Protein 2OUI (pdb70)

Structure (mmCIF, N/CA/C/O backbone):
data_2OUI
#
_entry.id   2OUI
#
_cell.length_a   145.921
_cell.length_b   144.104
_cell.length_c   80.073
_cell.angle_alpha   90.00
_cell.angle_beta   121.44
_cell.angle_gamma   90.00
#
_symmetry.space_group_name_H-M   'C 1 2 1'
#
loop_
_entity.id
_entity.type
_entity.pdbx_description
1 polymer 'NADP-dependent alcohol dehydrogenase'
2 non-polymer 'ZINC ION'
3 non-polymer 'NITRATE ION'
4 non-polymer 'CACODYLATE ION'
5 non-polymer 1,2-ETHANEDIOL
6 non-polymer 'TRIETHYLENE GLYCOL'
7 non-polymer 'PENTAETHYLENE GLYCOL'
8 non-polymer 'CHLORIDE ION'
9 non-polymer 'TETRAETHYLENE GLYCOL'
10 water water
#
loop_
_atom_site.group_PDB
_atom_site.id
_atom_site.type_symbol
_atom_site.label_atom_id
_atom_site.label_alt_id
_atom_site.label_comp_id
_atom_site.label_asym_id
_atom_site.label_entity_id
_atom_site.label_seq_id
_atom_site.pdbx_PDB_ins_code
_atom_site.Cartn_x
_atom_site.Cartn_y
_atom_site.Cartn_z
_atom_site.occupancy
_atom_site.B_iso_or_equiv
_atom_site.auth_seq_id
_atom_site.auth_comp_id
_atom_site.auth_asym_id
_atom_site.auth_atom_id
_atom_site.pdbx_PDB_model_num
ATOM 1 N N . MET A 1 1 ? 55.171 -21.514 12.079 1.00 24.75 1 MET A N 1
ATOM 2 C CA . MET A 1 1 ? 54.787 -20.522 13.141 1.00 27.81 1 MET A CA 1
ATOM 3 C C . MET A 1 1 ? 53.308 -20.659 13.470 1.00 25.75 1 MET A C 1
ATOM 4 O O . MET A 1 1 ? 52.524 -21.058 12.620 1.00 28.37 1 MET A O 1
ATOM 9 N N . LYS A 1 2 ? 52.927 -20.305 14.689 1.00 24.56 2 LYS A N 1
ATOM 10 C CA . LYS A 1 2 ? 51.532 -20.435 15.103 1.00 23.77 2 LYS A CA 1
ATOM 11 C C . LYS A 1 2 ? 50.743 -19.174 14.788 1.00 22.59 2 LYS A C 1
ATOM 12 O O . LYS A 1 2 ? 51.238 -18.050 14.965 1.00 21.17 2 LYS A O 1
ATOM 18 N N . GLY A 1 3 ? 49.497 -19.366 14.363 1.00 19.86 3 GLY A N 1
ATOM 19 C CA . GLY A 1 3 ? 48.575 -18.234 14.146 1.00 18.31 3 GLY A CA 1
ATOM 20 C C . GLY A 1 3 ? 47.152 -18.670 14.471 1.00 20.37 3 GLY A C 1
ATOM 21 O O . GLY A 1 3 ? 46.833 -19.869 14.399 1.00 21.31 3 GLY A O 1
ATOM 22 N N . LEU A 1 4 ? 46.300 -17.714 14.834 1.00 21.10 4 LEU A N 1
ATOM 23 C CA . LEU A 1 4 ? 44.898 -18.006 15.130 1.00 21.14 4 LEU A CA 1
ATOM 24 C C . LEU A 1 4 ? 44.111 -17.710 13.864 1.00 21.22 4 LEU A C 1
ATOM 25 O O . LEU A 1 4 ? 44.127 -16.560 13.398 1.00 21.02 4 LEU A O 1
ATOM 30 N N . ALA A 1 5 ? 43.441 -18.734 13.314 1.00 21.50 5 ALA A N 1
ATOM 31 C CA . ALA A 1 5 ? 42.833 -18.655 11.975 1.00 20.28 5 ALA A CA 1
ATOM 32 C C . ALA A 1 5 ? 41.320 -18.881 11.928 1.00 19.97 5 ALA A C 1
ATOM 33 O O . ALA A 1 5 ? 40.761 -19.528 12.816 1.00 20.36 5 ALA A O 1
ATOM 35 N N . MET A 1 6 ? 40.681 -18.344 10.879 1.00 22.32 6 MET A N 1
ATOM 36 C CA . MET A 1 6 ? 39.329 -18.740 10.479 1.00 20.76 6 MET A CA 1
ATOM 37 C C . MET A 1 6 ? 39.491 -20.006 9.665 1.00 23.94 6 MET A C 1
ATOM 38 O O . MET A 1 6 ? 40.073 -19.979 8.573 1.00 25.87 6 MET A O 1
ATOM 43 N N . LEU A 1 7 ? 39.005 -21.117 10.205 1.00 22.48 7 LEU A N 1
ATOM 44 C CA . LEU A 1 7 ? 39.136 -22.401 9.546 1.00 26.65 7 LEU A CA 1
ATOM 45 C C . LEU A 1 7 ? 37.969 -22.637 8.589 1.00 30.70 7 LEU A C 1
ATOM 46 O O . LEU A 1 7 ? 38.067 -23.428 7.650 1.00 35.97 7 LEU A O 1
ATOM 51 N N . GLY A 1 8 ? 36.866 -21.955 8.849 1.00 31.19 8 GLY A N 1
ATOM 52 C CA . GLY A 1 8 ? 35.674 -22.030 8.012 1.00 31.88 8 GLY A CA 1
ATOM 53 C C . GLY A 1 8 ? 34.677 -21.084 8.635 1.00 32.34 8 GLY A C 1
ATOM 54 O O . GLY A 1 8 ? 34.918 -20.585 9.737 1.00 33.03 8 GLY A O 1
ATOM 55 N N . ILE A 1 9 ? 33.573 -20.811 7.946 1.00 31.19 9 ILE A N 1
ATOM 56 C CA . ILE A 1 9 ? 32.504 -20.021 8.553 1.00 32.66 9 ILE A CA 1
ATOM 57 C C . ILE A 1 9 ? 32.126 -20.666 9.886 1.00 30.93 9 ILE A C 1
ATOM 58 O O . ILE A 1 9 ? 31.868 -21.869 9.949 1.00 29.71 9 ILE A O 1
ATOM 63 N N . GLY A 1 10 ? 32.171 -19.864 10.953 1.00 29.73 10 GLY A N 1
ATOM 64 C CA . GLY A 1 10 ? 31.821 -20.329 12.297 1.00 28.14 10 GLY A CA 1
ATOM 65 C C . GLY A 1 10 ? 32.865 -21.118 13.084 1.00 26.84 10 GLY A C 1
ATOM 66 O O . GLY A 1 10 ? 32.539 -21.656 14.142 1.00 27.50 10 GLY A O 1
ATOM 67 N N . ARG A 1 11 ? 34.106 -21.196 12.595 1.00 25.56 11 ARG A N 1
ATOM 68 C CA . ARG A 1 11 ? 35.147 -22.034 13.233 1.00 26.00 11 ARG A CA 1
ATOM 69 C C . ARG A 1 11 ? 36.497 -21.320 13.294 1.00 25.80 11 ARG A C 1
ATOM 70 O O . ARG A 1 11 ? 36.994 -20.831 12.278 1.00 26.59 11 ARG A O 1
ATOM 78 N N . ILE A 1 12 ? 37.096 -21.262 14.481 1.00 24.11 12 ILE A N 1
ATOM 79 C CA . ILE A 1 12 ? 38.440 -20.697 14.621 1.00 21.75 12 ILE A CA 1
ATOM 80 C C . ILE A 1 12 ? 39.319 -21.648 15.399 1.00 21.34 12 ILE A C 1
ATOM 81 O O . ILE A 1 12 ? 38.827 -22.450 16.187 1.00 21.18 12 ILE A O 1
ATOM 86 N N . GLY A 1 13 ? 40.626 -21.566 15.165 1.00 19.79 13 GLY A N 1
ATOM 87 C CA . GLY A 1 13 ? 41.577 -22.376 15.903 1.00 20.46 13 GLY A CA 1
ATOM 88 C C . GLY A 1 13 ? 43.006 -22.051 15.498 1.00 18.96 13 GLY A C 1
ATOM 89 O O . GLY A 1 13 ? 43.248 -21.384 14.492 1.00 19.71 13 GLY A O 1
ATOM 90 N N . TRP A 1 14 ? 43.953 -22.519 16.300 1.00 19.09 14 TRP A N 1
ATOM 91 C CA . TRP A 1 14 ? 45.370 -22.310 16.024 1.00 20.55 14 TRP A CA 1
ATOM 92 C C . TRP A 1 14 ? 45.858 -23.270 14.944 1.00 20.70 14 TRP A C 1
ATOM 93 O O . TRP A 1 14 ? 45.588 -24.470 15.002 1.00 20.49 14 TRP A O 1
ATOM 104 N N . ILE A 1 15 ? 46.587 -22.730 13.976 1.00 20.50 15 ILE A N 1
ATOM 105 C CA . ILE A 1 15 ? 47.203 -23.527 12.911 1.00 23.70 15 ILE A CA 1
ATOM 106 C C . ILE A 1 15 ? 48.682 -23.158 12.746 1.00 24.52 15 ILE A C 1
ATOM 107 O O . ILE A 1 15 ? 49.152 -22.162 13.303 1.00 26.38 15 ILE A O 1
ATOM 112 N N . GLU A 1 16 ? 49.407 -23.956 11.972 1.00 23.56 16 GLU A N 1
ATOM 113 C CA . GLU A 1 16 ? 50.818 -23.676 11.655 1.00 24.03 16 GLU A CA 1
ATOM 114 C C . GLU A 1 16 ? 50.913 -23.266 10.189 1.00 23.52 16 GLU A C 1
ATOM 115 O O . GLU A 1 16 ? 50.299 -23.882 9.310 1.00 23.47 16 GLU A O 1
ATOM 121 N N . LYS A 1 17 ? 51.655 -22.195 9.940 1.00 22.38 17 LYS A N 1
ATOM 122 C CA . LYS A 1 17 ? 51.848 -21.659 8.608 1.00 23.95 17 LYS A CA 1
ATOM 123 C C . LYS A 1 17 ? 53.347 -21.402 8.466 1.00 24.30 17 LYS A C 1
ATOM 124 O O . LYS A 1 17 ? 54.058 -21.224 9.469 1.00 23.55 17 LYS A O 1
ATOM 130 N N . LYS A 1 18 ? 53.843 -21.464 7.235 1.00 24.78 18 LYS A N 1
ATOM 131 C CA . LYS A 1 18 ? 55.241 -21.154 7.002 1.00 27.26 18 LYS A CA 1
ATOM 132 C C . LYS A 1 18 ? 55.456 -19.658 7.251 1.00 28.17 18 LYS A C 1
ATOM 133 O O . LYS A 1 18 ? 54.550 -18.834 7.044 1.00 27.46 18 LYS A O 1
ATOM 139 N N . ILE A 1 19 ? 56.652 -19.320 7.719 1.00 30.53 19 ILE A N 1
ATOM 140 C CA . ILE A 1 19 ? 57.030 -17.916 7.823 1.00 30.43 19 ILE A CA 1
ATOM 141 C C . ILE A 1 19 ? 56.939 -17.313 6.415 1.00 28.74 19 ILE A C 1
ATOM 142 O O . ILE A 1 19 ? 57.453 -17.882 5.458 1.00 28.49 19 ILE A O 1
ATOM 147 N N . PRO A 1 20 ? 56.254 -16.172 6.277 1.00 29.09 20 PRO A N 1
ATOM 148 C CA . PRO A 1 20 ? 56.022 -15.625 4.944 1.00 29.00 20 PRO A CA 1
ATOM 149 C C . PRO A 1 20 ? 57.312 -15.176 4.254 1.00 29.72 20 PRO A C 1
ATOM 150 O O . PRO A 1 20 ? 58.258 -14.762 4.926 1.00 29.48 20 PRO A O 1
ATOM 154 N N . GLU A 1 21 ? 57.336 -15.291 2.929 1.00 31.92 21 GLU A N 1
ATOM 155 C CA . GLU A 1 21 ? 58.464 -14.850 2.113 1.00 33.28 21 GLU A CA 1
ATOM 156 C C . GLU A 1 21 ? 58.526 -13.334 2.174 1.00 30.33 21 GLU A C 1
ATOM 157 O O . GLU A 1 21 ? 57.494 -12.669 2.152 1.00 28.10 21 GLU A O 1
ATOM 163 N N . CYS A 1 22 ? 59.739 -12.805 2.255 1.00 29.15 22 CYS A N 1
ATOM 164 C CA . CYS A 1 22 ? 59.961 -11.381 2.354 1.00 27.30 22 CYS A CA 1
ATOM 165 C C . CYS A 1 22 ? 60.621 -10.903 1.056 1.00 26.67 22 CYS A C 1
ATOM 166 O O . CYS A 1 22 ? 61.784 -11.202 0.780 1.00 28.09 22 CYS A O 1
ATOM 169 N N . GLY A 1 23 ? 59.833 -10.224 0.241 1.00 25.05 23 GLY A N 1
ATOM 170 C CA . GLY A 1 23 ? 60.306 -9.660 -1.022 1.00 26.19 23 GLY A CA 1
ATOM 171 C C . GLY A 1 23 ? 61.009 -8.335 -0.803 1.00 25.22 23 GLY A C 1
ATOM 172 O O . GLY A 1 23 ? 61.044 -7.837 0.302 1.00 25.01 23 GLY A O 1
ATOM 173 N N . PRO A 1 24 ? 61.566 -7.756 -1.872 1.00 26.59 24 PRO A N 1
ATOM 174 C CA . PRO A 1 24 ? 62.431 -6.566 -1.812 1.00 26.11 24 PRO A CA 1
ATOM 175 C C . PRO A 1 24 ? 61.831 -5.371 -1.068 1.00 23.41 24 PRO A C 1
ATOM 176 O O . PRO A 1 24 ? 62.560 -4.628 -0.413 1.00 23.13 24 PRO A O 1
ATOM 180 N N . LEU A 1 25 ? 60.524 -5.163 -1.198 1.00 23.18 25 LEU A N 1
ATOM 181 C CA . LEU A 1 25 ? 59.869 -4.032 -0.561 1.00 22.16 25 LEU A CA 1
ATOM 182 C C . LEU A 1 25 ? 59.196 -4.357 0.769 1.00 22.40 25 LEU A C 1
ATOM 183 O O . LEU A 1 25 ? 58.636 -3.449 1.400 1.00 23.41 25 LEU A O 1
ATOM 188 N N . ASP A 1 26 ? 59.233 -5.630 1.184 1.00 21.22 26 ASP A N 1
ATOM 189 C CA . ASP A 1 26 ? 58.417 -6.087 2.321 1.00 21.63 26 ASP A CA 1
ATOM 190 C C . ASP A 1 26 ? 59.166 -6.042 3.648 1.00 21.50 26 ASP A C 1
ATOM 191 O O . ASP A 1 26 ? 60.375 -5.884 3.678 1.00 21.43 26 ASP A O 1
ATOM 196 N N . ALA A 1 27 ? 58.427 -6.238 4.732 1.00 22.27 27 ALA A N 1
ATOM 197 C CA . ALA A 1 27 ? 59.032 -6.484 6.057 1.00 22.64 27 ALA A CA 1
ATOM 198 C C . ALA A 1 27 ? 58.293 -7.603 6.750 1.00 21.79 27 ALA A C 1
ATOM 199 O O . ALA A 1 27 ? 57.099 -7.796 6.530 1.00 20.62 27 ALA A O 1
ATOM 201 N N . LEU A 1 28 ? 59.006 -8.354 7.577 1.00 18.16 28 LEU A N 1
ATOM 202 C CA . LEU A 1 28 ? 58.379 -9.315 8.453 1.00 20.15 28 LEU A CA 1
ATOM 203 C C . LEU A 1 28 ? 58.374 -8.717 9.850 1.00 21.60 28 LEU A C 1
ATOM 204 O O . LEU A 1 28 ? 59.375 -8.137 10.275 1.00 22.24 28 LEU A O 1
ATOM 209 N N . VAL A 1 29 ? 57.255 -8.880 10.561 1.00 20.64 29 VAL A N 1
ATOM 210 C CA . VAL A 1 29 ? 57.025 -8.185 11.826 1.00 20.82 29 VAL A CA 1
ATOM 211 C C . VAL A 1 29 ? 56.527 -9.179 12.884 1.00 22.35 29 VAL A C 1
ATOM 212 O O . VAL A 1 29 ? 55.693 -10.044 12.582 1.00 21.51 29 VAL A O 1
ATOM 216 N N . ARG A 1 30 ? 57.043 -9.075 14.114 1.00 20.84 30 ARG A N 1
ATOM 217 C CA . ARG A 1 30 ? 56.499 -9.853 15.240 1.00 19.51 30 ARG A CA 1
ATOM 218 C C . ARG A 1 30 ? 55.633 -8.939 16.106 1.00 20.43 30 ARG A C 1
ATOM 219 O O . ARG A 1 30 ? 55.967 -7.755 16.284 1.00 22.59 30 ARG A O 1
ATOM 227 N N . PRO A 1 31 ? 54.474 -9.445 16.602 1.00 22.19 31 PRO A N 1
ATOM 228 C CA . PRO A 1 31 ? 53.585 -8.553 17.377 1.00 20.90 31 PRO A CA 1
ATOM 229 C C . PRO A 1 31 ? 54.068 -8.247 18.794 1.00 21.74 31 PRO A C 1
ATOM 230 O O . PRO A 1 31 ? 54.557 -9.158 19.487 1.00 21.56 31 PRO A O 1
ATOM 234 N N . LEU A 1 32 ? 53.899 -6.987 19.212 1.00 21.03 32 LEU A N 1
ATOM 235 C CA . LEU A 1 32 ? 54.168 -6.523 20.582 1.00 21.87 32 LEU A CA 1
ATOM 236 C C . LEU A 1 32 ? 52.877 -6.182 21.314 1.00 23.23 32 LEU A C 1
ATOM 237 O O . LEU A 1 32 ? 52.802 -6.314 22.511 1.00 22.14 32 LEU A O 1
ATOM 242 N N . ALA A 1 33 ? 51.868 -5.714 20.584 1.00 22.15 33 ALA A N 1
ATOM 243 C CA . ALA A 1 33 ? 50.551 -5.515 21.181 1.00 24.22 33 ALA A CA 1
ATOM 244 C C . ALA A 1 33 ? 49.521 -5.756 20.084 1.00 21.89 33 ALA A C 1
ATOM 245 O O . ALA A 1 33 ? 49.746 -5.395 18.924 1.00 22.46 33 ALA A O 1
ATOM 247 N N . LEU A 1 34 ? 48.431 -6.433 20.446 1.00 22.19 34 LEU A N 1
ATOM 248 C CA . LEU A 1 34 ? 47.404 -6.828 19.471 1.00 22.17 34 LEU A CA 1
ATOM 249 C C . LEU A 1 34 ? 46.038 -6.515 20.025 1.00 19.99 34 LEU A C 1
ATOM 250 O O . LEU A 1 34 ? 45.861 -6.540 21.239 1.00 20.21 34 LEU A O 1
ATOM 255 N N . ALA A 1 35 ? 45.070 -6.263 19.148 1.00 21.30 35 ALA A N 1
ATOM 256 C CA . ALA A 1 35 ? 43.669 -6.115 19.592 1.00 24.09 35 ALA A CA 1
ATOM 257 C C . ALA A 1 35 ? 42.737 -6.827 18.605 1.00 21.92 35 ALA A C 1
ATOM 258 O O . ALA A 1 35 ? 43.035 -6.866 17.410 1.00 25.94 35 ALA A O 1
ATOM 260 N N . PRO A 1 36 ? 41.624 -7.396 19.099 1.00 24.15 36 PRO A N 1
ATOM 261 C CA . PRO A 1 36 ? 40.598 -7.997 18.236 1.00 22.64 36 PRO A CA 1
ATOM 262 C C . PRO A 1 36 ? 39.541 -6.982 17.807 1.00 25.01 36 PRO A C 1
ATOM 263 O O . PRO A 1 36 ? 39.381 -5.933 18.455 1.00 25.89 36 PRO A O 1
ATOM 267 N N . CYS A 1 37 ? 38.831 -7.292 16.721 1.00 24.94 37 CYS A N 1
ATOM 268 C CA . CYS A 1 37 ? 37.876 -6.358 16.125 1.00 23.78 37 CYS A CA 1
ATOM 269 C C . CYS A 1 37 ? 36.564 -7.060 15.891 1.00 23.55 37 CYS A C 1
ATOM 270 O O . CYS A 1 37 ? 36.543 -8.214 15.521 1.00 25.33 37 CYS A O 1
ATOM 273 N N . THR A 1 38 ? 35.470 -6.336 16.101 1.00 26.65 38 THR A N 1
ATOM 274 C CA . THR A 1 38 ? 34.129 -6.780 15.733 1.00 26.85 38 THR A CA 1
ATOM 275 C C . THR A 1 38 ? 34.083 -7.264 14.284 1.00 24.45 38 THR A C 1
ATOM 276 O O . THR A 1 38 ? 33.377 -8.214 13.970 1.00 25.37 38 THR A O 1
ATOM 280 N N . SER A 1 39 ? 34.852 -6.632 13.403 1.00 23.91 39 SER A N 1
ATOM 281 C CA . SER A 1 39 ? 34.830 -7.026 11.987 1.00 25.77 39 SER A CA 1
ATOM 282 C C . SER A 1 39 ? 35.128 -8.503 11.835 1.00 25.89 39 SER A C 1
ATOM 283 O O . SER A 1 39 ? 34.505 -9.198 11.028 1.00 23.82 39 SER A O 1
ATOM 286 N N . ASP A 1 40 ? 36.097 -9.001 12.602 1.00 24.21 40 ASP A N 1
ATOM 287 C CA . ASP A 1 40 ? 36.448 -10.411 12.483 1.00 24.32 40 ASP A CA 1
ATOM 288 C C . ASP A 1 40 ? 35.346 -11.345 12.965 1.00 23.99 40 ASP A C 1
ATOM 289 O O . ASP A 1 40 ? 35.253 -12.488 12.498 1.00 24.08 40 ASP A O 1
ATOM 294 N N . THR A 1 41 ? 34.504 -10.867 13.884 1.00 22.94 41 THR A N 1
ATOM 295 C CA . THR A 1 41 ? 33.322 -11.643 14.261 1.00 24.60 41 THR A CA 1
ATOM 296 C C . THR A 1 41 ? 32.299 -11.718 13.099 1.00 24.63 41 THR A C 1
ATOM 297 O O . THR A 1 41 ? 31.704 -12.779 12.881 1.00 27.73 41 THR A O 1
ATOM 301 N N . HIS A 1 42 ? 32.113 -10.620 12.352 1.00 28.22 42 HIS A N 1
ATOM 302 C CA . HIS A 1 42 ? 31.236 -10.649 11.149 1.00 26.89 42 HIS A CA 1
ATOM 303 C C . HIS A 1 42 ? 31.820 -11.628 10.126 1.00 27.38 42 HIS A C 1
ATOM 304 O O . HIS A 1 42 ? 31.115 -12.474 9.577 1.00 27.07 42 HIS A O 1
ATOM 311 N N . THR A 1 43 ? 33.124 -11.516 9.888 1.00 26.10 43 THR A N 1
ATOM 312 C CA . THR A 1 43 ? 33.796 -12.369 8.903 1.00 26.29 43 THR A CA 1
ATOM 313 C C . THR A 1 43 ? 33.663 -13.849 9.249 1.00 26.10 43 THR A C 1
ATOM 314 O O . THR A 1 43 ? 33.291 -14.658 8.387 1.00 26.38 43 THR A O 1
ATOM 318 N N . VAL A 1 44 ? 33.944 -14.213 10.509 1.00 24.28 44 VAL A N 1
ATOM 319 C CA . VAL A 1 44 ? 33.910 -15.624 10.924 1.00 23.83 44 VAL A CA 1
ATOM 320 C C . VAL A 1 44 ? 32.485 -16.159 11.125 1.00 26.25 44 VAL A C 1
ATOM 321 O O . VAL A 1 44 ? 32.106 -17.178 10.533 1.00 26.45 44 VAL A O 1
ATOM 325 N N . TRP A 1 45 ? 31.686 -15.491 11.957 1.00 26.51 45 TRP A N 1
ATOM 326 C CA . TRP A 1 45 ? 30.423 -16.123 12.353 1.00 28.90 45 TRP A CA 1
ATOM 327 C C . TRP A 1 45 ? 29.235 -15.736 11.451 1.00 28.66 45 TRP A C 1
ATOM 328 O O . TRP A 1 45 ? 28.262 -16.473 11.378 1.00 29.34 45 TRP A O 1
ATOM 339 N N . ALA A 1 46 ? 29.339 -14.604 10.758 1.00 30.02 46 ALA A N 1
ATOM 340 C CA . ALA A 1 46 ? 28.293 -14.165 9.827 1.00 31.50 46 ALA A CA 1
ATOM 341 C C . ALA A 1 46 ? 28.627 -14.507 8.371 1.00 33.63 46 ALA A C 1
ATOM 342 O O . ALA A 1 46 ? 27.741 -14.489 7.513 1.00 34.14 46 ALA A O 1
ATOM 344 N N . GLY A 1 47 ? 29.890 -14.829 8.093 1.00 31.06 47 GLY A N 1
ATOM 345 C CA . GLY A 1 47 ? 30.339 -15.080 6.719 1.00 31.70 47 GLY A CA 1
ATOM 346 C C . GLY A 1 47 ? 30.141 -13.889 5.795 1.00 32.71 47 GLY A C 1
ATOM 347 O O . GLY A 1 47 ? 29.962 -14.057 4.579 1.00 34.48 47 GLY A O 1
ATOM 348 N N . ALA A 1 48 ? 30.220 -12.688 6.381 1.00 31.51 48 ALA A N 1
ATOM 349 C CA . ALA A 1 48 ? 29.852 -11.412 5.745 1.00 32.64 48 ALA A CA 1
ATOM 350 C C . ALA A 1 48 ? 30.650 -11.037 4.499 1.00 34.16 48 ALA A C 1
ATOM 351 O O . ALA A 1 48 ? 30.183 -10.213 3.690 1.00 34.10 48 ALA A O 1
ATOM 353 N N . ILE A 1 49 ? 31.846 -11.611 4.354 1.00 32.80 49 ILE A N 1
ATOM 354 C CA . ILE A 1 49 ? 32.672 -11.383 3.155 1.00 33.11 49 ILE A CA 1
ATOM 355 C C . ILE A 1 49 ? 33.117 -12.680 2.476 1.00 34.28 49 ILE A C 1
ATOM 356 O O . ILE A 1 49 ? 34.156 -12.714 1.806 1.00 35.08 49 ILE A O 1
ATOM 361 N N . GLY A 1 50 ? 32.315 -13.732 2.651 1.00 32.91 50 GLY A N 1
ATOM 362 C CA . GLY A 1 50 ? 32.544 -15.015 2.015 1.00 33.94 50 GLY A CA 1
ATOM 363 C C . GLY A 1 50 ? 33.315 -15.986 2.888 1.00 35.50 50 GLY A C 1
ATOM 364 O O . GLY A 1 50 ? 33.931 -15.582 3.870 1.00 35.71 50 GLY A O 1
ATOM 365 N N . ASP A 1 51 ? 33.292 -17.264 2.515 1.00 33.67 51 ASP A N 1
ATOM 366 C CA . ASP A 1 51 ? 34.002 -18.308 3.248 1.00 36.63 51 ASP A CA 1
ATOM 367 C C . ASP A 1 51 ? 35.512 -18.132 3.084 1.00 38.06 51 ASP A C 1
ATOM 368 O O . ASP A 1 51 ? 35.988 -17.539 2.105 1.00 37.46 51 ASP A O 1
ATOM 373 N N . ARG A 1 52 ? 36.252 -18.619 4.075 1.00 37.96 52 ARG A N 1
ATOM 374 C CA . ARG A 1 52 ? 37.709 -18.658 4.032 1.00 38.49 52 ARG A CA 1
ATOM 375 C C . ARG A 1 52 ? 38.149 -19.960 4.651 1.00 39.98 52 ARG A C 1
ATOM 376 O O . ARG A 1 52 ? 37.422 -20.581 5.430 1.00 39.53 52 ARG A O 1
ATOM 384 N N . HIS A 1 53 ? 39.333 -20.399 4.272 1.00 40.14 53 HIS A N 1
ATOM 385 C CA A HIS A 1 53 ? 39.966 -21.495 4.974 0.50 39.38 53 HIS A CA 1
ATOM 386 C CA B HIS A 1 53 ? 39.964 -21.505 4.964 0.50 37.86 53 HIS A CA 1
ATOM 387 C C . HIS A 1 53 ? 41.408 -21.104 5.258 1.00 37.20 53 HIS A C 1
ATOM 388 O O . HIS A 1 53 ? 42.070 -20.453 4.418 1.00 38.88 53 HIS A O 1
ATOM 401 N N . ASP A 1 54 ? 41.825 -21.424 6.478 1.00 32.14 54 ASP A N 1
ATOM 402 C CA A ASP A 1 54 ? 43.166 -21.204 7.014 0.50 28.92 54 ASP A CA 1
ATOM 403 C CA B ASP A 1 54 ? 43.199 -21.213 6.952 0.50 27.99 54 ASP A CA 1
ATOM 404 C C . ASP A 1 54 ? 43.693 -19.766 6.985 1.00 26.52 54 ASP A C 1
ATOM 405 O O . ASP A 1 54 ? 44.890 -19.539 6.949 1.00 24.72 54 ASP A O 1
ATOM 414 N N . MET A 1 55 ? 42.782 -18.800 7.065 1.00 24.81 55 MET A N 1
ATOM 415 C CA . MET A 1 55 ? 43.178 -17.383 7.101 1.00 23.24 55 MET A CA 1
ATOM 416 C C . MET A 1 55 ? 43.449 -16.906 8.524 1.00 23.72 55 MET A C 1
ATOM 417 O O . MET A 1 55 ? 42.539 -16.868 9.367 1.00 22.57 55 MET A O 1
ATOM 422 N N . ILE A 1 56 ? 44.688 -16.496 8.779 1.00 22.35 56 ILE A N 1
ATOM 423 C CA . ILE A 1 56 ? 45.043 -15.928 10.082 1.00 23.25 56 ILE A CA 1
ATOM 424 C C . ILE A 1 56 ? 44.290 -14.618 10.335 1.00 22.82 56 ILE A C 1
ATOM 425 O O . ILE A 1 56 ? 44.128 -13.813 9.420 1.00 22.95 56 ILE A O 1
ATOM 430 N N . LEU A 1 57 ? 43.799 -14.448 11.569 1.00 20.87 57 LEU A N 1
ATOM 431 C CA . LEU A 1 57 ? 42.887 -13.350 11.881 1.00 19.93 57 LEU A CA 1
ATOM 432 C C . LEU A 1 57 ? 43.634 -12.146 12.428 1.00 21.39 57 LEU A C 1
ATOM 433 O O . LEU A 1 57 ? 44.843 -12.211 12.624 1.00 20.82 57 LEU A O 1
ATOM 438 N N . GLY A 1 58 ? 42.905 -11.053 12.646 1.00 20.47 58 GLY A N 1
ATOM 439 C CA . GLY A 1 58 ? 43.472 -9.843 13.236 1.00 19.74 58 GLY A CA 1
ATOM 440 C C . GLY A 1 58 ? 44.093 -8.839 12.285 1.00 19.86 58 GLY A C 1
ATOM 441 O O . GLY A 1 58 ? 44.752 -9.199 11.292 1.00 21.90 58 GLY A O 1
ATOM 442 N N . HIS A 1 59 ? 43.901 -7.559 12.591 1.00 21.39 59 HIS A N 1
ATOM 443 C CA . HIS A 1 59 ? 44.426 -6.489 11.762 1.00 20.71 59 HIS A CA 1
ATOM 444 C C . HIS A 1 59 ? 44.766 -5.230 12.571 1.00 21.35 59 HIS A C 1
ATOM 445 O O . HIS A 1 59 ? 44.783 -4.116 12.033 1.00 22.59 59 HIS A O 1
ATOM 452 N N . GLU A 1 60 ? 45.065 -5.413 13.858 1.00 22.58 60 GLU A N 1
ATOM 453 C CA . GLU A 1 60 ? 45.431 -4.312 14.726 1.00 20.46 60 GLU A CA 1
ATOM 454 C C . GLU A 1 60 ? 46.663 -4.746 15.518 1.00 20.80 60 GLU A C 1
ATOM 455 O O . GLU A 1 60 ? 46.568 -5.632 16.355 1.00 22.06 60 GLU A O 1
ATOM 461 N N . ALA A 1 61 ? 47.802 -4.118 15.221 1.00 20.16 61 ALA A N 1
ATOM 462 C CA . ALA A 1 61 ? 49.091 -4.508 15.839 1.00 21.81 61 ALA A CA 1
ATOM 463 C C . ALA A 1 61 ? 50.022 -3.321 15.972 1.00 23.11 61 ALA A C 1
ATOM 464 O O . ALA A 1 61 ? 50.042 -2.440 15.117 1.00 22.75 61 ALA A O 1
ATOM 466 N N . VAL A 1 62 ? 50.808 -3.342 17.045 1.00 19.77 62 VAL A N 1
ATOM 467 C CA . VAL A 1 62 ? 52.082 -2.609 17.153 1.00 23.51 62 VAL A CA 1
ATOM 468 C C . VAL A 1 62 ? 53.096 -3.751 17.149 1.00 21.80 62 VAL A C 1
ATOM 469 O O . VAL A 1 62 ? 52.869 -4.775 17.791 1.00 20.81 62 VAL A O 1
ATOM 473 N N . GLY A 1 63 ? 54.167 -3.614 16.381 1.00 21.06 63 GLY A N 1
ATOM 474 C CA . GLY A 1 63 ? 55.048 -4.755 16.206 1.00 22.91 63 GLY A CA 1
ATOM 475 C C . GLY A 1 63 ? 56.492 -4.351 16.120 1.00 24.42 63 GLY A C 1
ATOM 476 O O . GLY A 1 63 ? 56.830 -3.176 16.244 1.00 23.56 63 GLY A O 1
ATOM 477 N N . GLN A 1 64 ? 57.341 -5.349 15.948 1.00 22.82 64 GLN A N 1
ATOM 478 C CA . GLN A 1 64 ? 58.775 -5.126 15.851 1.00 21.13 64 GLN A CA 1
ATOM 479 C C . GLN A 1 64 ? 59.286 -5.792 14.575 1.00 19.92 64 GLN A C 1
ATOM 480 O O . GLN A 1 64 ? 58.985 -6.968 14.307 1.00 19.81 64 GLN A O 1
ATOM 486 N N . ILE A 1 65 ? 60.053 -5.058 13.771 1.00 19.49 65 ILE A N 1
ATOM 487 C CA . ILE A 1 65 ? 60.647 -5.623 12.542 1.00 19.75 65 ILE A CA 1
ATOM 488 C C . ILE A 1 65 ? 61.635 -6.752 12.827 1.00 21.52 65 ILE A C 1
ATOM 489 O O . ILE A 1 65 ? 62.563 -6.564 13.607 1.00 22.72 65 ILE A O 1
ATOM 494 N N . VAL A 1 66 ? 61.430 -7.907 12.180 1.00 20.61 66 VAL A N 1
ATOM 495 C CA . VAL A 1 66 ? 62.361 -9.047 12.298 1.00 21.64 66 VAL A CA 1
ATOM 496 C C . VAL A 1 66 ? 63.119 -9.308 10.995 1.00 22.76 66 VAL A C 1
ATOM 497 O O . VAL A 1 66 ? 64.145 -9.972 11.002 1.00 22.66 66 VAL A O 1
ATOM 501 N N . LYS A 1 67 ? 62.617 -8.780 9.873 1.00 22.34 67 LYS A N 1
ATOM 502 C CA . LYS A 1 67 ? 63.313 -8.927 8.587 1.00 21.17 67 LYS A CA 1
ATOM 503 C C . LYS A 1 67 ? 62.869 -7.842 7.653 1.00 23.18 67 LYS A C 1
ATOM 504 O O . LYS A 1 67 ? 61.697 -7.502 7.647 1.00 22.79 67 LYS A O 1
ATOM 510 N N . VAL A 1 68 ? 63.787 -7.284 6.869 1.00 24.37 68 VAL A N 1
ATOM 511 C CA . VAL A 1 68 ? 63.379 -6.320 5.822 1.00 23.11 68 VAL A CA 1
ATOM 512 C C . VAL A 1 68 ? 63.907 -6.749 4.462 1.00 23.70 68 VAL A C 1
ATOM 513 O O . VAL A 1 68 ? 64.979 -7.345 4.377 1.00 23.83 68 VAL A O 1
ATOM 517 N N . GLY A 1 69 ? 63.172 -6.434 3.398 1.00 22.26 69 GLY A N 1
ATOM 518 C CA . GLY A 1 69 ? 63.636 -6.739 2.048 1.00 21.35 69 GLY A CA 1
ATOM 519 C C . GLY A 1 69 ? 64.799 -5.871 1.605 1.00 23.38 69 GLY A C 1
ATOM 520 O O . GLY A 1 69 ? 65.112 -4.855 2.229 1.00 24.03 69 GLY A O 1
ATOM 521 N N . SER A 1 70 ? 65.434 -6.262 0.508 1.00 24.31 70 SER A N 1
ATOM 522 C CA . SER A 1 70 ? 66.654 -5.604 0.049 1.00 24.40 70 SER A CA 1
ATOM 523 C C . SER A 1 70 ? 66.477 -4.147 -0.382 1.00 24.82 70 SER A C 1
ATOM 524 O O . SER A 1 70 ? 67.464 -3.418 -0.475 1.00 27.51 70 SER A O 1
ATOM 527 N N . LEU A 1 71 ? 65.240 -3.713 -0.628 1.00 22.34 71 LEU A N 1
ATOM 528 C CA . LEU A 1 71 ? 65.021 -2.335 -1.075 1.00 23.06 71 LEU A CA 1
ATOM 529 C C . LEU A 1 71 ? 64.328 -1.464 -0.033 1.00 23.25 71 LEU A C 1
ATOM 530 O O . LEU A 1 71 ? 63.853 -0.359 -0.350 1.00 24.15 71 LEU A O 1
ATOM 535 N N . VAL A 1 72 ? 64.267 -1.962 1.203 1.00 22.92 72 VAL A N 1
ATOM 536 C CA . VAL A 1 72 ? 63.660 -1.226 2.310 1.00 22.07 72 VAL A CA 1
ATOM 537 C C . VAL A 1 72 ? 64.690 -0.214 2.789 1.00 22.85 72 VAL A C 1
ATOM 538 O O . VAL A 1 72 ? 65.818 -0.591 3.092 1.00 23.90 72 VAL A O 1
ATOM 542 N N . LYS A 1 73 ? 64.304 1.063 2.848 1.00 24.92 73 LYS A N 1
ATOM 543 C CA . LYS A 1 73 ? 65.245 2.155 3.148 1.00 28.79 73 LYS A CA 1
ATOM 544 C C . LYS A 1 73 ? 64.995 2.868 4.479 1.00 29.73 73 LYS A C 1
ATOM 545 O O . LYS A 1 73 ? 65.904 3.509 5.001 1.00 30.53 73 LYS A O 1
ATOM 551 N N . ARG A 1 74 ? 63.769 2.776 5.008 1.00 27.29 74 ARG A N 1
ATOM 552 C CA . ARG A 1 74 ? 63.366 3.619 6.128 1.00 26.92 74 ARG A CA 1
ATOM 553 C C . ARG A 1 74 ? 63.338 2.831 7.441 1.00 27.78 74 ARG A C 1
ATOM 554 O O . ARG A 1 74 ? 63.213 3.414 8.536 1.00 29.44 74 ARG A O 1
ATOM 562 N N . LEU A 1 75 ? 63.450 1.514 7.328 1.00 25.04 75 LEU A N 1
ATOM 563 C CA . LEU A 1 75 ? 63.217 0.624 8.464 1.00 26.72 75 LEU A CA 1
ATOM 564 C C . LEU A 1 75 ? 64.363 -0.321 8.639 1.00 25.99 75 LEU A C 1
ATOM 565 O O . LEU A 1 75 ? 65.032 -0.692 7.674 1.00 27.19 75 LEU A O 1
ATOM 570 N N . LYS A 1 76 ? 64.586 -0.737 9.872 1.00 24.16 76 LYS A N 1
ATOM 571 C CA . LYS A 1 76 ? 65.599 -1.745 10.108 1.00 27.77 76 LYS A CA 1
ATOM 572 C C . LYS A 1 76 ? 65.111 -2.796 11.110 1.00 26.31 76 LYS A C 1
ATOM 573 O O . LYS A 1 76 ? 64.198 -2.530 11.908 1.00 24.59 76 LYS A O 1
ATOM 579 N N . VAL A 1 77 ? 65.697 -3.985 11.044 1.00 24.93 77 VAL A N 1
ATOM 580 C CA . VAL A 1 77 ? 65.415 -5.044 12.012 1.00 25.48 77 VAL A CA 1
ATOM 581 C C . VAL A 1 77 ? 65.548 -4.480 13.435 1.00 27.21 77 VAL A C 1
ATOM 582 O O . VAL A 1 77 ? 66.541 -3.803 13.753 1.00 28.98 77 VAL A O 1
ATOM 586 N N . GLY A 1 78 ? 64.563 -4.763 14.292 1.00 26.07 78 GLY A N 1
ATOM 587 C CA . GLY A 1 78 ? 64.552 -4.200 15.645 1.00 25.69 78 GLY A CA 1
ATOM 588 C C . GLY A 1 78 ? 63.629 -2.999 15.848 1.00 26.00 78 GLY A C 1
ATOM 589 O O . GLY A 1 78 ? 63.178 -2.749 16.975 1.00 26.91 78 GLY A O 1
ATOM 590 N N . ASP A 1 79 ? 63.331 -2.260 14.777 1.00 24.77 79 ASP A N 1
ATOM 591 C CA . ASP A 1 79 ? 62.449 -1.092 14.860 1.00 24.23 79 ASP A CA 1
ATOM 592 C C . ASP A 1 79 ? 61.036 -1.451 15.325 1.00 24.86 79 ASP A C 1
ATOM 593 O O . ASP A 1 79 ? 60.488 -2.466 14.916 1.00 26.12 79 ASP A O 1
ATOM 598 N N . LYS A 1 80 ? 60.459 -0.597 16.161 1.00 23.54 80 LYS A N 1
ATOM 599 C CA . LYS A 1 80 ? 59.120 -0.814 16.678 1.00 22.35 80 LYS A CA 1
ATOM 600 C C . LYS A 1 80 ? 58.165 0.065 15.871 1.00 24.57 80 LYS A C 1
ATOM 601 O O . LYS A 1 80 ? 58.443 1.239 15.627 1.00 22.47 80 LYS A O 1
ATOM 607 N N . VAL A 1 81 ? 57.048 -0.517 15.434 1.00 22.41 81 VAL A N 1
ATOM 608 C CA . VAL A 1 81 ? 56.199 0.138 14.432 1.00 20.60 81 VAL A CA 1
ATOM 609 C C . VAL A 1 81 ? 54.725 0.020 14.786 1.00 22.13 81 VAL A C 1
ATOM 610 O O . VAL A 1 81 ? 54.308 -0.940 15.460 1.00 22.41 81 VAL A O 1
ATOM 614 N N . ILE A 1 82 ? 53.961 0.983 14.298 1.00 20.91 82 ILE A N 1
ATOM 615 C CA . ILE A 1 82 ? 52.517 0.961 14.343 1.00 22.43 82 ILE A CA 1
ATOM 616 C C . ILE A 1 82 ? 52.083 0.378 12.994 1.00 22.37 82 ILE A C 1
ATOM 617 O O . ILE A 1 82 ? 52.429 0.907 11.923 1.00 22.00 82 ILE A O 1
ATOM 622 N N . VAL A 1 83 ? 51.327 -0.704 13.039 1.00 22.19 83 VAL A N 1
ATOM 623 C CA . VAL A 1 83 ? 50.889 -1.343 11.805 1.00 20.52 83 VAL A CA 1
ATOM 624 C C . VAL A 1 83 ? 49.445 -0.917 11.492 1.00 21.43 83 VAL A C 1
ATOM 625 O O . VAL A 1 83 ? 48.536 -1.199 12.289 1.00 22.89 83 VAL A O 1
ATOM 629 N N . PRO A 1 84 ? 49.222 -0.241 10.344 1.00 22.64 84 PRO A N 1
ATOM 630 C CA . PRO A 1 84 ? 47.832 0.147 10.031 1.00 21.86 84 PRO A CA 1
ATOM 631 C C . PRO A 1 84 ? 47.041 -1.084 9.585 1.00 25.72 84 PRO A C 1
ATOM 632 O O . PRO A 1 84 ? 47.625 -1.993 9.005 1.00 23.24 84 PRO A O 1
ATOM 636 N N . ALA A 1 85 ? 45.730 -1.138 9.867 1.00 23.72 85 ALA A N 1
ATOM 637 C CA . ALA A 1 85 ? 44.919 -2.275 9.407 1.00 22.65 85 ALA A CA 1
ATOM 638 C C . ALA A 1 85 ? 44.937 -2.339 7.877 1.00 20.93 85 ALA A C 1
ATOM 639 O O . ALA A 1 85 ? 44.866 -3.422 7.296 1.00 22.13 85 ALA A O 1
ATOM 641 N N . ILE A 1 86 ? 45.009 -1.154 7.249 1.00 21.73 86 ILE A N 1
ATOM 642 C CA . ILE A 1 86 ? 44.979 -1.010 5.784 1.00 22.67 86 ILE A CA 1
ATOM 643 C C . ILE A 1 86 ? 46.389 -0.717 5.316 1.00 21.24 86 ILE A C 1
ATOM 644 O O . ILE A 1 86 ? 47.040 0.232 5.789 1.00 21.70 86 ILE A O 1
ATOM 649 N N . THR A 1 87 ? 46.877 -1.582 4.435 1.00 22.46 87 THR A N 1
ATOM 650 C CA . THR A 1 87 ? 48.259 -1.514 3.940 1.00 21.52 87 THR A CA 1
ATOM 651 C C . THR A 1 87 ? 48.177 -1.518 2.404 1.00 22.40 87 THR A C 1
ATOM 652 O O . THR A 1 87 ? 48.309 -2.567 1.761 1.00 22.02 87 THR A O 1
ATOM 656 N N . PRO A 1 88 ? 47.943 -0.344 1.798 1.00 22.18 88 PRO A N 1
ATOM 657 C CA . PRO A 1 88 ? 47.693 -0.283 0.352 1.00 21.57 88 PRO A CA 1
ATOM 658 C C . PRO A 1 88 ? 48.867 -0.697 -0.557 1.00 23.34 88 PRO A C 1
ATOM 659 O O . PRO A 1 88 ? 50.042 -0.725 -0.138 1.00 23.02 88 PRO A O 1
ATOM 663 N N . ASP A 1 89 ? 48.527 -1.024 -1.794 1.00 21.54 89 ASP A N 1
ATOM 664 C CA . ASP A 1 89 ? 49.508 -1.151 -2.882 1.00 20.96 89 ASP A CA 1
ATOM 665 C C . ASP A 1 89 ? 49.475 0.233 -3.518 1.00 24.20 89 ASP A C 1
ATOM 666 O O . ASP A 1 89 ? 48.537 0.561 -4.269 1.00 21.68 89 ASP A O 1
ATOM 671 N N . TRP A 1 90 ? 50.458 1.055 -3.181 1.00 21.39 90 TRP A N 1
ATOM 672 C CA . TRP A 1 90 ? 50.380 2.503 -3.469 1.00 23.36 90 TRP A CA 1
ATOM 673 C C . TRP A 1 90 ? 50.418 2.909 -4.963 1.00 22.51 90 TRP A C 1
ATOM 674 O O . TRP A 1 90 ? 50.063 4.041 -5.307 1.00 23.36 90 TRP A O 1
ATOM 685 N N . GLY A 1 91 ? 50.883 2.024 -5.841 1.00 21.87 91 GLY A N 1
ATOM 686 C CA . GLY A 1 91 ? 50.939 2.318 -7.278 1.00 20.90 91 GLY A CA 1
ATOM 687 C C . GLY A 1 91 ? 49.769 1.769 -8.081 1.00 22.74 91 GLY A C 1
ATOM 688 O O . GLY A 1 91 ? 49.733 1.927 -9.293 1.00 20.73 91 GLY A O 1
ATOM 689 N N . GLU A 1 92 ? 48.837 1.075 -7.429 1.00 20.92 92 GLU A N 1
ATOM 690 C CA . GLU A 1 92 ? 47.677 0.522 -8.163 1.00 22.53 92 GLU A CA 1
ATOM 691 C C . GLU A 1 92 ? 46.735 1.632 -8.613 1.00 21.25 92 GLU A C 1
ATOM 692 O O . GLU A 1 92 ? 46.810 2.756 -8.088 1.00 21.47 92 GLU A O 1
ATOM 698 N N . GLU A 1 93 ? 45.866 1.325 -9.579 1.00 21.67 93 GLU A N 1
ATOM 699 C CA . GLU A 1 93 ? 44.959 2.331 -10.159 1.00 22.22 93 GLU A CA 1
ATOM 700 C C . GLU A 1 93 ? 44.188 3.113 -9.101 1.00 21.95 93 GLU A C 1
ATOM 701 O O . GLU A 1 93 ? 44.119 4.342 -9.141 1.00 22.73 93 GLU A O 1
ATOM 707 N N . GLU A 1 94 ? 43.547 2.401 -8.174 1.00 21.60 94 GLU A N 1
ATOM 708 C CA . GLU A 1 94 ? 42.750 3.070 -7.134 1.00 22.37 94 GLU A CA 1
ATOM 709 C C . GLU A 1 94 ? 43.537 4.067 -6.301 1.00 23.37 94 GLU A C 1
ATOM 710 O O . GLU A 1 94 ? 43.011 5.116 -5.970 1.00 21.92 94 GLU A O 1
ATOM 716 N N . SER A 1 95 ? 44.761 3.702 -5.899 1.00 21.75 95 SER A N 1
ATOM 717 C CA . SER A 1 95 ? 45.646 4.627 -5.188 1.00 23.44 95 SER A CA 1
ATOM 718 C C . SER A 1 95 ? 45.956 5.894 -5.996 1.00 22.46 95 SER A C 1
ATOM 719 O O . SER A 1 95 ? 45.933 6.997 -5.437 1.00 23.26 95 SER A O 1
ATOM 722 N N . GLN A 1 96 ? 46.232 5.739 -7.297 1.00 22.82 96 GLN A N 1
ATOM 723 C CA . GLN A 1 96 ? 46.537 6.863 -8.165 1.00 21.05 96 GLN A CA 1
ATOM 724 C C . GLN A 1 96 ? 45.367 7.816 -8.324 1.00 25.30 96 GLN A C 1
ATOM 725 O O . GLN A 1 96 ? 45.573 8.993 -8.621 1.00 26.15 96 GLN A O 1
ATOM 731 N N . ARG A 1 97 ? 44.149 7.307 -8.156 1.00 24.17 97 ARG A N 1
ATOM 732 C CA . ARG A 1 97 ? 42.956 8.168 -8.242 1.00 25.77 97 ARG A CA 1
ATOM 733 C C . ARG A 1 97 ? 42.321 8.534 -6.885 1.00 25.88 97 ARG A C 1
ATOM 734 O O . ARG A 1 97 ? 41.154 8.969 -6.793 1.00 24.89 97 ARG A O 1
ATOM 742 N N . GLY A 1 98 ? 43.136 8.421 -5.844 1.00 23.54 98 GLY A N 1
ATOM 743 C CA . GLY A 1 98 ? 42.827 8.892 -4.498 1.00 23.94 98 GLY A CA 1
ATOM 744 C C . GLY A 1 98 ? 42.110 7.991 -3.517 1.00 22.83 98 GLY A C 1
ATOM 745 O O . GLY A 1 98 ? 41.635 8.486 -2.481 1.00 25.05 98 GLY A O 1
ATOM 746 N N . TYR A 1 99 ? 42.046 6.689 -3.823 1.00 23.28 99 TYR A N 1
ATOM 747 C CA . TYR A 1 99 ? 41.384 5.680 -2.990 1.00 21.05 99 TYR A CA 1
ATOM 748 C C . TYR A 1 99 ? 42.304 4.470 -2.760 1.00 22.60 99 TYR A C 1
ATOM 749 O O . TYR A 1 99 ? 42.011 3.359 -3.204 1.00 21.99 99 TYR A O 1
ATOM 758 N N . PRO A 1 100 ? 43.431 4.682 -2.070 1.00 23.64 100 PRO A N 1
ATOM 759 C CA . PRO A 1 100 ? 44.387 3.598 -1.913 1.00 22.54 100 PRO A CA 1
ATOM 760 C C . PRO A 1 100 ? 43.866 2.465 -1.048 1.00 24.63 100 PRO A C 1
ATOM 761 O O . PRO A 1 100 ? 44.408 1.360 -1.118 1.00 25.09 100 PRO A O 1
ATOM 765 N N . MET A 1 101 ? 42.822 2.714 -0.245 1.00 23.73 101 MET A N 1
ATOM 766 C CA . MET A 1 101 ? 42.235 1.610 0.544 1.00 22.06 101 MET A CA 1
ATOM 767 C C . MET A 1 101 ? 41.534 0.608 -0.346 1.00 22.02 101 MET A C 1
ATOM 768 O O . MET A 1 101 ? 41.160 -0.477 0.109 1.00 23.08 101 MET A O 1
ATOM 773 N N . HIS A 1 102 ? 41.330 0.980 -1.617 1.00 22.50 102 HIS A N 1
ATOM 774 C CA . HIS A 1 102 ? 40.741 0.063 -2.604 1.00 22.11 102 HIS A CA 1
ATOM 775 C C . HIS A 1 102 ? 41.736 -0.401 -3.653 1.00 22.95 102 HIS A C 1
ATOM 776 O O . HIS A 1 102 ? 41.343 -0.757 -4.772 1.00 22.50 102 HIS A O 1
ATOM 783 N N . SER A 1 103 ? 43.021 -0.434 -3.288 1.00 22.59 103 SER A N 1
ATOM 784 C CA . SER A 1 103 ? 44.057 -0.796 -4.245 1.00 22.71 103 SER A CA 1
ATOM 785 C C . SER A 1 103 ? 43.897 -2.240 -4.698 1.00 23.04 103 SER A C 1
ATOM 786 O O . SER A 1 103 ? 43.864 -3.148 -3.867 1.00 24.46 103 SER A O 1
ATOM 789 N N . GLY A 1 104 ? 43.758 -2.445 -6.009 1.00 22.24 104 GLY A N 1
ATOM 790 C CA . GLY A 1 104 ? 43.564 -3.807 -6.538 1.00 25.59 104 GLY A CA 1
ATOM 791 C C . GLY A 1 104 ? 42.091 -4.204 -6.652 1.00 27.21 104 GLY A C 1
ATOM 792 O O . GLY A 1 104 ? 41.771 -5.245 -7.219 1.00 29.46 104 GLY A O 1
ATOM 793 N N . GLY A 1 105 ? 41.186 -3.358 -6.157 1.00 24.77 105 GLY A N 1
ATOM 794 C CA . GLY A 1 105 ? 39.749 -3.654 -6.208 1.00 27.59 105 GLY A CA 1
ATOM 795 C C . GLY A 1 105 ? 39.095 -3.334 -4.880 1.00 24.42 105 GLY A C 1
ATOM 796 O O . GLY A 1 105 ? 39.773 -3.015 -3.920 1.00 22.51 105 GLY A O 1
ATOM 797 N N . MET A 1 106 ? 37.768 -3.383 -4.825 1.00 25.00 106 MET A N 1
ATOM 798 C CA . MET A 1 106 ? 37.051 -2.917 -3.620 1.00 22.34 106 MET A CA 1
ATOM 799 C C . MET A 1 106 ? 37.534 -3.640 -2.351 1.00 23.70 106 MET A C 1
ATOM 800 O O . MET A 1 106 ? 37.602 -4.890 -2.302 1.00 23.94 106 MET A O 1
ATOM 805 N N . LEU A 1 107 ? 37.889 -2.831 -1.353 1.00 22.11 107 LEU A N 1
ATOM 806 C CA . LEU A 1 107 ? 38.454 -3.251 -0.049 1.00 24.46 107 LEU A CA 1
ATOM 807 C C . LEU A 1 107 ? 39.850 -3.866 -0.144 1.00 23.84 107 LEU A C 1
ATOM 808 O O . LEU A 1 107 ? 40.348 -4.448 0.846 1.00 24.41 107 LEU A O 1
ATOM 813 N N . GLY A 1 108 ? 40.493 -3.675 -1.297 1.00 23.22 108 GLY A N 1
ATOM 814 C CA . GLY A 1 108 ? 41.760 -4.345 -1.622 1.00 21.97 108 GLY A CA 1
ATOM 815 C C . GLY A 1 108 ? 42.912 -3.893 -0.748 1.00 21.96 108 GLY A C 1
ATOM 816 O O . GLY A 1 108 ? 43.892 -4.611 -0.606 1.00 23.44 108 GLY A O 1
ATOM 817 N N . GLY A 1 109 ? 42.827 -2.684 -0.209 1.00 20.98 109 GLY A N 1
ATOM 818 C CA . GLY A 1 109 ? 43.851 -2.187 0.710 1.00 20.89 109 GLY A CA 1
ATOM 819 C C . GLY A 1 109 ? 43.717 -2.767 2.116 1.00 23.54 109 GLY A C 1
ATOM 820 O O . GLY A 1 109 ? 44.655 -2.699 2.919 1.00 25.12 109 GLY A O 1
ATOM 821 N N . TRP A 1 110 ? 42.540 -3.313 2.429 1.00 23.22 110 TRP A N 1
ATOM 822 C CA . TRP A 1 110 ? 42.354 -4.037 3.679 1.00 24.94 110 TRP A CA 1
ATOM 823 C C . TRP A 1 110 ? 42.712 -5.507 3.415 1.00 23.94 110 TRP A C 1
ATOM 824 O O . TRP A 1 110 ? 41.891 -6.291 2.907 1.00 24.53 110 TRP A O 1
ATOM 835 N N . LYS A 1 111 ? 43.955 -5.862 3.739 1.00 23.85 111 LYS A N 1
ATOM 836 C CA . LYS A 1 111 ? 44.467 -7.190 3.415 1.00 23.97 111 LYS A CA 1
ATOM 837 C C . LYS A 1 111 ? 44.339 -8.132 4.613 1.00 22.31 111 LYS A C 1
ATOM 838 O O . LYS A 1 111 ? 43.699 -9.216 4.512 1.00 22.17 111 LYS A O 1
ATOM 844 N N . PHE A 1 112 ? 44.968 -7.728 5.721 1.00 24.02 112 PHE A N 1
ATOM 845 C CA . PHE A 1 112 ? 44.990 -8.503 6.970 1.00 22.22 112 PHE A CA 1
ATOM 846 C C . PHE A 1 112 ? 43.573 -8.923 7.396 1.00 24.23 112 PHE A C 1
ATOM 847 O O . PHE A 1 112 ? 42.740 -8.067 7.670 1.00 22.76 112 PHE A O 1
ATOM 855 N N . SER A 1 113 ? 43.339 -10.231 7.512 1.00 24.21 113 SER A N 1
ATOM 856 C CA . SER A 1 113 ? 42.046 -10.820 7.936 1.00 24.78 113 SER A CA 1
ATOM 857 C C . SER A 1 113 ? 40.878 -10.469 7.014 1.00 26.60 113 SER A C 1
ATOM 858 O O . SER A 1 113 ? 39.726 -10.716 7.360 1.00 27.86 113 SER A O 1
ATOM 861 N N . ASN A 1 114 ? 41.181 -9.900 5.847 1.00 25.66 114 ASN A N 1
ATOM 862 C CA . ASN A 1 114 ? 40.213 -9.863 4.733 1.00 26.00 114 ASN A CA 1
ATOM 863 C C . ASN A 1 114 ? 40.497 -11.025 3.764 1.00 26.74 114 ASN A C 1
ATOM 864 O O . ASN A 1 114 ? 39.716 -11.989 3.689 1.00 28.28 114 ASN A O 1
ATOM 869 N N . PHE A 1 115 ? 41.635 -10.970 3.065 1.00 24.87 115 PHE A N 1
ATOM 870 C CA . PHE A 1 115 ? 42.030 -12.042 2.167 1.00 28.10 115 PHE A CA 1
ATOM 871 C C . PHE A 1 115 ? 43.503 -12.450 2.347 1.00 28.13 115 PHE A C 1
ATOM 872 O O . PHE A 1 115 ? 43.966 -13.370 1.677 1.00 31.14 115 PHE A O 1
ATOM 880 N N . LYS A 1 116 ? 44.213 -11.761 3.249 1.00 25.08 116 LYS A N 1
ATOM 881 C CA . LYS A 1 116 ? 45.628 -12.043 3.566 1.00 23.84 116 LYS A CA 1
ATOM 882 C C . LYS A 1 116 ? 45.708 -12.449 5.032 1.00 22.92 116 LYS A C 1
ATOM 883 O O . LYS A 1 116 ? 44.925 -11.975 5.865 1.00 23.07 116 LYS A O 1
ATOM 889 N N . ASP A 1 117 ? 46.648 -13.331 5.357 1.00 24.21 117 ASP A N 1
ATOM 890 C CA . ASP A 1 117 ? 46.868 -13.690 6.755 1.00 23.92 117 ASP A CA 1
ATOM 891 C C . ASP A 1 117 ? 47.136 -12.417 7.564 1.00 23.15 117 ASP A C 1
ATOM 892 O O . ASP A 1 117 ? 47.950 -11.559 7.171 1.00 26.50 117 ASP A O 1
ATOM 897 N N . GLY A 1 118 ? 46.441 -12.298 8.690 1.00 22.35 118 GLY A N 1
ATOM 898 C CA . GLY A 1 118 ? 46.504 -11.092 9.521 1.00 21.58 118 GLY A CA 1
ATOM 899 C C . GLY A 1 118 ? 47.584 -11.187 10.582 1.00 22.39 118 GLY A C 1
ATOM 900 O O . GLY A 1 118 ? 48.554 -11.914 10.405 1.00 21.80 118 GLY A O 1
ATOM 901 N N . VAL A 1 119 ? 47.393 -10.445 11.662 1.00 21.85 119 VAL A N 1
ATOM 902 C CA . VAL A 1 119 ? 48.447 -10.130 12.614 1.00 22.65 119 VAL A CA 1
ATOM 903 C C . VAL A 1 119 ? 48.482 -11.055 13.829 1.00 21.87 119 VAL A C 1
ATOM 904 O O . VAL A 1 119 ? 49.392 -10.929 14.672 1.00 23.37 119 VAL A O 1
ATOM 908 N N . PHE A 1 120 ? 47.518 -11.978 13.947 1.00 20.17 120 PHE A N 1
ATOM 909 C CA . PHE A 1 120 ? 47.480 -12.889 15.117 1.00 19.97 120 PHE A CA 1
ATOM 910 C C . PHE A 1 120 ? 48.401 -14.093 14.923 1.00 20.58 120 PHE A C 1
ATOM 911 O O . PHE A 1 120 ? 47.969 -15.235 15.003 1.00 21.70 120 PHE A O 1
ATOM 919 N N . SER A 1 121 ? 49.677 -13.833 14.669 1.00 22.69 121 SER A N 1
ATOM 920 C CA . SER A 1 121 ? 50.629 -14.932 14.519 1.00 20.58 121 SER A CA 1
ATOM 921 C C . SER A 1 121 ? 51.989 -14.471 14.994 1.00 22.32 121 SER A C 1
ATOM 922 O O . SER A 1 121 ? 52.211 -13.284 15.256 1.00 20.65 121 SER A O 1
ATOM 925 N N . GLU A 1 122 ? 52.901 -15.419 15.133 1.00 19.98 122 GLU A N 1
ATOM 926 C CA . GLU A 1 122 ? 54.228 -15.108 15.653 1.00 20.67 122 GLU A CA 1
ATOM 927 C C . GLU A 1 122 ? 55.027 -14.136 14.795 1.00 20.26 122 GLU A C 1
ATOM 928 O O . GLU A 1 122 ? 55.880 -13.400 15.320 1.00 21.87 122 GLU A O 1
ATOM 934 N N . VAL A 1 123 ? 54.803 -14.177 13.481 1.00 19.79 123 VAL A N 1
ATOM 935 C CA . VAL A 1 123 ? 55.409 -13.253 12.529 1.00 20.28 123 VAL A CA 1
ATOM 936 C C . VAL A 1 123 ? 54.334 -13.009 11.485 1.00 21.52 123 VAL A C 1
ATOM 937 O O . VAL A 1 123 ? 53.606 -13.930 11.123 1.00 23.27 123 VAL A O 1
ATOM 941 N N . PHE A 1 124 ? 54.221 -11.776 11.013 1.00 19.60 124 PHE A N 1
ATOM 942 C CA . PHE A 1 124 ? 53.345 -11.503 9.876 1.00 20.64 124 PHE A CA 1
ATOM 943 C C . PHE A 1 124 ? 54.042 -10.640 8.830 1.00 22.58 124 PHE A C 1
ATOM 944 O O . PHE A 1 124 ? 55.144 -10.124 9.071 1.00 21.36 124 PHE A O 1
ATOM 952 N N . HIS A 1 125 ? 53.393 -10.496 7.672 1.00 22.24 125 HIS A N 1
ATOM 953 C CA . HIS A 1 125 ? 54.013 -9.928 6.508 1.00 20.56 125 HIS A CA 1
ATOM 954 C C . HIS A 1 125 ? 53.357 -8.581 6.201 1.00 22.28 125 HIS A C 1
ATOM 955 O O . HIS A 1 125 ? 52.118 -8.463 6.183 1.00 23.67 125 HIS A O 1
ATOM 962 N N . VAL A 1 126 ? 54.187 -7.585 5.906 1.00 21.11 126 VAL A N 1
ATOM 963 C CA . VAL A 1 126 ? 53.697 -6.272 5.501 1.00 21.42 126 VAL A CA 1
ATOM 964 C C . VAL A 1 126 ? 54.219 -5.935 4.098 1.00 22.49 126 VAL A C 1
ATOM 965 O O . VAL A 1 126 ? 55.438 -5.901 3.872 1.00 21.11 126 VAL A O 1
ATOM 969 N N . ASN A 1 127 ? 53.309 -5.689 3.149 1.00 22.71 127 ASN A N 1
ATOM 970 C CA . ASN A 1 127 ? 53.715 -5.267 1.789 1.00 23.75 127 ASN A CA 1
ATOM 971 C C . ASN A 1 127 ? 54.103 -3.790 1.771 1.00 23.67 127 ASN A C 1
ATOM 972 O O . ASN A 1 127 ? 53.552 -3.015 2.538 1.00 23.88 127 ASN A O 1
ATOM 977 N N . GLU A 1 128 ? 55.021 -3.399 0.879 1.00 21.67 128 GLU A N 1
ATOM 978 C CA . GLU A 1 128 ? 55.426 -1.980 0.776 1.00 22.60 128 GLU A CA 1
ATOM 979 C C . GLU A 1 128 ? 55.722 -1.357 2.150 1.00 22.63 128 GLU A C 1
ATOM 980 O O . GLU A 1 128 ? 55.140 -0.347 2.548 1.00 21.91 128 GLU A O 1
ATOM 986 N N . ALA A 1 129 ? 56.651 -1.981 2.875 1.00 20.33 129 ALA A N 1
ATOM 987 C CA . ALA A 1 129 ? 56.861 -1.645 4.283 1.00 22.57 129 ALA A CA 1
ATOM 988 C C . ALA A 1 129 ? 57.282 -0.183 4.558 1.00 22.85 129 ALA A C 1
ATOM 989 O O . ALA A 1 129 ? 56.863 0.394 5.561 1.00 23.75 129 ALA A O 1
ATOM 991 N N . ASP A 1 130 ? 58.115 0.406 3.706 1.00 23.52 130 ASP A N 1
ATOM 992 C CA . ASP A 1 130 ? 58.500 1.803 3.900 1.00 23.10 130 ASP A CA 1
ATOM 993 C C . ASP A 1 130 ? 57.279 2.691 3.858 1.00 23.40 130 ASP A C 1
ATOM 994 O O . ASP A 1 130 ? 57.187 3.668 4.594 1.00 25.75 130 ASP A O 1
ATOM 999 N N . ALA A 1 131 ? 56.330 2.352 2.981 1.00 22.28 131 ALA A N 1
ATOM 1000 C CA . ALA A 1 131 ? 55.160 3.189 2.776 1.00 20.26 131 ALA A CA 1
ATOM 1001 C C . ALA A 1 131 ? 54.107 2.899 3.854 1.00 22.10 131 ALA A C 1
ATOM 1002 O O . ALA A 1 131 ? 53.341 3.778 4.225 1.00 23.42 131 ALA A O 1
ATOM 1004 N N . ASN A 1 132 ? 54.079 1.667 4.360 1.00 21.03 132 ASN A N 1
ATOM 1005 C CA . ASN A 1 132 ? 52.992 1.210 5.203 1.00 22.28 132 ASN A CA 1
ATOM 1006 C C . ASN A 1 132 ? 53.243 1.078 6.709 1.00 24.79 132 ASN A C 1
ATOM 1007 O O . ASN A 1 132 ? 52.309 0.791 7.438 1.00 24.72 132 ASN A O 1
ATOM 1012 N N . LEU A 1 133 ? 54.478 1.283 7.173 1.00 21.63 133 LEU A N 1
ATOM 1013 C CA . LEU A 1 133 ? 54.764 1.189 8.615 1.00 21.46 133 LEU A CA 1
ATOM 1014 C C . LEU A 1 133 ? 55.286 2.520 9.197 1.00 22.98 133 LEU A C 1
ATOM 1015 O O . LEU A 1 133 ? 56.219 3.115 8.649 1.00 22.63 133 LEU A O 1
ATOM 1020 N N . ALA A 1 134 ? 54.662 2.973 10.288 1.00 23.31 134 ALA A N 1
ATOM 1021 C CA . ALA A 1 134 ? 55.090 4.187 10.986 1.00 21.58 134 ALA A CA 1
ATOM 1022 C C . ALA A 1 134 ? 55.937 3.745 12.152 1.00 23.32 134 ALA A C 1
ATOM 1023 O O . ALA A 1 134 ? 55.598 2.774 12.832 1.00 23.12 134 ALA A O 1
ATOM 1025 N N . LEU A 1 135 ? 57.032 4.444 12.406 1.00 23.15 135 LEU A N 1
ATOM 1026 C CA . LEU A 1 135 ? 57.769 4.184 13.650 1.00 21.47 135 LEU A CA 1
ATOM 1027 C C . LEU A 1 135 ? 56.930 4.534 14.888 1.00 24.67 135 LEU A C 1
ATOM 1028 O O . LEU A 1 135 ? 56.232 5.545 14.888 1.00 25.48 135 LEU A O 1
ATOM 1033 N N . LEU A 1 136 ? 56.989 3.697 15.933 1.00 24.62 136 LEU A N 1
ATOM 1034 C CA . LEU A 1 136 ? 56.292 3.957 17.197 1.00 24.43 136 LEU A CA 1
ATOM 1035 C C . LEU A 1 136 ? 56.980 5.106 17.946 1.00 24.14 136 LEU A C 1
ATOM 1036 O O . LEU A 1 136 ? 58.137 4.968 18.323 1.00 22.40 136 LEU A O 1
ATOM 1041 N N . PRO A 1 137 ? 56.285 6.239 18.148 1.00 24.81 137 PRO A N 1
ATOM 1042 C CA . PRO A 1 137 ? 56.909 7.331 18.910 1.00 27.16 137 PRO A CA 1
ATOM 1043 C C . PRO A 1 137 ? 57.241 6.894 20.341 1.00 29.17 137 PRO A C 1
ATOM 1044 O O . PRO A 1 137 ? 56.464 6.155 20.958 1.00 30.55 137 PRO A O 1
ATOM 1048 N N . ARG A 1 138 ? 58.378 7.351 20.856 1.00 29.73 138 ARG A N 1
ATOM 1049 C CA . ARG A 1 138 ? 58.848 6.932 22.177 1.00 30.83 138 ARG A CA 1
ATOM 1050 C C . ARG A 1 138 ? 57.873 7.299 23.319 1.00 30.38 138 ARG A C 1
ATOM 1051 O O . ARG A 1 138 ? 57.875 6.646 24.363 1.00 31.59 138 ARG A O 1
ATOM 1059 N N . ASP A 1 139 ? 57.011 8.300 23.100 1.00 27.20 139 ASP A N 1
ATOM 1060 C CA . ASP A 1 139 ? 56.085 8.770 24.137 1.00 27.75 139 ASP A CA 1
ATOM 1061 C C . ASP A 1 139 ? 54.668 8.156 24.034 1.00 29.43 139 ASP A C 1
ATOM 1062 O O . ASP A 1 139 ? 53.714 8.655 24.666 1.00 30.96 139 ASP A O 1
ATOM 1067 N N . ILE A 1 140 ? 54.518 7.087 23.242 1.00 26.02 140 ILE A N 1
ATOM 1068 C CA . ILE A 1 140 ? 53.221 6.403 23.147 1.00 25.71 140 ILE A CA 1
ATOM 1069 C C . ILE A 1 140 ? 53.357 4.943 23.584 1.00 24.85 140 ILE A C 1
ATOM 1070 O O . ILE A 1 140 ? 54.214 4.220 23.079 1.00 25.00 140 ILE A O 1
ATOM 1075 N N . LYS A 1 141 ? 52.505 4.517 24.517 1.00 24.90 141 LYS A N 1
ATOM 1076 C CA . LYS A 1 141 ? 52.527 3.127 24.980 1.00 26.03 141 LYS A CA 1
ATOM 1077 C C . LYS A 1 141 ? 52.039 2.207 23.868 1.00 26.51 141 LYS A C 1
ATOM 1078 O O . LYS A 1 141 ? 51.076 2.540 23.153 1.00 27.41 141 LYS A O 1
ATOM 1084 N N . PRO A 1 142 ? 52.687 1.051 23.703 1.00 25.95 142 PRO A N 1
ATOM 1085 C CA . PRO A 1 142 ? 52.193 0.144 22.658 1.00 25.23 142 PRO A CA 1
ATOM 1086 C C . PRO A 1 142 ? 50.675 -0.076 22.699 1.00 26.90 142 PRO A C 1
ATOM 1087 O O . PRO A 1 142 ? 50.027 -0.091 21.650 1.00 26.52 142 PRO A O 1
ATOM 1091 N N . GLU A 1 143 ? 50.110 -0.224 23.895 1.00 27.15 143 GLU A N 1
ATOM 1092 C CA . GLU A 1 143 ? 48.686 -0.521 24.037 1.00 25.74 143 GLU A CA 1
ATOM 1093 C C . GLU A 1 143 ? 47.832 0.654 23.572 1.00 26.56 143 GLU A C 1
ATOM 1094 O O . GLU A 1 143 ? 46.789 0.463 22.930 1.00 27.84 143 GLU A O 1
ATOM 1100 N N . ASP A 1 144 ? 48.280 1.875 23.849 1.00 24.87 144 ASP A N 1
ATOM 1101 C CA . ASP A 1 144 ? 47.568 3.052 23.327 1.00 25.92 144 ASP A CA 1
ATOM 1102 C C . ASP A 1 144 ? 47.741 3.188 21.815 1.00 26.30 144 ASP A C 1
ATOM 1103 O O . ASP A 1 144 ? 46.819 3.603 21.099 1.00 25.08 144 ASP A O 1
ATOM 1108 N N . ALA A 1 145 ? 48.932 2.850 21.319 1.00 22.73 145 ALA A N 1
ATOM 1109 C CA . ALA A 1 145 ? 49.205 2.987 19.886 1.00 22.61 145 ALA A CA 1
ATOM 1110 C C . ALA A 1 145 ? 48.433 1.985 19.027 1.00 23.50 145 ALA A C 1
ATOM 1111 O O . ALA A 1 145 ? 48.141 2.279 17.860 1.00 23.74 145 ALA A O 1
ATOM 1113 N N . VAL A 1 146 ? 48.125 0.801 19.574 1.00 23.18 146 VAL A N 1
ATOM 1114 C CA . VAL A 1 146 ? 47.420 -0.222 18.780 1.00 25.49 146 VAL A CA 1
ATOM 1115 C C . VAL A 1 146 ? 45.990 0.220 18.423 1.00 25.08 146 VAL A C 1
ATOM 1116 O O . VAL A 1 146 ? 45.375 -0.288 17.460 1.00 24.09 146 VAL A O 1
ATOM 1120 N N . MET A 1 147 ? 45.475 1.187 19.185 1.00 23.96 147 MET A N 1
ATOM 1121 C CA . MET A 1 147 ? 44.164 1.784 18.871 1.00 23.58 147 MET A CA 1
ATOM 1122 C C . MET A 1 147 ? 44.197 2.641 17.618 1.00 22.24 147 MET A C 1
ATOM 1123 O O . MET A 1 147 ? 43.148 2.899 17.022 1.00 24.67 147 MET A O 1
ATOM 1128 N N . LEU A 1 148 ? 45.386 3.095 17.227 1.00 25.01 148 LEU A N 1
ATOM 1129 C CA . LEU A 1 148 ? 45.572 3.844 15.962 1.00 24.84 148 LEU A CA 1
ATOM 1130 C C . LEU A 1 148 ? 45.315 3.022 14.690 1.00 25.57 148 LEU A C 1
ATOM 1131 O O . LEU A 1 148 ? 44.869 3.558 13.697 1.00 25.66 148 LEU A O 1
ATOM 1136 N N . SER A 1 149 ? 45.586 1.716 14.731 1.00 23.96 149 SER A N 1
ATOM 1137 C CA . SER A 1 149 ? 45.632 0.860 13.544 1.00 23.28 149 SER A CA 1
ATOM 1138 C C . SER A 1 149 ? 44.305 0.827 12.806 1.00 22.43 149 SER A C 1
ATOM 1139 O O . SER A 1 149 ? 44.284 0.790 11.580 1.00 21.93 149 SER A O 1
ATOM 1142 N N . ASP A 1 150 ? 43.226 0.861 13.586 1.00 21.32 150 ASP A N 1
ATOM 1143 C CA . ASP A 1 150 ? 41.871 0.634 13.090 1.00 23.27 150 ASP A CA 1
ATOM 1144 C C . ASP A 1 150 ? 40.897 1.542 13.845 1.00 26.40 150 ASP A C 1
ATOM 1145 O O . ASP A 1 150 ? 40.136 2.259 13.206 1.00 24.08 150 ASP A O 1
ATOM 1150 N N . MET A 1 151 ? 40.929 1.567 15.179 1.00 24.24 151 MET A N 1
ATOM 1151 C CA . MET A 1 151 ? 39.846 2.278 15.901 1.00 23.02 151 MET A CA 1
ATOM 1152 C C . MET A 1 151 ? 39.865 3.788 15.683 1.00 23.81 151 MET A C 1
ATOM 1153 O O . MET A 1 151 ? 38.862 4.372 15.276 1.00 23.87 151 MET A O 1
ATOM 1158 N N . VAL A 1 152 ? 41.008 4.412 15.927 1.00 22.73 152 VAL A N 1
ATOM 1159 C CA . VAL A 1 152 ? 41.107 5.867 15.730 1.00 23.13 152 VAL A CA 1
ATOM 1160 C C . VAL A 1 152 ? 40.918 6.231 14.257 1.00 24.24 152 VAL A C 1
ATOM 1161 O O . VAL A 1 152 ? 40.130 7.132 13.941 1.00 24.02 152 VAL A O 1
ATOM 1165 N N . THR A 1 153 ? 41.632 5.540 13.363 1.00 24.78 153 THR A N 1
ATOM 1166 C CA . THR A 1 153 ? 41.566 5.867 11.942 1.00 24.09 153 THR A CA 1
ATOM 1167 C C . THR A 1 153 ? 40.182 5.661 11.326 1.00 24.16 153 THR A C 1
ATOM 1168 O O . THR A 1 153 ? 39.705 6.516 10.584 1.00 22.69 153 THR A O 1
ATOM 1172 N N . THR A 1 154 ? 39.509 4.571 11.682 1.00 22.68 154 THR A N 1
ATOM 1173 C CA . THR A 1 154 ? 38.163 4.319 11.151 1.00 22.91 154 THR A CA 1
ATOM 1174 C C . THR A 1 154 ? 37.153 5.287 11.763 1.00 24.49 154 THR A C 1
ATOM 1175 O O . THR A 1 154 ? 36.330 5.855 11.043 1.00 23.40 154 THR A O 1
ATOM 1179 N N . GLY A 1 155 ? 37.216 5.474 13.075 1.00 23.89 155 GLY A N 1
ATOM 1180 C CA . GLY A 1 155 ? 36.339 6.417 13.761 1.00 23.77 155 GLY A CA 1
ATOM 1181 C C . GLY A 1 155 ? 36.480 7.828 13.201 1.00 24.34 155 GLY A C 1
ATOM 1182 O O . GLY A 1 155 ? 35.471 8.460 12.840 1.00 22.80 155 GLY A O 1
ATOM 1183 N N . PHE A 1 156 ? 37.719 8.310 13.093 1.00 23.43 156 PHE A N 1
ATOM 1184 C CA . PHE A 1 156 ? 37.972 9.615 12.476 1.00 24.08 156 PHE A CA 1
ATOM 1185 C C . PHE A 1 156 ? 37.499 9.646 11.038 1.00 24.27 156 PHE A C 1
ATOM 1186 O O . PHE A 1 156 ? 36.990 10.682 10.596 1.00 25.11 156 PHE A O 1
ATOM 1194 N N . HIS A 1 157 ? 37.680 8.554 10.291 1.00 23.74 157 HIS A N 1
ATOM 1195 C CA . HIS A 1 157 ? 37.196 8.531 8.896 1.00 23.06 157 HIS A CA 1
ATOM 1196 C C . HIS A 1 157 ? 35.670 8.678 8.790 1.00 25.12 157 HIS A C 1
ATOM 1197 O O . HIS A 1 157 ? 35.187 9.295 7.867 1.00 25.58 157 HIS A O 1
ATOM 1204 N N . GLY A 1 158 ? 34.927 8.132 9.750 1.00 24.71 158 GLY A N 1
ATOM 1205 C CA . GLY A 1 158 ? 33.455 8.351 9.822 1.00 22.93 158 GLY A CA 1
ATOM 1206 C C . GLY A 1 158 ? 33.172 9.847 9.928 1.00 25.89 158 GLY A C 1
ATOM 1207 O O . GLY A 1 158 ? 32.326 10.384 9.207 1.00 24.02 158 GLY A O 1
ATOM 1208 N N . ALA A 1 159 ? 33.934 10.524 10.773 1.00 23.21 159 ALA A N 1
ATOM 1209 C CA . ALA A 1 159 ? 33.798 11.967 10.925 1.00 24.15 159 ALA A CA 1
ATOM 1210 C C . ALA A 1 159 ? 34.204 12.734 9.667 1.00 24.91 159 ALA A C 1
ATOM 1211 O O . ALA A 1 159 ? 33.558 13.723 9.293 1.00 23.55 159 ALA A O 1
ATOM 1213 N N . GLU A 1 160 ? 35.258 12.274 8.993 1.00 23.96 160 GLU A N 1
ATOM 1214 C CA . GLU A 1 160 ? 35.686 12.878 7.734 1.00 23.57 160 GLU A CA 1
ATOM 1215 C C . GLU A 1 160 ? 34.627 12.713 6.643 1.00 22.88 160 GLU A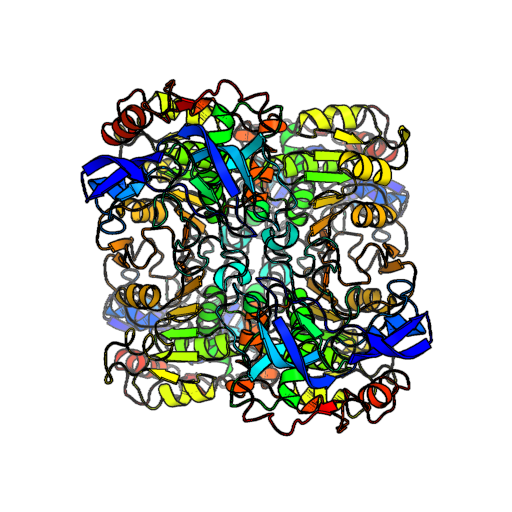 C 1
ATOM 1216 O O . GLU A 1 160 ? 34.345 13.672 5.899 1.00 22.89 160 GLU A O 1
ATOM 1222 N N . LEU A 1 161 ? 34.084 11.504 6.514 1.00 22.74 161 LEU A N 1
ATOM 1223 C CA . LEU A 1 161 ? 33.072 11.242 5.479 1.00 22.76 161 LEU A CA 1
ATOM 1224 C C . LEU A 1 161 ? 31.802 12.046 5.750 1.00 25.74 161 LEU A C 1
ATOM 1225 O O . LEU A 1 161 ? 31.089 12.417 4.810 1.00 26.02 161 LEU A O 1
ATOM 1230 N N . ALA A 1 162 ? 31.520 12.310 7.032 1.00 23.27 162 ALA A N 1
ATOM 1231 C CA . ALA A 1 162 ? 30.354 13.097 7.424 1.00 23.96 162 ALA A CA 1
ATOM 1232 C C . ALA A 1 162 ? 30.546 14.598 7.160 1.00 24.61 162 ALA A C 1
ATOM 1233 O O . ALA A 1 162 ? 29.642 15.379 7.429 1.00 23.63 162 ALA A O 1
ATOM 1235 N N . ASN A 1 163 ? 31.736 14.996 6.679 1.00 23.57 163 ASN A N 1
ATOM 1236 C CA . ASN A 1 163 ? 31.974 16.360 6.194 1.00 23.19 163 ASN A CA 1
ATOM 1237 C C . ASN A 1 163 ? 31.665 17.386 7.284 1.00 24.24 163 ASN A C 1
ATOM 1238 O O . ASN A 1 163 ? 31.023 18.420 7.059 1.00 25.08 163 ASN A O 1
ATOM 1243 N N . ILE A 1 164 ? 32.125 17.068 8.484 1.00 24.93 164 ILE A N 1
ATOM 1244 C CA . ILE A 1 164 ? 31.767 17.847 9.662 1.00 25.80 164 ILE A CA 1
ATOM 1245 C C . ILE A 1 164 ? 32.459 19.208 9.572 1.00 26.08 164 ILE A C 1
ATOM 1246 O O . ILE A 1 164 ? 33.660 19.271 9.265 1.00 28.93 164 ILE A O 1
ATOM 1251 N N . LYS A 1 165 ? 31.692 20.273 9.817 1.00 25.95 165 LYS A N 1
ATOM 1252 C CA . LYS A 1 165 ? 32.193 21.672 9.795 1.00 25.46 165 LYS A CA 1
ATOM 1253 C C . LYS A 1 165 ? 32.150 22.304 11.174 1.00 26.65 165 LYS A C 1
ATOM 1254 O O . LYS A 1 165 ? 31.444 21.825 12.069 1.00 23.33 165 LYS A O 1
ATOM 1260 N N . LEU A 1 166 ? 32.871 23.418 11.331 1.00 24.49 166 LEU A N 1
ATOM 1261 C CA . LEU A 1 166 ? 32.947 24.124 12.607 1.00 24.01 166 LEU A CA 1
ATOM 1262 C C . LEU A 1 166 ? 31.577 24.530 13.097 1.00 25.62 166 LEU A C 1
ATOM 1263 O O . LEU A 1 166 ? 30.814 25.188 12.371 1.00 24.26 166 LEU A O 1
ATOM 1268 N N . GLY A 1 167 ? 31.278 24.129 14.337 1.00 23.04 167 GLY A N 1
ATOM 1269 C CA . GLY A 1 167 ? 29.994 24.403 14.983 1.00 23.59 167 GLY A CA 1
ATOM 1270 C C . GLY A 1 167 ? 28.825 23.512 14.585 1.00 21.32 167 GLY A C 1
ATOM 1271 O O . GLY A 1 167 ? 27.724 23.700 15.096 1.00 25.25 167 GLY A O 1
ATOM 1272 N N . ASP A 1 168 ? 29.058 22.518 13.723 1.00 21.44 168 ASP A N 1
ATOM 1273 C CA . ASP A 1 168 ? 27.985 21.612 13.271 1.00 23.46 168 ASP A CA 1
ATOM 1274 C C . ASP A 1 168 ? 27.400 20.830 14.447 1.00 24.03 168 ASP A C 1
ATOM 1275 O O . ASP A 1 168 ? 28.126 20.469 15.380 1.00 23.71 168 ASP A O 1
ATOM 1280 N N . THR A 1 169 ? 26.090 20.580 14.394 1.00 22.04 169 THR A N 1
ATOM 1281 C CA . THR A 1 169 ? 25.458 19.679 15.340 1.00 21.20 169 THR A CA 1
ATOM 1282 C C . THR A 1 169 ? 25.499 18.297 14.662 1.00 21.62 169 THR A C 1
ATOM 1283 O O . THR A 1 169 ? 25.046 18.138 13.525 1.00 24.70 169 THR A O 1
ATOM 1287 N N . VAL A 1 170 ? 26.025 17.305 15.363 1.00 20.53 170 VAL A N 1
ATOM 1288 C CA . VAL A 1 170 ? 26.353 16.038 14.737 1.00 22.87 170 VAL A CA 1
ATOM 1289 C C . VAL A 1 170 ? 25.685 14.936 15.550 1.00 19.95 170 VAL A C 1
ATOM 1290 O O . VAL A 1 170 ? 25.555 15.067 16.783 1.00 21.50 170 VAL A O 1
ATOM 1294 N N . CYS A 1 171 ? 25.268 13.869 14.874 1.00 22.89 171 CYS A N 1
ATOM 1295 C CA . CYS A 1 171 ? 24.861 12.648 15.588 1.00 22.79 171 CYS A CA 1
ATOM 1296 C C . CYS A 1 171 ? 25.791 11.507 15.187 1.00 21.92 171 CYS A C 1
ATOM 1297 O O . CYS A 1 171 ? 26.016 11.293 14.004 1.00 22.67 171 CYS A O 1
ATOM 1300 N N . VAL A 1 172 ? 26.339 10.804 16.175 1.00 22.75 172 VAL A N 1
ATOM 1301 C CA . VAL A 1 172 ? 27.070 9.552 15.927 1.00 21.34 172 VAL A CA 1
ATOM 1302 C C . VAL A 1 172 ? 26.175 8.395 16.358 1.00 22.72 172 VAL A C 1
ATOM 1303 O O . VAL A 1 172 ? 25.763 8.332 17.526 1.00 22.35 172 VAL A O 1
ATOM 1307 N N . ILE A 1 173 ? 25.834 7.512 15.418 1.00 21.77 173 ILE A N 1
ATOM 1308 C CA . ILE A 1 173 ? 24.979 6.360 15.747 1.00 21.67 173 ILE A CA 1
ATOM 1309 C C . ILE A 1 173 ? 25.865 5.128 15.886 1.00 23.15 173 ILE A C 1
ATOM 1310 O O . ILE A 1 173 ? 26.459 4.666 14.908 1.00 23.04 173 ILE A O 1
ATOM 1315 N N . GLY A 1 174 ? 25.974 4.637 17.117 1.00 24.18 174 GLY A N 1
ATOM 1316 C CA . GLY A 1 174 ? 26.733 3.442 17.414 1.00 25.84 174 GLY A CA 1
ATOM 1317 C C . GLY A 1 174 ? 27.983 3.892 18.108 1.00 25.28 174 GLY A C 1
ATOM 1318 O O . GLY A 1 174 ? 28.800 4.605 17.528 1.00 27.92 174 GLY A O 1
ATOM 1319 N N . ILE A 1 175 ? 28.124 3.503 19.367 1.00 25.82 175 ILE A N 1
ATOM 1320 C CA A ILE A 1 175 ? 29.202 3.969 20.227 0.50 26.15 175 ILE A CA 1
ATOM 1321 C CA B ILE A 1 175 ? 29.287 3.958 20.134 0.50 24.11 175 ILE A CA 1
ATOM 1322 C C . ILE A 1 175 ? 30.082 2.821 20.764 1.00 27.33 175 ILE A C 1
ATOM 1323 O O . ILE A 1 175 ? 30.408 2.815 21.933 1.00 27.42 175 ILE A O 1
ATOM 1332 N N . GLY A 1 176 ? 30.429 1.852 19.922 1.00 25.71 176 GLY A N 1
ATOM 1333 C CA . GLY A 1 176 ? 31.490 0.926 20.290 1.00 25.22 176 GLY A CA 1
ATOM 1334 C C . GLY A 1 176 ? 32.795 1.708 20.195 1.00 24.70 176 GLY A C 1
ATOM 1335 O O . GLY A 1 176 ? 32.791 2.927 20.057 1.00 24.13 176 GLY A O 1
ATOM 1336 N N . PRO A 1 177 ? 33.934 1.017 20.242 1.00 24.27 177 PRO A N 1
ATOM 1337 C CA . PRO A 1 177 ? 35.212 1.733 20.143 1.00 24.46 177 PRO A CA 1
ATOM 1338 C C . PRO A 1 177 ? 35.345 2.592 18.880 1.00 24.42 177 PRO A C 1
ATOM 1339 O O . PRO A 1 177 ? 35.939 3.667 18.948 1.00 25.56 177 PRO A O 1
ATOM 1343 N N . VAL A 1 178 ? 34.825 2.141 17.741 1.00 23.01 178 VAL A N 1
ATOM 1344 C CA . VAL A 1 178 ? 34.887 2.958 16.516 1.00 23.92 178 VAL A CA 1
ATOM 1345 C C . VAL A 1 178 ? 34.038 4.203 16.671 1.00 25.43 178 VAL A C 1
ATOM 1346 O O . VAL A 1 178 ? 34.506 5.300 16.373 1.00 26.36 178 VAL A O 1
ATOM 1350 N N . GLY A 1 179 ? 32.800 4.036 17.132 1.00 24.14 179 GLY A N 1
ATOM 1351 C CA . GLY A 1 179 ? 31.908 5.195 17.344 1.00 24.16 179 GLY A CA 1
ATOM 1352 C C . GLY A 1 179 ? 32.449 6.217 18.331 1.00 23.89 179 GLY A C 1
ATOM 1353 O O . GLY A 1 179 ? 32.240 7.431 18.180 1.00 22.72 179 GLY A O 1
ATOM 1354 N N . LEU A 1 180 ? 33.079 5.732 19.395 1.00 23.41 180 LEU A N 1
ATOM 1355 C CA . LEU A 1 180 ? 33.700 6.628 20.376 1.00 21.97 180 LEU A CA 1
ATOM 1356 C C . LEU A 1 180 ? 34.765 7.466 19.689 1.00 22.71 180 LEU A C 1
ATOM 1357 O O . LEU A 1 180 ? 34.934 8.657 19.998 1.00 22.41 180 LEU A O 1
ATOM 1362 N N . MET A 1 181 ? 35.490 6.842 18.759 1.00 24.29 181 MET A N 1
ATOM 1363 C CA . MET A 1 181 ? 36.513 7.560 18.013 1.00 22.81 181 MET A CA 1
ATOM 1364 C C . MET A 1 181 ? 35.883 8.488 16.982 1.00 22.60 181 MET A C 1
ATOM 1365 O O . MET A 1 181 ? 36.472 9.502 16.647 1.00 21.77 181 MET A O 1
ATOM 1370 N N . SER A 1 182 ? 34.662 8.161 16.529 1.00 21.82 182 SER A N 1
ATOM 1371 C CA . SER A 1 182 ? 33.902 9.090 15.656 1.00 23.82 182 SER A CA 1
ATOM 1372 C C . SER A 1 182 ? 33.409 10.320 16.432 1.00 22.50 182 SER A C 1
ATOM 1373 O O . SER A 1 182 ? 33.344 11.422 15.873 1.00 22.55 182 SER A O 1
ATOM 1376 N N . VAL A 1 183 ? 33.023 10.121 17.696 1.00 22.41 183 VAL A N 1
ATOM 1377 C CA . VAL A 1 183 ? 32.774 11.223 18.596 1.00 23.14 183 VAL A CA 1
ATOM 1378 C C . VAL A 1 183 ? 34.025 12.064 18.764 1.00 22.69 183 VAL A C 1
ATOM 1379 O O . VAL A 1 183 ? 33.970 13.295 18.661 1.00 20.58 183 VAL A O 1
ATOM 1383 N N . ALA A 1 184 ? 35.146 11.417 19.069 1.00 22.06 184 ALA A N 1
ATOM 1384 C CA . ALA A 1 184 ? 36.397 12.167 19.237 1.00 22.90 184 ALA A CA 1
ATOM 1385 C C . ALA A 1 184 ? 36.794 12.880 17.919 1.00 22.87 184 ALA A C 1
ATOM 1386 O O . ALA A 1 184 ? 37.186 14.049 17.945 1.00 22.88 184 ALA A O 1
ATOM 1388 N N . GLY A 1 185 ? 36.635 12.196 16.788 1.00 22.65 185 GLY A N 1
ATOM 1389 C CA . GLY A 1 185 ? 36.911 12.761 15.464 1.00 24.12 185 GLY A CA 1
ATOM 1390 C C . GLY A 1 185 ? 36.036 13.981 15.174 1.00 23.41 185 GLY A C 1
ATOM 1391 O O . GLY A 1 185 ? 36.547 15.026 14.759 1.00 23.02 185 GLY A O 1
ATOM 1392 N N . ALA A 1 186 ? 34.721 13.853 15.391 1.00 24.10 186 ALA A N 1
ATOM 1393 C CA . ALA A 1 186 ? 33.797 14.975 15.211 1.00 24.09 186 ALA A CA 1
ATOM 1394 C C . ALA A 1 186 ? 34.188 16.172 16.077 1.00 22.61 186 ALA A C 1
ATOM 1395 O O . ALA A 1 186 ? 34.147 17.306 15.619 1.00 21.16 186 ALA A O 1
ATOM 1397 N N . ASN A 1 187 ? 34.581 15.927 17.325 1.00 21.19 187 ASN A N 1
ATOM 1398 C CA . ASN A 1 187 ? 35.061 16.986 18.205 1.00 21.28 187 ASN A CA 1
ATOM 1399 C C . ASN A 1 187 ? 36.338 17.678 17.699 1.00 23.76 187 ASN A C 1
ATOM 1400 O O . ASN A 1 187 ? 36.502 18.902 17.846 1.00 22.70 187 ASN A O 1
ATOM 1405 N N . HIS A 1 188 ? 37.238 16.884 17.119 1.00 22.91 188 HIS A N 1
ATOM 1406 C CA . HIS A 1 188 ? 38.476 17.382 16.504 1.00 25.39 188 HIS A CA 1
ATOM 1407 C C . HIS A 1 188 ? 38.257 17.988 15.108 1.00 25.83 188 HIS A C 1
ATOM 1408 O O . HIS A 1 188 ? 39.189 18.536 14.549 1.00 29.58 188 HIS A O 1
ATOM 1415 N N . LEU A 1 189 ? 37.048 17.886 14.556 1.00 23.86 189 LEU A N 1
ATOM 1416 C CA . LEU A 1 189 ? 36.716 18.581 13.312 1.00 23.15 189 LEU A CA 1
ATOM 1417 C C . LEU A 1 189 ? 35.847 19.821 13.578 1.00 24.33 189 LEU A C 1
ATOM 1418 O O . LEU A 1 189 ? 35.471 20.535 12.654 1.00 27.08 189 LEU A O 1
ATOM 1423 N N . GLY A 1 190 ? 35.545 20.078 14.845 1.00 22.95 190 GLY A N 1
ATOM 1424 C CA . GLY A 1 190 ? 34.961 21.371 15.232 1.00 22.83 190 GLY A CA 1
ATOM 1425 C C . GLY A 1 190 ? 33.476 21.292 15.554 1.00 20.56 190 GLY A C 1
ATOM 1426 O O . GLY A 1 190 ? 32.802 22.324 15.671 1.00 21.97 190 GLY A O 1
ATOM 1427 N N . ALA A 1 191 ? 32.946 20.080 15.701 1.00 22.28 191 ALA A N 1
ATOM 1428 C CA . ALA A 1 191 ? 31.517 19.954 16.050 1.00 22.24 191 ALA A CA 1
ATOM 1429 C C . ALA A 1 191 ? 31.214 20.541 17.416 1.00 23.98 191 ALA A C 1
ATOM 1430 O O . ALA A 1 191 ? 32.048 20.496 18.346 1.00 22.88 191 ALA A O 1
ATOM 1432 N N . GLY A 1 192 ? 30.009 21.100 17.541 1.00 21.87 192 GLY A N 1
ATOM 1433 C CA . GLY A 1 192 ? 29.540 21.716 18.766 1.00 23.16 192 GLY A CA 1
ATOM 1434 C C . GLY A 1 192 ? 28.704 20.692 19.512 1.00 23.60 192 GLY A C 1
ATOM 1435 O O . GLY A 1 192 ? 29.227 19.871 20.270 1.00 23.58 192 GLY A O 1
ATOM 1436 N N . ARG A 1 193 ? 27.397 20.712 19.285 1.00 19.76 193 ARG A N 1
ATOM 1437 C CA . ARG A 1 193 ? 26.560 19.726 19.947 1.00 20.14 193 ARG A CA 1
ATOM 1438 C C . ARG A 1 193 ? 26.776 18.377 19.261 1.00 20.01 193 ARG A C 1
ATOM 1439 O O . ARG A 1 193 ? 26.736 18.280 18.022 1.00 22.53 193 ARG A O 1
ATOM 1447 N N . ILE A 1 194 ? 27.053 17.333 20.058 1.00 22.60 194 ILE A N 1
ATOM 1448 C CA . ILE A 1 194 ? 27.225 15.989 19.502 1.00 21.31 194 ILE A CA 1
ATOM 1449 C C . ILE A 1 194 ? 26.303 15.005 20.227 1.00 23.65 194 ILE A C 1
ATOM 1450 O O . ILE A 1 194 ? 26.453 14.795 21.437 1.00 22.32 194 ILE A O 1
ATOM 1455 N N . PHE A 1 195 ? 25.325 14.448 19.499 1.00 21.60 195 PHE A N 1
ATOM 1456 C CA . PHE A 1 195 ? 24.465 13.383 20.032 1.00 21.35 195 PHE A CA 1
ATOM 1457 C C . PHE A 1 195 ? 25.168 12.059 19.789 1.00 22.84 195 PHE A C 1
ATOM 1458 O O . PHE A 1 195 ? 25.682 11.835 18.701 1.00 23.82 195 PHE A O 1
ATOM 1466 N N . ALA A 1 196 ? 25.165 11.193 20.790 1.00 22.50 196 ALA A N 1
ATOM 1467 C CA . ALA A 1 196 ? 25.804 9.868 20.687 1.00 22.62 196 ALA A CA 1
ATOM 1468 C C . ALA A 1 196 ? 24.719 8.836 20.992 1.00 22.62 196 ALA A C 1
ATOM 1469 O O . ALA A 1 196 ? 24.212 8.764 22.111 1.00 21.47 196 ALA A O 1
ATOM 1471 N N . VAL A 1 197 ? 24.353 8.055 19.982 1.00 21.56 197 VAL A N 1
ATOM 1472 C CA . VAL A 1 197 ? 23.301 7.071 20.121 1.00 23.29 197 VAL A CA 1
ATOM 1473 C C . VAL A 1 197 ? 23.944 5.743 20.517 1.00 24.49 197 VAL A C 1
ATOM 1474 O O . VAL A 1 197 ? 24.678 5.125 19.735 1.00 25.07 197 VAL A O 1
ATOM 1478 N N . GLY A 1 198 ? 23.688 5.327 21.747 1.00 23.44 198 GLY A N 1
ATOM 1479 C CA . GLY A 1 198 ? 24.182 4.036 22.229 1.00 27.53 198 GLY A CA 1
ATOM 1480 C C . GLY A 1 198 ? 23.380 3.639 23.450 1.00 28.85 198 GLY A C 1
ATOM 1481 O O . GLY A 1 198 ? 22.602 4.438 23.996 1.00 31.11 198 GLY A O 1
ATOM 1482 N N . SER A 1 199 ? 23.564 2.404 23.890 1.00 29.81 199 SER A N 1
ATOM 1483 C CA . SER A 1 199 ? 22.826 1.931 25.053 1.00 32.21 199 SER A CA 1
ATOM 1484 C C . SER A 1 199 ? 23.664 1.133 26.057 1.00 32.75 199 SER A C 1
ATOM 1485 O O . SER A 1 199 ? 23.246 0.986 27.215 1.00 34.32 199 SER A O 1
ATOM 1488 N N . ARG A 1 200 ? 24.835 0.639 25.647 1.00 32.78 200 ARG A N 1
ATOM 1489 C CA . ARG A 1 200 ? 25.742 -0.012 26.615 1.00 32.69 200 ARG A CA 1
ATOM 1490 C C . ARG A 1 200 ? 26.252 1.114 27.525 1.00 30.90 200 ARG A C 1
ATOM 1491 O O . ARG A 1 200 ? 26.830 2.107 27.039 1.00 32.57 200 ARG A O 1
ATOM 1499 N N . LYS A 1 201 ? 25.982 0.991 28.827 1.00 29.21 201 LYS A N 1
ATOM 1500 C CA . LYS A 1 201 ? 26.218 2.090 29.765 1.00 26.09 201 LYS A CA 1
ATOM 1501 C C . LYS A 1 201 ? 27.633 2.643 29.708 1.00 25.06 201 LYS A C 1
ATOM 1502 O O . LYS A 1 201 ? 27.822 3.851 29.605 1.00 23.16 201 LYS A O 1
ATOM 1508 N N . HIS A 1 202 ? 28.629 1.764 29.796 1.00 24.16 202 HIS A N 1
ATOM 1509 C CA . HIS A 1 202 ? 30.002 2.251 29.890 1.00 26.04 202 HIS A CA 1
ATOM 1510 C C . HIS A 1 202 ? 30.405 3.022 28.630 1.00 26.56 202 HIS A C 1
ATOM 1511 O O . HIS A 1 202 ? 31.092 4.056 28.709 1.00 24.39 202 HIS A O 1
ATOM 1518 N N . CYS A 1 203 ? 29.937 2.547 27.478 1.00 28.36 203 CYS A N 1
ATOM 1519 C CA . CYS A 1 203 ? 30.173 3.252 26.208 1.00 28.94 203 CYS A CA 1
ATOM 1520 C C . CYS A 1 203 ? 29.608 4.663 26.215 1.00 27.97 203 CYS A C 1
ATOM 1521 O O . CYS A 1 203 ? 30.277 5.599 25.762 1.00 27.70 203 CYS A O 1
ATOM 1524 N N . CYS A 1 204 ? 28.379 4.799 26.709 1.00 27.93 204 CYS A N 1
ATOM 1525 C CA . CYS A 1 204 ? 27.734 6.105 26.870 1.00 26.91 204 CYS A CA 1
ATOM 1526 C C . CYS A 1 204 ? 28.529 7.047 27.769 1.00 26.69 204 CYS A C 1
ATOM 1527 O O . CYS A 1 204 ? 28.746 8.210 27.432 1.00 25.12 204 CYS A O 1
ATOM 1530 N N . ASP A 1 205 ? 28.969 6.546 28.918 1.00 25.21 205 ASP A N 1
ATOM 1531 C CA . ASP A 1 205 ? 29.702 7.375 29.855 1.00 25.09 205 ASP A CA 1
ATOM 1532 C C . ASP A 1 205 ? 30.994 7.870 29.183 1.00 23.99 205 ASP A C 1
ATOM 1533 O O . ASP A 1 205 ? 31.329 9.050 29.261 1.00 25.29 205 ASP A O 1
ATOM 1538 N N . ILE A 1 206 ? 31.690 6.962 28.506 1.00 24.18 206 ILE A N 1
ATOM 1539 C CA . ILE A 1 206 ? 32.953 7.309 27.819 1.00 23.15 206 ILE A CA 1
ATOM 1540 C C . ILE A 1 206 ? 32.746 8.296 26.660 1.00 23.13 206 ILE A C 1
ATOM 1541 O O . ILE A 1 206 ? 33.614 9.154 26.404 1.00 24.64 206 ILE A O 1
ATOM 1546 N N . ALA A 1 207 ? 31.612 8.196 25.965 1.00 23.81 207 ALA A N 1
ATOM 1547 C CA . ALA A 1 207 ? 31.341 9.149 24.883 1.00 23.38 207 ALA A CA 1
ATOM 1548 C C . ALA A 1 207 ? 31.349 10.608 25.377 1.00 24.03 207 ALA A C 1
ATOM 1549 O O . ALA A 1 207 ? 31.892 11.491 24.698 1.00 23.79 207 ALA A O 1
ATOM 1551 N N . LEU A 1 208 ? 30.764 10.851 26.551 1.00 22.62 208 LEU A N 1
ATOM 1552 C CA . LEU A 1 208 ? 30.786 12.173 27.179 1.00 24.86 208 LEU A CA 1
ATOM 1553 C C . LEU A 1 208 ? 32.221 12.640 27.456 1.00 28.17 208 LEU A C 1
ATOM 1554 O O . LEU A 1 208 ? 32.504 13.836 27.443 1.00 30.94 208 LEU A O 1
ATOM 1559 N N . GLU A 1 209 ? 33.140 11.710 27.684 1.00 28.50 209 GLU A N 1
ATOM 1560 C CA . GLU A 1 209 ? 34.534 12.118 27.904 1.00 28.28 209 GLU A CA 1
ATOM 1561 C C . GLU A 1 209 ? 35.273 12.504 26.623 1.00 29.19 209 GLU A C 1
ATOM 1562 O O . GLU A 1 209 ? 36.316 13.144 26.681 1.00 29.41 209 GLU A O 1
ATOM 1568 N N . TYR A 1 210 ? 34.730 12.132 25.465 1.00 25.78 210 TYR A N 1
ATOM 1569 C CA . TYR A 1 210 ? 35.412 12.385 24.194 1.00 25.00 210 TYR A CA 1
ATOM 1570 C C . TYR A 1 210 ? 34.804 13.548 23.411 1.00 27.28 210 TYR A C 1
ATOM 1571 O O . TYR A 1 210 ? 35.167 13.787 22.246 1.00 27.51 210 TYR A O 1
ATOM 1580 N N . GLY A 1 211 ? 33.838 14.217 24.033 1.00 25.69 211 GLY A N 1
ATOM 1581 C CA . GLY A 1 211 ? 33.225 15.390 23.435 1.00 25.33 211 GLY A CA 1
ATOM 1582 C C . GLY A 1 211 ? 31.756 15.266 23.084 1.00 24.33 211 GLY A C 1
ATOM 1583 O O . GLY A 1 211 ? 31.176 16.241 22.601 1.00 21.31 211 GLY A O 1
ATOM 1584 N N . ALA A 1 212 ? 31.137 14.104 23.313 1.00 21.00 212 ALA A N 1
ATOM 1585 C CA . ALA A 1 212 ? 29.648 14.041 23.204 1.00 22.65 212 ALA A CA 1
ATOM 1586 C C . ALA A 1 212 ? 29.007 15.022 24.173 1.00 20.63 212 ALA A C 1
ATOM 1587 O O . ALA A 1 212 ? 29.494 15.221 25.285 1.00 20.54 212 ALA A O 1
ATOM 1589 N N . THR A 1 213 ? 27.860 15.588 23.785 1.00 19.77 213 THR A N 1
ATOM 1590 C CA . THR A 1 213 ? 27.124 16.463 24.689 1.00 19.44 213 THR A CA 1
ATOM 1591 C C . THR A 1 213 ? 25.789 15.871 25.115 1.00 19.98 213 THR A C 1
ATOM 1592 O O . THR A 1 213 ? 25.235 16.272 26.148 1.00 22.13 213 THR A O 1
ATOM 1596 N N . ASP A 1 214 ? 25.261 14.936 24.313 1.00 20.98 214 ASP A N 1
ATOM 1597 C CA . ASP A 1 214 ? 23.900 14.414 24.502 1.00 22.24 214 ASP A CA 1
ATOM 1598 C C . ASP A 1 214 ? 23.877 12.916 24.202 1.00 22.78 214 ASP A C 1
ATOM 1599 O O . ASP A 1 214 ? 23.936 12.529 23.042 1.00 23.97 214 ASP A O 1
ATOM 1604 N N . ILE A 1 215 ? 23.766 12.089 25.240 1.00 23.20 215 ILE A N 1
ATOM 1605 C CA . ILE A 1 215 ? 23.586 10.648 25.036 1.00 22.08 215 ILE A CA 1
ATOM 1606 C C . ILE A 1 215 ? 22.136 10.359 24.677 1.00 20.40 215 ILE A C 1
ATOM 1607 O O . ILE A 1 215 ? 21.228 10.770 25.382 1.00 21.59 215 ILE A O 1
ATOM 1612 N N . ILE A 1 216 ? 21.934 9.644 23.580 1.00 20.58 216 ILE A N 1
ATOM 1613 C CA . ILE A 1 216 ? 20.593 9.233 23.172 1.00 22.37 216 ILE A CA 1
ATOM 1614 C C . ILE A 1 216 ? 20.472 7.712 23.330 1.00 23.32 216 ILE A C 1
ATOM 1615 O O . ILE A 1 216 ? 21.092 6.942 22.594 1.00 24.02 216 ILE A O 1
ATOM 1620 N N . ASN A 1 217 ? 19.703 7.314 24.336 1.00 23.65 217 ASN A N 1
ATOM 1621 C CA . ASN A 1 217 ? 19.504 5.920 24.672 1.00 22.37 217 ASN A CA 1
ATOM 1622 C C . ASN A 1 217 ? 18.110 5.504 24.213 1.00 21.75 217 ASN A C 1
ATOM 1623 O O . ASN A 1 217 ? 17.132 6.082 24.643 1.00 22.32 217 ASN A O 1
ATOM 1628 N N . TYR A 1 218 ? 18.027 4.480 23.359 1.00 26.95 218 TYR A N 1
ATOM 1629 C CA . TYR A 1 218 ? 16.722 4.004 22.843 1.00 26.96 218 TYR A CA 1
ATOM 1630 C C . TYR A 1 218 ? 15.693 3.618 23.904 1.00 27.64 218 TYR A C 1
ATOM 1631 O O . TYR A 1 218 ? 14.485 3.619 23.629 1.00 27.57 218 TYR A O 1
ATOM 1640 N N . LYS A 1 219 ? 16.147 3.282 25.115 1.00 28.50 219 LYS A N 1
ATOM 1641 C CA . LYS A 1 219 ? 15.211 2.917 26.184 1.00 28.27 219 LYS A CA 1
ATOM 1642 C C . LYS A 1 219 ? 14.361 4.112 26.590 1.00 28.24 219 LYS A C 1
ATOM 1643 O O . LYS A 1 219 ? 13.326 3.968 27.226 1.00 29.60 219 LYS A O 1
ATOM 1649 N N . ASN A 1 220 ? 14.784 5.308 26.192 1.00 26.35 220 ASN A N 1
ATOM 1650 C CA . ASN A 1 220 ? 13.948 6.492 26.380 1.00 27.33 220 ASN A CA 1
ATOM 1651 C C . ASN A 1 220 ? 12.957 6.764 25.243 1.00 27.55 220 ASN A C 1
ATOM 1652 O O . ASN A 1 220 ? 12.297 7.789 25.255 1.00 31.42 220 ASN A O 1
ATOM 1657 N N . GLY A 1 221 ? 12.888 5.874 24.252 1.00 27.79 221 GLY A N 1
ATOM 1658 C CA . GLY A 1 221 ? 11.964 6.046 23.124 1.00 26.52 221 GLY A CA 1
ATOM 1659 C C . GLY A 1 221 ? 12.683 6.069 21.792 1.00 25.19 221 GLY A C 1
ATOM 1660 O O . GLY A 1 221 ? 13.919 6.089 21.737 1.00 25.35 221 GLY A O 1
ATOM 1661 N N . ASP A 1 222 ? 11.912 6.097 20.706 1.00 23.49 222 ASP A N 1
ATOM 1662 C CA . ASP A 1 222 ? 12.498 6.083 19.366 1.00 23.85 222 ASP A CA 1
ATOM 1663 C C . ASP A 1 222 ? 13.615 7.121 19.256 1.00 23.90 222 ASP A C 1
ATOM 1664 O O . ASP A 1 222 ? 13.382 8.308 19.549 1.00 23.43 222 ASP A O 1
ATOM 1669 N N . ILE A 1 223 ? 14.807 6.697 18.831 1.00 24.03 223 ILE A N 1
ATOM 1670 C CA . ILE A 1 223 ? 15.971 7.597 18.807 1.00 23.45 223 ILE A CA 1
ATOM 1671 C C . ILE A 1 223 ? 15.840 8.749 17.799 1.00 23.65 223 ILE A C 1
ATOM 1672 O O . ILE A 1 223 ? 16.348 9.849 18.045 1.00 21.98 223 ILE A O 1
ATOM 1677 N N . VAL A 1 224 ? 15.163 8.503 16.678 1.00 22.73 224 VAL A N 1
ATOM 1678 C CA . VAL A 1 224 ? 14.873 9.587 15.717 1.00 23.09 224 VAL A CA 1
ATOM 1679 C C . VAL A 1 224 ? 13.958 10.655 16.344 1.00 24.74 224 VAL A C 1
ATOM 1680 O O . VAL A 1 224 ? 14.240 11.871 16.257 1.00 25.50 224 VAL A O 1
ATOM 1684 N N . GLU A 1 225 ? 12.867 10.212 16.963 1.00 23.21 225 GLU A N 1
ATOM 1685 C CA . GLU A 1 225 ? 11.960 11.121 17.651 1.00 24.94 225 GLU A CA 1
ATOM 1686 C C . GLU A 1 225 ? 12.696 11.919 18.738 1.00 24.02 225 GLU A C 1
ATOM 1687 O O . GLU A 1 225 ? 12.494 13.126 18.886 1.00 22.15 225 GLU A O 1
ATOM 1693 N N . GLN A 1 226 ? 13.580 11.255 19.479 1.00 21.91 226 GLN A N 1
ATOM 1694 C CA . GLN A 1 226 ? 14.337 11.931 20.529 1.00 22.90 226 GLN A CA 1
ATOM 1695 C C . GLN A 1 226 ? 15.211 13.069 19.987 1.00 23.67 226 GLN A C 1
ATOM 1696 O O . GLN A 1 226 ? 15.295 14.149 20.589 1.00 25.30 226 GLN A O 1
ATOM 1702 N N . ILE A 1 227 ? 15.883 12.807 18.873 1.00 23.55 227 ILE A N 1
ATOM 1703 C CA . ILE A 1 227 ? 16.789 13.787 18.265 1.00 24.04 227 ILE A CA 1
ATOM 1704 C C . ILE A 1 227 ? 15.998 14.914 17.596 1.00 26.86 227 ILE A C 1
ATOM 1705 O O . ILE A 1 227 ? 16.399 16.083 17.668 1.00 26.34 227 ILE A O 1
ATOM 1710 N N . LEU A 1 228 ? 14.876 14.571 16.968 1.00 26.97 228 LEU A N 1
ATOM 1711 C CA . LEU A 1 228 ? 14.003 15.609 16.404 1.00 27.31 228 LEU A CA 1
ATOM 1712 C C . LEU A 1 228 ? 13.398 16.495 17.480 1.00 28.48 228 LEU A C 1
ATOM 1713 O O . LEU A 1 228 ? 13.309 17.712 17.309 1.00 32.80 228 LEU A O 1
ATOM 1718 N N . LYS A 1 229 ? 12.981 15.906 18.592 1.00 29.14 229 LYS A N 1
ATOM 1719 C CA . LYS A 1 229 ? 12.533 16.694 19.729 1.00 30.75 229 LYS A CA 1
ATOM 1720 C C . LYS A 1 229 ? 13.644 17.591 20.261 1.00 31.20 229 LYS A C 1
ATOM 1721 O O . LYS A 1 229 ? 13.394 18.758 20.575 1.00 30.72 229 LYS A O 1
ATOM 1727 N N . ALA A 1 230 ? 14.857 17.052 20.371 1.00 28.78 230 ALA A N 1
ATOM 1728 C CA . ALA A 1 230 ? 15.976 17.804 20.936 1.00 30.66 230 ALA A CA 1
ATOM 1729 C C . ALA A 1 230 ? 16.405 18.965 20.040 1.00 30.86 230 ALA A C 1
ATOM 1730 O O . ALA A 1 230 ? 17.052 19.900 20.513 1.00 35.41 230 ALA A O 1
ATOM 1732 N N . THR A 1 231 ? 16.058 18.897 18.759 1.00 31.56 231 THR A N 1
ATOM 1733 C CA . THR A 1 231 ? 16.449 19.907 17.794 1.00 32.61 231 THR A CA 1
ATOM 1734 C C . THR A 1 231 ? 15.198 20.672 17.287 1.00 34.04 231 THR A C 1
ATOM 1735 O O . THR A 1 231 ? 15.197 21.213 16.184 1.00 36.00 231 THR A O 1
ATOM 1739 N N . ASP A 1 232 ? 14.152 20.705 18.107 1.00 34.96 232 ASP A N 1
ATOM 1740 C CA . ASP A 1 232 ? 12.838 21.291 17.737 1.00 35.90 232 ASP A CA 1
ATOM 1741 C C . ASP A 1 232 ? 12.462 21.047 16.274 1.00 34.11 232 ASP A C 1
ATOM 1742 O O . ASP A 1 232 ? 12.131 21.981 15.538 1.00 34.27 232 ASP A O 1
ATOM 1747 N N . GLY A 1 233 ? 12.539 19.782 15.869 1.00 29.62 233 GLY A N 1
ATOM 1748 C CA . GLY A 1 233 ? 12.072 19.321 14.576 1.00 28.25 233 GLY A CA 1
ATOM 1749 C C . GLY A 1 233 ? 13.004 19.578 13.417 1.00 30.95 233 GLY A C 1
ATOM 1750 O O . GLY A 1 233 ? 12.719 19.137 12.307 1.00 32.42 233 GLY A O 1
ATOM 1751 N N . LYS A 1 234 ? 14.118 20.271 13.646 1.00 29.10 234 LYS A N 1
ATOM 1752 C CA . LYS A 1 234 ? 14.964 20.669 12.496 1.00 33.42 234 LYS A CA 1
ATOM 1753 C C . LYS A 1 234 ? 16.027 19.648 12.063 1.00 34.10 234 LYS A C 1
ATOM 1754 O O . LYS A 1 234 ? 16.547 19.734 10.959 1.00 36.76 234 LYS A O 1
ATOM 1760 N N . GLY A 1 235 ? 16.297 18.670 12.916 1.00 31.23 235 GLY A N 1
ATOM 1761 C CA . GLY A 1 235 ? 17.264 17.620 12.608 1.00 29.22 235 GLY A CA 1
ATOM 1762 C C . GLY A 1 235 ? 18.674 18.086 12.905 1.00 28.31 235 GLY A C 1
ATOM 1763 O O . GLY A 1 235 ? 18.889 19.215 13.355 1.00 29.47 235 GLY A O 1
ATOM 1764 N N . VAL A 1 236 ? 19.646 17.213 12.655 1.00 26.32 236 VAL A N 1
ATOM 1765 C CA . VAL A 1 236 ? 21.053 17.526 12.893 1.00 23.19 236 VAL A CA 1
ATOM 1766 C C . VAL A 1 236 ? 21.732 17.870 11.577 1.00 23.19 236 VAL A C 1
ATOM 1767 O O . VAL A 1 236 ? 21.183 17.590 10.507 1.00 23.53 236 VAL A O 1
ATOM 1771 N N . ASP A 1 237 ? 22.928 18.468 11.641 1.00 22.97 237 ASP A N 1
ATOM 1772 C CA . ASP A 1 237 ? 23.647 18.892 10.428 1.00 22.47 237 ASP A CA 1
ATOM 1773 C C . ASP A 1 237 ? 24.293 17.734 9.687 1.00 23.63 237 ASP A C 1
ATOM 1774 O O . ASP A 1 237 ? 24.231 17.683 8.452 1.00 22.18 237 ASP A O 1
ATOM 1779 N N . LYS A 1 238 ? 24.958 16.846 10.437 1.00 21.19 238 LYS A N 1
ATOM 1780 C CA . LYS A 1 238 ? 25.743 15.738 9.866 1.00 21.31 238 LYS A CA 1
ATOM 1781 C C . LYS A 1 238 ? 25.545 14.495 10.752 1.00 22.29 238 LYS A C 1
ATOM 1782 O O . LYS A 1 238 ? 25.274 14.614 11.948 1.00 23.36 238 LYS A O 1
ATOM 1788 N N . VAL A 1 239 ? 25.705 13.316 10.162 1.00 23.04 239 VAL A N 1
ATOM 1789 C CA . VAL A 1 239 ? 25.515 12.054 10.885 1.00 21.45 239 VAL A CA 1
ATOM 1790 C C . VAL A 1 239 ? 26.671 11.095 10.550 1.00 22.58 239 VAL A C 1
ATOM 1791 O O . VAL A 1 239 ? 27.043 10.946 9.379 1.00 22.94 239 VAL A O 1
ATOM 1795 N N . VAL A 1 240 ? 27.242 10.467 11.588 1.00 22.57 240 VAL A N 1
ATOM 1796 C CA . VAL A 1 240 ? 28.219 9.379 11.411 1.00 21.51 240 VAL A CA 1
ATOM 1797 C C . VAL A 1 240 ? 27.534 8.089 11.851 1.00 21.12 240 VAL A C 1
ATOM 1798 O O . VAL A 1 240 ? 26.852 8.048 12.883 1.00 25.38 240 VAL A O 1
ATOM 1802 N N . ILE A 1 241 ? 27.664 7.043 11.037 1.00 21.44 241 ILE A N 1
ATOM 1803 C CA . ILE A 1 241 ? 27.130 5.739 11.397 1.00 21.80 241 ILE A CA 1
ATOM 1804 C C . ILE A 1 241 ? 28.330 4.856 11.682 1.00 23.53 241 ILE A C 1
ATOM 1805 O O . ILE A 1 241 ? 29.189 4.656 10.816 1.00 24.38 241 ILE A O 1
ATOM 1810 N N . ALA A 1 242 ? 28.416 4.386 12.923 1.00 22.32 242 ALA A N 1
ATOM 1811 C CA . ALA A 1 242 ? 29.554 3.597 13.371 1.00 24.09 242 ALA A CA 1
ATOM 1812 C C . ALA A 1 242 ? 29.126 2.303 14.047 1.00 27.67 242 ALA A C 1
ATOM 1813 O O . ALA A 1 242 ? 29.919 1.648 14.728 1.00 28.17 242 ALA A O 1
ATOM 1815 N N . GLY A 1 243 ? 27.885 1.908 13.815 1.00 25.61 243 GLY A N 1
ATOM 1816 C CA . GLY A 1 243 ? 27.371 0.668 14.383 1.00 27.38 243 GLY A CA 1
ATOM 1817 C C . GLY A 1 243 ? 25.955 0.482 13.909 1.00 28.95 243 GLY A C 1
ATOM 1818 O O . GLY A 1 243 ? 25.485 1.230 13.052 1.00 30.58 243 GLY A O 1
ATOM 1819 N N . GLY A 1 244 ? 25.273 -0.522 14.446 1.00 28.58 244 GLY A N 1
ATOM 1820 C CA . GLY A 1 244 ? 23.895 -0.798 14.063 1.00 31.10 244 GLY A CA 1
ATOM 1821 C C . GLY A 1 244 ? 23.837 -1.798 12.926 1.00 32.65 244 GLY A C 1
ATOM 1822 O O . GLY A 1 244 ? 24.719 -2.641 12.781 1.00 32.25 244 GLY A O 1
ATOM 1823 N N . ASP A 1 245 ? 22.793 -1.702 12.116 1.00 31.79 245 ASP A N 1
ATOM 1824 C CA . ASP A 1 245 ? 22.592 -2.649 11.026 1.00 31.68 245 ASP A CA 1
ATOM 1825 C C . ASP A 1 245 ? 22.162 -1.913 9.765 1.00 30.70 245 ASP A C 1
ATOM 1826 O O . ASP A 1 245 ? 22.290 -0.697 9.710 1.00 28.36 245 ASP A O 1
ATOM 1831 N N . VAL A 1 246 ? 21.697 -2.619 8.743 1.00 26.86 246 VAL A N 1
ATOM 1832 C CA . VAL A 1 246 ? 21.251 -1.929 7.512 1.00 28.51 246 VAL A CA 1
ATOM 1833 C C . VAL A 1 246 ? 20.118 -0.920 7.754 1.00 26.40 246 VAL A C 1
ATOM 1834 O O . VAL A 1 246 ? 19.946 0.007 6.968 1.00 29.93 246 VAL A O 1
ATOM 1838 N N . HIS A 1 247 ? 19.341 -1.087 8.833 1.00 24.95 247 HIS A N 1
ATOM 1839 C CA . HIS A 1 247 ? 18.195 -0.198 9.063 1.00 26.05 247 HIS A CA 1
ATOM 1840 C C . HIS A 1 247 ? 18.584 1.115 9.729 1.00 25.77 247 HIS A C 1
ATOM 1841 O O . HIS A 1 247 ? 17.760 2.026 9.871 1.00 26.79 247 HIS A O 1
ATOM 1848 N N . THR A 1 248 ? 19.848 1.221 10.125 1.00 25.99 248 THR A N 1
ATOM 1849 C CA . THR A 1 248 ? 20.350 2.443 10.730 1.00 25.05 248 THR A CA 1
ATOM 1850 C C . THR A 1 248 ? 20.411 3.591 9.736 1.00 25.29 248 THR A C 1
ATOM 1851 O O . THR A 1 248 ? 20.353 4.780 10.123 1.00 28.01 248 THR A O 1
ATOM 1855 N N . PHE A 1 249 ? 20.546 3.265 8.451 1.00 22.04 249 PHE A N 1
ATOM 1856 C CA . PHE A 1 249 ? 20.615 4.312 7.439 1.00 23.14 249 PHE A CA 1
ATOM 1857 C C . PHE A 1 249 ? 19.330 5.105 7.352 1.00 22.78 249 PHE A C 1
ATOM 1858 O O . PHE A 1 249 ? 19.394 6.326 7.155 1.00 22.38 249 PHE A O 1
ATOM 1866 N N . ALA A 1 250 ? 18.187 4.425 7.467 1.00 22.65 250 ALA A N 1
ATOM 1867 C CA . ALA A 1 250 ? 16.892 5.112 7.473 1.00 23.00 250 ALA A CA 1
ATOM 1868 C C . ALA A 1 250 ? 16.784 6.073 8.651 1.00 24.04 250 ALA A C 1
ATOM 1869 O O . ALA A 1 250 ? 16.219 7.153 8.506 1.00 23.49 250 ALA A O 1
ATOM 1871 N N . GLN A 1 251 ? 17.322 5.683 9.808 1.00 21.87 251 GLN A N 1
ATOM 1872 C CA . GLN A 1 251 ? 17.318 6.578 10.975 1.00 24.16 251 GLN A CA 1
ATOM 1873 C C . GLN A 1 251 ? 18.150 7.826 10.706 1.00 23.28 251 GLN A C 1
ATOM 1874 O O . GLN A 1 251 ? 17.729 8.934 11.039 1.00 24.47 251 GLN A O 1
ATOM 1880 N N . ALA A 1 252 ? 19.328 7.644 10.116 1.00 24.22 252 ALA A N 1
ATOM 1881 C CA . ALA A 1 252 ? 20.214 8.772 9.752 1.00 21.92 252 ALA A CA 1
ATOM 1882 C C . ALA A 1 252 ? 19.505 9.745 8.809 1.00 24.93 252 ALA A C 1
ATOM 1883 O O . ALA A 1 252 ? 19.514 10.956 9.031 1.00 22.93 252 ALA A O 1
ATOM 1885 N N . VAL A 1 253 ? 18.844 9.213 7.777 1.00 22.81 253 VAL A N 1
ATOM 1886 C CA . VAL A 1 253 ? 18.196 10.061 6.788 1.00 22.14 253 VAL A CA 1
ATOM 1887 C C . VAL A 1 253 ? 17.035 10.813 7.444 1.00 24.00 253 VAL A C 1
ATOM 1888 O O . VAL A 1 253 ? 16.771 11.963 7.095 1.00 23.76 253 VAL A O 1
ATOM 1892 N N . LYS A 1 254 ? 16.342 10.171 8.390 1.00 22.98 254 LYS A N 1
ATOM 1893 C CA . LYS A 1 254 ? 15.166 10.814 9.004 1.00 24.07 254 LYS A CA 1
ATOM 1894 C C . LYS A 1 254 ? 15.546 11.907 10.013 1.00 23.70 254 LYS A C 1
ATOM 1895 O O . LYS A 1 254 ? 14.754 12.818 10.274 1.00 26.19 254 LYS A O 1
ATOM 1901 N N . MET A 1 255 ? 16.747 11.825 10.580 1.00 21.59 255 MET A N 1
ATOM 1902 C CA . MET A 1 255 ? 17.143 12.814 11.592 1.00 21.95 255 MET A CA 1
ATOM 1903 C C . MET A 1 255 ? 17.989 13.961 11.042 1.00 22.47 255 MET A C 1
ATOM 1904 O O . MET A 1 255 ? 18.246 14.928 11.776 1.00 24.67 255 MET A O 1
ATOM 1909 N N . ILE A 1 256 ? 18.396 13.866 9.773 1.00 20.47 256 ILE A N 1
ATOM 1910 C CA . ILE A 1 256 ? 19.354 14.804 9.191 1.00 19.59 256 ILE A CA 1
ATOM 1911 C C . ILE A 1 256 ? 18.676 15.875 8.339 1.00 19.77 256 ILE A C 1
ATOM 1912 O O . ILE A 1 256 ? 17.655 15.614 7.676 1.00 21.21 256 ILE A O 1
ATOM 1917 N N . LYS A 1 257 ? 19.219 17.089 8.376 1.00 19.35 257 LYS A N 1
ATOM 1918 C CA . LYS A 1 257 ? 18.695 18.181 7.535 1.00 21.43 257 LYS A CA 1
ATOM 1919 C C . LYS A 1 257 ? 18.956 17.880 6.056 1.00 21.65 257 LYS A C 1
ATOM 1920 O O . LYS A 1 257 ? 19.893 17.126 5.744 1.00 21.83 257 LYS A O 1
ATOM 1926 N N . PRO A 1 258 ? 18.222 18.545 5.134 1.00 21.99 258 PRO A N 1
ATOM 1927 C CA . PRO A 1 258 ? 18.609 18.463 3.727 1.00 22.64 258 PRO A CA 1
ATOM 1928 C C . PRO A 1 258 ? 19.907 19.228 3.499 1.00 22.31 258 PRO A C 1
ATOM 1929 O O . PRO A 1 258 ? 20.218 20.151 4.264 1.00 23.30 258 PRO A O 1
ATOM 1933 N N . GLY A 1 259 ? 20.679 18.832 2.495 1.00 22.59 259 GLY A N 1
ATOM 1934 C CA . GLY A 1 259 ? 21.998 19.440 2.287 1.00 22.10 259 GLY A CA 1
ATOM 1935 C C . GLY A 1 259 ? 22.974 19.069 3.387 1.00 25.35 259 GLY A C 1
ATOM 1936 O O . GLY A 1 259 ? 23.351 19.894 4.266 1.00 25.43 259 GLY A O 1
ATOM 1937 N N . SER A 1 260 ? 23.369 17.811 3.369 1.00 22.57 260 SER A N 1
ATOM 1938 C CA . SER A 1 260 ? 24.071 17.271 4.534 1.00 22.59 260 SER A CA 1
ATOM 1939 C C . SER A 1 260 ? 24.781 16.019 4.118 1.00 22.74 260 SER A C 1
ATOM 1940 O O . SER A 1 260 ? 24.699 15.605 2.945 1.00 22.71 260 SER A O 1
ATOM 1943 N N . ASP A 1 261 ? 25.478 15.401 5.083 1.00 21.78 261 ASP A N 1
ATOM 1944 C CA . ASP A 1 261 ? 26.307 14.228 4.784 1.00 21.89 261 ASP A CA 1
ATOM 1945 C C . ASP A 1 261 ? 26.133 13.173 5.865 1.00 21.49 261 ASP A C 1
ATOM 1946 O O . ASP A 1 261 ? 26.112 13.497 7.046 1.00 21.55 261 ASP A O 1
ATOM 1951 N N . ILE A 1 262 ? 25.966 11.930 5.424 1.00 20.58 262 ILE A N 1
ATOM 1952 C CA . ILE A 1 262 ? 25.953 10.748 6.308 1.00 22.31 262 ILE A CA 1
ATOM 1953 C C . ILE A 1 262 ? 27.222 9.977 6.024 1.00 22.13 262 ILE A C 1
ATOM 1954 O O . ILE A 1 262 ? 27.448 9.532 4.898 1.00 22.84 262 ILE A O 1
ATOM 1959 N N . GLY A 1 263 ? 28.085 9.845 7.032 1.00 23.17 263 GLY A N 1
ATOM 1960 C CA . GLY A 1 263 ? 29.332 9.114 6.854 1.00 22.53 263 GLY A CA 1
ATOM 1961 C C . GLY A 1 263 ? 29.303 7.762 7.562 1.00 22.36 263 GLY A C 1
ATOM 1962 O O . GLY A 1 263 ? 29.354 7.692 8.784 1.00 24.63 263 GLY A O 1
ATOM 1963 N N . ASN A 1 264 ? 29.190 6.676 6.798 1.00 20.18 264 ASN A N 1
ATOM 1964 C CA . ASN A 1 264 ? 29.152 5.363 7.407 1.00 22.03 264 ASN A CA 1
ATOM 1965 C C . ASN A 1 264 ? 30.521 4.686 7.381 1.00 21.69 264 ASN A C 1
ATOM 1966 O O . ASN A 1 264 ? 31.210 4.707 6.344 1.00 21.92 264 ASN A O 1
ATOM 1971 N N . VAL A 1 265 ? 30.911 4.098 8.516 1.00 22.46 265 VAL A N 1
ATOM 1972 C CA . VAL A 1 265 ? 32.138 3.289 8.575 1.00 24.21 265 VAL A CA 1
ATOM 1973 C C . VAL A 1 265 ? 31.821 1.910 9.143 1.00 24.35 265 VAL A C 1
ATOM 1974 O O . VAL A 1 265 ? 32.721 1.094 9.291 1.00 28.30 265 VAL A O 1
ATOM 1978 N N . ASN A 1 266 ? 30.553 1.659 9.482 1.00 23.44 266 ASN A N 1
ATOM 1979 C CA . ASN A 1 266 ? 30.155 0.328 9.937 1.00 21.81 266 ASN A CA 1
ATOM 1980 C C . ASN A 1 266 ? 30.229 -0.718 8.836 1.00 23.45 266 ASN A C 1
ATOM 1981 O O . ASN A 1 266 ? 29.720 -0.523 7.719 1.00 23.54 266 ASN A O 1
ATOM 1986 N N . TYR A 1 267 ? 30.897 -1.819 9.152 1.00 23.81 267 TYR A N 1
ATOM 1987 C CA . TYR A 1 267 ? 30.937 -3.002 8.300 1.00 24.55 267 TYR A CA 1
ATOM 1988 C C . TYR A 1 267 ? 29.624 -3.764 8.509 1.00 25.84 267 TYR A C 1
ATOM 1989 O O . TYR A 1 267 ? 29.349 -4.276 9.613 1.00 27.11 267 TYR A O 1
ATOM 1998 N N . LEU A 1 268 ? 28.781 -3.773 7.474 1.00 24.57 268 LEU A N 1
ATOM 1999 C CA . LEU A 1 268 ? 27.449 -4.371 7.539 1.00 26.02 268 LEU A CA 1
ATOM 2000 C C . LEU A 1 268 ? 27.473 -5.867 7.244 1.00 27.83 268 LEU A C 1
ATOM 2001 O O . LEU A 1 268 ? 27.821 -6.289 6.136 1.00 28.53 268 LEU A O 1
ATOM 2006 N N . GLY A 1 269 ? 27.086 -6.652 8.242 1.00 27.80 269 GLY A N 1
ATOM 2007 C CA . GLY A 1 269 ? 27.261 -8.108 8.219 1.00 29.16 269 GLY A CA 1
ATOM 2008 C C . GLY A 1 269 ? 26.148 -8.951 7.640 1.00 31.26 269 GLY A C 1
ATOM 2009 O O . GLY A 1 269 ? 26.345 -10.142 7.410 1.00 31.89 269 GLY A O 1
ATOM 2010 N N . GLU A 1 270 ? 24.973 -8.365 7.423 1.00 29.23 270 GLU A N 1
ATOM 2011 C CA . GLU A 1 270 ? 23.860 -9.130 6.869 1.00 30.01 270 GLU A CA 1
ATOM 2012 C C . GLU A 1 270 ? 22.784 -8.222 6.315 1.00 29.69 270 GLU A C 1
ATOM 2013 O O . GLU A 1 270 ? 22.787 -7.032 6.606 1.00 27.70 270 GLU A O 1
ATOM 2019 N N . GLY A 1 271 ? 21.870 -8.804 5.542 1.00 28.35 271 GLY A N 1
ATOM 2020 C CA . GLY A 1 271 ? 20.799 -8.062 4.884 1.00 30.79 271 GLY A CA 1
ATOM 2021 C C . GLY A 1 271 ? 21.166 -7.898 3.421 1.00 30.78 271 GLY A C 1
ATOM 2022 O O . GLY A 1 271 ? 22.305 -7.551 3.106 1.00 31.30 271 GLY A O 1
ATOM 2023 N N . ASP A 1 272 ? 20.220 -8.167 2.528 1.00 28.15 272 ASP A N 1
ATOM 2024 C CA . ASP A 1 272 ? 20.476 -8.036 1.098 1.00 28.58 272 ASP A CA 1
ATOM 2025 C C . ASP A 1 272 ? 20.666 -6.572 0.709 1.00 27.85 272 ASP A C 1
ATOM 2026 O O . ASP A 1 272 ? 21.546 -6.252 -0.091 1.00 28.56 272 ASP A O 1
ATOM 2031 N N . ASN A 1 273 ? 19.835 -5.702 1.294 1.00 25.37 273 ASN A N 1
ATOM 2032 C CA . ASN A 1 273 ? 19.714 -4.304 0.899 1.00 25.65 273 ASN A CA 1
ATOM 2033 C C . ASN A 1 273 ? 19.694 -3.364 2.085 1.00 27.58 273 ASN A C 1
ATOM 2034 O O . ASN A 1 273 ? 19.150 -3.691 3.132 1.00 25.06 273 ASN A O 1
ATOM 2039 N N . ILE A 1 274 ? 20.263 -2.176 1.887 1.00 25.86 274 ILE A N 1
ATOM 2040 C CA . ILE A 1 274 ? 20.112 -1.059 2.814 1.00 26.33 274 ILE A CA 1
ATOM 2041 C C . ILE A 1 274 ? 18.956 -0.195 2.310 1.00 26.12 274 ILE A C 1
ATOM 2042 O O . ILE A 1 274 ? 19.084 0.424 1.252 1.00 25.34 274 ILE A O 1
ATOM 2047 N N . PRO A 1 275 ? 17.813 -0.165 3.033 1.00 27.86 275 PRO A N 1
ATOM 2048 C CA . PRO A 1 275 ? 16.677 0.634 2.555 1.00 28.04 275 PRO A CA 1
ATOM 2049 C C . PRO A 1 275 ? 16.844 2.114 2.903 1.00 28.20 275 PRO A C 1
ATOM 2050 O O . PRO A 1 275 ? 17.095 2.461 4.054 1.00 31.38 275 PRO A O 1
ATOM 2054 N N . ILE A 1 276 ? 16.745 2.969 1.894 1.00 26.72 276 ILE A N 1
ATOM 2055 C CA . ILE A 1 276 ? 16.824 4.419 2.084 1.00 23.74 276 ILE A CA 1
ATOM 2056 C C . ILE A 1 276 ? 15.409 4.930 1.863 1.00 24.66 276 ILE A C 1
ATOM 2057 O O . ILE A 1 276 ? 14.841 4.714 0.795 1.00 24.33 276 ILE A O 1
ATOM 2062 N N . PRO A 1 277 ? 14.809 5.575 2.876 1.00 24.19 277 PRO A N 1
ATOM 2063 C CA . PRO A 1 277 ? 13.388 5.971 2.746 1.00 25.53 277 PRO A CA 1
ATOM 2064 C C . PRO A 1 277 ? 13.178 7.050 1.684 1.00 25.66 277 PRO A C 1
ATOM 2065 O O . PRO A 1 277 ? 13.754 8.155 1.770 1.00 26.97 277 PRO A O 1
ATOM 2069 N N . ARG A 1 278 ? 12.367 6.731 0.686 1.00 24.04 278 ARG A N 1
ATOM 2070 C CA . ARG A 1 278 ? 12.164 7.637 -0.435 1.00 24.27 278 ARG A CA 1
ATOM 2071 C C . ARG A 1 278 ? 11.710 9.039 -0.018 1.00 23.90 278 ARG A C 1
ATOM 2072 O O . ARG A 1 278 ? 12.331 10.015 -0.410 1.00 24.36 278 ARG A O 1
ATOM 2080 N N . SER A 1 279 ? 10.630 9.152 0.764 1.00 23.74 279 SER A N 1
ATOM 2081 C CA . SER A 1 279 ? 10.101 10.478 1.122 1.00 25.09 279 SER A CA 1
ATOM 2082 C C . SER A 1 279 ? 11.085 11.343 1.888 1.00 24.65 279 SER A C 1
ATOM 2083 O O . SER A 1 279 ? 11.294 12.512 1.523 1.00 24.23 279 SER A O 1
ATOM 2086 N N . GLU A 1 280 ? 11.695 10.772 2.933 1.00 23.27 280 GLU A N 1
ATOM 2087 C CA . GLU A 1 280 ? 12.659 11.513 3.784 1.00 23.97 280 GLU A CA 1
ATOM 2088 C C . GLU A 1 280 ? 13.976 11.807 3.102 1.00 23.23 280 GLU A C 1
ATOM 2089 O O . GLU A 1 280 ? 14.739 12.656 3.555 1.00 22.05 280 GLU A O 1
ATOM 2095 N N . TRP A 1 281 ? 14.253 11.096 2.016 1.00 23.47 281 TRP A N 1
ATOM 2096 C CA . TRP A 1 281 ? 15.415 11.416 1.201 1.00 22.86 281 TRP A CA 1
ATOM 2097 C C . TRP A 1 281 ? 15.083 12.481 0.155 1.00 23.23 281 TRP A C 1
ATOM 2098 O O . TRP A 1 281 ? 15.826 12.634 -0.807 1.00 24.37 281 TRP A O 1
ATOM 2109 N N . GLY A 1 282 ? 13.977 13.216 0.332 1.00 22.43 282 GLY A N 1
ATOM 2110 C CA . GLY A 1 282 ? 13.649 14.304 -0.588 1.00 21.08 282 GLY A CA 1
ATOM 2111 C C . GLY A 1 282 ? 13.196 13.786 -1.926 1.00 22.65 282 GLY A C 1
ATOM 2112 O O . GLY A 1 282 ? 13.396 14.431 -2.957 1.00 21.93 282 GLY A O 1
ATOM 2113 N N . VAL A 1 283 ? 12.535 12.629 -1.906 1.00 22.44 283 VAL A N 1
ATOM 2114 C CA . VAL A 1 283 ? 12.115 11.918 -3.123 1.00 20.42 283 VAL A CA 1
ATOM 2115 C C . VAL A 1 283 ? 13.247 11.888 -4.189 1.00 21.53 283 VAL A C 1
ATOM 2116 O O . VAL A 1 283 ? 13.006 12.042 -5.386 1.00 23.24 283 VAL A O 1
ATOM 2120 N N . GLY A 1 284 ? 14.476 11.683 -3.721 1.00 18.81 284 GLY A N 1
ATOM 2121 C CA . GLY A 1 284 ? 15.637 11.541 -4.613 1.00 18.21 284 GLY A CA 1
ATOM 2122 C C . GLY A 1 284 ? 16.470 12.824 -4.722 1.00 19.38 284 GLY A C 1
ATOM 2123 O O . GLY A 1 284 ? 17.517 12.831 -5.395 1.00 18.91 284 GLY A O 1
ATOM 2124 N N . MET A 1 285 ? 16.001 13.888 -4.070 1.00 17.28 285 MET A N 1
ATOM 2125 C CA . MET A 1 285 ? 16.496 15.244 -4.336 1.00 19.28 285 MET A CA 1
ATOM 2126 C C . MET A 1 285 ? 16.883 16.099 -3.111 1.00 19.17 285 MET A C 1
ATOM 2127 O O . MET A 1 285 ? 17.093 17.307 -3.246 1.00 20.28 285 MET A O 1
ATOM 2132 N N . GLY A 1 286 ? 16.998 15.501 -1.928 1.00 18.11 286 GLY A N 1
ATOM 2133 C CA . GLY A 1 286 ? 17.202 16.281 -0.684 1.00 18.83 286 GLY A CA 1
ATOM 2134 C C . GLY A 1 286 ? 18.653 16.645 -0.385 1.00 19.25 286 GLY A C 1
ATOM 2135 O O . GLY A 1 286 ? 18.929 17.223 0.664 1.00 20.43 286 GLY A O 1
ATOM 2136 N N . HIS A 1 287 ? 19.572 16.314 -1.293 1.00 20.17 287 HIS A N 1
ATOM 2137 C CA . HIS A 1 287 ? 21.032 16.461 -1.054 1.00 20.61 287 HIS A CA 1
ATOM 2138 C C . HIS A 1 287 ? 21.487 15.894 0.297 1.00 20.56 287 HIS A C 1
ATOM 2139 O 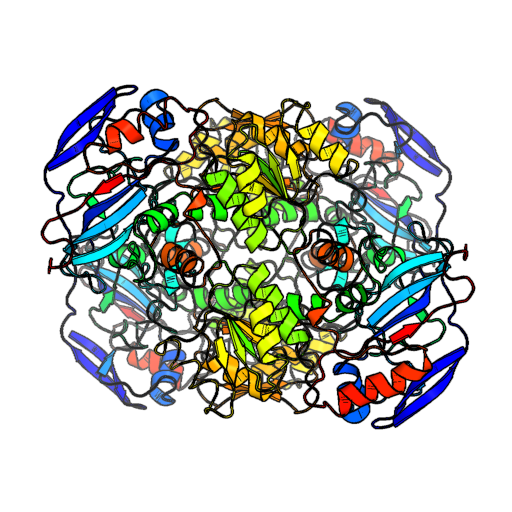O . HIS A 1 287 ? 22.275 16.516 1.022 1.00 22.31 287 HIS A O 1
ATOM 2146 N N . LYS A 1 288 ? 20.946 14.736 0.668 1.00 19.71 288 LYS A N 1
ATOM 2147 C CA . LYS A 1 288 ? 21.409 14.048 1.871 1.00 20.79 288 LYS A CA 1
ATOM 2148 C C . LYS A 1 288 ? 22.416 13.032 1.351 1.00 21.44 288 LYS A C 1
ATOM 2149 O O . LYS A 1 288 ? 22.057 11.934 0.950 1.00 21.92 288 LYS A O 1
ATOM 2155 N N . HIS A 1 289 ? 23.676 13.447 1.287 1.00 22.08 289 HIS A N 1
ATOM 2156 C CA . HIS A 1 289 ? 24.708 12.645 0.653 1.00 22.97 289 HIS A CA 1
ATOM 2157 C C . HIS A 1 289 ? 25.027 11.442 1.522 1.00 22.33 289 HIS A C 1
ATOM 2158 O O . HIS A 1 289 ? 25.164 11.582 2.740 1.00 23.52 289 HIS A O 1
ATOM 2165 N N . ILE A 1 290 ? 25.185 10.279 0.897 1.00 21.97 290 ILE A N 1
ATOM 2166 C CA . ILE A 1 290 ? 25.390 9.055 1.669 1.00 21.39 290 ILE A CA 1
ATOM 2167 C C . ILE A 1 290 ? 26.760 8.494 1.317 1.00 23.85 290 ILE A C 1
ATOM 2168 O O . ILE A 1 290 ? 27.036 8.178 0.167 1.00 21.65 290 ILE A O 1
ATOM 2173 N N . HIS A 1 291 ? 27.606 8.378 2.340 1.00 22.60 291 HIS A N 1
ATOM 2174 C CA . HIS A 1 291 ? 28.950 7.917 2.153 1.00 24.87 291 HIS A CA 1
ATOM 2175 C C . HIS A 1 291 ? 29.160 6.645 2.998 1.00 25.46 291 HIS A C 1
ATOM 2176 O O . HIS A 1 291 ? 28.540 6.450 4.082 1.00 25.68 291 HIS A O 1
ATOM 2183 N N . GLY A 1 292 ? 29.980 5.748 2.489 1.00 24.03 292 GLY A N 1
ATOM 2184 C CA . GLY A 1 292 ? 30.240 4.507 3.218 1.00 22.47 292 GLY A CA 1
ATOM 2185 C C . GLY A 1 292 ? 31.625 4.087 2.819 1.00 23.70 292 GLY A C 1
ATOM 2186 O O . GLY A 1 292 ? 31.827 3.647 1.694 1.00 23.61 292 GLY A O 1
ATOM 2187 N N . GLY A 1 293 ? 32.570 4.180 3.747 1.00 21.91 293 GLY A N 1
ATOM 2188 C CA . GLY A 1 293 ? 33.961 3.970 3.341 1.00 22.73 293 GLY A CA 1
ATOM 2189 C C . GLY A 1 293 ? 34.836 3.216 4.326 1.00 24.85 293 GLY A C 1
ATOM 2190 O O . GLY A 1 293 ? 34.745 3.391 5.521 1.00 24.14 293 GLY A O 1
ATOM 2191 N N . LEU A 1 294 ? 35.706 2.399 3.762 1.00 23.81 294 LEU A N 1
ATOM 2192 C CA . LEU A 1 294 ? 36.853 1.768 4.441 1.00 24.26 294 LEU A CA 1
ATOM 2193 C C . LEU A 1 294 ? 37.943 2.764 4.875 1.00 24.22 294 LEU A C 1
ATOM 2194 O O . LEU A 1 294 ? 38.283 3.688 4.149 1.00 26.39 294 LEU A O 1
ATOM 2199 N N . THR A 1 295 ? 38.522 2.577 6.071 1.00 23.88 295 THR A N 1
ATOM 2200 C CA . THR A 1 295 ? 39.527 3.530 6.559 1.00 24.42 295 THR A CA 1
ATOM 2201 C C . THR A 1 295 ? 40.736 3.678 5.629 1.00 25.01 295 THR A C 1
ATOM 2202 O O . THR A 1 295 ? 41.170 2.696 5.005 1.00 25.80 295 THR A O 1
ATOM 2206 N N . PRO A 1 296 ? 41.304 4.892 5.552 1.00 26.24 296 PRO A N 1
ATOM 2207 C CA . PRO A 1 296 ? 42.665 5.062 5.074 1.00 26.16 296 PRO A CA 1
ATOM 2208 C C . PRO A 1 296 ? 43.647 4.214 5.895 1.00 23.71 296 PRO A C 1
ATOM 2209 O O . PRO A 1 296 ? 43.349 3.800 7.025 1.00 23.89 296 PRO A O 1
ATOM 2213 N N . GLY A 1 297 ? 44.818 3.983 5.327 1.00 24.87 297 GLY A N 1
ATOM 2214 C CA . GLY A 1 297 ? 45.904 3.322 6.045 1.00 23.42 297 GLY A CA 1
ATOM 2215 C C . GLY A 1 297 ? 47.236 3.824 5.514 1.00 26.72 297 GLY A C 1
ATOM 2216 O O . GLY A 1 297 ? 47.329 4.934 4.964 1.00 26.41 297 GLY A O 1
ATOM 2217 N N . GLY A 1 298 ? 48.283 3.028 5.713 1.00 25.98 298 GLY A N 1
ATOM 2218 C CA . GLY A 1 298 ? 49.634 3.480 5.406 1.00 24.51 298 GLY A CA 1
ATOM 2219 C C . GLY A 1 298 ? 50.275 4.282 6.526 1.00 23.70 298 GLY A C 1
ATOM 2220 O O . GLY A 1 298 ? 49.649 4.591 7.544 1.00 24.98 298 GLY A O 1
ATOM 2221 N N . ARG A 1 299 ? 51.522 4.686 6.320 1.00 21.10 299 ARG A N 1
ATOM 2222 C CA . ARG A 1 299 ? 52.269 5.210 7.438 1.00 22.29 299 ARG A CA 1
ATOM 2223 C C . ARG A 1 299 ? 51.903 6.655 7.681 1.00 22.97 299 ARG A C 1
ATOM 2224 O O . ARG A 1 299 ? 51.905 7.104 8.816 1.00 23.10 299 ARG A O 1
ATOM 2232 N N . VAL A 1 300 ? 51.562 7.390 6.631 1.00 20.62 300 VAL A N 1
ATOM 2233 C CA . VAL A 1 300 ? 51.276 8.810 6.847 1.00 22.53 300 VAL A CA 1
ATOM 2234 C C . VAL A 1 300 ? 50.056 8.967 7.767 1.00 22.21 300 VAL A C 1
ATOM 2235 O O . VAL A 1 300 ? 50.089 9.751 8.718 1.00 23.08 300 VAL A O 1
ATOM 2239 N N . ARG A 1 301 ? 48.983 8.229 7.476 1.00 22.42 301 ARG A N 1
ATOM 2240 C CA . ARG A 1 301 ? 47.779 8.223 8.293 1.00 22.72 301 ARG A CA 1
ATOM 2241 C C . ARG A 1 301 ? 48.112 7.925 9.762 1.00 25.87 301 ARG A C 1
ATOM 2242 O O . ARG A 1 301 ? 47.648 8.605 10.673 1.00 26.09 301 ARG A O 1
ATOM 2250 N N . MET A 1 302 ? 48.945 6.908 9.987 1.00 23.53 302 MET A N 1
ATOM 2251 C CA . MET A 1 302 ? 49.364 6.566 11.357 1.00 23.78 302 MET A CA 1
ATOM 2252 C C . MET A 1 302 ? 50.157 7.675 12.007 1.00 22.32 302 MET A C 1
ATOM 2253 O O . MET A 1 302 ? 49.953 7.964 13.188 1.00 23.99 302 MET A O 1
ATOM 2258 N N . GLU A 1 303 ? 51.083 8.282 11.266 1.00 22.67 303 GLU A N 1
ATOM 2259 C CA . GLU A 1 303 ? 51.946 9.332 11.839 1.00 24.43 303 GLU A CA 1
ATOM 2260 C C . GLU A 1 303 ? 51.138 10.567 12.245 1.00 25.44 303 GLU A C 1
ATOM 2261 O O . GLU A 1 303 ? 51.403 11.144 13.305 1.00 25.34 303 GLU A O 1
ATOM 2267 N N . LYS A 1 304 ? 50.176 10.959 11.393 1.00 24.82 304 LYS A N 1
ATOM 2268 C CA . LYS A 1 304 ? 49.273 12.105 11.645 1.00 26.63 304 LYS A CA 1
ATOM 2269 C C . LYS A 1 304 ? 48.469 11.877 12.907 1.00 25.86 304 LYS A C 1
ATOM 2270 O O . LYS A 1 304 ? 48.439 12.738 13.795 1.00 24.92 304 LYS A O 1
ATOM 2276 N N . LEU A 1 305 ? 47.811 10.716 12.976 1.00 22.63 305 LEU A N 1
ATOM 2277 C CA . LEU A 1 305 ? 46.947 10.390 14.124 1.00 23.41 305 LEU A CA 1
ATOM 2278 C C . LEU A 1 305 ? 47.790 10.242 15.399 1.00 23.40 305 LEU A C 1
ATOM 2279 O O . LEU A 1 305 ? 47.427 10.756 16.467 1.00 24.47 305 LEU A O 1
ATOM 2284 N N . ALA A 1 306 ? 48.940 9.596 15.274 1.00 24.24 306 ALA A N 1
ATOM 2285 C CA . ALA A 1 306 ? 49.837 9.434 16.418 1.00 24.52 306 ALA A CA 1
ATOM 2286 C C . ALA A 1 306 ? 50.264 10.782 16.992 1.00 25.12 306 ALA A C 1
ATOM 2287 O O . ALA A 1 306 ? 50.533 10.903 18.208 1.00 23.72 306 ALA A O 1
ATOM 2289 N N . SER A 1 307 ? 50.374 11.800 16.139 1.00 24.23 307 SER A N 1
ATOM 2290 C CA A SER A 1 307 ? 50.800 13.110 16.636 0.50 22.29 307 SER A CA 1
ATOM 2291 C CA B SER A 1 307 ? 50.789 13.122 16.612 0.50 23.53 307 SER A CA 1
ATOM 2292 C C . SER A 1 307 ? 49.743 13.698 17.573 1.00 22.49 307 SER A C 1
ATOM 2293 O O . SER A 1 307 ? 50.069 14.484 18.447 1.00 23.57 307 SER A O 1
ATOM 2298 N N . LEU A 1 308 ? 48.470 13.305 17.405 1.00 23.22 308 LEU A N 1
ATOM 2299 C CA . LEU A 1 308 ? 47.428 13.764 18.342 1.00 21.95 308 LEU A CA 1
ATOM 2300 C C . LEU A 1 308 ? 47.630 13.173 19.728 1.00 23.15 308 LEU A C 1
ATOM 2301 O O . LEU A 1 308 ? 47.307 13.816 20.726 1.00 21.66 308 LEU A O 1
ATOM 2306 N N . ILE A 1 309 ? 48.135 11.938 19.785 1.00 23.00 309 ILE A N 1
ATOM 2307 C CA . ILE A 1 309 ? 48.432 11.308 21.069 1.00 22.57 309 ILE A CA 1
ATOM 2308 C C . ILE A 1 309 ? 49.664 11.966 21.697 1.00 22.86 309 ILE A C 1
ATOM 2309 O O . ILE A 1 309 ? 49.636 12.364 22.860 1.00 25.54 309 ILE A O 1
ATOM 2314 N N . SER A 1 310 ? 50.714 12.141 20.903 1.00 20.60 310 SER A N 1
ATOM 2315 C CA . SER A 1 310 ? 51.991 12.692 21.388 1.00 23.09 310 SER A CA 1
ATOM 2316 C C . SER A 1 310 ? 51.888 14.110 21.892 1.00 23.86 310 SER A C 1
ATOM 2317 O O . SER A 1 310 ? 52.616 14.491 22.801 1.00 19.30 310 SER A O 1
ATOM 2320 N N . THR A 1 311 ? 50.983 14.895 21.305 1.00 22.55 311 THR A N 1
ATOM 2321 C CA . THR A 1 311 ? 50.780 16.278 21.728 1.00 24.34 311 THR A CA 1
ATOM 2322 C C . THR A 1 311 ? 49.756 16.415 22.865 1.00 24.04 311 THR A C 1
ATOM 2323 O O . THR A 1 311 ? 49.483 17.530 23.308 1.00 24.44 311 THR A O 1
ATOM 2327 N N . GLY A 1 312 ? 49.182 15.301 23.325 1.00 23.04 312 GLY A N 1
ATOM 2328 C CA . GLY A 1 312 ? 48.271 15.317 24.486 1.00 22.16 312 GLY A CA 1
ATOM 2329 C C . GLY A 1 312 ? 46.846 15.696 24.128 1.00 23.79 312 GLY A C 1
ATOM 2330 O O . GLY A 1 312 ? 46.049 16.068 24.996 1.00 25.49 312 GLY A O 1
ATOM 2331 N N . LYS A 1 313 ? 46.537 15.601 22.840 1.00 19.81 313 LYS A N 1
ATOM 2332 C CA . LYS A 1 313 ? 45.233 15.998 22.287 1.00 22.21 313 LYS A CA 1
ATOM 2333 C C . LYS A 1 313 ? 44.287 14.834 21.993 1.00 23.94 313 LYS A C 1
ATOM 2334 O O . LYS A 1 313 ? 43.149 15.040 21.546 1.00 25.87 313 LYS A O 1
ATOM 2340 N N . LEU A 1 314 ? 44.745 13.616 22.223 1.00 23.75 314 LEU A N 1
ATOM 2341 C CA . LEU A 1 314 ? 43.898 12.429 22.072 1.00 24.08 314 LEU A CA 1
ATOM 2342 C C . LEU A 1 314 ? 44.359 11.356 23.047 1.00 26.43 314 LEU A C 1
ATOM 2343 O O . LEU A 1 314 ? 45.533 11.015 23.059 1.00 26.83 314 LEU A O 1
ATOM 2348 N N . ASP A 1 315 ? 43.431 10.834 23.851 1.00 25.28 315 ASP A N 1
ATOM 2349 C CA . ASP A 1 315 ? 43.735 9.800 24.831 1.00 27.14 315 ASP A CA 1
ATOM 2350 C C . ASP A 1 315 ? 42.977 8.541 24.445 1.00 28.26 315 ASP A C 1
ATOM 2351 O O . ASP A 1 315 ? 41.751 8.475 24.592 1.00 30.97 315 ASP A O 1
ATOM 2356 N N . THR A 1 316 ? 43.702 7.561 23.914 1.00 24.93 316 THR A N 1
ATOM 2357 C CA . THR A 1 316 ? 43.078 6.321 23.447 1.00 25.17 316 THR A CA 1
ATOM 2358 C C . THR A 1 316 ? 43.009 5.265 24.555 1.00 25.08 316 THR A C 1
ATOM 2359 O O . THR A 1 316 ? 42.435 4.194 24.353 1.00 23.76 316 THR A O 1
ATOM 2363 N N . SER A 1 317 ? 43.618 5.552 25.706 1.00 25.25 317 SER A N 1
ATOM 2364 C CA . SER A 1 317 ? 43.619 4.581 26.804 1.00 27.17 317 SER A CA 1
ATOM 2365 C C . SER A 1 317 ? 42.216 4.296 27.337 1.00 25.65 317 SER A C 1
ATOM 2366 O O . SER A 1 317 ? 41.965 3.198 27.834 1.00 25.74 317 SER A O 1
ATOM 2369 N N . LYS A 1 318 ? 41.305 5.272 27.232 1.00 25.10 318 LYS A N 1
ATOM 2370 C CA . LYS A 1 318 ? 39.915 5.105 27.700 1.00 25.46 318 LYS A CA 1
ATOM 2371 C C . LYS A 1 318 ? 39.178 3.988 26.962 1.00 25.16 318 LYS A C 1
ATOM 2372 O O . LYS A 1 318 ? 38.130 3.546 27.413 1.00 27.09 318 LYS A O 1
ATOM 2378 N N . LEU A 1 319 ? 39.698 3.576 25.804 1.00 23.05 319 LEU A N 1
ATOM 2379 C CA . LEU A 1 319 ? 39.093 2.505 25.018 1.00 22.85 319 LEU A CA 1
ATOM 2380 C C . LEU A 1 319 ? 39.412 1.128 25.574 1.00 23.77 319 LEU A C 1
ATOM 2381 O O . LEU A 1 319 ? 38.730 0.164 25.264 1.00 26.99 319 LEU A O 1
ATOM 2386 N N . ILE A 1 320 ? 40.476 1.035 26.358 1.00 22.25 320 ILE A N 1
ATOM 2387 C CA . ILE A 1 320 ? 41.002 -0.272 26.777 1.00 23.29 320 ILE A CA 1
ATOM 2388 C C . ILE A 1 320 ? 40.323 -0.728 28.063 1.00 24.09 320 ILE A C 1
ATOM 2389 O O . ILE A 1 320 ? 40.520 -0.141 29.144 1.00 24.72 320 ILE A O 1
ATOM 2394 N N . THR A 1 321 ? 39.555 -1.803 27.967 1.00 23.10 321 THR A N 1
ATOM 2395 C CA . THR A 1 321 ? 38.826 -2.304 29.137 1.00 22.67 321 THR A CA 1
ATOM 2396 C C . THR A 1 321 ? 39.370 -3.621 29.687 1.00 25.15 321 THR A C 1
ATOM 2397 O O . THR A 1 321 ? 39.112 -3.965 30.828 1.00 24.53 321 THR A O 1
ATOM 2401 N N . HIS A 1 322 ? 40.088 -4.361 28.855 1.00 23.80 322 HIS A N 1
ATOM 2402 C CA . HIS A 1 322 ? 40.559 -5.700 29.201 1.00 23.80 322 HIS A CA 1
ATOM 2403 C C . HIS A 1 322 ? 41.991 -5.817 28.713 1.00 23.97 322 HIS A C 1
ATOM 2404 O O . HIS A 1 322 ? 42.282 -5.478 27.565 1.00 24.51 322 HIS A O 1
ATOM 2411 N N . ARG A 1 323 ? 42.876 -6.312 29.574 1.00 23.43 323 ARG A N 1
ATOM 2412 C CA . ARG A 1 323 ? 44.288 -6.456 29.242 1.00 25.20 323 ARG A CA 1
ATOM 2413 C C . ARG A 1 323 ? 44.753 -7.895 29.469 1.00 24.15 323 ARG A C 1
ATOM 2414 O O . ARG A 1 323 ? 44.510 -8.459 30.546 1.00 23.72 323 ARG A O 1
ATOM 2422 N N . PHE A 1 324 ? 45.418 -8.480 28.468 1.00 20.80 324 PHE A N 1
ATOM 2423 C CA . PHE A 1 324 ? 45.916 -9.871 28.519 1.00 21.80 324 PHE A CA 1
ATOM 2424 C C . PHE A 1 324 ? 47.429 -9.873 28.258 1.00 20.86 324 PHE A C 1
ATOM 2425 O O . PHE A 1 324 ? 47.970 -8.929 27.683 1.00 18.90 324 PHE A O 1
ATOM 2433 N N . GLU A 1 325 ? 48.105 -10.947 28.642 1.00 23.49 325 GLU A N 1
ATOM 2434 C CA . GLU A 1 325 ? 49.504 -11.110 28.284 1.00 25.09 325 GLU A CA 1
ATOM 2435 C C . GLU A 1 325 ? 49.654 -12.437 27.573 1.00 22.63 325 GLU A C 1
ATOM 2436 O O . GLU A 1 325 ? 49.143 -13.453 28.050 1.00 23.18 325 GLU A O 1
ATOM 2442 N N . GLY A 1 326 ? 50.380 -12.429 26.460 1.00 20.96 326 GLY A N 1
ATOM 2443 C CA . GLY A 1 326 ? 50.729 -13.672 25.776 1.00 23.10 326 GLY A CA 1
ATOM 2444 C C . GLY A 1 326 ? 49.933 -13.861 24.510 1.00 23.86 326 GLY A C 1
ATOM 2445 O O . GLY A 1 326 ? 48.713 -13.607 24.479 1.00 21.18 326 GLY A O 1
ATOM 2446 N N . LEU A 1 327 ? 50.620 -14.322 23.466 1.00 23.49 327 LEU A N 1
ATOM 2447 C CA . LEU A 1 327 ? 50.003 -14.494 22.157 1.00 22.60 327 LEU A CA 1
ATOM 2448 C C . LEU A 1 327 ? 48.742 -15.369 22.194 1.00 23.45 327 LEU A C 1
ATOM 2449 O O . LEU A 1 327 ? 47.774 -15.075 21.501 1.00 24.86 327 LEU A O 1
ATOM 2454 N N . GLU A 1 328 ? 48.747 -16.415 23.020 1.00 23.99 328 GLU A N 1
ATOM 2455 C CA . GLU A 1 328 ? 47.616 -17.334 23.109 1.00 27.25 328 GLU A CA 1
ATOM 2456 C C . GLU A 1 328 ? 46.351 -16.589 23.506 1.00 27.45 328 GLU A C 1
ATOM 2457 O O . GLU A 1 328 ? 45.250 -16.982 23.109 1.00 25.85 328 GLU A O 1
ATOM 2463 N N . LYS A 1 329 ? 46.497 -15.496 24.257 1.00 26.01 329 LYS A N 1
ATOM 2464 C CA . LYS A 1 329 ? 45.308 -14.774 24.741 1.00 23.58 329 LYS A CA 1
ATOM 2465 C C . LYS A 1 329 ? 44.521 -14.005 23.681 1.00 24.06 329 LYS A C 1
ATOM 2466 O O . LYS A 1 329 ? 43.429 -13.527 23.988 1.00 24.23 329 LYS A O 1
ATOM 2472 N N . VAL A 1 330 ? 45.027 -13.901 22.447 1.00 22.80 330 VAL A N 1
ATOM 2473 C CA . VAL A 1 330 ? 44.230 -13.276 21.370 1.00 22.88 330 VAL A CA 1
ATOM 2474 C C . VAL A 1 330 ? 42.943 -14.055 21.130 1.00 23.60 330 VAL A C 1
ATOM 2475 O O . VAL A 1 330 ? 41.928 -13.470 20.734 1.00 22.50 330 VAL A O 1
ATOM 2479 N N . GLU A 1 331 ? 42.974 -15.365 21.378 1.00 23.66 331 GLU A N 1
ATOM 2480 C CA . GLU A 1 331 ? 41.751 -16.145 21.230 1.00 23.82 331 GLU A CA 1
ATOM 2481 C C . GLU A 1 331 ? 40.697 -15.718 22.249 1.00 25.05 331 GLU A C 1
ATOM 2482 O O . GLU A 1 331 ? 39.536 -15.446 21.883 1.00 24.75 331 GLU A O 1
ATOM 2488 N N . ASP A 1 332 ? 41.107 -15.619 23.510 1.00 21.58 332 ASP A N 1
ATOM 2489 C CA . ASP A 1 332 ? 40.241 -15.093 24.576 1.00 24.70 332 ASP A CA 1
ATOM 2490 C C . ASP A 1 332 ? 39.720 -13.705 24.233 1.00 25.12 332 ASP A C 1
ATOM 2491 O O . ASP A 1 332 ? 38.515 -13.434 24.374 1.00 24.43 332 ASP A O 1
ATOM 2496 N N . ALA A 1 333 ? 40.618 -12.835 23.763 1.00 22.94 333 ALA A N 1
ATOM 2497 C CA . ALA A 1 333 ? 40.259 -11.473 23.433 1.00 23.22 333 ALA A CA 1
ATOM 2498 C C . ALA A 1 333 ? 39.247 -11.440 22.288 1.00 25.32 333 ALA A C 1
ATOM 2499 O O . ALA A 1 333 ? 38.285 -10.665 22.326 1.00 25.39 333 ALA A O 1
ATOM 2501 N N . LEU A 1 334 ? 39.439 -12.277 21.273 1.00 25.82 334 LEU A N 1
ATOM 2502 C CA . LEU A 1 334 ? 38.498 -12.255 20.141 1.00 27.53 334 LEU A CA 1
ATOM 2503 C C . LEU A 1 334 ? 37.115 -12.738 20.582 1.00 26.45 334 LEU A C 1
ATOM 2504 O O . LEU A 1 334 ? 36.100 -12.193 20.153 1.00 27.69 334 LEU A O 1
ATOM 2509 N N . MET A 1 335 ? 37.086 -13.737 21.452 1.00 27.98 335 MET A N 1
ATOM 2510 C CA . MET A 1 335 ? 35.815 -14.265 21.994 1.00 29.52 335 MET A CA 1
ATOM 2511 C C . MET A 1 335 ? 34.987 -13.235 22.767 1.00 32.18 335 MET A C 1
ATOM 2512 O O . MET A 1 335 ? 33.749 -13.290 22.749 1.00 34.49 335 MET A O 1
ATOM 2517 N N . LEU A 1 336 ? 35.666 -12.287 23.416 1.00 31.81 336 LEU A N 1
ATOM 2518 C CA . LEU A 1 336 ? 35.009 -11.136 24.049 1.00 29.62 336 LEU A CA 1
ATOM 2519 C C . LEU A 1 336 ? 34.267 -10.276 23.046 1.00 29.48 336 LEU A C 1
ATOM 2520 O O . LEU A 1 336 ? 33.189 -9.777 23.352 1.00 30.02 336 LEU A O 1
ATOM 2525 N N . MET A 1 337 ? 34.842 -10.090 21.862 1.00 27.18 337 MET A N 1
ATOM 2526 C CA . MET A 1 337 ? 34.229 -9.241 20.840 1.00 31.48 337 MET A CA 1
ATOM 2527 C C . MET A 1 337 ? 32.957 -9.871 20.298 1.00 32.20 337 MET A C 1
ATOM 2528 O O . MET A 1 337 ? 32.045 -9.159 19.823 1.00 33.30 337 MET A O 1
ATOM 2533 N N . LYS A 1 338 ? 32.925 -11.202 20.355 1.00 31.18 338 LYS A N 1
ATOM 2534 C CA . LYS A 1 338 ? 31.784 -11.987 19.920 1.00 32.91 338 LYS A CA 1
ATOM 2535 C C . LYS A 1 338 ? 30.699 -11.949 20.999 1.00 35.42 338 LYS A C 1
ATOM 2536 O O . LYS A 1 338 ? 29.539 -11.668 20.705 1.00 35.68 338 LYS A O 1
ATOM 2542 N N . ASN A 1 339 ? 31.091 -12.202 22.243 1.00 35.77 339 ASN A N 1
ATOM 2543 C CA . ASN A 1 339 ? 30.132 -12.250 23.372 1.00 37.36 339 ASN A CA 1
ATOM 2544 C C . ASN A 1 339 ? 29.633 -10.898 23.930 1.00 38.38 339 ASN A C 1
ATOM 2545 O O . ASN A 1 339 ? 28.494 -10.803 24.409 1.00 39.03 339 ASN A O 1
ATOM 2550 N N . LYS A 1 340 ? 30.483 -9.871 23.860 1.00 37.20 340 LYS A N 1
ATOM 2551 C CA . LYS A 1 340 ? 30.154 -8.483 24.266 1.00 38.49 340 LYS A CA 1
ATOM 2552 C C . LYS A 1 340 ? 29.582 -8.327 25.686 1.00 38.32 340 LYS A C 1
ATOM 2553 O O . LYS A 1 340 ? 28.427 -7.887 25.833 1.00 40.80 340 LYS A O 1
ATOM 2559 N N . PRO A 1 341 ? 30.367 -8.653 26.736 1.00 36.90 341 PRO A N 1
ATOM 2560 C CA . PRO A 1 341 ? 29.922 -8.302 28.098 1.00 36.58 341 PRO A CA 1
ATOM 2561 C C . PRO A 1 341 ? 29.777 -6.784 28.281 1.00 36.89 341 PRO A C 1
ATOM 2562 O O . PRO A 1 341 ? 30.356 -6.004 27.502 1.00 36.12 341 PRO A O 1
ATOM 2566 N N . ALA A 1 342 ? 29.014 -6.376 29.297 1.00 35.62 342 ALA A N 1
ATOM 2567 C CA . ALA A 1 342 ? 28.708 -4.953 29.552 1.00 35.47 342 ALA A CA 1
ATOM 2568 C C . ALA A 1 342 ? 29.971 -4.098 29.758 1.00 34.19 342 ALA A C 1
ATOM 2569 O O . ALA A 1 342 ? 30.009 -2.911 29.426 1.00 34.84 342 ALA A O 1
ATOM 2571 N N . ASP A 1 343 ? 30.968 -4.759 30.327 1.00 32.88 343 ASP A N 1
ATOM 2572 C CA . ASP A 1 343 ? 32.298 -4.300 30.676 1.00 35.80 343 ASP A CA 1
ATOM 2573 C C . ASP A 1 343 ? 33.163 -3.844 29.481 1.00 34.78 343 ASP A C 1
ATOM 2574 O O . ASP A 1 343 ? 34.154 -3.132 29.664 1.00 33.23 343 ASP A O 1
ATOM 2579 N N . LEU A 1 344 ? 32.779 -4.253 28.271 1.00 31.65 344 LEU A N 1
ATOM 2580 C CA . LEU A 1 344 ? 33.684 -4.247 27.123 1.00 30.01 344 LEU A CA 1
ATOM 2581 C C . LEU A 1 344 ? 33.632 -2.977 26.287 1.00 29.95 344 LEU A C 1
ATOM 2582 O O . LEU A 1 344 ? 32.557 -2.476 25.970 1.00 28.15 344 LEU A O 1
ATOM 2587 N N . ILE A 1 345 ? 34.820 -2.471 25.949 1.00 27.59 345 ILE A N 1
ATOM 2588 C CA . ILE A 1 345 ? 35.003 -1.587 24.796 1.00 26.59 345 ILE A CA 1
ATOM 2589 C C . ILE A 1 345 ? 36.047 -2.283 23.905 1.00 27.45 345 ILE A C 1
ATOM 2590 O O . ILE A 1 345 ? 35.704 -2.854 22.879 1.00 26.31 345 ILE A O 1
ATOM 2595 N N . LYS A 1 346 ? 37.307 -2.320 24.340 1.00 25.58 346 LYS A N 1
ATOM 2596 C CA . LYS A 1 346 ? 38.349 -2.915 23.503 1.00 25.28 346 LYS A CA 1
ATOM 2597 C C . LYS A 1 346 ? 39.374 -3.660 24.373 1.00 25.25 346 LYS A C 1
ATOM 2598 O O . LYS A 1 346 ? 39.878 -3.097 25.331 1.00 25.91 346 LYS A O 1
ATOM 2604 N N . PRO A 1 347 ? 39.632 -4.949 24.082 1.00 25.51 347 PRO A N 1
ATOM 2605 C CA . PRO A 1 347 ? 40.729 -5.651 24.744 1.00 24.37 347 PRO A CA 1
ATOM 2606 C C . PRO A 1 347 ? 42.050 -5.435 24.013 1.00 24.11 347 PRO A C 1
ATOM 2607 O O . PRO A 1 347 ? 42.077 -5.139 22.807 1.00 23.67 347 PRO A O 1
ATOM 2611 N N . VAL A 1 348 ? 43.140 -5.549 24.754 1.00 22.34 348 VAL A N 1
ATOM 2612 C CA A VAL A 1 348 ? 44.469 -5.537 24.158 0.50 21.11 348 VAL A CA 1
ATOM 2613 C CA B VAL A 1 348 ? 44.485 -5.487 24.188 0.50 21.25 348 VAL A CA 1
ATOM 2614 C C . VAL A 1 348 ? 45.296 -6.664 24.739 1.00 21.56 348 VAL A C 1
ATOM 2615 O O . VAL A 1 348 ? 45.141 -7.043 25.901 1.00 22.48 348 VAL A O 1
ATOM 2622 N N . VAL A 1 349 ? 46.161 -7.219 23.904 1.00 20.95 349 VAL A N 1
ATOM 2623 C CA . VAL A 1 349 ? 47.036 -8.293 24.319 1.00 21.51 349 VAL A CA 1
ATOM 2624 C C . VAL A 1 349 ? 48.464 -7.802 24.144 1.00 22.20 349 VAL A C 1
ATOM 2625 O O . VAL A 1 349 ? 48.815 -7.327 23.087 1.00 22.40 349 VAL A O 1
ATOM 2629 N N . ARG A 1 350 ? 49.282 -7.953 25.181 1.00 23.89 350 ARG A N 1
ATOM 2630 C CA . ARG A 1 350 ? 50.683 -7.573 25.127 1.00 24.53 350 ARG A CA 1
ATOM 2631 C C . ARG A 1 350 ? 51.521 -8.844 25.004 1.00 24.66 350 ARG A C 1
ATOM 2632 O O . ARG A 1 350 ? 51.254 -9.841 25.681 1.00 24.89 350 ARG A O 1
ATOM 2640 N N . ILE A 1 351 ? 52.509 -8.811 24.109 1.00 24.06 351 ILE A N 1
ATOM 2641 C CA . ILE A 1 351 ? 53.410 -9.941 23.880 1.00 24.97 351 ILE A CA 1
ATOM 2642 C C . ILE A 1 351 ? 54.853 -9.471 24.096 1.00 25.52 351 ILE A C 1
ATOM 2643 O O . ILE A 1 351 ? 55.262 -8.439 23.568 1.00 23.76 351 ILE A O 1
ATOM 2648 N N . HIS A 1 352 ? 55.604 -10.233 24.875 1.00 26.29 352 HIS A N 1
ATOM 2649 C CA . HIS A 1 352 ? 56.999 -9.906 25.197 1.00 28.34 352 HIS A CA 1
ATOM 2650 C C . HIS A 1 352 ? 58.006 -10.902 24.626 1.00 26.59 352 HIS A C 1
ATOM 2651 O O . HIS A 1 352 ? 57.683 -12.077 24.397 1.00 26.99 352 HIS A O 1
ATOM 2658 N N . TYR A 1 353 ? 59.230 -10.419 24.405 1.00 24.14 353 TYR A N 1
ATOM 2659 C CA . TYR A 1 353 ? 60.318 -11.244 23.910 1.00 24.97 353 TYR A CA 1
ATOM 2660 C C . TYR A 1 353 ? 61.579 -10.936 24.722 1.00 26.93 353 TYR A C 1
ATOM 2661 O O . TYR A 1 353 ? 61.751 -9.803 25.170 1.00 26.40 353 TYR A O 1
ATOM 2670 N N . ASP A 1 354 ? 62.440 -11.936 24.911 1.00 30.15 354 ASP A N 1
ATOM 2671 C CA . ASP A 1 354 ? 63.735 -11.756 25.609 1.00 34.14 354 ASP A CA 1
ATOM 2672 C C . ASP A 1 354 ? 64.633 -10.668 25.022 1.00 34.71 354 ASP A C 1
ATOM 2673 O O . ASP A 1 354 ? 65.372 -10.004 25.753 1.00 34.70 354 ASP A O 1
ATOM 2678 N N . ASP A 1 355 ? 64.572 -10.507 23.699 1.00 33.07 355 ASP A N 1
ATOM 2679 C CA . ASP A 1 355 ? 65.393 -9.533 22.994 1.00 31.12 355 ASP A CA 1
ATOM 2680 C C . ASP A 1 355 ? 64.562 -8.359 22.470 1.00 31.20 355 ASP A C 1
ATOM 2681 O O . ASP A 1 355 ? 64.951 -7.705 21.500 1.00 28.48 355 ASP A O 1
ATOM 2686 N N . GLU A 1 356 ? 63.431 -8.090 23.126 1.00 29.23 356 GLU A N 1
ATOM 2687 C CA . GLU A 1 356 ? 62.526 -7.008 22.730 1.00 31.92 356 GLU A CA 1
ATOM 2688 C C . GLU A 1 356 ? 63.257 -5.665 22.669 1.00 33.09 356 GLU A C 1
ATOM 2689 O O . GLU A 1 356 ? 62.967 -4.826 21.809 1.00 31.70 356 GLU A O 1
ATOM 2695 N N . ASP A 1 357 ? 64.209 -5.471 23.585 1.00 32.43 357 ASP A N 1
ATOM 2696 C CA . ASP A 1 357 ? 64.928 -4.197 23.661 1.00 33.62 357 ASP A CA 1
ATOM 2697 C C . ASP A 1 357 ? 66.329 -4.264 23.033 1.00 33.81 357 ASP A C 1
ATOM 2698 O O . ASP A 1 357 ? 67.007 -3.244 22.921 1.00 35.03 357 ASP A O 1
ATOM 2703 N N . THR A 1 358 ? 66.748 -5.458 22.604 1.00 34.07 358 THR A N 1
ATOM 2704 C CA . THR A 1 358 ? 68.080 -5.638 22.009 1.00 32.69 358 THR A CA 1
ATOM 2705 C C . THR A 1 358 ? 68.104 -6.039 20.512 1.00 32.93 358 THR A C 1
ATOM 2706 O O . THR A 1 358 ? 69.128 -5.872 19.841 1.00 32.71 358 THR A O 1
ATOM 2710 N N . LEU A 1 359 ? 66.988 -6.543 19.978 1.00 28.24 359 LEU A N 1
ATOM 2711 C CA . LEU A 1 359 ? 66.985 -7.053 18.602 1.00 26.67 359 LEU A CA 1
ATOM 2712 C C . LEU A 1 359 ? 67.546 -6.022 17.633 1.00 23.95 359 LEU A C 1
ATOM 2713 O O . LEU A 1 359 ? 67.203 -4.841 17.701 1.00 26.86 359 LEU A O 1
ATOM 2718 N N . HIS A 1 360 ? 68.423 -6.483 16.753 1.00 23.65 360 HIS A N 1
ATOM 2719 C CA . HIS A 1 360 ? 69.018 -5.642 15.713 1.00 27.09 360 HIS A CA 1
ATOM 2720 C C . HIS A 1 360 ? 69.544 -6.545 14.593 1.00 28.08 360 HIS A C 1
ATOM 2721 O O . HIS A 1 360 ? 69.798 -6.094 13.467 1.00 29.89 360 HIS A O 1
ATOM 2729 N N . MET B 1 1 ? -7.245 36.214 -13.272 1.00 28.03 1 MET B N 1
ATOM 2730 C CA . MET B 1 1 ? -6.414 35.709 -14.404 1.00 28.10 1 MET B CA 1
ATOM 2731 C C . MET B 1 1 ? -6.511 34.186 -14.471 1.00 26.07 1 MET B C 1
ATOM 2732 O O . MET B 1 1 ? -6.704 33.544 -13.430 1.00 30.00 1 MET B O 1
ATOM 2737 N N . LYS B 1 2 ? -6.362 33.611 -15.668 1.00 21.94 2 LYS B N 1
ATOM 2738 C CA . LYS B 1 2 ? -6.526 32.158 -15.872 1.00 21.98 2 LYS B CA 1
ATOM 2739 C C . LYS B 1 2 ? -5.215 31.424 -15.666 1.00 21.57 2 LYS B C 1
ATOM 2740 O O . LYS B 1 2 ? -4.182 31.915 -16.102 1.00 18.32 2 LYS B O 1
ATOM 2746 N N . GLY B 1 3 ? -5.278 30.239 -15.049 1.00 19.98 3 GLY B N 1
ATOM 2747 C CA . GLY B 1 3 ? -4.097 29.376 -14.861 1.00 18.72 3 GLY B CA 1
ATOM 2748 C C . GLY B 1 3 ? -4.555 27.924 -14.958 1.00 20.22 3 GLY B C 1
ATOM 2749 O O . GLY B 1 3 ? -5.699 27.621 -14.673 1.00 20.43 3 GLY B O 1
ATOM 2750 N N . LEU B 1 4 ? -3.672 27.029 -15.370 1.00 19.38 4 LEU B N 1
ATOM 2751 C CA . LEU B 1 4 ? -4.019 25.608 -15.451 1.00 16.48 4 LEU B CA 1
ATOM 2752 C C . LEU B 1 4 ? -3.547 24.999 -14.147 1.00 18.30 4 LEU B C 1
ATOM 2753 O O . LEU B 1 4 ? -2.351 25.047 -13.854 1.00 18.44 4 LEU B O 1
ATOM 2758 N N . ALA B 1 5 ? -4.485 24.447 -13.376 1.00 18.82 5 ALA B N 1
ATOM 2759 C CA . ALA B 1 5 ? -4.212 24.039 -11.999 1.00 18.94 5 ALA B CA 1
ATOM 2760 C C . ALA B 1 5 ? -4.379 22.539 -11.792 1.00 20.90 5 ALA B C 1
ATOM 2761 O O . ALA B 1 5 ? -5.134 21.909 -12.501 1.00 19.19 5 ALA B O 1
ATOM 2763 N N . MET B 1 6 ? -3.671 21.996 -10.807 1.00 22.04 6 MET B N 1
ATOM 2764 C CA . MET B 1 6 ? -4.035 20.703 -10.216 1.00 22.17 6 MET B CA 1
ATOM 2765 C C . MET B 1 6 ? -5.180 20.957 -9.276 1.00 23.71 6 MET B C 1
ATOM 2766 O O . MET B 1 6 ? -5.021 21.700 -8.298 1.00 24.33 6 MET B O 1
ATOM 2771 N N . LEU B 1 7 ? -6.326 20.355 -9.571 1.00 22.76 7 LEU B N 1
ATOM 2772 C CA . LEU B 1 7 ? -7.523 20.481 -8.749 1.00 27.50 7 LEU B CA 1
ATOM 2773 C C . LEU B 1 7 ? -7.662 19.375 -7.698 1.00 30.87 7 LEU B C 1
ATOM 2774 O O . LEU B 1 7 ? -8.652 19.319 -6.996 1.00 35.21 7 LEU B O 1
ATOM 2779 N N . GLY B 1 8 ? -6.660 18.514 -7.598 1.00 33.97 8 GLY B N 1
ATOM 2780 C CA . GLY B 1 8 ? -6.684 17.346 -6.712 1.00 37.32 8 GLY B CA 1
ATOM 2781 C C . GLY B 1 8 ? -5.977 16.240 -7.451 1.00 39.18 8 GLY B C 1
ATOM 2782 O O . GLY B 1 8 ? -5.660 16.412 -8.631 1.00 38.56 8 GLY B O 1
ATOM 2783 N N . ILE B 1 9 ? -5.730 15.109 -6.781 1.00 40.08 9 ILE B N 1
ATOM 2784 C CA . ILE B 1 9 ? -4.982 14.001 -7.397 1.00 38.40 9 ILE B CA 1
ATOM 2785 C C . ILE B 1 9 ? -5.755 13.547 -8.633 1.00 36.52 9 ILE B C 1
ATOM 2786 O O . ILE B 1 9 ? -6.966 13.371 -8.569 1.00 34.94 9 ILE B O 1
ATOM 2791 N N . GLY B 1 10 ? -5.051 13.431 -9.760 1.00 33.87 10 GLY B N 1
ATOM 2792 C CA . GLY B 1 10 ? -5.639 12.961 -11.015 1.00 29.75 10 GLY B CA 1
ATOM 2793 C C . GLY B 1 10 ? -6.576 13.902 -11.744 1.00 28.45 10 GLY B C 1
ATOM 2794 O O . GLY B 1 10 ? -7.264 13.475 -12.659 1.00 28.55 10 GLY B O 1
ATOM 2795 N N . ARG B 1 11 ? -6.599 15.187 -11.377 1.00 25.81 11 ARG B N 1
ATOM 2796 C CA . ARG B 1 11 ? -7.587 16.120 -11.945 1.00 25.25 11 ARG B CA 1
ATOM 2797 C C . ARG B 1 11 ? -6.949 17.485 -12.195 1.00 26.31 11 ARG B C 1
ATOM 2798 O O . ARG B 1 11 ? -6.349 18.058 -11.290 1.00 24.69 11 ARG B O 1
ATOM 2806 N N . ILE B 1 12 ? -7.051 17.982 -13.433 1.00 26.09 12 ILE B N 1
ATOM 2807 C CA . ILE B 1 12 ? -6.543 19.327 -13.802 1.00 22.87 12 ILE B CA 1
ATOM 2808 C C . ILE B 1 12 ? -7.624 20.139 -14.495 1.00 21.72 12 ILE B C 1
ATOM 2809 O O . ILE B 1 12 ? -8.570 19.580 -15.044 1.00 19.78 12 ILE B O 1
ATOM 2814 N N . GLY B 1 13 ? -7.474 21.462 -14.497 1.00 19.67 13 GLY B N 1
ATOM 2815 C CA . GLY B 1 13 ? -8.477 22.310 -15.114 1.00 15.80 13 GLY B CA 1
ATOM 2816 C C . GLY B 1 13 ? -8.090 23.771 -14.999 1.00 17.28 13 GLY B C 1
ATOM 2817 O O . GLY B 1 13 ? -7.239 24.114 -14.199 1.00 17.20 13 GLY B O 1
ATOM 2818 N N . TRP B 1 14 ? -8.710 24.612 -15.814 1.00 18.59 14 TRP B N 1
ATOM 2819 C CA . TRP B 1 14 ? -8.410 26.045 -15.804 1.00 18.61 14 TRP B CA 1
ATOM 2820 C C . TRP B 1 14 ? -9.218 26.704 -14.710 1.00 19.84 14 TRP B C 1
ATOM 2821 O O . TRP B 1 14 ? -10.395 26.392 -14.523 1.00 17.75 14 TRP B O 1
ATOM 2832 N N . ILE B 1 15 ? -8.563 27.575 -13.957 1.00 17.53 15 ILE B N 1
ATOM 2833 C CA . ILE B 1 15 ? -9.232 28.284 -12.874 1.00 20.24 15 ILE B CA 1
ATOM 2834 C C . ILE B 1 15 ? -8.859 29.756 -12.973 1.00 21.25 15 ILE B C 1
ATOM 2835 O O . ILE B 1 15 ? -7.902 30.123 -13.680 1.00 21.84 15 ILE B O 1
ATOM 2840 N N . GLU B 1 16 ? -9.617 30.591 -12.275 1.00 20.81 16 GLU B N 1
ATOM 2841 C CA . GLU B 1 16 ? -9.317 32.014 -12.163 1.00 21.14 16 GLU B CA 1
ATOM 2842 C C . GLU B 1 16 ? -8.724 32.291 -10.783 1.00 21.83 16 GLU B C 1
ATOM 2843 O O . GLU B 1 16 ? -9.273 31.844 -9.758 1.00 23.18 16 GLU B O 1
ATOM 2849 N N . LYS B 1 17 ? -7.594 32.996 -10.764 1.00 23.17 17 LYS B N 1
ATOM 2850 C CA . LYS B 1 17 ? -6.965 33.452 -9.526 1.00 24.45 17 LYS B CA 1
ATOM 2851 C C . LYS B 1 17 ? -6.706 34.956 -9.573 1.00 25.32 17 LYS B C 1
ATOM 2852 O O . LYS B 1 17 ? -6.609 35.533 -10.652 1.00 23.36 17 LYS B O 1
ATOM 2858 N N . LYS B 1 18 ? -6.598 35.595 -8.411 1.00 27.14 18 LYS B N 1
ATOM 2859 C CA . LYS B 1 18 ? -6.280 37.027 -8.413 1.00 31.44 18 LYS B CA 1
ATOM 2860 C C . LYS B 1 18 ? -4.852 37.206 -8.946 1.00 30.88 18 LYS B C 1
ATOM 2861 O O . LYS B 1 18 ? -4.007 36.313 -8.788 1.00 29.51 18 LYS B O 1
ATOM 2867 N N . ILE B 1 19 ? -4.589 38.332 -9.597 1.00 30.01 19 ILE B N 1
ATOM 2868 C CA . ILE B 1 19 ? -3.199 38.676 -9.929 1.00 31.01 19 ILE B CA 1
ATOM 2869 C C . ILE B 1 19 ? -2.402 38.730 -8.601 1.00 31.14 19 ILE B C 1
ATOM 2870 O O . ILE B 1 19 ? -2.797 39.412 -7.658 1.00 30.54 19 ILE B O 1
ATOM 2875 N N . PRO B 1 20 ? -1.278 38.006 -8.510 1.00 30.57 20 PRO B N 1
ATOM 2876 C CA . PRO B 1 20 ? -0.631 37.974 -7.201 1.00 29.66 20 PRO B CA 1
ATOM 2877 C C . PRO B 1 20 ? -0.134 39.351 -6.746 1.00 30.73 20 PRO B C 1
ATOM 2878 O O . PRO B 1 20 ? 0.159 40.222 -7.582 1.00 28.27 20 PRO B O 1
ATOM 2882 N N . GLU B 1 21 ? -0.054 39.529 -5.430 1.00 32.68 21 GLU B N 1
ATOM 2883 C CA . GLU B 1 21 ? 0.459 40.763 -4.841 1.00 32.74 21 GLU B CA 1
ATOM 2884 C C . GLU B 1 21 ? 1.954 40.855 -5.087 1.00 31.40 21 GLU B C 1
ATOM 2885 O O . GLU B 1 21 ? 2.686 39.886 -4.878 1.00 29.68 21 GLU B O 1
ATOM 2891 N N . CYS B 1 22 ? 2.406 42.021 -5.533 1.00 29.26 22 CYS B N 1
ATOM 2892 C CA . CYS B 1 22 ? 3.820 42.207 -5.822 1.00 28.45 22 CYS B CA 1
ATOM 2893 C C . CYS B 1 22 ? 4.442 43.042 -4.687 1.00 28.68 22 CYS B C 1
ATOM 2894 O O . CYS B 1 22 ? 4.144 44.221 -4.562 1.00 27.91 22 CYS B O 1
ATOM 2897 N N . GLY B 1 23 ? 5.247 42.390 -3.843 1.00 25.09 23 GLY B N 1
ATOM 2898 C CA . GLY B 1 23 ? 5.932 43.042 -2.711 1.00 26.97 23 GLY B CA 1
ATOM 2899 C C . GLY B 1 23 ? 7.247 43.668 -3.169 1.00 25.59 23 GLY B C 1
ATOM 2900 O O . GLY B 1 23 ? 7.603 43.560 -4.348 1.00 23.59 23 GLY B O 1
ATOM 2901 N N . PRO B 1 24 ? 7.979 44.320 -2.239 1.00 24.81 24 PRO B N 1
ATOM 2902 C CA . PRO B 1 24 ? 9.128 45.181 -2.602 1.00 25.47 24 PRO B CA 1
ATOM 2903 C C . PRO B 1 24 ? 10.194 44.525 -3.470 1.00 23.78 24 PRO B C 1
ATOM 2904 O O . PRO B 1 24 ? 10.800 45.200 -4.324 1.00 23.83 24 PRO B O 1
ATOM 2908 N N . LEU B 1 25 ? 10.451 43.243 -3.229 1.00 22.40 25 LEU B N 1
ATOM 2909 C CA . LEU B 1 25 ? 11.519 42.530 -3.920 1.00 23.57 25 LEU B CA 1
ATOM 2910 C C . LEU B 1 25 ? 11.035 41.622 -5.038 1.00 23.59 25 LEU B C 1
ATOM 2911 O O . LEU B 1 25 ? 11.844 40.935 -5.673 1.00 23.36 25 LEU B O 1
ATOM 2916 N N . ASP B 1 26 ? 9.723 41.627 -5.297 1.00 22.94 26 ASP B N 1
ATOM 2917 C CA . ASP B 1 26 ? 9.099 40.651 -6.204 1.00 21.96 26 ASP B CA 1
ATOM 2918 C C . ASP B 1 26 ? 8.941 41.204 -7.624 1.00 21.39 26 ASP B C 1
ATOM 2919 O O . ASP B 1 26 ? 9.066 42.414 -7.852 1.00 20.35 26 ASP B O 1
ATOM 2924 N N . ALA B 1 27 ? 8.623 40.327 -8.574 1.00 20.44 27 ALA B N 1
ATOM 2925 C CA . ALA B 1 27 ? 8.167 40.802 -9.882 1.00 21.13 27 ALA B CA 1
ATOM 2926 C C . ALA B 1 27 ? 7.032 39.921 -10.325 1.00 22.93 27 ALA B C 1
ATOM 2927 O O . ALA B 1 27 ? 6.956 38.777 -9.914 1.00 22.38 27 ALA B O 1
ATOM 2929 N N . LEU B 1 28 ? 6.166 40.482 -11.164 1.00 23.55 28 LEU B N 1
ATOM 2930 C CA . LEU B 1 28 ? 5.137 39.728 -11.852 1.00 24.27 28 LEU B CA 1
ATOM 2931 C C . LEU B 1 28 ? 5.548 39.582 -13.319 1.00 22.02 28 LEU B C 1
ATOM 2932 O O . LEU B 1 28 ? 6.068 40.514 -13.937 1.00 23.37 28 LEU B O 1
ATOM 2937 N N . VAL B 1 29 ? 5.284 38.415 -13.881 1.00 20.96 29 VAL B N 1
ATOM 2938 C CA . VAL B 1 29 ? 5.847 38.035 -15.154 1.00 19.76 29 VAL B CA 1
ATOM 2939 C C . VAL B 1 29 ? 4.722 37.410 -15.999 1.00 19.95 29 VAL B C 1
ATOM 2940 O O . VAL B 1 29 ? 3.905 36.634 -15.476 1.00 20.76 29 VAL B O 1
ATOM 2944 N N . ARG B 1 30 ? 4.669 37.758 -17.280 1.00 18.04 30 ARG B N 1
ATOM 2945 C CA . ARG B 1 30 ? 3.763 37.035 -18.210 1.00 18.55 30 ARG B CA 1
ATOM 2946 C C . ARG B 1 30 ? 4.565 36.044 -19.071 1.00 18.67 30 ARG B C 1
ATOM 2947 O O . ARG B 1 30 ? 5.661 36.371 -19.524 1.00 19.91 30 ARG B O 1
ATOM 2955 N N . PRO B 1 31 ? 4.000 34.846 -19.361 1.00 19.86 31 PRO B N 1
ATOM 2956 C CA . PRO B 1 31 ? 4.804 33.876 -20.101 1.00 19.16 31 PRO B CA 1
ATOM 2957 C C . PRO B 1 31 ? 4.952 34.192 -21.591 1.00 20.10 31 PRO B C 1
ATOM 2958 O O . PRO B 1 31 ? 3.973 34.588 -22.234 1.00 20.83 31 PRO B O 1
ATOM 2962 N N . LEU B 1 32 ? 6.155 33.967 -22.125 1.00 20.48 32 LEU B N 1
ATOM 2963 C CA . LEU B 1 32 ? 6.444 34.015 -23.568 1.00 18.22 32 LEU B CA 1
ATOM 2964 C C . LEU B 1 32 ? 6.664 32.629 -24.145 1.00 18.54 32 LEU B C 1
ATOM 2965 O O . LEU B 1 32 ? 6.315 32.376 -25.289 1.00 20.76 32 LEU B O 1
ATOM 2970 N N . ALA B 1 33 ? 7.282 31.750 -23.360 1.00 19.78 33 ALA B N 1
ATOM 2971 C CA . ALA B 1 33 ? 7.432 30.345 -23.742 1.00 20.03 33 ALA B CA 1
ATOM 2972 C C . ALA B 1 33 ? 7.369 29.501 -22.485 1.00 18.03 33 ALA B C 1
ATOM 2973 O O . ALA B 1 33 ? 7.876 29.899 -21.420 1.00 22.44 33 ALA B O 1
ATOM 2975 N N . LEU B 1 34 ? 6.747 28.324 -22.619 1.00 18.07 34 LEU B N 1
ATOM 2976 C CA . LEU B 1 34 ? 6.491 27.450 -21.492 1.00 18.88 34 LEU B CA 1
ATOM 2977 C C . LEU B 1 34 ? 6.725 26.006 -21.920 1.00 20.02 34 LEU B C 1
ATOM 2978 O O . LEU B 1 34 ? 6.515 25.649 -23.087 1.00 18.80 34 LEU B O 1
ATOM 2983 N N . ALA B 1 35 ? 7.081 25.155 -20.967 1.00 18.19 35 ALA B N 1
ATOM 2984 C CA . ALA B 1 35 ? 7.190 23.734 -21.256 1.00 19.56 35 ALA B CA 1
ATOM 2985 C C . ALA B 1 35 ? 6.624 22.939 -20.091 1.00 20.00 35 ALA B C 1
ATOM 2986 O O . ALA B 1 35 ? 6.717 23.397 -18.949 1.00 23.53 35 ALA B O 1
ATOM 2988 N N . PRO B 1 36 ? 6.015 21.769 -20.375 1.00 19.43 36 PRO B N 1
ATOM 2989 C CA . PRO B 1 36 ? 5.550 20.890 -19.310 1.00 19.28 36 PRO B CA 1
ATOM 2990 C C . PRO B 1 36 ? 6.645 19.922 -18.868 1.00 22.85 36 PRO B C 1
ATOM 2991 O O . PRO B 1 36 ? 7.616 19.704 -19.615 1.00 23.51 36 PRO B O 1
ATOM 2995 N N . CYS B 1 37 ? 6.471 19.329 -17.687 1.00 23.79 37 CYS B N 1
ATOM 2996 C CA . CYS B 1 37 ? 7.509 18.458 -17.078 1.00 24.14 37 CYS B CA 1
ATOM 2997 C C . CYS B 1 37 ? 6.902 17.161 -16.569 1.00 24.09 37 CYS B C 1
ATOM 2998 O O . CYS B 1 37 ? 5.810 17.140 -15.990 1.00 24.31 37 CYS B O 1
ATOM 3001 N N . THR B 1 38 ? 7.634 16.066 -16.760 1.00 24.88 38 THR B N 1
ATOM 3002 C CA . THR B 1 38 ? 7.233 14.794 -16.207 1.00 26.44 38 THR B CA 1
ATOM 3003 C C . THR B 1 38 ? 6.991 14.895 -14.696 1.00 24.82 38 THR B C 1
ATOM 3004 O O . THR B 1 38 ? 6.104 14.254 -14.187 1.00 25.63 38 THR B O 1
ATOM 3008 N N . SER B 1 39 ? 7.748 15.745 -13.992 1.00 23.53 39 SER B N 1
ATOM 3009 C CA . SER B 1 39 ? 7.490 15.938 -12.551 1.00 24.44 39 SER B CA 1
ATOM 3010 C C . SER B 1 39 ? 6.062 16.326 -12.242 1.00 22.79 39 SER B C 1
ATOM 3011 O O . SER B 1 39 ? 5.507 15.878 -11.249 1.00 25.89 39 SER B O 1
ATOM 3014 N N . ASP B 1 40 ? 5.458 17.179 -13.067 1.00 22.70 40 ASP B N 1
ATOM 3015 C CA . ASP B 1 40 ? 4.066 17.557 -12.807 1.00 21.13 40 ASP B CA 1
ATOM 3016 C C . ASP B 1 40 ? 3.116 16.408 -13.065 1.00 23.62 40 ASP B C 1
ATOM 3017 O O . ASP B 1 40 ? 2.055 16.329 -12.434 1.00 21.43 40 ASP B O 1
ATOM 3022 N N . THR B 1 41 ? 3.493 15.491 -13.958 1.00 25.71 41 THR B N 1
ATOM 3023 C CA . THR B 1 41 ? 2.696 14.260 -14.108 1.00 27.05 41 THR B CA 1
ATOM 3024 C C . THR B 1 41 ? 2.790 13.371 -12.840 1.00 24.45 41 THR B C 1
ATOM 3025 O O . THR B 1 41 ? 1.781 12.802 -12.444 1.00 28.98 41 THR B O 1
ATOM 3029 N N . HIS B 1 42 ? 3.965 13.294 -12.201 1.00 28.69 42 HIS B N 1
ATOM 3030 C CA . HIS B 1 42 ? 4.117 12.539 -10.939 1.00 30.31 42 HIS B CA 1
ATOM 3031 C C . HIS B 1 42 ? 3.213 13.222 -9.892 1.00 31.07 42 HIS B C 1
ATOM 3032 O O . HIS B 1 42 ? 2.376 12.592 -9.261 1.00 31.62 42 HIS B O 1
ATOM 3039 N N . THR B 1 43 ? 3.390 14.529 -9.736 1.00 30.67 43 THR B N 1
ATOM 3040 C CA . THR B 1 43 ? 2.624 15.305 -8.764 1.00 30.20 43 THR B CA 1
ATOM 3041 C C . THR B 1 43 ? 1.108 15.127 -8.901 1.00 29.30 43 THR B C 1
ATOM 3042 O O . THR B 1 43 ? 0.425 14.837 -7.909 1.00 31.23 43 THR B O 1
ATOM 3046 N N . VAL B 1 44 ? 0.579 15.252 -10.120 1.00 28.96 44 VAL B N 1
ATOM 3047 C CA . VAL B 1 44 ? -0.863 15.223 -10.338 1.00 25.84 44 VAL B CA 1
ATOM 3048 C C . VAL B 1 44 ? -1.474 13.824 -10.254 1.00 29.25 44 VAL B C 1
ATOM 3049 O O . VAL B 1 44 ? -2.430 13.614 -9.519 1.00 28.52 44 VAL B O 1
ATOM 3053 N N . TRP B 1 45 ? -0.934 12.892 -11.035 1.00 29.45 45 TRP B N 1
ATOM 3054 C CA . TRP B 1 45 ? -1.550 11.567 -11.192 1.00 29.97 45 TRP B CA 1
ATOM 3055 C C . TRP B 1 45 ? -1.012 10.519 -10.212 1.00 31.34 45 TRP B C 1
ATOM 3056 O O . TRP B 1 45 ? -1.697 9.553 -9.922 1.00 33.20 45 TRP B O 1
ATOM 3067 N N . ALA B 1 46 ? 0.188 10.716 -9.680 1.00 33.69 46 ALA B N 1
ATOM 3068 C CA . ALA B 1 46 ? 0.709 9.760 -8.703 1.00 36.63 46 ALA B CA 1
ATOM 3069 C C . ALA B 1 46 ? 0.678 10.279 -7.263 1.00 38.95 46 ALA B C 1
ATOM 3070 O O . ALA B 1 46 ? 0.884 9.506 -6.321 1.00 40.22 46 ALA B O 1
ATOM 3072 N N . GLY B 1 47 ? 0.433 11.579 -7.104 1.00 38.09 47 GLY B N 1
ATOM 3073 C CA . GLY B 1 47 ? 0.390 12.229 -5.795 1.00 38.15 47 GLY B CA 1
ATOM 3074 C C . GLY B 1 47 ? 1.718 12.190 -5.057 1.00 39.69 47 GLY B C 1
ATOM 3075 O O . GLY B 1 47 ? 1.740 12.151 -3.823 1.00 39.60 47 GLY B O 1
ATOM 3076 N N . ALA B 1 48 ? 2.821 12.244 -5.811 1.00 40.04 48 ALA B N 1
ATOM 3077 C CA . ALA B 1 48 ? 4.168 11.925 -5.293 1.00 40.51 48 ALA B CA 1
ATOM 3078 C C . ALA B 1 48 ? 4.700 12.871 -4.226 1.00 41.30 48 ALA B C 1
ATOM 3079 O O . ALA B 1 48 ? 5.637 12.510 -3.501 1.00 41.10 48 ALA B O 1
ATOM 3081 N N . ILE B 1 49 ? 4.143 14.083 -4.166 1.00 39.42 49 ILE B N 1
ATOM 3082 C CA . ILE B 1 49 ? 4.518 15.049 -3.125 1.00 40.89 49 ILE B CA 1
ATOM 3083 C C . ILE B 1 49 ? 3.284 15.543 -2.359 1.00 42.12 49 ILE B C 1
ATOM 3084 O O . ILE B 1 49 ? 3.272 16.669 -1.849 1.00 42.90 49 ILE B O 1
ATOM 3089 N N . GLY B 1 50 ? 2.254 14.693 -2.301 1.00 41.39 50 GLY B N 1
ATOM 3090 C CA . GLY B 1 50 ? 1.020 14.972 -1.555 1.00 39.66 50 GLY B CA 1
ATOM 3091 C C . GLY B 1 50 ? -0.072 15.658 -2.358 1.00 40.79 50 GLY B C 1
ATOM 3092 O O . GLY B 1 50 ? 0.146 16.091 -3.488 1.00 42.92 50 GLY B O 1
ATOM 3093 N N . ASP B 1 51 ? -1.256 15.761 -1.769 1.00 39.55 51 ASP B N 1
ATOM 3094 C CA . ASP B 1 51 ? -2.398 16.394 -2.424 1.00 40.08 51 ASP B CA 1
ATOM 3095 C C . ASP B 1 51 ? -2.235 17.912 -2.487 1.00 40.82 51 ASP B C 1
ATOM 3096 O O . ASP B 1 51 ? -1.487 18.495 -1.689 1.00 40.84 51 ASP B O 1
ATOM 3101 N N . ARG B 1 52 ? -2.910 18.519 -3.469 1.00 39.66 52 ARG B N 1
ATOM 3102 C CA . ARG B 1 52 ? -2.966 19.978 -3.690 1.00 40.20 52 ARG B CA 1
ATOM 3103 C C . ARG B 1 52 ? -4.395 20.366 -4.063 1.00 39.76 52 ARG B C 1
ATOM 3104 O O . ARG B 1 52 ? -5.165 19.541 -4.565 1.00 40.38 52 ARG B O 1
ATOM 3112 N N . HIS B 1 53 ? -4.726 21.637 -3.876 1.00 39.18 53 HIS B N 1
ATOM 3113 C CA A HIS B 1 53 ? -6.125 22.088 -3.824 0.50 37.60 53 HIS B CA 1
ATOM 3114 C CA B HIS B 1 53 ? -6.127 22.053 -3.842 0.50 39.22 53 HIS B CA 1
ATOM 3115 C C . HIS B 1 53 ? -6.596 22.835 -5.093 1.00 38.42 53 HIS B C 1
ATOM 3116 O O . HIS B 1 53 ? -7.669 22.522 -5.667 1.00 40.23 53 HIS B O 1
ATOM 3129 N N . ASP B 1 54 ? -5.800 23.823 -5.504 1.00 30.19 54 ASP B N 1
ATOM 3130 C CA . ASP B 1 54 ? -5.988 24.704 -6.665 1.00 26.56 54 ASP B CA 1
ATOM 3131 C C . ASP B 1 54 ? -4.621 25.307 -7.059 1.00 24.89 54 ASP B C 1
ATOM 3132 O O . ASP B 1 54 ? -4.469 26.524 -7.209 1.00 23.11 54 ASP B O 1
ATOM 3137 N N . MET B 1 55 ? -3.616 24.448 -7.209 1.00 20.22 55 MET B N 1
ATOM 3138 C CA . MET B 1 55 ? -2.270 24.924 -7.465 1.00 19.43 55 MET B CA 1
ATOM 3139 C C . MET B 1 55 ? -1.978 24.997 -8.953 1.00 20.14 55 MET B C 1
ATOM 3140 O O . MET B 1 55 ? -1.999 23.971 -9.655 1.00 19.53 55 MET B O 1
ATOM 3145 N N . ILE B 1 56 ? -1.674 26.198 -9.431 1.00 17.92 56 ILE B N 1
ATOM 3146 C CA A ILE B 1 56 ? -1.286 26.359 -10.832 0.50 17.65 56 ILE B CA 1
ATOM 3147 C CA B ILE B 1 56 ? -1.261 26.388 -10.829 0.50 17.33 56 ILE B CA 1
ATOM 3148 C C . ILE B 1 56 ? -0.030 25.540 -11.136 1.00 18.97 56 ILE B C 1
ATOM 3149 O O . ILE B 1 56 ? 0.931 25.519 -10.366 1.00 19.69 56 ILE B O 1
ATOM 3158 N N . LEU B 1 57 ? -0.046 24.843 -12.263 1.00 18.63 57 LEU B N 1
ATOM 3159 C CA . LEU B 1 57 ? 1.084 23.967 -12.628 1.00 18.44 57 LEU B CA 1
ATOM 3160 C C . LEU B 1 57 ? 2.212 24.662 -13.413 1.00 18.09 57 LEU B C 1
ATOM 3161 O O . LEU B 1 57 ? 2.139 25.855 -13.735 1.00 20.22 57 LEU B O 1
ATOM 3166 N N . GLY B 1 58 ? 3.282 23.923 -13.678 1.00 16.95 58 GLY B N 1
ATOM 3167 C CA . GLY B 1 58 ? 4.323 24.400 -14.576 1.00 18.68 58 GLY B CA 1
ATOM 3168 C C . GLY B 1 58 ? 5.449 25.104 -13.830 1.00 19.94 58 GLY B C 1
ATOM 3169 O O . GLY B 1 58 ? 5.205 25.888 -12.909 1.00 20.60 58 GLY B O 1
ATOM 3170 N N . HIS B 1 59 ? 6.684 24.868 -14.265 1.00 20.42 59 HIS B N 1
ATOM 3171 C CA . HIS B 1 59 ? 7.855 25.539 -13.665 1.00 20.89 59 HIS B CA 1
ATOM 3172 C C . HIS B 1 59 ? 8.973 25.792 -14.675 1.00 22.56 59 HIS B C 1
ATOM 3173 O O . HIS B 1 59 ? 10.140 25.899 -14.296 1.00 22.26 59 HIS B O 1
ATOM 3180 N N . GLU B 1 60 ? 8.636 25.884 -15.961 1.00 21.23 60 GLU B N 1
ATOM 3181 C CA . GLU B 1 60 ? 9.655 26.114 -16.998 1.00 23.00 60 GLU B CA 1
ATOM 3182 C C . GLU B 1 60 ? 9.146 27.235 -17.879 1.00 22.77 60 GLU B C 1
ATOM 3183 O O . GLU B 1 60 ? 8.170 27.056 -18.615 1.00 21.35 60 GLU B O 1
ATOM 3189 N N . ALA B 1 61 ? 9.764 28.409 -17.777 1.00 20.36 61 ALA B N 1
ATOM 3190 C CA . ALA B 1 61 ? 9.231 29.566 -18.509 1.00 21.80 61 ALA B CA 1
ATOM 3191 C C . ALA B 1 61 ? 10.314 30.527 -18.967 1.00 23.38 61 ALA B C 1
ATOM 3192 O O . ALA B 1 61 ? 11.321 30.733 -18.277 1.00 24.02 61 ALA B O 1
ATOM 3194 N N . VAL B 1 62 ? 10.070 31.138 -20.113 1.00 21.31 62 VAL B N 1
ATOM 3195 C CA . VAL B 1 62 ? 10.680 32.422 -20.462 1.00 19.17 62 VAL B CA 1
ATOM 3196 C C . VAL B 1 62 ? 9.549 33.420 -20.408 1.00 23.91 62 VAL B C 1
ATOM 3197 O O . VAL B 1 62 ? 8.462 33.122 -20.874 1.00 20.09 62 VAL B O 1
ATOM 3201 N N . GLY B 1 63 ? 9.784 34.591 -19.834 1.00 21.09 63 GLY B N 1
ATOM 3202 C CA . GLY B 1 63 ? 8.689 35.512 -19.589 1.00 21.34 63 GLY B CA 1
ATOM 3203 C C . GLY B 1 63 ? 9.062 36.961 -19.822 1.00 19.49 63 GLY B C 1
ATOM 3204 O O . GLY B 1 63 ? 10.181 37.266 -20.268 1.00 21.76 63 GLY B O 1
ATOM 3205 N N . GLN B 1 64 ? 8.122 37.844 -19.534 1.00 19.93 64 GLN B N 1
ATOM 3206 C CA . GLN B 1 64 ? 8.307 39.285 -19.748 1.00 21.38 64 GLN B CA 1
ATOM 3207 C C . GLN B 1 64 ? 7.754 39.994 -18.526 1.00 22.27 64 GLN B C 1
ATOM 3208 O O . GLN B 1 64 ? 6.636 39.702 -18.061 1.00 20.70 64 GLN B O 1
ATOM 3214 N N . ILE B 1 65 ? 8.558 40.884 -17.960 1.00 19.80 65 ILE B N 1
ATOM 3215 C CA . ILE B 1 65 ? 8.179 41.547 -16.722 1.00 20.35 65 ILE B CA 1
ATOM 3216 C C . ILE B 1 65 ? 6.976 42.432 -16.970 1.00 18.18 65 ILE B C 1
ATOM 3217 O O . ILE B 1 65 ? 7.015 43.288 -17.852 1.00 21.72 65 ILE B O 1
ATOM 3222 N N . VAL B 1 66 ? 5.938 42.261 -16.157 1.00 19.43 66 VAL B N 1
ATOM 3223 C CA . VAL B 1 66 ? 4.770 43.200 -16.207 1.00 19.23 66 VAL B CA 1
ATOM 3224 C C . VAL B 1 66 ? 4.658 44.150 -14.996 1.00 21.66 66 VAL B C 1
ATOM 3225 O O . VAL B 1 66 ? 3.943 45.178 -15.064 1.00 21.31 66 VAL B O 1
ATOM 3229 N N . LYS B 1 67 ? 5.381 43.847 -13.916 1.00 21.18 67 LYS B N 1
ATOM 3230 C CA . LYS B 1 67 ? 5.362 44.700 -12.706 1.00 23.41 67 LYS B CA 1
ATOM 3231 C C . LYS B 1 67 ? 6.569 44.386 -11.860 1.00 22.85 67 LYS B C 1
ATOM 3232 O O . LYS B 1 67 ? 6.970 43.226 -11.774 1.00 22.40 67 LYS B O 1
ATOM 3238 N N . VAL B 1 68 ? 7.167 45.400 -11.241 1.00 21.91 68 VAL B N 1
ATOM 3239 C CA . VAL B 1 68 ? 8.239 45.155 -10.277 1.00 21.59 68 VAL B CA 1
ATOM 3240 C C . VAL B 1 68 ? 7.946 45.878 -8.967 1.00 24.33 68 VAL B C 1
ATOM 3241 O O . VAL B 1 68 ? 7.313 46.941 -8.953 1.00 24.36 68 VAL B O 1
ATOM 3245 N N . GLY B 1 69 ? 8.417 45.309 -7.870 1.00 25.54 69 GLY B N 1
ATOM 3246 C CA . GLY B 1 69 ? 8.294 45.967 -6.573 1.00 26.00 69 GLY B CA 1
ATOM 3247 C C . GLY B 1 69 ? 9.261 47.139 -6.437 1.00 27.18 69 GLY B C 1
ATOM 3248 O O . GLY B 1 69 ? 10.212 47.271 -7.215 1.00 24.59 69 GLY B O 1
ATOM 3249 N N . SER B 1 70 ? 9.066 47.945 -5.398 1.00 24.65 70 SER B N 1
ATOM 3250 C CA . SER B 1 70 ? 9.772 49.209 -5.237 1.00 25.05 70 SER B CA 1
ATOM 3251 C C . SER B 1 70 ? 11.273 49.071 -5.002 1.00 25.31 70 SER B C 1
ATOM 3252 O O . SER B 1 70 ? 12.032 50.028 -5.191 1.00 28.04 70 SER B O 1
ATOM 3255 N N . LEU B 1 71 ? 11.725 47.883 -4.618 1.00 23.07 71 LEU B N 1
ATOM 3256 C CA . LEU B 1 71 ? 13.162 47.711 -4.321 1.00 23.31 71 LEU B CA 1
ATOM 3257 C C . LEU B 1 71 ? 13.917 46.904 -5.387 1.00 22.97 71 LEU B C 1
ATOM 3258 O O . LEU B 1 71 ? 15.110 46.559 -5.230 1.00 23.47 71 LEU B O 1
ATOM 3263 N N . VAL B 1 72 ? 13.205 46.584 -6.457 1.00 24.12 72 VAL B N 1
ATOM 3264 C CA . VAL B 1 72 ? 13.790 45.877 -7.576 1.00 24.62 72 VAL B CA 1
ATOM 3265 C C . VAL B 1 72 ? 14.643 46.894 -8.331 1.00 24.33 72 VAL B C 1
ATOM 3266 O O . VAL B 1 72 ? 14.211 48.035 -8.580 1.00 23.20 72 VAL B O 1
ATOM 3270 N N . LYS B 1 73 ? 15.849 46.474 -8.679 1.00 25.70 73 LYS B N 1
ATOM 3271 C CA . LYS B 1 73 ? 16.819 47.365 -9.297 1.00 26.33 73 LYS B CA 1
ATOM 3272 C C . LYS B 1 73 ? 17.373 46.880 -10.648 1.00 27.25 73 LYS B C 1
ATOM 3273 O O . LYS B 1 73 ? 17.914 47.701 -11.397 1.00 27.05 73 LYS B O 1
ATOM 3279 N N . ARG B 1 74 ? 17.202 45.583 -10.966 1.00 24.45 74 ARG B N 1
ATOM 3280 C CA A ARG B 1 74 ? 17.818 44.992 -12.162 0.50 25.15 74 ARG B CA 1
ATOM 3281 C CA B ARG B 1 74 ? 17.817 44.999 -12.166 0.50 25.39 74 ARG B CA 1
ATOM 3282 C C . ARG B 1 74 ? 16.848 44.808 -13.319 1.00 25.71 74 ARG B C 1
ATOM 3283 O O . ARG B 1 74 ? 17.272 44.501 -14.442 1.00 26.65 74 ARG B O 1
ATOM 3298 N N . LEU B 1 75 ? 15.561 44.986 -13.043 1.00 23.92 75 LEU B N 1
ATOM 3299 C CA . LEU B 1 75 ? 14.513 44.623 -14.003 1.00 23.08 75 LEU B CA 1
ATOM 3300 C C . LEU B 1 75 ? 13.556 45.741 -14.127 1.00 22.86 75 LEU B C 1
ATOM 3301 O O . LEU B 1 75 ? 13.380 46.489 -13.186 1.00 23.43 75 LEU B O 1
ATOM 3306 N N . LYS B 1 76 ? 12.882 45.831 -15.269 1.00 22.05 76 LYS B N 1
ATOM 3307 C CA . LYS B 1 76 ? 11.876 46.863 -15.455 1.00 24.10 76 LYS B CA 1
ATOM 3308 C C . LYS B 1 76 ? 10.779 46.271 -16.295 1.00 22.29 76 LYS B C 1
ATOM 3309 O O . LYS B 1 76 ? 10.976 45.236 -16.928 1.00 24.64 76 LYS B O 1
ATOM 3315 N N . VAL B 1 77 ? 9.626 46.919 -16.311 1.00 24.48 77 VAL B N 1
ATOM 3316 C CA . VAL B 1 77 ? 8.521 46.426 -17.103 1.00 23.82 77 VAL B CA 1
ATOM 3317 C C . VAL B 1 77 ? 8.963 46.324 -18.558 1.00 25.00 77 VAL B C 1
ATOM 3318 O O . VAL B 1 77 ? 9.554 47.255 -19.109 1.00 22.93 77 VAL B O 1
ATOM 3322 N N . GLY B 1 78 ? 8.688 45.171 -19.169 1.00 24.47 78 GLY B N 1
ATOM 3323 C CA . GLY B 1 78 ? 9.003 44.953 -20.572 1.00 23.90 78 GLY B CA 1
ATOM 3324 C C . GLY B 1 78 ? 10.191 44.031 -20.777 1.00 23.83 78 GLY B C 1
ATOM 3325 O O . GLY B 1 78 ? 10.336 43.434 -21.831 1.00 23.54 78 GLY B O 1
ATOM 3326 N N . ASP B 1 79 ? 11.059 43.924 -19.776 1.00 21.01 79 ASP B N 1
ATOM 3327 C CA . ASP B 1 79 ? 12.230 43.076 -19.898 1.00 21.32 79 ASP B CA 1
ATOM 3328 C C . ASP B 1 79 ? 11.821 41.615 -20.109 1.00 23.51 79 ASP B C 1
ATOM 3329 O O . ASP B 1 79 ? 10.882 41.141 -19.479 1.00 24.68 79 ASP B O 1
ATOM 3334 N N . LYS B 1 80 ? 12.558 40.915 -20.965 1.00 23.07 80 LYS B N 1
ATOM 3335 C CA . LYS B 1 80 ? 12.378 39.472 -21.201 1.00 23.67 80 LYS B CA 1
ATOM 3336 C C . LYS B 1 80 ? 13.371 38.666 -20.392 1.00 24.48 80 LYS B C 1
ATOM 3337 O O . LYS B 1 80 ? 14.562 39.015 -20.332 1.00 23.32 80 LYS B O 1
ATOM 3343 N N . VAL B 1 81 ? 12.885 37.617 -19.735 1.00 21.20 81 VAL B N 1
ATOM 3344 C CA . VAL B 1 81 ? 13.665 36.934 -18.706 1.00 21.47 81 VAL B CA 1
ATOM 3345 C C . VAL B 1 81 ? 13.588 35.421 -18.810 1.00 23.43 81 VAL B C 1
ATOM 3346 O O . VAL B 1 81 ? 12.577 34.858 -19.257 1.00 23.65 81 VAL B O 1
ATOM 3350 N N . ILE B 1 82 ? 14.664 34.782 -18.365 1.00 22.98 82 ILE B N 1
ATOM 3351 C CA . ILE B 1 82 ? 14.692 33.334 -18.221 1.00 23.05 82 ILE B CA 1
ATOM 3352 C C . ILE B 1 82 ? 14.320 33.056 -16.778 1.00 23.28 82 ILE B C 1
ATOM 3353 O O . ILE B 1 82 ? 14.994 33.519 -15.834 1.00 22.22 82 ILE B O 1
ATOM 3358 N N . VAL B 1 83 ? 13.237 32.317 -16.593 1.00 22.98 83 VAL B N 1
ATOM 3359 C CA . VAL B 1 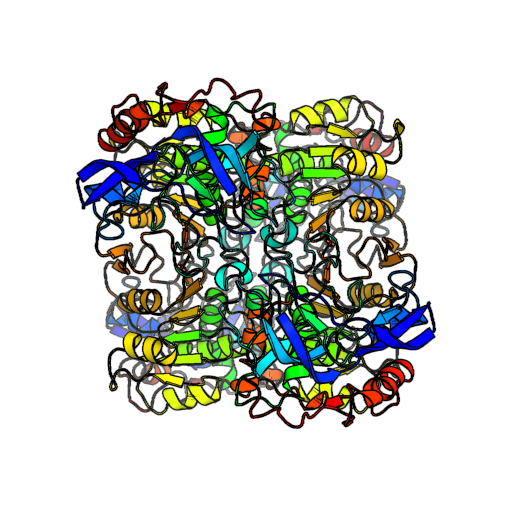83 ? 12.748 32.012 -15.253 1.00 23.05 83 VAL B CA 1
ATOM 3360 C C . VAL B 1 83 ? 13.249 30.630 -14.831 1.00 22.14 83 VAL B C 1
ATOM 3361 O O . VAL B 1 83 ? 12.916 29.610 -15.443 1.00 24.52 83 VAL B O 1
ATOM 3365 N N . PRO B 1 84 ? 14.068 30.569 -13.780 1.00 21.96 84 PRO B N 1
ATOM 3366 C CA . PRO B 1 84 ? 14.495 29.228 -13.373 1.00 23.17 84 PRO B CA 1
ATOM 3367 C C . PRO B 1 84 ? 13.393 28.493 -12.632 1.00 21.07 84 PRO B C 1
ATOM 3368 O O . PRO B 1 84 ? 12.571 29.116 -11.958 1.00 21.17 84 PRO B O 1
ATOM 3372 N N . ALA B 1 85 ? 13.382 27.165 -12.691 1.00 21.70 85 ALA B N 1
ATOM 3373 C CA . ALA B 1 85 ? 12.389 26.401 -11.941 1.00 19.79 85 ALA B CA 1
ATOM 3374 C C . ALA B 1 85 ? 12.509 26.611 -10.435 1.00 21.61 85 ALA B C 1
ATOM 3375 O O . ALA B 1 85 ? 11.524 26.550 -9.691 1.00 22.26 85 ALA B O 1
ATOM 3377 N N . ILE B 1 86 ? 13.764 26.727 -9.986 1.00 23.61 86 ILE B N 1
ATOM 3378 C CA . ILE B 1 86 ? 14.093 26.883 -8.563 1.00 21.62 86 ILE B CA 1
ATOM 3379 C C . ILE B 1 86 ? 14.387 28.381 -8.328 1.00 21.22 86 ILE B C 1
ATOM 3380 O O . ILE B 1 86 ? 15.219 28.971 -9.025 1.00 22.45 86 ILE B O 1
ATOM 3385 N N . THR B 1 87 ? 13.665 28.983 -7.388 1.00 21.47 87 THR B N 1
ATOM 3386 C CA . THR B 1 87 ? 13.754 30.434 -7.103 1.00 20.30 87 THR B CA 1
ATOM 3387 C C . THR B 1 87 ? 13.952 30.604 -5.591 1.00 22.74 87 THR B C 1
ATOM 3388 O O . THR B 1 87 ? 13.000 30.813 -4.836 1.00 22.27 87 THR B O 1
ATOM 3392 N N . PRO B 1 88 ? 15.206 30.426 -5.116 1.00 20.68 88 PRO B N 1
ATOM 3393 C CA . PRO B 1 88 ? 15.456 30.375 -3.688 1.00 21.87 88 PRO B CA 1
ATOM 3394 C C . PRO B 1 88 ? 15.129 31.649 -2.919 1.00 22.40 88 PRO B C 1
ATOM 3395 O O . PRO B 1 88 ? 15.005 32.737 -3.513 1.00 24.14 88 PRO B O 1
ATOM 3399 N N . ASP B 1 89 ? 15.043 31.485 -1.599 1.00 23.26 89 ASP B N 1
ATOM 3400 C CA . ASP B 1 89 ? 15.037 32.608 -0.656 1.00 20.06 89 ASP B CA 1
ATOM 3401 C C . ASP B 1 89 ? 16.490 32.697 -0.198 1.00 22.77 89 ASP B C 1
ATOM 3402 O O . ASP B 1 89 ? 16.957 31.890 0.625 1.00 22.31 89 ASP B O 1
ATOM 3407 N N . TRP B 1 90 ? 17.224 33.641 -0.770 1.00 22.15 90 TRP B N 1
ATOM 3408 C CA . TRP B 1 90 ? 18.712 33.576 -0.690 1.00 21.70 90 TRP B CA 1
ATOM 3409 C C . TRP B 1 90 ? 19.315 33.788 0.699 1.00 23.43 90 TRP B C 1
ATOM 3410 O O . TRP B 1 90 ? 20.472 33.434 0.929 1.00 22.85 90 TRP B O 1
ATOM 3421 N N . GLY B 1 91 ? 18.525 34.295 1.635 1.00 22.44 91 GLY B N 1
ATOM 3422 C CA . GLY B 1 91 ? 19.063 34.585 2.976 1.00 22.41 91 GLY B CA 1
ATOM 3423 C C . GLY B 1 91 ? 18.670 33.556 4.024 1.00 23.64 91 GLY B C 1
ATOM 3424 O O . GLY B 1 91 ? 19.059 33.676 5.187 1.00 22.75 91 GLY B O 1
ATOM 3425 N N . GLU B 1 92 ? 17.884 32.551 3.625 1.00 24.37 92 GLU B N 1
ATOM 3426 C CA . GLU B 1 92 ? 17.476 31.491 4.559 1.00 24.13 92 GLU B CA 1
ATOM 3427 C C . GLU B 1 92 ? 18.659 30.623 4.976 1.00 23.83 92 GLU B C 1
ATOM 3428 O O . GLU B 1 92 ? 19.690 30.574 4.300 1.00 21.97 92 GLU B O 1
ATOM 3434 N N . GLU B 1 93 ? 18.498 29.893 6.068 1.00 23.25 93 GLU B N 1
ATOM 3435 C CA . GLU B 1 93 ? 19.620 29.135 6.597 1.00 23.06 93 GLU B CA 1
ATOM 3436 C C . GLU B 1 93 ? 20.281 28.223 5.557 1.00 24.52 93 GLU B C 1
ATOM 3437 O O . GLU B 1 93 ? 21.523 28.151 5.454 1.00 24.70 93 GLU B O 1
ATOM 3443 N N . GLU B 1 94 ? 19.466 27.491 4.795 1.00 21.81 94 GLU B N 1
ATOM 3444 C CA . GLU B 1 94 ? 20.009 26.503 3.853 1.00 21.43 94 GLU B CA 1
ATOM 3445 C C . GLU B 1 94 ? 20.816 27.183 2.769 1.00 21.84 94 GLU B C 1
ATOM 3446 O O . GLU B 1 94 ? 21.809 26.648 2.331 1.00 24.46 94 GLU B O 1
ATOM 3452 N N . SER B 1 95 ? 20.369 28.368 2.348 1.00 23.58 95 SER B N 1
ATOM 3453 C CA . SER B 1 95 ? 21.100 29.171 1.370 1.00 21.94 95 SER B CA 1
ATOM 3454 C C . SER B 1 95 ? 22.470 29.589 1.933 1.00 23.10 95 SER B C 1
ATOM 3455 O O . SER B 1 95 ? 23.471 29.527 1.224 1.00 24.05 95 SER B O 1
ATOM 3458 N N . GLN B 1 96 ? 22.490 30.020 3.192 1.00 22.42 96 GLN B N 1
ATOM 3459 C CA . GLN B 1 96 ? 23.751 30.424 3.867 1.00 21.61 96 GLN B CA 1
ATOM 3460 C C . GLN B 1 96 ? 24.734 29.294 4.014 1.00 25.06 96 GLN B C 1
ATOM 3461 O O . GLN B 1 96 ? 25.942 29.529 4.123 1.00 27.45 96 GLN B O 1
ATOM 3467 N N . ARG B 1 97 ? 24.253 28.056 4.027 1.00 26.94 97 ARG B N 1
ATOM 3468 C CA . ARG B 1 97 ? 25.189 26.943 4.100 1.00 27.67 97 ARG B CA 1
ATOM 3469 C C . ARG B 1 97 ? 25.444 26.224 2.770 1.00 26.92 97 ARG B C 1
ATOM 3470 O O . ARG B 1 97 ? 26.013 25.134 2.758 1.00 29.71 97 ARG B O 1
ATOM 3478 N N . GLY B 1 98 ? 25.035 26.845 1.654 1.00 25.38 98 GLY B N 1
ATOM 3479 C CA . GLY B 1 98 ? 25.408 26.410 0.323 1.00 25.75 98 GLY B CA 1
ATOM 3480 C C . GLY B 1 98 ? 24.363 25.578 -0.397 1.00 25.75 98 GLY B C 1
ATOM 3481 O O . GLY B 1 98 ? 24.663 24.992 -1.458 1.00 25.32 98 GLY B O 1
ATOM 3482 N N . TYR B 1 99 ? 23.157 25.507 0.168 1.00 24.16 99 TYR B N 1
ATOM 3483 C CA . TYR B 1 99 ? 22.082 24.714 -0.446 1.00 23.58 99 TYR B CA 1
ATOM 3484 C C . TYR B 1 99 ? 20.813 25.536 -0.653 1.00 23.30 99 TYR B C 1
ATOM 3485 O O . TYR B 1 99 ? 19.780 25.266 -0.008 1.00 24.24 99 TYR B O 1
ATOM 3494 N N . PRO B 1 100 ? 20.894 26.574 -1.509 1.00 26.08 100 PRO B N 1
ATOM 3495 C CA . PRO B 1 100 ? 19.752 27.480 -1.668 1.00 23.89 100 PRO B CA 1
ATOM 3496 C C . PRO B 1 100 ? 18.511 26.832 -2.275 1.00 25.40 100 PRO B C 1
ATOM 3497 O O . PRO B 1 100 ? 17.425 27.348 -2.062 1.00 22.12 100 PRO B O 1
ATOM 3501 N N . MET B 1 101 ? 18.659 25.697 -2.970 1.00 24.42 101 MET B N 1
ATOM 3502 C CA . MET B 1 101 ? 17.484 24.978 -3.525 1.00 24.96 101 MET B CA 1
ATOM 3503 C C . MET B 1 101 ? 16.629 24.400 -2.385 1.00 24.03 101 MET B C 1
ATOM 3504 O O . MET B 1 101 ? 15.493 23.994 -2.591 1.00 23.31 101 MET B O 1
ATOM 3509 N N . HIS B 1 102 ? 17.183 24.339 -1.163 1.00 20.52 102 HIS B N 1
ATOM 3510 C CA . HIS B 1 102 ? 16.407 23.898 0.017 1.00 19.20 102 HIS B CA 1
ATOM 3511 C C . HIS B 1 102 ? 16.088 25.025 0.984 1.00 19.84 102 HIS B C 1
ATOM 3512 O O . HIS B 1 102 ? 15.949 24.807 2.187 1.00 21.76 102 HIS B O 1
ATOM 3519 N N . SER B 1 103 ? 15.959 26.238 0.440 1.00 21.76 103 SER B N 1
ATOM 3520 C CA . SER B 1 103 ? 15.724 27.395 1.278 1.00 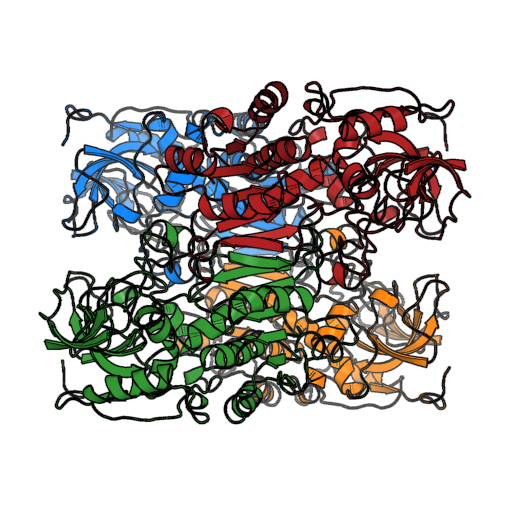22.57 103 SER B CA 1
ATOM 3521 C C . SER B 1 103 ? 14.359 27.270 1.969 1.00 22.94 103 SER B C 1
ATOM 3522 O O . SER B 1 103 ? 13.315 27.148 1.305 1.00 21.56 103 SER B O 1
ATOM 3525 N N . GLY B 1 104 ? 14.372 27.312 3.301 1.00 21.60 104 GLY B N 1
ATOM 3526 C CA . GLY B 1 104 ? 13.145 27.202 4.096 1.00 25.93 104 GLY B CA 1
ATOM 3527 C C . GLY B 1 104 ? 12.744 25.767 4.425 1.00 26.22 104 GLY B C 1
ATOM 3528 O O . GLY B 1 104 ? 11.769 25.547 5.132 1.00 29.85 104 GLY B O 1
ATOM 3529 N N . GLY B 1 105 ? 13.507 24.801 3.941 1.00 25.04 105 GLY B N 1
ATOM 3530 C CA . GLY B 1 105 ? 13.227 23.384 4.182 1.00 23.74 105 GLY B CA 1
ATOM 3531 C C . GLY B 1 105 ? 13.460 22.544 2.941 1.00 23.17 105 GLY B C 1
ATOM 3532 O O . GLY B 1 105 ? 13.642 23.082 1.847 1.00 25.51 105 GLY B O 1
ATOM 3533 N N . MET B 1 106 ? 13.480 21.221 3.108 1.00 22.08 106 MET B N 1
ATOM 3534 C CA . MET B 1 106 ? 13.781 20.339 1.984 1.00 23.43 106 MET B CA 1
ATOM 3535 C C . MET B 1 106 ? 12.886 20.625 0.760 1.00 22.08 106 MET B C 1
ATOM 3536 O O . MET B 1 106 ? 11.652 20.676 0.876 1.00 24.59 106 MET B O 1
ATOM 3541 N N . LEU B 1 107 ? 13.545 20.818 -0.378 1.00 21.90 107 LEU B N 1
ATOM 3542 C CA . LEU B 1 107 ? 12.965 21.219 -1.671 1.00 22.32 107 LEU B CA 1
ATOM 3543 C C . LEU B 1 107 ? 12.338 22.617 -1.665 1.00 23.29 107 LEU B C 1
ATOM 3544 O O . LEU B 1 107 ? 11.634 22.982 -2.605 1.00 24.62 107 LEU B O 1
ATOM 3549 N N . GLY B 1 108 ? 12.616 23.409 -0.636 1.00 20.72 108 GLY B N 1
ATOM 3550 C CA . GLY B 1 108 ? 11.951 24.720 -0.471 1.00 21.03 108 GLY B CA 1
ATOM 3551 C C . GLY B 1 108 ? 12.216 25.746 -1.564 1.00 21.96 108 GLY B C 1
ATOM 3552 O O . GLY B 1 108 ? 11.453 26.711 -1.707 1.00 23.84 108 GLY B O 1
ATOM 3553 N N . GLY B 1 109 ? 13.300 25.567 -2.314 1.00 22.07 109 GLY B N 1
ATOM 3554 C CA . GLY B 1 109 ? 13.662 26.500 -3.367 1.00 21.85 109 GLY B CA 1
ATOM 3555 C C . GLY B 1 109 ? 12.873 26.186 -4.630 1.00 23.16 109 GLY B C 1
ATOM 3556 O O . GLY B 1 109 ? 12.817 27.006 -5.528 1.00 23.57 109 GLY B O 1
ATOM 3557 N N . TRP B 1 110 ? 12.341 24.964 -4.707 1.00 21.42 110 TRP B N 1
ATOM 3558 C CA . TRP B 1 110 ? 11.475 24.587 -5.821 1.00 23.30 110 TRP B CA 1
ATOM 3559 C C . TRP B 1 110 ? 10.048 24.947 -5.390 1.00 21.42 110 TRP B C 1
ATOM 3560 O O . TRP B 1 110 ? 9.348 24.193 -4.670 1.00 24.21 110 TRP B O 1
ATOM 3571 N N . LYS B 1 111 ? 9.628 26.156 -5.787 1.00 23.99 111 LYS B N 1
ATOM 3572 C CA . LYS B 1 111 ? 8.327 26.672 -5.372 1.00 20.30 111 LYS B CA 1
ATOM 3573 C C . LYS B 1 111 ? 7.260 26.389 -6.417 1.00 20.78 111 LYS B C 1
ATOM 3574 O O . LYS B 1 111 ? 6.253 25.748 -6.106 1.00 23.10 111 LYS B O 1
ATOM 3580 N N . PHE B 1 112 ? 7.481 26.850 -7.645 1.00 19.01 112 PHE B N 1
ATOM 3581 C CA . PHE B 1 112 ? 6.511 26.728 -8.753 1.00 19.08 112 PHE B CA 1
ATOM 3582 C C . PHE B 1 112 ? 6.057 25.278 -8.939 1.00 21.69 112 PHE B C 1
ATOM 3583 O O . PHE B 1 112 ? 6.884 24.415 -9.271 1.00 23.11 112 PHE B O 1
ATOM 3591 N N . SER B 1 113 ? 4.758 25.030 -8.789 1.00 22.47 113 SER B N 1
ATOM 3592 C CA . SER B 1 113 ? 4.139 23.693 -8.990 1.00 24.04 113 SER B CA 1
ATOM 3593 C C . SER B 1 113 ? 4.624 22.665 -7.979 1.00 25.54 113 SER B C 1
ATOM 3594 O O . SER B 1 113 ? 4.330 21.494 -8.124 1.00 25.65 113 SER B O 1
ATOM 3597 N N . ASN B 1 114 ? 5.382 23.094 -6.960 1.00 24.33 114 ASN B N 1
ATOM 3598 C CA . ASN B 1 114 ? 5.601 22.258 -5.776 1.00 23.67 114 ASN B CA 1
ATOM 3599 C C . ASN B 1 114 ? 4.589 22.679 -4.699 1.00 25.61 114 ASN B C 1
ATOM 3600 O O . ASN B 1 114 ? 3.603 21.967 -4.418 1.00 26.54 114 ASN B O 1
ATOM 3605 N N . PHE B 1 115 ? 4.750 23.886 -4.162 1.00 23.71 115 PHE B N 1
ATOM 3606 C CA . PHE B 1 115 ? 3.758 24.408 -3.227 1.00 24.33 115 PHE B CA 1
ATOM 3607 C C . PHE B 1 115 ? 3.289 25.834 -3.554 1.00 24.35 115 PHE B C 1
ATOM 3608 O O . PHE B 1 115 ? 2.445 26.378 -2.830 1.00 29.24 115 PHE B O 1
ATOM 3616 N N . LYS B 1 116 ? 3.842 26.433 -4.606 1.00 21.38 116 LYS B N 1
ATOM 3617 C CA . LYS B 1 116 ? 3.484 27.796 -5.014 1.00 22.67 116 LYS B CA 1
ATOM 3618 C C . LYS B 1 116 ? 2.838 27.702 -6.388 1.00 22.21 116 LYS B C 1
ATOM 3619 O O . LYS B 1 116 ? 3.197 26.820 -7.162 1.00 23.04 116 LYS B O 1
ATOM 3625 N N . ASP B 1 117 ? 1.879 28.572 -6.700 1.00 22.90 117 ASP B N 1
ATOM 3626 C CA . ASP B 1 117 ? 1.358 28.622 -8.063 1.00 19.76 117 ASP B CA 1
ATOM 3627 C C . ASP B 1 117 ? 2.490 28.774 -9.086 1.00 19.29 117 ASP B C 1
ATOM 3628 O O . ASP B 1 117 ? 3.375 29.636 -8.964 1.00 22.80 117 ASP B O 1
ATOM 3633 N N . GLY B 1 118 ? 2.444 27.933 -10.110 1.00 17.59 118 GLY B N 1
ATOM 3634 C CA . GLY B 1 118 ? 3.489 27.827 -11.126 1.00 18.61 118 GLY B CA 1
ATOM 3635 C C . GLY B 1 118 ? 3.340 28.822 -12.272 1.00 20.83 118 GLY B C 1
ATOM 3636 O O . GLY B 1 118 ? 2.666 29.866 -12.143 1.00 22.82 118 GLY B O 1
ATOM 3637 N N . VAL B 1 119 ? 3.944 28.480 -13.405 1.00 19.73 119 VAL B N 1
ATOM 3638 C CA . VAL B 1 119 ? 4.081 29.431 -14.524 1.00 19.61 119 VAL B CA 1
ATOM 3639 C C . VAL B 1 119 ? 2.997 29.293 -15.592 1.00 19.11 119 VAL B C 1
ATOM 3640 O O . VAL B 1 119 ? 2.961 30.077 -16.536 1.00 22.27 119 VAL B O 1
ATOM 3644 N N . PHE B 1 120 ? 2.107 28.310 -15.443 1.00 18.91 120 PHE B N 1
ATOM 3645 C CA . PHE B 1 120 ? 1.063 28.098 -16.467 1.00 17.36 120 PHE B CA 1
ATOM 3646 C C . PHE B 1 120 ? -0.105 29.053 -16.216 1.00 20.58 120 PHE B C 1
ATOM 3647 O O . PHE B 1 120 ? -1.220 28.615 -15.994 1.00 18.48 120 PHE B O 1
ATOM 3655 N N . SER B 1 121 ? 0.145 30.361 -16.199 1.00 19.16 121 SER B N 1
ATOM 3656 C CA . SER B 1 121 ? -0.963 31.299 -16.015 1.00 20.18 121 SER B CA 1
ATOM 3657 C C . SER B 1 121 ? -0.656 32.571 -16.752 1.00 19.36 121 SER B C 1
ATOM 3658 O O . SER B 1 121 ? 0.463 32.764 -17.206 1.00 20.06 121 SER B O 1
ATOM 3661 N N . GLU B 1 122 ? -1.652 33.435 -16.886 1.00 20.79 122 GLU B N 1
ATOM 3662 C CA . GLU B 1 122 ? -1.460 34.674 -17.616 1.00 20.54 122 GLU B CA 1
ATOM 3663 C C . GLU B 1 122 ? -0.396 35.575 -16.999 1.00 19.33 122 GLU B C 1
ATOM 3664 O O . GLU B 1 122 ? 0.255 36.326 -17.741 1.00 19.01 122 GLU B O 1
ATOM 3670 N N . VAL B 1 123 ? -0.318 35.567 -15.668 1.00 19.53 123 VAL B N 1
ATOM 3671 C CA . VAL B 1 123 ? 0.718 36.272 -14.895 1.00 20.19 123 VAL B CA 1
ATOM 3672 C C . VAL B 1 123 ? 1.146 35.357 -13.753 1.00 21.14 123 VAL B C 1
ATOM 3673 O O . VAL B 1 123 ? 0.321 34.681 -13.137 1.00 24.70 123 VAL B O 1
ATOM 3677 N N . PHE B 1 124 ? 2.427 35.348 -13.431 1.00 19.63 124 PHE B N 1
ATOM 3678 C CA . PHE B 1 124 ? 2.862 34.599 -12.256 1.00 20.50 124 PHE B CA 1
ATOM 3679 C C . PHE B 1 124 ? 3.854 35.438 -11.458 1.00 21.73 124 PHE B C 1
ATOM 3680 O O . PHE B 1 124 ? 4.300 36.485 -11.934 1.00 20.39 124 PHE B O 1
ATOM 3688 N N . HIS B 1 125 ? 4.142 34.997 -10.235 1.00 21.90 125 HIS B N 1
ATOM 3689 C CA . HIS B 1 125 ? 4.861 35.796 -9.250 1.00 21.94 125 HIS B CA 1
ATOM 3690 C C . HIS B 1 125 ? 6.256 35.173 -9.033 1.00 21.74 125 HIS B C 1
ATOM 3691 O O . HIS B 1 125 ? 6.383 33.943 -8.934 1.00 21.97 125 HIS B O 1
ATOM 3698 N N . VAL B 1 126 ? 7.294 36.018 -8.967 1.00 20.71 126 VAL B N 1
ATOM 3699 C CA . VAL B 1 126 ? 8.661 35.558 -8.703 1.00 21.18 126 VAL B CA 1
ATOM 3700 C C . VAL B 1 126 ? 9.154 36.290 -7.461 1.00 24.30 126 VAL B C 1
ATOM 3701 O O . VAL B 1 126 ? 9.130 37.536 -7.421 1.00 21.42 126 VAL B O 1
ATOM 3705 N N . ASN B 1 127 ? 9.565 35.528 -6.439 1.00 21.81 127 ASN B N 1
ATOM 3706 C CA . ASN B 1 127 ? 10.125 36.119 -5.230 1.00 22.57 127 ASN B CA 1
ATOM 3707 C C . ASN B 1 127 ? 11.566 36.508 -5.509 1.00 22.97 127 ASN B C 1
ATOM 3708 O O . ASN B 1 127 ? 12.216 35.874 -6.333 1.00 22.86 127 ASN B O 1
ATOM 3713 N N . GLU B 1 128 ? 12.052 37.540 -4.820 1.00 20.15 128 GLU B N 1
ATOM 3714 C CA . GLU B 1 128 ? 13.458 37.957 -4.921 1.00 22.55 128 GLU B CA 1
ATOM 3715 C C . GLU B 1 128 ? 13.871 38.016 -6.386 1.00 21.21 128 GLU B C 1
ATOM 3716 O O . GLU B 1 128 ? 14.824 37.354 -6.802 1.00 21.24 128 GLU B O 1
ATOM 3722 N N . ALA B 1 129 ? 13.122 38.807 -7.170 1.00 22.29 129 ALA B N 1
ATOM 3723 C CA . ALA B 1 129 ? 13.251 38.801 -8.619 1.00 21.93 129 ALA B CA 1
ATOM 3724 C C . ALA B 1 129 ? 14.639 39.194 -9.135 1.00 23.40 129 ALA B C 1
ATOM 3725 O O . ALA B 1 129 ? 15.106 38.598 -10.089 1.00 24.13 129 ALA B O 1
ATOM 3727 N N . ASP B 1 130 ? 15.286 40.186 -8.518 1.00 21.36 130 ASP B N 1
ATOM 3728 C CA . ASP B 1 130 ? 16.621 40.607 -8.969 1.00 23.23 130 ASP B CA 1
ATOM 3729 C C . ASP B 1 130 ? 17.573 39.416 -8.891 1.00 21.75 130 ASP B C 1
ATOM 3730 O O . ASP B 1 130 ? 18.416 39.208 -9.779 1.00 23.55 130 ASP B O 1
ATOM 3735 N N . ALA B 1 131 ? 17.433 38.629 -7.828 1.00 21.82 131 ALA B N 1
ATOM 3736 C CA . ALA B 1 131 ? 18.271 37.457 -7.580 1.00 20.17 131 ALA B CA 1
ATOM 3737 C C . ALA B 1 131 ? 17.896 36.256 -8.427 1.00 23.22 131 ALA B C 1
ATOM 3738 O O . ALA B 1 131 ? 18.726 35.416 -8.706 1.00 24.56 131 ALA B O 1
ATOM 3740 N N . ASN B 1 132 ? 16.625 36.172 -8.817 1.00 21.15 132 ASN B N 1
ATOM 3741 C CA . ASN B 1 132 ? 16.108 34.932 -9.353 1.00 21.82 132 ASN B CA 1
ATOM 3742 C C . ASN B 1 132 ? 15.783 34.953 -10.829 1.00 23.57 132 ASN B C 1
ATOM 3743 O O . ASN B 1 132 ? 15.459 33.913 -11.370 1.00 26.31 132 ASN B O 1
ATOM 3748 N N . LEU B 1 133 ? 15.873 36.115 -11.465 1.00 22.59 133 LEU B N 1
ATOM 3749 C CA . LEU B 1 133 ? 15.605 36.213 -12.907 1.00 21.57 133 LEU B CA 1
ATOM 3750 C C . LEU B 1 133 ? 16.795 36.666 -13.725 1.00 25.65 133 LEU B C 1
ATOM 3751 O O . LEU B 1 133 ? 17.398 37.695 -13.420 1.00 25.76 133 LEU B O 1
ATOM 3756 N N . ALA B 1 134 ? 17.125 35.902 -14.771 1.00 24.54 134 ALA B N 1
ATOM 3757 C CA . ALA B 1 134 ? 18.187 36.293 -15.686 1.00 26.13 134 ALA B CA 1
ATOM 3758 C C . ALA B 1 134 ? 17.589 36.951 -16.922 1.00 25.30 134 ALA B C 1
ATOM 3759 O O . ALA B 1 134 ? 16.565 36.516 -17.429 1.00 25.11 134 ALA B O 1
ATOM 3761 N N . LEU B 1 135 ? 18.224 37.998 -17.437 1.00 23.81 135 LEU B N 1
ATOM 3762 C CA . LEU B 1 135 ? 17.727 38.587 -18.695 1.00 24.85 135 LEU B CA 1
ATOM 3763 C C . LEU B 1 135 ? 17.942 37.587 -19.835 1.00 26.21 135 LEU B C 1
ATOM 3764 O O . LEU B 1 135 ? 18.952 36.886 -19.864 1.00 24.76 135 LEU B O 1
ATOM 3769 N N . LEU B 1 136 ? 16.985 37.514 -20.753 1.00 22.65 136 LEU B N 1
ATOM 3770 C CA . LEU B 1 136 ? 17.143 36.687 -21.937 1.00 23.97 136 LEU B CA 1
ATOM 3771 C C . LEU B 1 136 ? 18.124 37.356 -22.891 1.00 22.68 136 LEU B C 1
ATOM 3772 O O . LEU B 1 136 ? 17.833 38.443 -23.392 1.00 22.65 136 LEU B O 1
ATOM 3777 N N . PRO B 1 137 ? 19.277 36.701 -23.163 1.00 24.09 137 PRO B N 1
ATOM 3778 C CA . PRO B 1 137 ? 20.259 37.246 -24.106 1.00 23.19 137 PRO B CA 1
ATOM 3779 C C . PRO B 1 137 ? 19.626 37.365 -25.487 1.00 25.81 137 PRO B C 1
ATOM 3780 O O . PRO B 1 137 ? 18.795 36.534 -25.843 1.00 23.83 137 PRO B O 1
ATOM 3784 N N . ARG B 1 138 ? 19.996 38.401 -26.234 1.00 25.97 138 ARG B N 1
ATOM 3785 C CA . ARG B 1 138 ? 19.369 38.695 -27.520 1.00 29.89 138 ARG B CA 1
ATOM 3786 C C . ARG B 1 138 ? 19.619 37.609 -28.564 1.00 28.95 138 ARG B C 1
ATOM 3787 O O . ARG B 1 138 ? 18.845 37.485 -29.512 1.00 31.29 138 ARG B O 1
ATOM 3795 N N . ASP B 1 139 ? 20.670 36.807 -28.371 1.00 28.88 139 ASP B N 1
ATOM 3796 C CA . ASP B 1 139 ? 21.000 35.724 -29.310 1.00 29.86 139 ASP B CA 1
ATOM 3797 C C . ASP B 1 139 ? 20.442 34.333 -28.969 1.00 29.89 139 ASP B C 1
ATOM 3798 O O . ASP B 1 139 ? 20.895 33.335 -29.545 1.00 30.44 139 ASP B O 1
ATOM 3803 N N . ILE B 1 140 ? 19.491 34.252 -28.033 1.00 28.04 140 ILE B N 1
ATOM 3804 C CA . ILE B 1 140 ? 18.849 32.965 -27.707 1.00 27.94 140 ILE B CA 1
ATOM 3805 C C . ILE B 1 140 ? 17.335 33.061 -27.944 1.00 28.17 140 ILE B C 1
ATOM 3806 O O . ILE B 1 140 ? 16.683 33.969 -27.419 1.00 30.51 140 ILE B O 1
ATOM 3811 N N . LYS B 1 141 ? 16.785 32.137 -28.739 1.00 28.25 141 LYS B N 1
ATOM 3812 C CA . LYS B 1 141 ? 15.338 32.050 -28.941 1.00 27.00 141 LYS B CA 1
ATOM 3813 C C . LYS B 1 141 ? 14.620 31.682 -27.643 1.00 27.48 141 LYS B C 1
ATOM 3814 O O . LYS B 1 141 ? 15.132 30.870 -26.847 1.00 25.09 141 LYS B O 1
ATOM 3820 N N . PRO B 1 142 ? 13.422 32.254 -27.416 1.00 27.30 142 PRO B N 1
ATOM 3821 C CA . PRO B 1 142 ? 12.730 31.924 -26.175 1.00 26.09 142 PRO B CA 1
ATOM 3822 C C . PRO B 1 142 ? 12.518 30.421 -26.008 1.00 25.85 142 PRO B C 1
ATOM 3823 O O . PRO B 1 142 ? 12.635 29.918 -24.901 1.00 24.43 142 PRO B O 1
ATOM 3827 N N . GLU B 1 143 ? 12.194 29.710 -27.088 1.00 25.44 143 GLU B N 1
ATOM 3828 C CA . GLU B 1 143 ? 11.973 28.262 -26.973 1.00 26.43 143 GLU B CA 1
ATOM 3829 C C . GLU B 1 143 ? 13.234 27.497 -26.567 1.00 28.36 143 GLU B C 1
ATOM 3830 O O . GLU B 1 143 ? 13.159 26.508 -25.838 1.00 29.86 143 GLU B O 1
ATOM 3836 N N . ASP B 1 144 ? 14.395 27.937 -27.047 1.00 25.49 144 ASP B N 1
ATOM 3837 C CA . ASP B 1 144 ? 15.643 27.313 -26.627 1.00 24.91 144 ASP B CA 1
ATOM 3838 C C . ASP B 1 144 ? 15.996 27.642 -25.179 1.00 24.81 144 ASP B C 1
ATOM 3839 O O . ASP B 1 144 ? 16.490 26.789 -24.448 1.00 23.81 144 ASP B O 1
ATOM 3844 N N . ALA B 1 145 ? 15.737 28.882 -24.761 1.00 24.20 145 ALA B N 1
ATOM 3845 C CA . ALA B 1 145 ? 16.038 29.299 -23.397 1.00 23.92 145 ALA B CA 1
ATOM 3846 C C . ALA B 1 145 ? 15.154 28.625 -22.356 1.00 23.94 145 ALA B C 1
ATOM 3847 O O . ALA B 1 145 ? 15.570 28.442 -21.218 1.00 24.87 145 ALA B O 1
ATOM 3849 N N . VAL B 1 146 ? 13.917 28.277 -22.719 1.00 22.68 146 VAL B N 1
ATOM 3850 C CA . VAL B 1 146 ? 13.038 27.640 -21.735 1.00 23.25 146 VAL B CA 1
ATOM 3851 C C . VAL B 1 146 ? 13.596 26.269 -21.275 1.00 21.84 146 VAL B C 1
ATOM 3852 O O . VAL B 1 146 ? 13.231 25.768 -20.221 1.00 20.38 146 VAL B O 1
ATOM 3856 N N . MET B 1 147 ? 14.507 25.696 -22.067 1.00 21.93 147 MET B N 1
ATOM 3857 C CA . MET B 1 147 ? 15.120 24.425 -21.704 1.00 19.72 147 MET B CA 1
ATOM 3858 C C . MET B 1 147 ? 16.129 24.640 -20.596 1.00 21.93 147 MET B C 1
ATOM 3859 O O . MET B 1 147 ? 16.526 23.700 -19.895 1.00 22.13 147 MET B O 1
ATOM 3864 N N . LEU B 1 148 ? 16.545 25.887 -20.420 1.00 20.61 148 LEU B N 1
ATOM 3865 C CA . LEU B 1 148 ? 17.514 26.195 -19.348 1.00 21.60 148 LEU B CA 1
ATOM 3866 C C . LEU B 1 148 ? 16.924 26.097 -17.957 1.00 25.65 148 LEU B C 1
ATOM 3867 O O . LEU B 1 148 ? 17.642 25.783 -16.976 1.00 23.48 148 LEU B O 1
ATOM 3872 N N . SER B 1 149 ? 15.628 26.413 -17.855 1.00 23.61 149 SER B N 1
ATOM 3873 C CA . SER B 1 149 ? 14.908 26.574 -16.568 1.00 23.29 149 SER B CA 1
ATOM 3874 C C . SER B 1 149 ? 15.007 25.329 -15.715 1.00 24.26 149 SER B C 1
ATOM 3875 O O . SER B 1 149 ? 15.097 25.423 -14.494 1.00 24.34 149 SER B O 1
ATOM 3878 N N . ASP B 1 150 ? 14.966 24.160 -16.360 1.00 22.79 150 ASP B N 1
ATOM 3879 C CA . ASP B 1 150 ? 14.834 22.905 -15.650 1.00 22.43 150 ASP B CA 1
ATOM 3880 C C . ASP B 1 150 ? 15.656 21.821 -16.375 1.00 24.35 150 ASP B C 1
ATOM 3881 O O . ASP B 1 150 ? 16.483 21.169 -15.741 1.00 25.52 150 ASP B O 1
ATOM 3886 N N . MET B 1 151 ? 15.480 21.645 -17.688 1.00 22.07 151 MET B N 1
ATOM 3887 C CA . MET B 1 151 ? 16.139 20.494 -18.340 1.00 22.93 151 MET B CA 1
ATOM 3888 C C . MET B 1 151 ? 17.677 20.595 -18.288 1.00 24.34 151 MET B C 1
ATOM 3889 O O . MET B 1 151 ? 18.352 19.650 -17.875 1.00 23.80 151 MET B O 1
ATOM 3894 N N . VAL B 1 152 ? 18.224 21.724 -18.726 1.00 24.99 152 VAL B N 1
ATOM 3895 C CA . VAL B 1 152 ? 19.679 21.869 -18.829 1.00 24.21 152 VAL B CA 1
ATOM 3896 C C . VAL B 1 152 ? 20.247 21.888 -17.412 1.00 24.68 152 VAL B C 1
ATOM 3897 O O . VAL B 1 152 ? 21.164 21.147 -17.115 1.00 22.92 152 VAL B O 1
ATOM 3901 N N . THR B 1 153 ? 19.671 22.693 -16.528 1.00 22.42 153 THR B N 1
ATOM 3902 C CA . THR B 1 153 ? 20.274 22.840 -15.175 1.00 23.27 153 THR B CA 1
ATOM 3903 C C . THR B 1 153 ? 20.221 21.539 -14.354 1.00 23.84 153 THR B C 1
ATOM 3904 O O . THR B 1 153 ? 21.173 21.214 -13.615 1.00 24.11 153 THR B O 1
ATOM 3908 N N . THR B 1 154 ? 19.108 20.819 -14.473 1.00 23.52 154 THR B N 1
ATOM 3909 C CA . THR B 1 154 ? 18.929 19.547 -13.776 1.00 22.81 154 THR B CA 1
ATOM 3910 C C . THR B 1 154 ? 19.833 18.469 -14.363 1.00 23.31 154 THR B C 1
ATOM 3911 O O . THR B 1 154 ? 20.486 17.757 -13.615 1.00 26.11 154 THR B O 1
ATOM 3915 N N . GLY B 1 155 ? 19.836 18.328 -15.685 1.00 22.12 155 GLY B N 1
ATOM 3916 C CA . GLY B 1 155 ? 20.706 17.360 -16.347 1.00 22.83 155 GLY B CA 1
ATOM 3917 C C . GLY B 1 155 ? 22.165 17.638 -15.999 1.00 25.04 155 GLY B C 1
ATOM 3918 O O . GLY B 1 155 ? 22.921 16.721 -15.616 1.00 24.26 155 GLY B O 1
ATOM 3919 N N . PHE B 1 156 ? 22.560 18.910 -16.077 1.00 22.56 156 PHE B N 1
ATOM 3920 C CA . PHE B 1 156 ? 23.943 19.258 -15.700 1.00 21.97 156 PHE B CA 1
ATOM 3921 C C . PHE B 1 156 ? 24.204 18.993 -14.241 1.00 24.10 156 PHE B C 1
ATOM 3922 O O . PHE B 1 156 ? 25.301 18.549 -13.902 1.00 23.32 156 PHE B O 1
ATOM 3930 N N . HIS B 1 157 ? 23.216 19.227 -13.370 1.00 23.34 157 HIS B N 1
ATOM 3931 C CA . HIS B 1 157 ? 23.399 18.937 -11.952 1.00 23.15 157 HIS B CA 1
ATOM 3932 C C . HIS B 1 157 ? 23.648 17.445 -11.666 1.00 22.83 157 HIS B C 1
ATOM 3933 O O . HIS B 1 157 ? 24.397 17.098 -10.745 1.00 24.24 157 HIS B O 1
ATOM 3940 N N . GLY B 1 158 ? 23.018 16.569 -12.441 1.00 21.45 158 GLY B N 1
ATOM 3941 C CA . GLY B 1 158 ? 23.270 15.119 -12.325 1.00 22.35 158 GLY B CA 1
ATOM 3942 C C . GLY B 1 158 ? 24.757 14.845 -12.571 1.00 24.31 158 GLY B C 1
ATOM 3943 O O . GLY B 1 158 ? 25.388 14.077 -11.831 1.00 24.50 158 GLY B O 1
ATOM 3944 N N . ALA B 1 159 ? 25.305 15.497 -13.581 1.00 24.42 159 ALA B N 1
ATOM 3945 C CA . ALA B 1 159 ? 26.731 15.351 -13.935 1.00 23.68 159 ALA B CA 1
ATOM 3946 C C . ALA B 1 159 ? 27.626 15.964 -12.868 1.00 24.52 159 ALA B C 1
ATOM 3947 O O . ALA B 1 159 ? 28.651 15.395 -12.508 1.00 23.49 159 ALA B O 1
ATOM 3949 N N . GLU B 1 160 ? 27.256 17.142 -12.366 1.00 24.84 160 GLU B N 1
ATOM 3950 C CA . GLU B 1 160 ? 28.005 17.737 -11.230 1.00 24.10 160 GLU B CA 1
ATOM 3951 C C . GLU B 1 160 ? 27.985 16.845 -9.992 1.00 25.29 160 GLU B C 1
ATOM 3952 O O . GLU B 1 160 ? 29.012 16.676 -9.314 1.00 21.79 160 GLU B O 1
ATOM 3958 N N . LEU B 1 161 ? 26.804 16.337 -9.636 1.00 21.09 161 LEU B N 1
ATOM 3959 C CA . LEU B 1 161 ? 26.683 15.455 -8.465 1.00 23.84 161 LEU B CA 1
ATOM 3960 C C . LEU B 1 161 ? 27.477 14.143 -8.623 1.00 23.01 161 LEU B C 1
ATOM 3961 O O . LEU B 1 161 ? 27.939 13.582 -7.621 1.00 23.71 161 LEU B O 1
ATOM 3966 N N . ALA B 1 162 ? 27.608 13.672 -9.861 1.00 23.68 162 ALA B N 1
ATOM 3967 C CA . ALA B 1 162 ? 28.383 12.446 -10.159 1.00 22.61 162 ALA B CA 1
ATOM 3968 C C . ALA B 1 162 ? 29.872 12.753 -10.137 1.00 23.42 162 ALA B C 1
ATOM 3969 O O . ALA B 1 162 ? 30.663 11.887 -10.448 1.00 25.57 162 ALA B O 1
ATOM 3971 N N . ASN B 1 163 ? 30.250 14.006 -9.865 1.00 23.39 163 ASN B N 1
ATOM 3972 C CA . ASN B 1 163 ? 31.644 14.345 -9.633 1.00 23.37 163 ASN B CA 1
ATOM 3973 C C . ASN B 1 163 ? 32.546 13.937 -10.813 1.00 23.14 163 ASN B C 1
ATOM 3974 O O . ASN B 1 163 ? 33.634 13.378 -10.661 1.00 23.73 163 ASN B O 1
ATOM 3979 N N . ILE B 1 164 ? 32.067 14.179 -12.021 1.00 20.62 164 ILE B N 1
ATOM 3980 C CA . ILE B 1 164 ? 32.769 13.738 -13.207 1.00 22.36 164 ILE B CA 1
ATOM 3981 C C . ILE B 1 164 ? 34.101 14.472 -13.371 1.00 26.00 164 ILE B C 1
ATOM 3982 O O . ILE B 1 164 ? 34.163 15.699 -13.205 1.00 24.93 164 ILE B O 1
ATOM 3987 N N . LYS B 1 165 ? 35.153 13.705 -13.665 1.00 26.33 165 LYS B N 1
ATOM 3988 C CA . LYS B 1 165 ? 36.499 14.219 -13.893 1.00 25.88 165 LYS B CA 1
ATOM 3989 C C . LYS B 1 165 ? 36.976 13.965 -15.322 1.00 27.09 165 LYS B C 1
ATOM 3990 O O . LYS B 1 165 ? 36.424 13.133 -16.066 1.00 24.88 165 LYS B O 1
ATOM 3996 N N . LEU B 1 166 ? 38.030 14.680 -15.697 1.00 25.09 166 LEU B N 1
ATOM 3997 C CA . LEU B 1 166 ? 38.612 14.573 -17.021 1.00 23.94 166 LEU B CA 1
ATOM 3998 C C . LEU B 1 166 ? 38.954 13.137 -17.356 1.00 25.62 166 LEU B C 1
ATOM 3999 O O . LEU B 1 166 ? 39.685 12.471 -16.625 1.00 24.13 166 LEU B O 1
ATOM 4004 N N . GLY B 1 167 ? 38.404 12.665 -18.473 1.00 23.05 167 GLY B N 1
ATOM 4005 C CA . GLY B 1 167 ? 38.676 11.303 -18.952 1.00 22.37 167 GLY B CA 1
ATOM 4006 C C . GLY B 1 167 ? 37.844 10.191 -18.319 1.00 22.74 167 GLY B C 1
ATOM 4007 O O . GLY B 1 167 ? 38.001 9.036 -18.706 1.00 25.72 167 GLY B O 1
ATOM 4008 N N . ASP B 1 168 ? 36.981 10.503 -17.355 1.00 21.35 168 ASP B N 1
ATOM 4009 C CA . ASP B 1 168 ? 36.132 9.489 -16.729 1.00 21.51 168 ASP B CA 1
ATOM 4010 C C . ASP B 1 168 ? 35.241 8.780 -17.739 1.00 23.58 168 ASP B C 1
ATOM 4011 O O . ASP B 1 168 ? 34.730 9.390 -18.682 1.00 22.03 168 ASP B O 1
ATOM 4016 N N . THR B 1 169 ? 35.064 7.483 -17.509 1.00 22.04 169 THR B N 1
ATOM 4017 C CA . THR B 1 169 ? 34.030 6.722 -18.180 1.00 20.27 169 THR B CA 1
ATOM 4018 C C . THR B 1 169 ? 32.729 6.861 -17.358 1.00 20.41 169 THR B C 1
ATOM 4019 O O . THR B 1 169 ? 32.728 6.624 -16.163 1.00 21.43 169 THR B O 1
ATOM 4023 N N . VAL B 1 170 ? 31.626 7.222 -18.012 1.00 19.31 170 VAL B N 1
ATOM 4024 C CA . VAL B 1 170 ? 30.391 7.567 -17.304 1.00 20.56 170 VAL B CA 1
ATOM 4025 C C . VAL B 1 170 ? 29.226 6.755 -17.886 1.00 20.72 170 VAL B C 1
ATOM 4026 O O . VAL B 1 170 ? 29.203 6.512 -19.097 1.00 21.29 170 VAL B O 1
ATOM 4030 N N . CYS B 1 171 ? 28.297 6.329 -17.035 1.00 20.41 171 CYS B N 1
ATOM 4031 C CA . CYS B 1 171 ? 26.996 5.835 -17.513 1.00 20.35 171 CYS B CA 1
ATOM 4032 C C . CYS B 1 171 ? 25.892 6.817 -17.093 1.00 21.42 171 CYS B C 1
ATOM 4033 O O . CYS B 1 171 ? 25.824 7.207 -15.929 1.00 22.32 171 CYS B O 1
ATOM 4036 N N . VAL B 1 172 ? 25.021 7.180 -18.033 1.00 19.46 172 VAL B N 1
ATOM 4037 C CA . VAL B 1 172 ? 23.837 7.996 -17.724 1.00 18.93 172 VAL B CA 1
ATOM 4038 C C . VAL B 1 172 ? 22.639 7.078 -17.920 1.00 20.80 172 VAL B C 1
ATOM 4039 O O . VAL B 1 172 ? 22.461 6.541 -19.022 1.00 20.60 172 VAL B O 1
ATOM 4043 N N . ILE B 1 173 ? 21.888 6.821 -16.846 1.00 20.65 173 ILE B N 1
ATOM 4044 C CA . ILE B 1 173 ? 20.729 5.935 -16.913 1.00 21.55 173 ILE B CA 1
ATOM 4045 C C . ILE B 1 173 ? 19.463 6.781 -16.995 1.00 24.31 173 ILE B C 1
ATOM 4046 O O . ILE B 1 173 ? 19.175 7.559 -16.072 1.00 24.58 173 ILE B O 1
ATOM 4051 N N . GLY B 1 174 ? 18.727 6.627 -18.095 1.00 25.02 174 GLY B N 1
ATOM 4052 C CA . GLY B 1 174 ? 17.524 7.417 -18.375 1.00 28.35 174 GLY B CA 1
ATOM 4053 C C . GLY B 1 174 ? 17.889 8.502 -19.360 1.00 32.07 174 GLY B C 1
ATOM 4054 O O . GLY B 1 174 ? 18.707 9.355 -19.050 1.00 35.84 174 GLY B O 1
ATOM 4055 N N . ILE B 1 175 ? 17.298 8.464 -20.550 1.00 30.53 175 ILE B N 1
ATOM 4056 C CA A ILE B 1 175 ? 17.617 9.372 -21.631 0.50 31.13 175 ILE B CA 1
ATOM 4057 C CA B ILE B 1 175 ? 17.613 9.491 -21.556 0.50 29.94 175 ILE B CA 1
ATOM 4058 C C . ILE B 1 175 ? 16.386 10.178 -22.146 1.00 31.04 175 ILE B C 1
ATOM 4059 O O . ILE B 1 175 ? 16.231 10.344 -23.363 1.00 33.12 175 ILE B O 1
ATOM 4068 N N . GLY B 1 176 ? 15.521 10.625 -21.244 1.00 28.83 176 GLY B N 1
ATOM 4069 C CA . GLY B 1 176 ? 14.546 11.662 -21.584 1.00 25.40 176 GLY B CA 1
ATOM 4070 C C . GLY B 1 176 ? 15.318 12.980 -21.673 1.00 25.08 176 GLY B C 1
ATOM 4071 O O . GLY B 1 176 ? 16.562 12.992 -21.677 1.00 24.98 176 GLY B O 1
ATOM 4072 N N . PRO B 1 177 ? 14.610 14.122 -21.737 1.00 24.93 177 PRO B N 1
ATOM 4073 C CA . PRO B 1 177 ? 15.368 15.377 -21.871 1.00 23.13 177 PRO B CA 1
ATOM 4074 C C . PRO B 1 177 ? 16.375 15.649 -20.769 1.00 24.66 177 PRO B C 1
ATOM 4075 O O . PRO B 1 177 ? 17.443 16.212 -21.051 1.00 25.90 177 PRO B O 1
ATOM 4079 N N . VAL B 1 178 ? 16.061 15.289 -19.527 1.00 23.03 178 VAL B N 1
ATOM 4080 C CA . VAL B 1 178 ? 17.025 15.529 -18.435 1.00 22.21 178 VAL B CA 1
ATOM 4081 C C . VAL B 1 178 ? 18.265 14.665 -18.685 1.00 24.06 178 VAL B C 1
ATOM 4082 O O . VAL B 1 178 ? 19.389 15.145 -18.574 1.00 25.15 178 VAL B O 1
ATOM 4086 N N . GLY B 1 179 ? 18.035 13.408 -19.046 1.00 22.43 179 GLY B N 1
ATOM 4087 C CA . GLY B 1 179 ? 19.129 12.438 -19.289 1.00 24.30 179 GLY B CA 1
ATOM 4088 C C . GLY B 1 179 ? 20.026 12.888 -20.427 1.00 23.99 179 GLY B C 1
ATOM 4089 O O . GLY B 1 179 ? 21.263 12.831 -20.336 1.00 21.56 179 GLY B O 1
ATOM 4090 N N . LEU B 1 180 ? 19.409 13.386 -21.493 1.00 21.68 180 LEU B N 1
ATOM 4091 C CA . LEU B 1 180 ? 20.175 13.930 -22.601 1.00 21.52 180 LEU B CA 1
ATOM 4092 C C . LEU B 1 180 ? 21.058 15.085 -22.101 1.00 20.49 180 LEU B C 1
ATOM 4093 O O . LEU B 1 180 ? 22.223 15.206 -22.515 1.00 21.36 180 LEU B O 1
ATOM 4098 N N . MET B 1 181 ? 20.510 15.936 -21.231 1.00 20.21 181 MET B N 1
ATOM 4099 C CA . MET B 1 181 ? 21.318 17.039 -20.693 1.00 18.10 181 MET B CA 1
ATOM 4100 C C . MET B 1 181 ? 22.381 16.560 -19.689 1.00 22.02 181 MET B C 1
ATOM 4101 O O . MET B 1 181 ? 23.408 17.231 -19.505 1.00 22.13 181 MET B O 1
ATOM 4106 N N . SER B 1 182 ? 22.151 15.395 -19.089 1.00 21.83 182 SER B N 1
ATOM 4107 C CA . SER B 1 182 ? 23.200 14.754 -18.244 1.00 22.22 182 SER B CA 1
ATOM 4108 C C . SER B 1 182 ? 24.365 14.209 -19.071 1.00 23.41 182 SER B C 1
ATOM 4109 O O . SER B 1 182 ? 25.536 14.268 -18.655 1.00 22.69 182 SER B O 1
ATOM 4112 N N . VAL B 1 183 ? 24.038 13.650 -20.229 1.00 21.24 183 VAL B N 1
ATOM 4113 C CA . VAL B 1 183 ? 25.060 13.278 -21.204 1.00 20.70 183 VAL B CA 1
ATOM 4114 C C . VAL B 1 183 ? 25.849 14.534 -21.639 1.00 22.77 183 VAL B C 1
ATOM 4115 O O . VAL B 1 183 ? 27.094 14.544 -21.623 1.00 22.00 183 VAL B O 1
ATOM 4119 N N . ALA B 1 184 ? 25.125 15.599 -21.990 1.00 21.22 184 ALA B N 1
ATOM 4120 C CA . ALA B 1 184 ? 25.775 16.854 -22.381 1.00 21.55 184 ALA B CA 1
ATOM 4121 C C . ALA B 1 184 ? 26.630 17.403 -21.239 1.00 22.04 184 ALA B C 1
ATOM 4122 O O . ALA B 1 184 ? 27.737 17.866 -21.487 1.00 21.75 184 ALA B O 1
ATOM 4124 N N . GLY B 1 185 ? 26.093 17.382 -20.019 1.00 21.44 185 GLY B N 1
ATOM 4125 C CA . GLY B 1 185 ? 26.800 17.866 -18.832 1.00 22.53 185 GLY B CA 1
ATOM 4126 C C . GLY B 1 185 ? 28.059 17.058 -18.564 1.00 23.02 185 GLY B C 1
ATOM 4127 O O . GLY B 1 185 ? 29.119 17.643 -18.386 1.00 22.22 185 GLY B O 1
ATOM 4128 N N . ALA B 1 186 ? 27.951 15.725 -18.594 1.00 22.13 186 ALA B N 1
ATOM 4129 C CA . ALA B 1 186 ? 29.120 14.833 -18.460 1.00 22.28 186 ALA B CA 1
ATOM 4130 C C . ALA B 1 186 ? 30.183 15.156 -19.513 1.00 20.18 186 ALA B C 1
ATOM 4131 O O . ALA B 1 186 ? 31.370 15.205 -19.202 1.00 21.77 186 ALA B O 1
ATOM 4133 N N . ASN B 1 187 ? 29.773 15.383 -20.765 1.00 18.81 187 ASN B N 1
ATOM 4134 C CA . ASN B 1 187 ? 30.713 15.700 -21.817 1.00 20.03 187 ASN B CA 1
ATOM 4135 C C . ASN B 1 187 ? 31.391 17.056 -21.573 1.00 21.15 187 ASN B C 1
ATOM 4136 O O . ASN B 1 187 ? 32.561 17.243 -21.919 1.00 23.84 187 ASN B O 1
ATOM 4141 N N . HIS B 1 188 ? 30.632 18.009 -21.019 1.00 22.08 188 HIS B N 1
ATOM 4142 C CA . HIS B 1 188 ? 31.183 19.330 -20.682 1.00 22.76 188 HIS B CA 1
ATOM 4143 C C . HIS B 1 188 ? 31.950 19.359 -19.363 1.00 25.27 188 HIS B C 1
ATOM 4144 O O . HIS B 1 188 ? 32.452 20.419 -18.976 1.00 29.62 188 HIS B O 1
ATOM 4151 N N . LEU B 1 189 ? 32.009 18.241 -18.652 1.00 23.33 189 LEU B N 1
ATOM 4152 C CA . LEU B 1 189 ? 32.856 18.130 -17.448 1.00 21.82 189 LEU B CA 1
ATOM 4153 C C . LEU B 1 189 ? 34.085 17.260 -17.721 1.00 22.95 189 LEU B C 1
ATOM 4154 O O . LEU B 1 189 ? 34.898 17.012 -16.828 1.00 25.15 189 LEU B O 1
ATOM 4159 N N . GLY B 1 190 ? 34.191 16.795 -18.958 1.00 21.57 190 GLY B N 1
ATOM 4160 C CA . GLY B 1 190 ? 35.391 16.125 -19.462 1.00 21.30 190 GLY B CA 1
ATOM 4161 C C . GLY B 1 190 ? 35.336 14.617 -19.600 1.00 21.54 190 GLY B C 1
ATOM 4162 O O . GLY B 1 190 ? 36.373 13.975 -19.790 1.00 22.15 190 GLY B O 1
ATOM 4163 N N . ALA B 1 191 ? 34.137 14.045 -19.519 1.00 21.26 191 ALA B N 1
ATOM 4164 C CA . ALA B 1 191 ? 33.999 12.603 -19.692 1.00 22.95 191 ALA B CA 1
ATOM 4165 C C . ALA B 1 191 ? 34.474 12.161 -21.066 1.00 22.52 191 ALA B C 1
ATOM 4166 O O . ALA B 1 191 ? 34.254 12.859 -22.073 1.00 20.54 191 ALA B O 1
ATOM 4168 N N . GLY B 1 192 ? 35.081 10.979 -21.099 1.00 20.09 192 GLY B N 1
ATOM 4169 C CA . GLY B 1 192 ? 35.487 10.320 -22.322 1.00 20.58 192 GLY B CA 1
ATOM 4170 C C . GLY B 1 192 ? 34.396 9.401 -22.819 1.00 23.01 192 GLY B C 1
ATOM 4171 O O . GLY B 1 192 ? 33.480 9.838 -23.506 1.00 20.67 192 GLY B O 1
ATOM 4172 N N . ARG B 1 193 ? 34.491 8.123 -22.478 1.00 18.67 193 ARG B N 1
ATOM 4173 C CA . ARG B 1 193 ? 33.445 7.162 -22.840 1.00 17.51 193 ARG B CA 1
ATOM 4174 C C . ARG B 1 193 ? 32.179 7.482 -22.029 1.00 17.55 193 ARG B C 1
ATOM 4175 O O . ARG B 1 193 ? 32.234 7.662 -20.824 1.00 20.52 193 ARG B O 1
ATOM 4183 N N . ILE B 1 194 ? 31.029 7.584 -22.703 1.00 18.27 194 ILE B N 1
ATOM 4184 C CA . ILE B 1 194 ? 29.752 7.820 -22.000 1.00 17.41 194 ILE B CA 1
ATOM 4185 C C . ILE B 1 194 ? 28.734 6.809 -22.546 1.00 20.75 194 ILE B C 1
ATOM 4186 O O . ILE B 1 194 ? 28.429 6.808 -23.739 1.00 21.99 194 ILE B O 1
ATOM 4191 N N . PHE B 1 195 ? 28.240 5.949 -21.657 1.00 19.90 195 PHE B N 1
ATOM 4192 C CA . PHE B 1 195 ? 27.190 4.979 -21.981 1.00 20.15 195 PHE B CA 1
ATOM 4193 C C . PHE B 1 195 ? 25.855 5.666 -21.679 1.00 20.45 195 PHE B C 1
ATOM 4194 O O . PHE B 1 195 ? 25.704 6.245 -20.614 1.00 24.50 195 PHE B O 1
ATOM 4202 N N . ALA B 1 196 ? 24.908 5.624 -22.613 1.00 20.23 196 ALA B N 1
ATOM 4203 C CA . ALA B 1 196 ? 23.585 6.192 -22.384 1.00 22.01 196 ALA B CA 1
ATOM 4204 C C . ALA B 1 196 ? 22.575 5.047 -22.397 1.00 23.19 196 ALA B C 1
ATOM 4205 O O . ALA B 1 196 ? 22.497 4.318 -23.374 1.00 21.01 196 ALA B O 1
ATOM 4207 N N . VAL B 1 197 ? 21.808 4.901 -21.315 1.00 23.80 197 VAL B N 1
ATOM 4208 C CA . VAL B 1 197 ? 20.901 3.756 -21.191 1.00 25.46 197 VAL B CA 1
ATOM 4209 C C . VAL B 1 197 ? 19.479 4.220 -21.444 1.00 27.92 197 VAL B C 1
ATOM 4210 O O . VAL B 1 197 ? 18.920 4.941 -20.634 1.00 26.35 197 VAL B O 1
ATOM 4214 N N . GLY B 1 198 ? 18.931 3.807 -22.585 1.00 32.47 198 GLY B N 1
ATOM 4215 C CA . GLY B 1 198 ? 17.557 4.082 -22.991 1.00 40.63 198 GLY B CA 1
ATOM 4216 C C . GLY B 1 198 ? 17.210 3.206 -24.194 1.00 46.41 198 GLY B C 1
ATOM 4217 O O . GLY B 1 198 ? 18.074 2.484 -24.708 1.00 46.58 198 GLY B O 1
ATOM 4218 N N . SER B 1 199 ? 15.959 3.269 -24.655 1.00 50.87 199 SER B N 1
ATOM 4219 C CA . SER B 1 199 ? 15.480 2.350 -25.706 1.00 57.19 199 SER B CA 1
ATOM 4220 C C . SER B 1 199 ? 14.859 3.004 -26.946 1.00 60.15 199 SER B C 1
ATOM 4221 O O . SER B 1 199 ? 14.969 2.463 -28.049 1.00 61.20 199 SER B O 1
ATOM 4224 N N . ARG B 1 200 ? 14.202 4.149 -26.762 1.00 64.25 200 ARG B N 1
ATOM 4225 C CA . ARG B 1 200 ? 13.542 4.853 -27.869 1.00 67.47 200 ARG B CA 1
ATOM 4226 C C . ARG B 1 200 ? 14.578 5.517 -28.787 1.00 68.08 200 ARG B C 1
ATOM 4227 O O . ARG B 1 200 ? 15.452 6.260 -28.318 1.00 67.33 200 ARG B O 1
ATOM 4235 N N . LYS B 1 201 ? 14.464 5.235 -30.088 1.00 69.33 201 LYS B N 1
ATOM 4236 C CA . LYS B 1 201 ? 15.506 5.562 -31.083 1.00 70.57 201 LYS B CA 1
ATOM 4237 C C . LYS B 1 201 ? 15.890 7.043 -31.239 1.00 70.13 201 LYS B C 1
ATOM 4238 O O . LYS B 1 201 ? 17.079 7.355 -31.357 1.00 70.62 201 LYS B O 1
ATOM 4244 N N A HIS B 1 202 ? 14.896 7.931 -31.227 0.50 70.11 202 HIS B N 1
ATOM 4245 N N B HIS B 1 202 ? 14.906 7.942 -31.245 0.50 68.98 202 HIS B N 1
ATOM 4246 C CA A HIS B 1 202 ? 15.141 9.374 -31.340 0.50 69.92 202 HIS B CA 1
ATOM 4247 C CA B HIS B 1 202 ? 15.209 9.374 -31.339 0.50 67.73 202 HIS B CA 1
ATOM 4248 C C A HIS B 1 202 ? 15.783 9.987 -30.081 0.50 69.06 202 HIS B C 1
ATOM 4249 C C B HIS B 1 202 ? 15.984 9.860 -30.116 0.50 67.75 202 HIS B C 1
ATOM 4250 O O A HIS B 1 202 ? 16.355 11.077 -30.142 0.50 69.20 202 HIS B O 1
ATOM 4251 O O B HIS B 1 202 ? 16.845 10.733 -30.234 0.50 67.70 202 HIS B O 1
ATOM 4264 N N . CYS B 1 203 ? 15.687 9.283 -28.953 1.00 67.89 203 CYS B N 1
ATOM 4265 C CA . CYS B 1 203 ? 16.378 9.664 -27.707 1.00 66.92 203 CYS B CA 1
ATOM 4266 C C . CYS B 1 203 ? 17.816 9.138 -27.689 1.00 64.13 203 CYS B C 1
ATOM 4267 O O . CYS B 1 203 ? 18.759 9.886 -27.424 1.00 62.17 203 CYS B O 1
ATOM 4270 N N . CYS B 1 204 ? 17.961 7.852 -27.997 1.00 62.45 204 CYS B N 1
ATOM 4271 C CA . CYS B 1 204 ? 19.258 7.192 -28.115 1.00 61.20 204 CYS B CA 1
ATOM 4272 C C . CYS B 1 204 ? 20.200 7.901 -29.089 1.00 58.20 204 CYS B C 1
ATOM 4273 O O . CYS B 1 204 ? 21.374 8.103 -28.794 1.00 59.25 204 CYS B O 1
ATOM 4276 N N . ASP B 1 205 ? 19.682 8.289 -30.245 1.00 54.14 205 ASP B N 1
ATOM 4277 C CA . ASP B 1 205 ? 20.518 8.892 -31.266 1.00 51.21 205 ASP B CA 1
ATOM 4278 C C . ASP B 1 205 ? 20.897 10.321 -30.922 1.00 46.61 205 ASP B C 1
ATOM 4279 O O . ASP B 1 205 ? 22.009 10.764 -31.218 1.00 47.78 205 ASP B O 1
ATOM 4284 N N . ILE B 1 206 ? 19.978 11.047 -30.300 1.00 39.42 206 ILE B N 1
ATOM 4285 C CA . ILE B 1 206 ? 20.274 12.401 -29.883 1.00 36.83 206 ILE B CA 1
ATOM 4286 C C . ILE B 1 206 ? 21.356 12.366 -28.794 1.00 33.76 206 ILE B C 1
ATOM 4287 O O . ILE B 1 206 ? 22.156 13.295 -28.695 1.00 33.25 206 ILE B O 1
ATOM 4292 N N . ALA B 1 207 ? 21.387 11.296 -27.996 1.00 30.60 207 ALA B N 1
ATOM 4293 C CA . ALA B 1 207 ? 22.433 11.161 -26.953 1.00 26.54 207 ALA B CA 1
ATOM 4294 C C . ALA B 1 207 ? 23.831 11.149 -27.579 1.00 25.60 207 ALA B C 1
ATOM 4295 O O . ALA B 1 207 ? 24.768 11.718 -27.013 1.00 24.89 207 ALA B O 1
ATOM 4297 N N . LEU B 1 208 ? 23.979 10.461 -28.712 1.00 24.69 208 LEU B N 1
ATOM 4298 C CA . LEU B 1 208 ? 25.263 10.428 -29.420 1.00 26.07 208 LEU B CA 1
ATOM 4299 C C . LEU B 1 208 ? 25.656 11.847 -29.837 1.00 26.98 208 LEU B C 1
ATOM 4300 O O . LEU B 1 208 ? 26.812 12.246 -29.699 1.00 26.00 208 LEU B O 1
ATOM 4305 N N . GLU B 1 209 ? 24.677 12.621 -30.297 1.00 26.90 209 GLU B N 1
ATOM 4306 C CA . GLU B 1 209 ? 24.922 14.012 -30.665 1.00 28.76 209 GLU B CA 1
ATOM 4307 C C . GLU B 1 209 ? 25.369 14.886 -29.501 1.00 28.50 209 GLU B C 1
ATOM 4308 O O . GLU B 1 209 ? 26.050 15.877 -29.709 1.00 30.46 209 GLU B O 1
ATOM 4314 N N . TYR B 1 210 ? 25.036 14.492 -28.275 1.00 24.88 210 TYR B N 1
ATOM 4315 C CA . TYR B 1 210 ? 25.431 15.271 -27.107 1.00 23.77 210 TYR B CA 1
ATOM 4316 C C . TYR B 1 210 ? 26.710 14.751 -26.440 1.00 24.75 210 TYR B C 1
ATOM 4317 O O . TYR B 1 210 ? 27.079 15.232 -25.355 1.00 24.28 210 TYR B O 1
ATOM 4326 N N . GLY B 1 211 ? 27.349 13.756 -27.058 1.00 24.74 211 GLY B N 1
ATOM 4327 C CA . GLY B 1 211 ? 28.603 13.225 -26.527 1.00 25.64 211 GLY B CA 1
ATOM 4328 C C . GLY B 1 211 ? 28.601 11.784 -26.030 1.00 24.30 211 GLY B C 1
ATOM 4329 O O . GLY B 1 211 ? 29.651 11.285 -25.593 1.00 22.91 211 GLY B O 1
ATOM 4330 N N . ALA B 1 212 ? 27.452 11.098 -26.084 1.00 21.68 212 ALA B N 1
ATOM 4331 C CA . ALA B 1 212 ? 27.472 9.667 -25.749 1.00 21.27 212 ALA B CA 1
ATOM 4332 C C . ALA B 1 212 ? 28.321 8.926 -26.760 1.00 20.66 212 ALA B C 1
ATOM 4333 O O . ALA B 1 212 ? 28.370 9.298 -27.952 1.00 21.69 212 ALA B O 1
ATOM 4335 N N . THR B 1 213 ? 28.990 7.864 -26.308 1.00 19.06 213 THR B N 1
ATOM 4336 C CA . THR B 1 213 ? 29.781 7.047 -27.215 1.00 19.89 213 THR B CA 1
ATOM 4337 C C . THR B 1 213 ? 29.190 5.633 -27.399 1.00 19.91 213 THR B C 1
ATOM 4338 O O . THR B 1 213 ? 29.486 4.947 -28.389 1.00 20.86 213 THR B O 1
ATOM 4342 N N . ASP B 1 214 ? 28.360 5.209 -26.444 1.00 19.01 214 ASP B N 1
ATOM 4343 C CA . ASP B 1 214 ? 27.767 3.862 -26.451 1.00 22.24 214 ASP B CA 1
ATOM 4344 C C . ASP B 1 214 ? 26.311 3.955 -26.027 1.00 21.77 214 ASP B C 1
ATOM 4345 O O . ASP B 1 214 ? 25.997 4.597 -25.046 1.00 23.49 214 ASP B O 1
ATOM 4350 N N . ILE B 1 215 ? 25.430 3.306 -26.775 1.00 22.35 215 ILE B N 1
ATOM 4351 C CA . ILE B 1 215 ? 24.023 3.238 -26.406 1.00 23.33 215 ILE B CA 1
ATOM 4352 C C . ILE B 1 215 ? 23.729 1.836 -25.870 1.00 22.91 215 ILE B C 1
ATOM 4353 O O . ILE B 1 215 ? 24.069 0.835 -26.512 1.00 25.81 215 ILE B O 1
ATOM 4358 N N . ILE B 1 216 ? 23.082 1.763 -24.713 1.00 22.54 216 ILE B N 1
ATOM 4359 C CA . ILE B 1 216 ? 22.737 0.481 -24.081 1.00 23.89 216 ILE B CA 1
ATOM 4360 C C . ILE B 1 216 ? 21.215 0.362 -24.038 1.00 25.02 216 ILE B C 1
ATOM 4361 O O . ILE B 1 216 ? 20.533 1.159 -23.363 1.00 25.75 216 ILE B O 1
ATOM 4366 N N . ASN B 1 217 ? 20.700 -0.606 -24.786 1.00 27.35 217 ASN B N 1
ATOM 4367 C CA . ASN B 1 217 ? 19.263 -0.837 -24.882 1.00 30.44 217 ASN B CA 1
ATOM 4368 C C . ASN B 1 217 ? 18.908 -2.115 -24.130 1.00 29.44 217 ASN B C 1
ATOM 4369 O O . ASN B 1 217 ? 19.425 -3.176 -24.452 1.00 28.46 217 ASN B O 1
ATOM 4374 N N . TYR B 1 218 ? 18.028 -2.000 -23.141 1.00 33.90 218 TYR B N 1
ATOM 4375 C CA . TYR B 1 218 ? 17.659 -3.137 -22.287 1.00 39.03 218 TYR B CA 1
ATOM 4376 C C . TYR B 1 218 ? 17.110 -4.333 -23.073 1.00 39.29 218 TYR B C 1
ATOM 4377 O O . TYR B 1 218 ? 17.119 -5.466 -22.586 1.00 37.96 218 TYR B O 1
ATOM 4386 N N . LYS B 1 219 ? 16.632 -4.076 -24.288 1.00 39.64 219 LYS B N 1
ATOM 4387 C CA . LYS B 1 219 ? 16.123 -5.143 -25.152 1.00 39.60 219 LYS B CA 1
ATOM 4388 C C . LYS B 1 219 ? 17.219 -6.121 -25.576 1.00 38.14 219 LYS B C 1
ATOM 4389 O O . LYS B 1 219 ? 16.921 -7.220 -26.020 1.00 38.71 219 LYS B O 1
ATOM 4395 N N . ASN B 1 220 ? 18.480 -5.718 -25.440 1.00 36.81 220 ASN B N 1
ATOM 4396 C CA . ASN B 1 220 ? 19.599 -6.611 -25.722 1.00 37.08 220 ASN B CA 1
ATOM 4397 C C . ASN B 1 220 ? 20.100 -7.315 -24.448 1.00 36.20 220 ASN B C 1
ATOM 4398 O O . ASN B 1 220 ? 21.146 -7.970 -24.453 1.00 37.69 220 ASN B O 1
ATOM 4403 N N . GLY B 1 221 ? 19.349 -7.170 -23.359 1.00 33.06 221 GLY B N 1
ATOM 4404 C CA . GLY B 1 221 ? 19.686 -7.849 -22.109 1.00 32.59 221 GLY B CA 1
ATOM 4405 C C . GLY B 1 221 ? 19.888 -6.899 -20.938 1.00 30.52 221 GLY B C 1
ATOM 4406 O O . GLY B 1 221 ? 19.857 -5.678 -21.094 1.00 28.90 221 GLY B O 1
ATOM 4407 N N . ASP B 1 222 ? 20.104 -7.477 -19.763 1.00 28.47 222 ASP B N 1
ATOM 4408 C CA . ASP B 1 222 ? 20.274 -6.729 -18.535 1.00 28.62 222 ASP B CA 1
ATOM 4409 C C . ASP B 1 222 ? 21.327 -5.638 -18.729 1.00 25.14 222 ASP B C 1
ATOM 4410 O O . ASP B 1 222 ? 22.442 -5.938 -19.158 1.00 24.57 222 ASP B O 1
ATOM 4415 N N . ILE B 1 223 ? 20.989 -4.392 -18.409 1.00 24.40 223 ILE B N 1
ATOM 4416 C CA . ILE B 1 223 ? 21.883 -3.269 -18.721 1.00 23.58 223 ILE B CA 1
ATOM 4417 C C . ILE B 1 223 ? 23.162 -3.286 -17.887 1.00 23.74 223 ILE B C 1
ATOM 4418 O O . ILE B 1 223 ? 24.196 -2.862 -18.363 1.00 23.91 223 ILE B O 1
ATOM 4423 N N . VAL B 1 224 ? 23.092 -3.820 -16.670 1.00 22.09 224 VAL B N 1
ATOM 4424 C CA . VAL B 1 224 ? 24.285 -3.981 -15.848 1.00 23.71 224 VAL B CA 1
ATOM 4425 C C . VAL B 1 224 ? 25.234 -4.990 -16.498 1.00 22.97 224 VAL B C 1
ATOM 4426 O O . VAL B 1 224 ? 26.433 -4.714 -16.625 1.00 25.11 224 VAL B O 1
ATOM 4430 N N . GLU B 1 225 ? 24.712 -6.141 -16.908 1.00 21.44 225 GLU B N 1
ATOM 4431 C CA . GLU B 1 225 ? 25.504 -7.094 -17.670 1.00 22.16 225 GLU B CA 1
ATOM 4432 C C . GLU B 1 225 ? 26.133 -6.469 -18.918 1.00 21.84 225 GLU B C 1
ATOM 4433 O O . GLU B 1 225 ? 27.301 -6.711 -19.211 1.00 19.73 225 GLU B O 1
ATOM 4439 N N . GLN B 1 226 ? 25.361 -5.677 -19.657 1.00 20.95 226 GLN B N 1
ATOM 4440 C CA . GLN B 1 226 ? 25.883 -5.049 -20.881 1.00 20.30 226 GLN B CA 1
ATOM 4441 C C . GLN B 1 226 ? 27.063 -4.118 -20.612 1.00 20.64 226 GLN B C 1
ATOM 4442 O O . GLN B 1 226 ? 28.061 -4.161 -21.341 1.00 22.62 226 GLN B O 1
ATOM 4448 N N . ILE B 1 227 ? 26.918 -3.280 -19.587 1.00 21.55 227 ILE B N 1
ATOM 4449 C CA . ILE B 1 227 ? 27.957 -2.326 -19.165 1.00 23.54 227 ILE B CA 1
ATOM 4450 C C . ILE B 1 227 ? 29.203 -3.071 -18.645 1.00 24.82 227 ILE B C 1
ATOM 4451 O O . ILE B 1 227 ? 30.343 -2.712 -18.984 1.00 23.33 227 ILE B O 1
ATOM 4456 N N . LEU B 1 228 ? 28.991 -4.091 -17.821 1.00 23.09 228 LEU B N 1
ATOM 4457 C CA . LEU B 1 228 ? 30.136 -4.888 -17.348 1.00 24.76 228 LEU B CA 1
ATOM 4458 C C . LEU B 1 228 ? 30.919 -5.553 -18.487 1.00 25.31 228 LEU B C 1
ATOM 4459 O O . LEU B 1 228 ? 32.159 -5.561 -18.478 1.00 29.07 228 LEU B O 1
ATOM 4464 N N . LYS B 1 229 ? 30.206 -6.126 -19.456 1.00 24.09 229 LYS B N 1
ATOM 4465 C CA . LYS B 1 229 ? 30.837 -6.717 -20.629 1.00 26.41 229 LYS B CA 1
ATOM 4466 C C . LYS B 1 229 ? 31.628 -5.668 -21.392 1.00 26.16 229 LYS B C 1
ATOM 4467 O O . LYS B 1 229 ? 32.727 -5.931 -21.857 1.00 25.40 229 LYS B O 1
ATOM 4473 N N . ALA B 1 230 ? 31.053 -4.478 -21.528 1.00 24.11 230 ALA B N 1
ATOM 4474 C CA . ALA B 1 230 ? 31.685 -3.398 -22.275 1.00 25.85 230 ALA B CA 1
ATOM 4475 C C . ALA B 1 230 ? 32.945 -2.866 -21.604 1.00 26.07 230 ALA B C 1
ATOM 4476 O O . ALA B 1 230 ? 33.812 -2.303 -22.272 1.00 29.76 230 ALA B O 1
ATOM 4478 N N . THR B 1 231 ? 33.027 -3.004 -20.289 1.00 23.21 231 THR B N 1
ATOM 4479 C CA . THR B 1 231 ? 34.152 -2.482 -19.538 1.00 23.57 231 THR B CA 1
ATOM 4480 C C . THR B 1 231 ? 35.041 -3.610 -19.031 1.00 23.19 231 THR B C 1
ATOM 4481 O O . THR B 1 231 ? 35.793 -3.414 -18.093 1.00 24.47 231 THR B O 1
ATOM 4485 N N . ASP B 1 232 ? 34.895 -4.774 -19.639 1.00 23.50 232 ASP B N 1
ATOM 4486 C CA . ASP B 1 232 ? 35.621 -5.988 -19.223 1.00 24.98 232 ASP B CA 1
ATOM 4487 C C . ASP B 1 232 ? 35.560 -6.244 -17.708 1.00 25.17 232 ASP B C 1
ATOM 4488 O O . ASP B 1 232 ? 36.583 -6.537 -17.055 1.00 26.68 232 ASP B O 1
ATOM 4493 N N . GLY B 1 233 ? 34.353 -6.113 -17.154 1.00 23.88 233 GLY B N 1
ATOM 4494 C CA . GLY B 1 233 ? 34.081 -6.365 -15.743 1.00 22.72 233 GLY B CA 1
ATOM 4495 C C . GLY B 1 233 ? 34.534 -5.290 -14.776 1.00 25.27 233 GLY B C 1
ATOM 4496 O O . GLY B 1 233 ? 34.297 -5.400 -13.579 1.00 28.21 233 GLY B O 1
ATOM 4497 N N . LYS B 1 234 ? 35.152 -4.221 -15.273 1.00 26.06 234 LYS B N 1
ATOM 4498 C CA . LYS B 1 234 ? 35.701 -3.196 -14.361 1.00 25.61 234 LYS B CA 1
ATOM 4499 C C . LYS B 1 234 ? 34.647 -2.179 -13.934 1.00 27.47 234 LYS B C 1
ATOM 4500 O O . LYS B 1 234 ? 34.715 -1.626 -12.849 1.00 30.70 234 LYS B O 1
ATOM 4506 N N . GLY B 1 235 ? 33.633 -1.992 -14.765 1.00 26.57 235 GLY B N 1
ATOM 4507 C CA . GLY B 1 235 ? 32.581 -1.046 -14.439 1.00 24.00 235 GLY B CA 1
ATOM 4508 C C . GLY B 1 235 ? 32.987 0.353 -14.873 1.00 24.15 235 GLY B C 1
ATOM 4509 O O . GLY B 1 235 ? 34.072 0.559 -15.438 1.00 25.12 235 GLY B O 1
ATOM 4510 N N . VAL B 1 236 ? 32.120 1.318 -14.623 1.00 20.55 236 VAL B N 1
ATOM 4511 C CA . VAL B 1 236 ? 32.352 2.692 -15.074 1.00 20.12 236 VAL B CA 1
ATOM 4512 C C . VAL B 1 236 ? 32.836 3.515 -13.889 1.00 21.58 236 VAL B C 1
ATOM 4513 O O . VAL B 1 236 ? 32.652 3.099 -12.744 1.00 21.99 236 VAL B O 1
ATOM 4517 N N . ASP B 1 237 ? 33.457 4.673 -14.160 1.00 21.12 237 ASP B N 1
ATOM 4518 C CA . ASP B 1 237 ? 33.979 5.550 -13.109 1.00 21.37 237 ASP B CA 1
ATOM 4519 C C . ASP B 1 237 ? 32.894 6.275 -12.314 1.00 22.91 237 ASP B C 1
ATOM 4520 O O . ASP B 1 237 ? 33.023 6.411 -11.087 1.00 22.62 237 ASP B O 1
ATOM 4525 N N . LYS B 1 238 ? 31.833 6.709 -13.009 1.00 20.75 238 LYS B N 1
ATOM 4526 C CA . LYS B 1 238 ? 30.786 7.574 -12.436 1.00 21.00 238 LYS B CA 1
ATOM 4527 C C . LYS B 1 238 ? 29.435 7.249 -13.099 1.00 20.56 238 LYS B C 1
ATOM 4528 O O . LYS B 1 238 ? 29.398 6.826 -14.241 1.00 20.72 238 LYS B O 1
ATOM 4534 N N . VAL B 1 239 ? 28.346 7.482 -12.370 1.00 20.29 239 VAL B N 1
ATOM 4535 C CA . VAL B 1 239 ? 27.015 7.178 -12.896 1.00 18.98 239 VAL B CA 1
ATOM 4536 C C . VAL B 1 239 ? 26.129 8.374 -12.607 1.00 20.71 239 VAL B C 1
ATOM 4537 O O . VAL B 1 239 ? 26.180 8.936 -11.492 1.00 22.23 239 VAL B O 1
ATOM 4541 N N . VAL B 1 240 ? 25.338 8.777 -13.610 1.00 19.81 240 VAL B N 1
ATOM 4542 C CA . VAL B 1 240 ? 24.252 9.741 -13.415 1.00 21.30 240 VAL B CA 1
ATOM 4543 C C . VAL B 1 240 ? 22.925 9.001 -13.558 1.00 21.96 240 VAL B C 1
ATOM 4544 O O . VAL B 1 240 ? 22.758 8.221 -14.500 1.00 25.59 240 VAL B O 1
ATOM 4548 N N . ILE B 1 241 ? 22.006 9.226 -12.621 1.00 21.70 241 ILE B N 1
ATOM 4549 C CA . ILE B 1 241 ? 20.672 8.638 -12.737 1.00 22.65 241 ILE B CA 1
ATOM 4550 C C . ILE B 1 241 ? 19.730 9.787 -13.072 1.00 24.00 241 ILE B C 1
ATOM 4551 O O . ILE B 1 241 ? 19.607 10.742 -12.306 1.00 23.74 241 ILE B O 1
ATOM 4556 N N . ALA B 1 242 ? 19.083 9.678 -14.223 1.00 23.29 242 ALA B N 1
ATOM 4557 C CA . ALA B 1 242 ? 18.207 10.753 -14.717 1.00 24.03 242 ALA B CA 1
ATOM 4558 C C . ALA B 1 242 ? 16.847 10.205 -15.105 1.00 27.41 242 ALA B C 1
ATOM 4559 O O . ALA B 1 242 ? 16.076 10.890 -15.789 1.00 29.66 242 ALA B O 1
ATOM 4561 N N . GLY B 1 243 ? 16.562 8.979 -14.693 1.00 25.13 243 GLY B N 1
ATOM 4562 C CA . GLY B 1 243 ? 15.251 8.377 -14.938 1.00 25.77 243 GLY B CA 1
ATOM 4563 C C . GLY B 1 243 ? 15.198 7.008 -14.300 1.00 28.67 243 GLY B C 1
ATOM 4564 O O . GLY B 1 243 ? 16.116 6.619 -13.559 1.00 30.35 243 GLY B O 1
ATOM 4565 N N . GLY B 1 244 ? 14.138 6.263 -14.582 1.00 26.48 244 GLY B N 1
ATOM 4566 C CA . GLY B 1 244 ? 13.963 4.943 -13.989 1.00 27.66 244 GLY B CA 1
ATOM 4567 C C . GLY B 1 244 ? 13.125 5.026 -12.716 1.00 29.09 244 GLY B C 1
ATOM 4568 O O . GLY B 1 244 ? 12.249 5.890 -12.577 1.00 28.46 244 GLY B O 1
ATOM 4569 N N . ASP B 1 245 ? 13.402 4.134 -11.774 1.00 28.04 245 ASP B N 1
ATOM 4570 C CA . ASP B 1 245 ? 12.644 4.094 -10.526 1.00 28.45 245 ASP B CA 1
ATOM 4571 C C . ASP B 1 245 ? 13.573 3.810 -9.342 1.00 27.84 245 ASP B C 1
ATOM 4572 O O . ASP B 1 245 ? 14.810 3.926 -9.471 1.00 27.83 245 ASP B O 1
ATOM 4577 N N . VAL B 1 246 ? 13.012 3.408 -8.201 1.00 25.91 246 VAL B N 1
ATOM 4578 C CA . VAL B 1 246 ? 13.863 3.176 -7.019 1.00 27.36 246 VAL B CA 1
ATOM 4579 C C . VAL B 1 246 ? 14.883 2.058 -7.233 1.00 27.26 246 VAL B C 1
ATOM 4580 O O . VAL B 1 246 ? 15.931 2.029 -6.586 1.00 27.70 246 VAL B O 1
ATOM 4584 N N . HIS B 1 247 ? 14.598 1.154 -8.167 1.00 25.04 247 HIS B N 1
ATOM 4585 C CA . HIS B 1 247 ? 15.489 0.008 -8.400 1.00 24.20 247 HIS B CA 1
ATOM 4586 C C . HIS B 1 247 ? 16.697 0.356 -9.279 1.00 24.00 247 HIS B C 1
ATOM 4587 O O . HIS B 1 247 ? 17.624 -0.435 -9.402 1.00 24.51 247 HIS B O 1
ATOM 4594 N N . THR B 1 248 ? 16.701 1.560 -9.848 1.00 22.64 248 THR B N 1
ATOM 4595 C CA . THR B 1 248 ? 17.804 2.013 -10.698 1.00 22.21 248 THR B CA 1
ATOM 4596 C C . THR B 1 248 ? 19.085 2.212 -9.878 1.00 25.10 248 THR B C 1
ATOM 4597 O O . THR B 1 248 ? 20.208 2.076 -10.403 1.00 23.79 248 THR B O 1
ATOM 4601 N N . PHE B 1 249 ? 18.929 2.488 -8.581 1.00 23.48 249 PHE B N 1
ATOM 4602 C CA . PHE B 1 249 ? 20.102 2.767 -7.751 1.00 24.74 249 PHE B CA 1
ATOM 4603 C C . PHE B 1 249 ? 20.949 1.509 -7.577 1.00 22.37 249 PHE B C 1
ATOM 4604 O O . PHE B 1 249 ? 22.178 1.588 -7.624 1.00 22.22 249 PHE B O 1
ATOM 4612 N N . ALA B 1 250 ? 20.292 0.359 -7.413 1.00 22.60 250 ALA B N 1
ATOM 4613 C CA . ALA B 1 250 ? 20.996 -0.908 -7.307 1.00 21.52 250 ALA B CA 1
ATOM 4614 C C . ALA B 1 250 ? 21.787 -1.175 -8.600 1.00 24.29 250 ALA B C 1
ATOM 4615 O O . ALA B 1 250 ? 22.893 -1.685 -8.549 1.00 22.98 250 ALA B O 1
ATOM 4617 N N . GLN B 1 251 ? 21.220 -0.825 -9.749 1.00 23.23 251 GLN B N 1
ATOM 4618 C CA . GLN B 1 251 ? 21.931 -0.996 -11.021 1.00 23.79 251 GLN B CA 1
ATOM 4619 C C . GLN B 1 251 ? 23.189 -0.132 -11.041 1.00 22.24 251 GLN B C 1
ATOM 4620 O O . GLN B 1 251 ? 24.262 -0.590 -11.422 1.00 24.72 251 GLN B O 1
ATOM 4626 N N . ALA B 1 252 ? 23.047 1.117 -10.613 1.00 20.53 252 ALA B N 1
ATOM 4627 C CA . ALA B 1 252 ? 24.147 2.044 -10.579 1.00 19.57 252 ALA B CA 1
ATOM 4628 C C . ALA B 1 252 ? 25.267 1.509 -9.689 1.00 21.85 252 ALA B C 1
ATOM 4629 O O . ALA B 1 252 ? 26.450 1.528 -10.083 1.00 21.52 252 ALA B O 1
ATOM 4631 N N . VAL B 1 253 ? 24.895 0.984 -8.514 1.00 20.66 253 VAL B N 1
ATOM 4632 C CA . VAL B 1 253 ? 25.884 0.408 -7.563 1.00 21.16 253 VAL B CA 1
ATOM 4633 C C . VAL B 1 253 ? 26.603 -0.787 -8.172 1.00 22.02 253 VAL B C 1
ATOM 4634 O O . VAL B 1 253 ? 27.804 -0.924 -8.019 1.00 23.53 253 VAL B O 1
ATOM 4638 N N . LYS B 1 254 ? 25.876 -1.616 -8.917 1.00 22.05 254 LYS B N 1
ATOM 4639 C CA . LYS B 1 254 ? 26.468 -2.830 -9.439 1.00 20.43 254 LYS B CA 1
ATOM 4640 C C . LYS B 1 254 ? 27.395 -2.562 -10.616 1.00 21.60 254 LYS B C 1
ATOM 4641 O O . LYS B 1 254 ? 28.264 -3.377 -10.890 1.00 24.78 254 LYS B O 1
ATOM 4647 N N . MET B 1 255 ? 27.228 -1.430 -11.299 1.00 20.15 255 MET B N 1
ATOM 4648 C CA . MET B 1 255 ? 28.053 -1.158 -12.484 1.00 19.66 255 MET B CA 1
ATOM 4649 C C . MET B 1 255 ? 29.229 -0.203 -12.241 1.00 21.43 255 MET B C 1
ATOM 4650 O O . MET B 1 255 ? 30.015 0.013 -13.162 1.00 23.02 255 MET B O 1
ATOM 4655 N N . ILE B 1 256 ? 29.341 0.379 -11.040 1.00 20.02 256 ILE B N 1
ATOM 4656 C CA . ILE B 1 256 ? 30.322 1.446 -10.814 1.00 20.49 256 ILE B CA 1
ATOM 4657 C C . ILE B 1 256 ? 31.516 0.906 -10.039 1.00 21.72 256 ILE B C 1
ATOM 4658 O O . ILE B 1 256 ? 31.361 -0.010 -9.258 1.00 24.23 256 ILE B O 1
ATOM 4663 N N . LYS B 1 257 ? 32.701 1.466 -10.276 1.00 21.55 257 LYS B N 1
ATOM 4664 C CA . LYS B 1 257 ? 33.913 1.113 -9.505 1.00 22.82 257 LYS B CA 1
ATOM 4665 C C . LYS B 1 257 ? 33.804 1.534 -8.028 1.00 23.48 257 LYS B C 1
ATOM 4666 O O . LYS B 1 257 ? 33.015 2.420 -7.703 1.00 22.71 257 LYS B O 1
ATOM 4672 N N . PRO B 1 258 ? 34.642 0.949 -7.129 1.00 22.60 258 PRO B N 1
ATOM 4673 C CA . PRO B 1 258 ? 34.716 1.518 -5.776 1.00 21.70 258 PRO B CA 1
ATOM 4674 C C . PRO B 1 258 ? 35.412 2.898 -5.886 1.00 21.09 258 PRO B C 1
ATOM 4675 O O . PRO B 1 258 ? 36.198 3.118 -6.818 1.00 24.26 258 PRO B O 1
ATOM 4679 N N . GLY B 1 259 ? 35.137 3.807 -4.959 1.00 19.76 259 GLY B N 1
ATOM 4680 C CA . GLY B 1 259 ? 35.759 5.134 -4.997 1.00 20.77 259 GLY B CA 1
ATOM 4681 C C . GLY B 1 259 ? 35.175 5.894 -6.187 1.00 20.93 259 GLY B C 1
ATOM 4682 O O . GLY B 1 259 ? 35.861 6.175 -7.174 1.00 22.20 259 GLY B O 1
ATOM 4683 N N . SER B 1 260 ? 33.897 6.226 -6.054 1.00 21.81 260 SER B N 1
ATOM 4684 C CA . SER B 1 260 ? 33.097 6.686 -7.179 1.00 23.33 260 SER B CA 1
ATOM 4685 C C . SER B 1 260 ? 31.908 7.495 -6.683 1.00 22.72 260 SER B C 1
ATOM 4686 O O . SER B 1 260 ? 31.675 7.618 -5.475 1.00 22.42 260 SER B O 1
ATOM 4689 N N . ASP B 1 261 ? 31.155 8.075 -7.615 1.00 22.74 261 ASP B N 1
ATOM 4690 C CA . ASP B 1 261 ? 29.997 8.903 -7.245 1.00 22.70 261 ASP B CA 1
ATOM 4691 C C . ASP B 1 261 ? 28.831 8.565 -8.147 1.00 21.22 261 ASP B C 1
ATOM 4692 O O . ASP B 1 261 ? 29.019 8.407 -9.364 1.00 22.35 261 ASP B O 1
ATOM 4697 N N . ILE B 1 262 ? 27.651 8.448 -7.519 1.00 21.92 262 ILE B N 1
ATOM 4698 C CA . ILE B 1 262 ? 26.391 8.226 -8.228 1.00 20.94 262 ILE B CA 1
ATOM 4699 C C . ILE B 1 262 ? 25.583 9.524 -8.032 1.00 19.57 262 ILE B C 1
ATOM 4700 O O . ILE B 1 262 ? 25.314 9.926 -6.901 1.00 22.36 262 ILE B O 1
ATOM 4705 N N . GLY B 1 263 ? 25.255 10.205 -9.127 1.00 22.23 263 GLY B N 1
ATOM 4706 C CA . GLY B 1 263 ? 24.548 11.477 -9.026 1.00 22.34 263 GLY B CA 1
ATOM 4707 C C . GLY B 1 263 ? 23.127 11.304 -9.549 1.00 23.71 263 GLY B C 1
ATOM 4708 O O . GLY B 1 263 ? 22.922 11.245 -10.748 1.00 25.53 263 GLY B O 1
ATOM 4709 N N . ASN B 1 264 ? 22.166 11.270 -8.640 1.00 22.13 264 ASN B N 1
ATOM 4710 C CA . ASN B 1 264 ? 20.758 11.158 -9.024 1.00 22.25 264 ASN B CA 1
ATOM 4711 C C . ASN B 1 264 ? 20.095 12.525 -9.119 1.00 24.82 264 ASN B C 1
ATOM 4712 O O . ASN B 1 264 ? 20.222 13.339 -8.195 1.00 23.53 264 ASN B O 1
ATOM 4717 N N . VAL B 1 265 ? 19.325 12.740 -10.194 1.00 22.32 265 VAL B N 1
ATOM 4718 C CA . VAL B 1 265 ? 18.476 13.917 -10.288 1.00 21.66 265 VAL B CA 1
ATOM 4719 C C . VAL B 1 265 ? 17.040 13.522 -10.587 1.00 23.88 265 VAL B C 1
ATOM 4720 O O . VAL B 1 265 ? 16.172 14.382 -10.680 1.00 27.46 265 VAL B O 1
ATOM 4724 N N . ASN B 1 266 ? 16.795 12.226 -10.716 1.00 22.32 266 ASN B N 1
ATOM 4725 C CA . ASN B 1 266 ? 15.419 11.727 -10.924 1.00 21.00 266 ASN B CA 1
ATOM 4726 C C . ASN B 1 266 ? 14.499 11.939 -9.709 1.00 23.68 266 ASN B C 1
ATOM 4727 O O . ASN B 1 266 ? 14.853 11.609 -8.569 1.00 24.50 266 ASN B O 1
ATOM 4732 N N . TYR B 1 267 ? 13.312 12.494 -9.967 1.00 23.29 267 TYR B N 1
ATOM 4733 C CA . TYR B 1 267 ? 12.244 12.616 -8.969 1.00 22.97 267 TYR B CA 1
ATOM 4734 C C . TYR B 1 267 ? 11.560 11.267 -8.866 1.00 24.84 267 TYR B C 1
ATOM 4735 O O . TYR B 1 267 ? 10.961 10.789 -9.828 1.00 26.98 267 TYR B O 1
ATOM 4744 N N . LEU B 1 268 ? 11.698 10.624 -7.712 1.00 24.70 268 LEU B N 1
ATOM 4745 C CA . LEU B 1 268 ? 11.210 9.269 -7.517 1.00 26.35 268 LEU B CA 1
ATOM 4746 C C . LEU B 1 268 ? 9.794 9.380 -7.024 1.00 27.83 268 LEU B C 1
ATOM 4747 O O . LEU B 1 268 ? 9.536 9.881 -5.923 1.00 30.03 268 LEU B O 1
ATOM 4752 N N . GLY B 1 269 ? 8.881 8.890 -7.842 1.00 28.69 269 GLY B N 1
ATOM 4753 C CA . GLY B 1 269 ? 7.463 9.107 -7.616 1.00 28.10 269 GLY B CA 1
ATOM 4754 C C . GLY B 1 269 ? 6.752 8.014 -6.860 1.00 31.32 269 GLY B C 1
ATOM 4755 O O . GLY B 1 269 ? 5.586 8.181 -6.519 1.00 30.86 269 GLY B O 1
ATOM 4756 N N . GLU B 1 270 ? 7.433 6.895 -6.593 1.00 31.23 270 GLU B N 1
ATOM 4757 C CA . GLU B 1 270 ? 6.788 5.771 -5.895 1.00 34.55 270 GLU B CA 1
ATOM 4758 C C . GLU B 1 270 ? 7.766 4.803 -5.238 1.00 32.09 270 GLU B C 1
ATOM 4759 O O . GLU B 1 270 ? 8.945 4.793 -5.580 1.00 31.89 270 GLU B O 1
ATOM 4765 N N . GLY B 1 271 ? 7.262 3.995 -4.303 1.00 30.19 271 GLY B N 1
ATOM 4766 C CA . GLY B 1 271 ? 8.086 3.036 -3.552 1.00 31.30 271 GLY B CA 1
ATOM 4767 C C . GLY B 1 271 ? 8.437 3.553 -2.162 1.00 30.05 271 GLY B C 1
ATOM 4768 O O . GLY B 1 271 ? 8.747 4.728 -2.002 1.00 30.34 271 GLY B O 1
ATOM 4769 N N . ASP B 1 272 ? 8.366 2.691 -1.153 1.00 29.01 272 ASP B N 1
ATOM 4770 C CA . ASP B 1 272 ? 8.709 3.112 0.206 1.00 29.91 272 ASP B CA 1
ATOM 4771 C C . ASP B 1 272 ? 10.199 3.393 0.343 1.00 28.43 272 ASP B C 1
ATOM 4772 O O . ASP B 1 272 ? 10.595 4.396 0.946 1.00 28.01 272 ASP B O 1
ATOM 4777 N N . ASN B 1 273 ? 11.013 2.496 -0.218 1.00 29.22 273 ASN B N 1
ATOM 4778 C CA . ASN B 1 273 ? 12.460 2.547 -0.046 1.00 29.46 273 ASN B CA 1
ATOM 4779 C C . ASN B 1 273 ? 13.245 2.421 -1.345 1.00 29.31 273 ASN B C 1
ATOM 4780 O O . ASN B 1 273 ? 12.788 1.808 -2.317 1.00 26.91 273 ASN B O 1
ATOM 4785 N N . ILE B 1 274 ? 14.435 3.008 -1.331 1.00 25.71 274 ILE B N 1
ATOM 4786 C CA . ILE B 1 274 ? 15.440 2.804 -2.369 1.00 25.43 274 ILE B CA 1
ATOM 4787 C C . ILE B 1 274 ? 16.416 1.738 -1.872 1.00 25.87 274 ILE B C 1
ATOM 4788 O O . ILE B 1 274 ? 17.202 1.995 -0.957 1.00 25.73 274 ILE B O 1
ATOM 4793 N N . PRO B 1 275 ? 16.358 0.524 -2.449 1.00 24.85 275 PRO B N 1
ATOM 4794 C CA . PRO B 1 275 ? 17.239 -0.528 -1.975 1.00 24.00 275 PRO B CA 1
ATOM 4795 C C . PRO B 1 275 ? 18.684 -0.370 -2.471 1.00 28.00 275 PRO B C 1
ATOM 4796 O O . PRO B 1 275 ? 18.930 -0.335 -3.683 1.00 27.78 275 PRO B O 1
ATOM 4800 N N . ILE B 1 276 ? 19.625 -0.250 -1.538 1.00 26.66 276 ILE B N 1
ATOM 4801 C CA . ILE B 1 276 ? 21.051 -0.253 -1.895 1.00 24.93 276 ILE B CA 1
ATOM 4802 C C . ILE B 1 276 ? 21.669 -1.618 -1.576 1.00 25.50 276 ILE B C 1
ATOM 4803 O O . ILE B 1 276 ? 21.653 -2.051 -0.414 1.00 23.49 276 ILE B O 1
ATOM 4808 N N . PRO B 1 277 ? 22.197 -2.331 -2.608 1.00 24.54 277 PRO B N 1
ATOM 4809 C CA . PRO B 1 277 ? 22.649 -3.718 -2.404 1.00 24.73 277 PRO B CA 1
ATOM 4810 C C . PRO B 1 277 ? 23.867 -3.771 -1.496 1.00 25.60 277 PRO B C 1
ATOM 4811 O O . PRO B 1 277 ? 24.874 -3.138 -1.791 1.00 26.56 277 PRO B O 1
ATOM 4815 N N . ARG B 1 278 ? 23.752 -4.477 -0.379 1.00 25.30 278 ARG B N 1
ATOM 4816 C CA . ARG B 1 278 ? 24.804 -4.449 0.634 1.00 25.94 278 ARG B CA 1
ATOM 4817 C C . ARG B 1 278 ? 26.154 -4.912 0.119 1.00 26.46 278 ARG B C 1
ATOM 4818 O O . ARG B 1 278 ? 27.151 -4.207 0.281 1.00 25.07 278 ARG B O 1
ATOM 4826 N N . SER B 1 279 ? 26.197 -6.095 -0.492 1.00 26.60 279 SER B N 1
ATOM 4827 C CA A SER B 1 279 ? 27.460 -6.659 -0.972 0.50 25.56 279 SER B CA 1
ATOM 4828 C CA B SER B 1 279 ? 27.446 -6.676 -0.999 0.50 26.01 279 SER B CA 1
ATOM 4829 C C . SER B 1 279 ? 28.169 -5.767 -1.995 1.00 25.94 279 SER B C 1
ATOM 4830 O O . SER B 1 279 ? 29.352 -5.463 -1.841 1.00 25.00 279 SER B O 1
ATOM 4835 N N . GLU B 1 280 ? 27.452 -5.343 -3.032 1.00 23.81 280 GLU B N 1
ATOM 4836 C CA . GLU B 1 280 ? 28.048 -4.518 -4.081 1.00 25.63 280 GLU B CA 1
ATOM 4837 C C . GLU B 1 280 ? 28.384 -3.115 -3.616 1.00 23.59 280 GLU B C 1
ATOM 4838 O O . GLU B 1 280 ? 29.178 -2.407 -4.262 1.00 23.42 280 GLU B O 1
ATOM 4844 N N . TRP B 1 281 ? 27.770 -2.702 -2.506 1.00 21.13 281 TRP B N 1
ATOM 4845 C CA . TRP B 1 281 ? 28.116 -1.409 -1.907 1.00 21.29 281 TRP B CA 1
ATOM 4846 C C . TRP B 1 281 ? 29.350 -1.542 -1.003 1.00 22.66 281 TRP B C 1
ATOM 4847 O O . TRP B 1 281 ? 29.653 -0.643 -0.221 1.00 26.97 281 TRP B O 1
ATOM 4858 N N . GLY B 1 282 ? 30.076 -2.657 -1.117 1.00 22.83 282 GLY B N 1
ATOM 4859 C CA . GLY B 1 282 ? 31.300 -2.859 -0.350 1.00 20.06 282 GLY B CA 1
ATOM 4860 C C . GLY B 1 282 ? 31.013 -3.118 1.115 1.00 22.90 282 GLY B C 1
ATOM 4861 O O . GLY B 1 282 ? 31.833 -2.791 1.991 1.00 23.56 282 GLY B O 1
ATOM 4862 N N . VAL B 1 283 ? 29.843 -3.704 1.373 1.00 21.16 283 VAL B N 1
ATOM 4863 C CA . VAL B 1 283 ? 29.357 -4.018 2.730 1.00 21.25 283 VAL B CA 1
ATOM 4864 C C . VAL B 1 283 ? 29.486 -2.779 3.638 1.00 20.14 283 VAL B C 1
ATOM 4865 O O . VAL B 1 283 ? 29.810 -2.870 4.825 1.00 23.28 283 VAL B O 1
ATOM 4869 N N . GLY B 1 284 ? 29.205 -1.630 3.038 1.00 19.81 284 GLY B N 1
ATOM 4870 C CA . GLY B 1 284 ? 29.187 -0.351 3.745 1.00 19.75 284 GLY B CA 1
ATOM 4871 C C . GLY B 1 284 ? 30.413 0.523 3.560 1.00 21.49 284 GLY B C 1
ATOM 4872 O O . GLY B 1 284 ? 30.455 1.658 4.053 1.00 22.70 284 GLY B O 1
ATOM 4873 N N . MET B 1 285 ? 31.391 0.027 2.809 1.00 21.22 285 MET B N 1
ATOM 4874 C CA . MET B 1 285 ? 32.742 0.574 2.864 1.00 20.56 285 MET B CA 1
ATOM 4875 C C . MET B 1 285 ? 33.396 0.758 1.497 1.00 20.35 285 MET B C 1
ATOM 4876 O O . MET B 1 285 ? 34.609 0.997 1.415 1.00 21.54 285 MET B O 1
ATOM 4881 N N . GLY B 1 286 ? 32.606 0.695 0.418 1.00 19.46 286 GLY B N 1
ATOM 4882 C CA . GLY B 1 286 ? 33.188 0.781 -0.928 1.00 19.10 286 GLY B CA 1
ATOM 4883 C C . GLY B 1 286 ? 33.416 2.174 -1.511 1.00 20.28 286 GLY B C 1
ATOM 4884 O O . GLY B 1 286 ? 33.826 2.306 -2.668 1.00 21.33 286 GLY B O 1
ATOM 4885 N N . HIS B 1 287 ? 33.228 3.211 -0.693 1.00 20.98 287 HIS B N 1
ATOM 4886 C CA . HIS B 1 287 ? 33.289 4.592 -1.132 1.00 19.09 287 HIS B CA 1
ATOM 4887 C C . HIS B 1 287 ? 32.526 4.785 -2.451 1.00 20.77 287 HIS B C 1
ATOM 4888 O O . HIS B 1 287 ? 33.004 5.472 -3.338 1.00 21.98 287 HIS B O 1
ATOM 4895 N N . LYS B 1 288 ? 31.347 4.185 -2.570 1.00 20.12 288 LYS B N 1
ATOM 4896 C CA . LYS B 1 288 ? 30.479 4.476 -3.725 1.00 19.51 288 LYS B CA 1
ATOM 4897 C C . LYS B 1 288 ? 29.490 5.522 -3.230 1.00 21.60 288 LYS B C 1
ATOM 4898 O O . LYS B 1 288 ? 28.473 5.190 -2.645 1.00 23.99 288 LYS B O 1
ATOM 4904 N N . HIS B 1 289 ? 29.837 6.797 -3.392 1.00 21.98 289 HIS B N 1
ATOM 4905 C CA . HIS B 1 289 ? 29.093 7.867 -2.772 1.00 21.44 289 HIS B CA 1
ATOM 4906 C C . HIS B 1 289 ? 27.762 8.037 -3.515 1.00 22.83 289 HIS B C 1
ATOM 4907 O O . HIS B 1 289 ? 27.756 8.029 -4.755 1.00 24.68 289 HIS B O 1
ATOM 4914 N N . ILE B 1 290 ? 26.668 8.199 -2.765 1.00 21.89 290 ILE B N 1
ATOM 4915 C CA . ILE B 1 290 ? 25.347 8.308 -3.371 1.00 23.41 290 ILE B CA 1
ATOM 4916 C C . ILE B 1 290 ? 24.809 9.737 -3.140 1.00 22.78 290 ILE B C 1
ATOM 4917 O O . ILE B 1 290 ? 24.712 10.198 -2.003 1.00 22.55 290 ILE B O 1
ATOM 4922 N N . HIS B 1 291 ? 24.496 10.432 -4.231 1.00 21.10 291 HIS B N 1
ATOM 4923 C CA . HIS B 1 291 ? 24.068 11.808 -4.153 1.00 23.20 291 HIS B CA 1
ATOM 4924 C C . HIS B 1 291 ? 22.688 11.830 -4.842 1.00 26.52 291 HIS B C 1
ATOM 4925 O O . HIS B 1 291 ? 22.436 11.056 -5.801 1.00 28.89 291 HIS B O 1
ATOM 4932 N N . GLY B 1 292 ? 21.786 12.645 -4.318 1.00 21.88 292 GLY B N 1
ATOM 4933 C CA . GLY B 1 292 ? 20.472 12.818 -4.952 1.00 24.09 292 GLY B CA 1
ATOM 4934 C C . GLY B 1 292 ? 20.084 14.252 -4.672 1.00 22.69 292 GLY B C 1
ATOM 4935 O O . GLY B 1 292 ? 19.814 14.604 -3.517 1.00 24.91 292 GLY B O 1
ATOM 4936 N N . GLY B 1 293 ? 20.040 15.069 -5.704 1.00 21.82 293 GLY B N 1
ATOM 4937 C CA . GLY B 1 293 ? 19.824 16.503 -5.465 1.00 22.86 293 GLY B CA 1
ATOM 4938 C C . GLY B 1 293 ? 18.873 17.196 -6.406 1.00 25.26 293 GLY B C 1
ATOM 4939 O O . GLY B 1 293 ? 18.888 16.962 -7.630 1.00 23.56 293 GLY B O 1
ATOM 4940 N N . LEU B 1 294 ? 18.108 18.121 -5.826 1.00 24.60 294 LEU B N 1
ATOM 4941 C CA . LEU B 1 294 ? 17.329 19.120 -6.601 1.00 23.89 294 LEU B CA 1
ATOM 4942 C C . LEU B 1 294 ? 18.199 20.131 -7.342 1.00 26.34 294 LEU B C 1
ATOM 4943 O O . LEU B 1 294 ? 19.202 20.612 -6.814 1.00 24.07 294 LEU B O 1
ATOM 4948 N N . THR B 1 295 ? 17.828 20.493 -8.576 1.00 22.32 295 THR B N 1
ATOM 4949 C CA . THR B 1 295 ? 18.659 21.464 -9.302 1.00 24.62 295 THR B CA 1
ATOM 4950 C C . THR B 1 295 ? 18.869 22.792 -8.578 1.00 24.32 295 THR B C 1
ATOM 4951 O O . THR B 1 295 ? 17.967 23.285 -7.868 1.00 25.42 295 THR B O 1
ATOM 4955 N N . PRO B 1 296 ? 20.056 23.402 -8.748 1.00 24.85 296 PRO B N 1
ATOM 4956 C CA . PRO B 1 296 ? 20.198 24.807 -8.419 1.00 23.90 296 PRO B CA 1
ATOM 4957 C C . PRO B 1 296 ? 19.270 25.694 -9.271 1.00 24.43 296 PRO B C 1
ATOM 4958 O O . PRO B 1 296 ? 18.749 25.261 -10.319 1.00 23.67 296 PRO B O 1
ATOM 4962 N N . GLY B 1 297 ? 19.098 26.930 -8.836 1.00 22.86 297 GLY B N 1
ATOM 4963 C CA . GLY B 1 297 ? 18.292 27.912 -9.571 1.00 22.57 297 GLY B CA 1
ATOM 4964 C C . GLY B 1 297 ? 18.829 29.294 -9.298 1.00 24.13 297 GLY B C 1
ATOM 4965 O O . GLY B 1 297 ? 19.989 29.455 -8.862 1.00 24.36 297 GLY B O 1
ATOM 4966 N N . GLY B 1 298 ? 18.005 30.299 -9.563 1.00 23.91 298 GLY B N 1
ATOM 4967 C CA . GLY B 1 298 ? 18.394 31.695 -9.436 1.00 21.45 298 GLY B CA 1
ATOM 4968 C C . GLY B 1 298 ? 19.052 32.181 -10.708 1.00 23.91 298 GLY B C 1
ATOM 4969 O O . GLY B 1 298 ? 19.292 31.417 -11.671 1.00 25.16 298 GLY B O 1
ATOM 4970 N N . ARG B 1 299 ? 19.338 33.473 -10.720 1.00 20.94 299 ARG B N 1
ATOM 4971 C CA . ARG B 1 299 ? 19.827 34.157 -11.890 1.00 21.16 299 ARG B CA 1
ATOM 4972 C C . ARG B 1 299 ? 21.212 33.685 -12.334 1.00 23.46 299 ARG B C 1
ATOM 4973 O O . ARG B 1 299 ? 21.443 33.470 -13.522 1.00 22.85 299 ARG B O 1
ATOM 4981 N N . VAL B 1 300 ? 22.137 33.528 -11.398 1.00 22.27 300 VAL B N 1
ATOM 4982 C CA . VAL B 1 300 ? 23.526 33.204 -11.789 1.00 22.31 300 VAL B CA 1
ATOM 4983 C C . VAL B 1 300 ? 23.582 31.851 -12.524 1.00 22.52 300 VAL B C 1
ATOM 4984 O O . VAL B 1 300 ? 24.163 31.760 -13.621 1.00 23.87 300 VAL B O 1
ATOM 4988 N N . ARG B 1 301 ? 22.938 30.836 -11.965 1.00 24.78 301 ARG B N 1
ATOM 4989 C CA . ARG B 1 301 ? 22.821 29.524 -12.624 1.00 24.35 301 ARG B CA 1
ATOM 4990 C C . ARG B 1 301 ? 22.328 29.705 -14.054 1.00 24.58 301 ARG B C 1
ATOM 4991 O O . ARG B 1 301 ? 22.930 29.162 -14.961 1.00 23.12 301 ARG B O 1
ATOM 4999 N N . MET B 1 302 ? 21.251 30.487 -14.257 1.00 23.00 302 MET B N 1
ATOM 5000 C CA . MET B 1 302 ? 20.718 30.684 -15.616 1.00 24.30 302 MET B CA 1
ATOM 5001 C C . MET B 1 302 ? 21.691 31.395 -16.543 1.00 25.71 302 MET B C 1
ATOM 5002 O O . MET B 1 302 ? 21.820 31.027 -17.717 1.00 22.77 302 MET B O 1
ATOM 5007 N N . GLU B 1 303 ? 22.359 32.427 -16.022 1.00 23.48 303 GLU B N 1
ATOM 5008 C CA . GLU B 1 303 ? 23.301 33.221 -16.795 1.00 25.09 303 GLU B CA 1
ATOM 5009 C C . GLU B 1 303 ? 24.491 32.374 -17.250 1.00 24.04 303 GLU B C 1
ATOM 5010 O O . GLU B 1 303 ? 24.913 32.473 -18.400 1.00 23.25 303 GLU B O 1
ATOM 5016 N N . LYS B 1 304 ? 25.003 31.527 -16.366 1.00 24.35 304 LYS B N 1
ATOM 5017 C CA . LYS B 1 304 ? 26.149 30.666 -16.708 1.00 24.75 304 LYS B CA 1
ATOM 5018 C C . LYS B 1 304 ? 25.752 29.671 -17.792 1.00 25.79 304 LYS B C 1
ATOM 5019 O O . LYS B 1 304 ? 26.488 29.468 -18.751 1.00 26.41 304 LYS B O 1
ATOM 5025 N N . LEU B 1 305 ? 24.594 29.042 -17.620 1.00 24.14 305 LEU B N 1
ATOM 5026 C CA . LEU B 1 305 ? 24.139 28.028 -18.601 1.00 25.77 305 LEU B CA 1
ATOM 5027 C C . LEU B 1 305 ? 23.797 28.712 -19.921 1.00 22.45 305 LEU B C 1
ATOM 5028 O O . LEU B 1 305 ? 24.150 28.221 -21.005 1.00 23.75 305 LEU B O 1
ATOM 5033 N N . ALA B 1 306 ? 23.162 29.875 -19.860 1.00 22.85 306 ALA B N 1
ATOM 5034 C CA . ALA B 1 306 ? 22.873 30.618 -21.091 1.00 22.16 306 ALA B CA 1
ATOM 5035 C C . ALA B 1 306 ? 24.133 30.956 -21.887 1.00 23.80 306 ALA B C 1
ATOM 5036 O O . ALA B 1 306 ? 24.110 30.976 -23.119 1.00 24.12 306 ALA B O 1
ATOM 5038 N N A SER B 1 307 ? 25.239 31.233 -21.197 0.50 24.16 307 SER B N 1
ATOM 5039 N N B SER B 1 307 ? 25.230 31.209 -21.167 0.50 24.22 307 SER B N 1
ATOM 5040 C CA A SER B 1 307 ? 26.463 31.600 -21.903 0.50 23.32 307 SER B CA 1
ATOM 5041 C CA B SER B 1 307 ? 26.503 31.549 -21.792 0.50 23.93 307 SER B CA 1
ATOM 5042 C C A SER B 1 307 ? 26.980 30.441 -22.766 0.50 23.45 307 SER B C 1
ATOM 5043 C C B SER B 1 307 ? 26.988 30.445 -22.726 0.50 23.59 307 SER B C 1
ATOM 5044 O O A SER B 1 307 ? 27.628 30.680 -23.784 0.50 24.62 307 SER B O 1
ATOM 5045 O O B SER B 1 307 ? 27.610 30.724 -23.749 0.50 24.52 307 SER B O 1
ATOM 5050 N N . LEU B 1 308 ? 26.689 29.197 -22.362 1.00 22.95 308 LEU B N 1
ATOM 5051 C CA . LEU B 1 308 ? 27.048 28.022 -23.181 1.00 21.65 308 LEU B CA 1
ATOM 5052 C C . LEU B 1 308 ? 26.250 28.020 -24.470 1.00 21.09 308 LEU B C 1
ATOM 5053 O O . LEU B 1 308 ? 26.787 27.725 -25.528 1.00 24.31 308 LEU B O 1
ATOM 5058 N N . ILE B 1 309 ? 24.977 28.423 -24.405 1.00 21.63 309 ILE B N 1
ATOM 5059 C CA . ILE B 1 309 ? 24.236 28.601 -25.665 1.00 22.87 309 ILE B CA 1
ATOM 5060 C C . ILE B 1 309 ? 24.784 29.754 -26.514 1.00 22.78 309 ILE B C 1
ATOM 5061 O O . ILE B 1 309 ? 25.060 29.579 -27.715 1.00 21.72 309 ILE B O 1
ATOM 5066 N N . SER B 1 310 ? 24.993 30.924 -25.903 1.00 21.18 310 SER B N 1
ATOM 5067 C CA . SER B 1 310 ? 25.447 32.118 -26.647 1.00 22.79 310 SER B CA 1
ATOM 5068 C C . SER B 1 310 ? 26.821 31.965 -27.325 1.00 21.13 310 SER B C 1
ATOM 5069 O O . SER B 1 310 ? 27.090 32.567 -28.360 1.00 21.46 310 SER B O 1
ATOM 5072 N N . THR B 1 311 ? 27.691 31.158 -26.729 1.00 22.43 311 THR B N 1
ATOM 5073 C CA . THR B 1 311 ? 28.995 30.891 -27.315 1.00 22.89 311 THR B CA 1
ATOM 5074 C C . THR B 1 311 ? 28.980 29.705 -28.298 1.00 25.42 311 THR B C 1
ATOM 5075 O O . THR B 1 311 ? 30.013 29.340 -28.852 1.00 25.45 311 THR B O 1
ATOM 5079 N N . GLY B 1 312 ? 27.815 29.100 -28.507 1.00 22.74 312 GLY B N 1
ATOM 5080 C CA . GLY B 1 312 ? 27.697 28.001 -29.475 1.00 23.41 312 GLY B CA 1
ATOM 5081 C C . GLY B 1 312 ? 28.187 26.667 -28.948 1.00 23.25 312 GLY B C 1
ATOM 5082 O O . GLY B 1 312 ? 28.500 25.760 -29.733 1.00 26.16 312 GLY B O 1
ATOM 5083 N N . LYS B 1 313 ? 28.244 26.537 -27.630 1.00 21.84 313 LYS B N 1
ATOM 5084 C CA . LYS B 1 313 ? 28.778 25.342 -27.000 1.00 21.65 313 LYS B CA 1
ATOM 5085 C C . LYS B 1 313 ? 27.686 24.398 -26.504 1.00 24.10 313 LYS B C 1
ATOM 5086 O O . LYS B 1 313 ? 27.972 23.312 -26.003 1.00 26.20 313 LYS B O 1
ATOM 5092 N N . LEU B 1 314 ? 26.427 24.808 -26.624 1.00 22.75 314 LEU B N 1
ATOM 5093 C CA . LEU B 1 314 ? 25.313 23.949 -26.232 1.00 21.01 314 LEU B CA 1
ATOM 5094 C C . LEU B 1 314 ? 24.117 24.277 -27.123 1.00 25.01 314 LEU B C 1
ATOM 5095 O O . LEU B 1 314 ? 23.787 25.436 -27.291 1.00 25.23 314 LEU B O 1
ATOM 5100 N N . ASP B 1 315 ? 23.514 23.242 -27.704 1.00 22.81 315 ASP B N 1
ATOM 5101 C CA . ASP B 1 315 ? 22.310 23.399 -28.525 1.00 26.56 315 ASP B CA 1
ATOM 5102 C C . ASP B 1 315 ? 21.188 22.720 -27.758 1.00 26.66 315 ASP B C 1
ATOM 5103 O O . ASP B 1 315 ? 21.256 21.511 -27.489 1.00 30.56 315 ASP B O 1
ATOM 5108 N N . THR B 1 316 ? 20.206 23.498 -27.314 1.00 24.09 316 THR B N 1
ATOM 5109 C CA . THR B 1 316 ? 19.101 22.905 -26.559 1.00 23.15 316 THR B CA 1
ATOM 5110 C C . THR B 1 316 ? 17.911 22.618 -27.483 1.00 23.36 316 THR B C 1
ATOM 5111 O O . THR B 1 316 ? 16.946 21.972 -27.054 1.00 25.11 316 THR B O 1
ATOM 5115 N N . SER B 1 317 ? 17.983 23.098 -28.728 1.00 22.49 317 SER B N 1
ATOM 5116 C CA . SER B 1 317 ? 16.849 22.980 -29.669 1.00 23.07 317 SER B CA 1
ATOM 5117 C C . SER B 1 317 ? 16.517 21.520 -29.980 1.00 25.68 317 SER B C 1
ATOM 5118 O O . SER B 1 317 ? 15.369 21.193 -30.248 1.00 24.26 317 SER B O 1
ATOM 5121 N N . LYS B 1 318 ? 17.510 20.643 -29.884 1.00 24.43 318 LYS B N 1
ATOM 5122 C CA . LYS B 1 318 ? 17.313 19.224 -30.167 1.00 27.22 318 LYS B CA 1
ATOM 5123 C C . LYS B 1 318 ? 16.380 18.549 -29.182 1.00 25.60 318 LYS B C 1
ATOM 5124 O O . LYS B 1 318 ? 15.864 17.475 -29.471 1.00 25.46 318 LYS B O 1
ATOM 5130 N N . LEU B 1 319 ? 16.162 19.174 -28.025 1.00 21.80 319 LEU B N 1
ATOM 5131 C CA . LEU B 1 319 ? 15.264 18.634 -26.994 1.00 21.33 319 LEU B CA 1
ATOM 5132 C C . LEU B 1 319 ? 13.787 18.816 -27.360 1.00 23.24 319 LEU B C 1
ATOM 5133 O O . LEU B 1 319 ? 12.936 18.129 -26.831 1.00 24.73 319 LEU B O 1
ATOM 5138 N N . ILE B 1 320 ? 13.498 19.764 -28.240 1.00 24.75 320 ILE B N 1
ATOM 5139 C CA . ILE B 1 320 ? 12.112 20.172 -28.505 1.00 24.99 320 ILE B CA 1
ATOM 5140 C C . ILE B 1 320 ? 11.486 19.311 -29.599 1.00 24.60 320 ILE B C 1
ATOM 5141 O O . ILE B 1 320 ? 11.961 19.302 -30.737 1.00 25.33 320 ILE B O 1
ATOM 5146 N N . THR B 1 321 ? 10.407 18.609 -29.258 1.00 24.56 321 THR B N 1
ATOM 5147 C CA . THR B 1 321 ? 9.803 17.667 -30.189 1.00 22.91 321 THR B CA 1
ATOM 5148 C C . THR B 1 321 ? 8.484 18.148 -30.751 1.00 19.87 321 THR B C 1
ATOM 5149 O O . THR B 1 321 ? 8.081 17.716 -31.835 1.00 22.75 321 THR B O 1
ATOM 5153 N N . HIS B 1 322 ? 7.825 19.042 -30.013 1.00 18.58 322 HIS B N 1
ATOM 5154 C CA . HIS B 1 322 ? 6.473 19.516 -30.372 1.00 19.85 322 HIS B CA 1
ATOM 5155 C C . HIS B 1 322 ? 6.445 21.010 -30.100 1.00 17.68 322 HIS B C 1
ATOM 5156 O O . HIS B 1 322 ? 6.976 21.469 -29.086 1.00 18.69 322 HIS B O 1
ATOM 5163 N N . ARG B 1 323 ? 5.796 21.772 -30.970 1.00 19.75 323 ARG B N 1
ATOM 5164 C CA . ARG B 1 323 ? 5.739 23.220 -30.803 1.00 21.23 323 ARG B CA 1
ATOM 5165 C C . ARG B 1 323 ? 4.298 23.685 -30.894 1.00 19.17 323 ARG B C 1
ATOM 5166 O O . ARG B 1 323 ? 3.696 23.523 -31.942 1.00 18.40 323 ARG B O 1
ATOM 5174 N N . PHE B 1 324 ? 3.759 24.263 -29.815 1.00 18.36 324 PHE B N 1
ATOM 5175 C CA . PHE B 1 324 ? 2.357 24.718 -29.792 1.00 16.28 324 PHE B CA 1
ATOM 5176 C C . PHE B 1 324 ? 2.336 26.237 -29.708 1.00 15.61 324 PHE B C 1
ATOM 5177 O O . PHE B 1 324 ? 3.306 26.838 -29.257 1.00 17.47 324 PHE B O 1
ATOM 5185 N N . GLU B 1 325 ? 1.201 26.826 -30.084 1.00 16.66 325 GLU B N 1
ATOM 5186 C CA . GLU B 1 325 ? 1.004 28.262 -29.973 1.00 18.54 325 GLU B CA 1
ATOM 5187 C C . GLU B 1 325 ? -0.240 28.554 -29.161 1.00 17.76 325 GLU B C 1
ATOM 5188 O O . GLU B 1 325 ? -1.351 28.070 -29.501 1.00 16.65 325 GLU B O 1
ATOM 5194 N N . GLY B 1 326 ? -0.067 29.405 -28.162 1.00 14.44 326 GLY B N 1
ATOM 5195 C CA . GLY B 1 326 ? -1.153 29.921 -27.336 1.00 17.53 326 GLY B CA 1
ATOM 5196 C C . GLY B 1 326 ? -1.153 29.315 -25.949 1.00 19.09 326 GLY B C 1
ATOM 5197 O O . GLY B 1 326 ? -0.914 28.119 -25.797 1.00 19.77 326 GLY B O 1
ATOM 5198 N N . LEU B 1 327 ? -1.428 30.148 -24.940 1.00 18.54 327 LEU B N 1
ATOM 5199 C CA . LEU B 1 327 ? -1.384 29.711 -23.515 1.00 19.19 327 LEU B CA 1
ATOM 5200 C C . LEU B 1 327 ? -2.213 28.452 -23.231 1.00 17.90 327 LEU B C 1
ATOM 5201 O O . LEU B 1 327 ? -1.778 27.613 -22.460 1.00 23.31 327 LEU B O 1
ATOM 5206 N N . GLU B 1 328 ? -3.385 28.316 -23.865 1.00 18.08 328 GLU B N 1
ATOM 5207 C CA A GLU B 1 328 ? -4.265 27.159 -23.630 0.50 19.15 328 GLU B CA 1
ATOM 5208 C CA B GLU B 1 328 ? -4.254 27.162 -23.601 0.50 20.52 328 GLU B CA 1
ATOM 5209 C C . GLU B 1 328 ? -3.565 25.832 -23.926 1.00 20.43 328 GLU B C 1
ATOM 5210 O O . GLU B 1 328 ? -3.869 24.784 -23.308 1.00 19.39 328 GLU B O 1
ATOM 5221 N N . LYS B 1 329 ? -2.614 25.852 -24.866 1.00 19.26 329 LYS B N 1
ATOM 5222 C CA . LYS B 1 329 ? -1.935 24.608 -25.282 1.00 18.97 329 LYS B CA 1
ATOM 5223 C C . LYS B 1 329 ? -1.036 24.011 -24.216 1.00 17.47 329 LYS B C 1
ATOM 5224 O O . LYS B 1 329 ? -0.516 22.908 -24.406 1.00 19.98 329 LYS B O 1
ATOM 5230 N N . VAL B 1 330 ? -0.844 24.685 -23.088 1.00 17.94 330 VAL B N 1
ATOM 5231 C CA . VAL B 1 330 ? -0.073 24.018 -22.031 1.00 15.85 330 VAL B CA 1
ATOM 5232 C C . VAL B 1 330 ? -0.822 22.799 -21.516 1.00 17.95 330 VAL B C 1
ATOM 5233 O O . VAL B 1 330 ? -0.213 21.866 -21.012 1.00 19.69 330 VAL B O 1
ATOM 5237 N N . GLU B 1 331 ? -2.148 22.802 -21.688 1.00 17.59 331 GLU B N 1
ATOM 5238 C CA . GLU B 1 331 ? -2.944 21.674 -21.254 1.00 19.62 331 GLU B CA 1
ATOM 5239 C C . GLU B 1 331 ? -2.686 20.466 -22.168 1.00 21.91 331 GLU B C 1
ATOM 5240 O O . GLU B 1 331 ? -2.391 19.357 -21.675 1.00 19.68 331 GLU B O 1
ATOM 5246 N N . ASP B 1 332 ? -2.788 20.685 -23.489 1.00 22.68 332 ASP B N 1
ATOM 5247 C CA . ASP B 1 332 ? -2.431 19.647 -24.493 1.00 23.84 332 ASP B CA 1
ATOM 5248 C C . ASP B 1 332 ? -0.990 19.166 -24.279 1.00 23.02 332 ASP B C 1
ATOM 5249 O O . ASP B 1 332 ? -0.703 17.980 -24.400 1.00 23.24 332 ASP B O 1
ATOM 5254 N N . ALA B 1 333 ? -0.076 20.092 -24.036 1.00 23.05 333 ALA B N 1
ATOM 5255 C CA . ALA B 1 333 ? 1.324 19.726 -23.870 1.00 24.27 333 ALA B CA 1
ATOM 5256 C C . ALA B 1 333 ? 1.541 18.837 -22.634 1.00 27.31 333 ALA B C 1
ATOM 5257 O O . ALA B 1 333 ? 2.300 17.859 -22.689 1.00 27.80 333 ALA B O 1
ATOM 5259 N N . LEU B 1 334 ? 0.889 19.182 -21.522 1.00 27.30 334 LEU B N 1
ATOM 5260 C CA . LEU B 1 334 ? 1.049 18.422 -20.267 1.00 27.81 334 LEU B CA 1
ATOM 5261 C C . LEU B 1 334 ? 0.474 17.014 -20.440 1.00 29.04 334 LEU B C 1
ATOM 5262 O O . LEU B 1 334 ? 1.038 16.023 -19.960 1.00 29.61 334 LEU B O 1
ATOM 5267 N N . MET B 1 335 ? -0.644 16.943 -21.147 1.00 28.21 335 MET B N 1
ATOM 5268 C CA A MET B 1 335 ? -1.278 15.664 -21.444 0.50 32.18 335 MET B CA 1
ATOM 5269 C CA B MET B 1 335 ? -1.296 15.674 -21.472 0.50 34.72 335 MET B CA 1
ATOM 5270 C C . MET B 1 335 ? -0.403 14.743 -22.301 1.00 35.79 335 MET B C 1
ATOM 5271 O O . MET B 1 335 ? -0.536 13.529 -22.230 1.00 38.10 335 MET B O 1
ATOM 5280 N N . LEU B 1 336 ? 0.511 15.316 -23.084 1.00 37.94 336 LEU B N 1
ATOM 5281 C CA . LEU B 1 336 ? 1.511 14.523 -23.808 1.00 37.29 336 LEU B CA 1
ATOM 5282 C C . LEU B 1 336 ? 2.592 13.955 -22.889 1.00 38.91 336 LEU B C 1
ATOM 5283 O O . LEU B 1 336 ? 3.058 12.824 -23.106 1.00 40.26 336 LEU B O 1
ATOM 5288 N N . MET B 1 337 ? 3.033 14.734 -21.899 1.00 38.47 337 MET B N 1
ATOM 5289 C CA . MET B 1 337 ? 3.997 14.220 -20.933 1.00 39.38 337 MET B CA 1
ATOM 5290 C C . MET B 1 337 ? 3.397 13.024 -20.192 1.00 42.39 337 MET B C 1
ATOM 5291 O O . MET B 1 337 ? 4.139 12.194 -19.650 1.00 43.02 337 MET B O 1
ATOM 5296 N N . LYS B 1 338 ? 2.065 12.940 -20.183 1.00 42.71 338 LYS B N 1
ATOM 5297 C CA . LYS B 1 338 ? 1.373 11.875 -19.469 1.00 46.09 338 LYS B CA 1
ATOM 5298 C C . LYS B 1 338 ? 1.170 10.629 -20.323 1.00 47.90 338 LYS B C 1
ATOM 5299 O O . LYS B 1 338 ? 1.385 9.514 -19.847 1.00 48.23 338 LYS B O 1
ATOM 5305 N N . ASN B 1 339 ? 0.752 10.826 -21.573 1.00 50.55 339 ASN B N 1
ATOM 5306 C CA . ASN B 1 339 ? 0.524 9.726 -22.522 1.00 52.08 339 ASN B CA 1
ATOM 5307 C C . ASN B 1 339 ? 1.778 9.195 -23.245 1.00 54.20 339 ASN B C 1
ATOM 5308 O O . ASN B 1 339 ? 1.690 8.233 -24.002 1.00 55.73 339 ASN B O 1
ATOM 5313 N N . LYS B 1 340 ? 2.926 9.835 -23.013 1.00 56.85 340 LYS B N 1
ATOM 5314 C CA . LYS B 1 340 ? 4.270 9.346 -23.415 1.00 60.30 340 LYS B CA 1
ATOM 5315 C C . LYS B 1 340 ? 4.467 8.672 -24.801 1.00 62.89 340 LYS B C 1
ATOM 5316 O O . LYS B 1 340 ? 4.883 7.503 -24.853 1.00 63.88 340 LYS B O 1
ATOM 5322 N N . PRO B 1 341 ? 4.205 9.394 -25.922 1.00 63.56 341 PRO B N 1
ATOM 5323 C CA . PRO B 1 341 ? 4.404 8.781 -27.260 1.00 63.49 341 PRO B CA 1
ATOM 5324 C C . PRO B 1 341 ? 5.881 8.573 -27.665 1.00 63.18 341 PRO B C 1
ATOM 5325 O O . PRO B 1 341 ? 6.792 9.078 -26.992 1.00 61.41 341 PRO B O 1
ATOM 5329 N N . ALA B 1 342 ? 6.098 7.830 -28.755 1.00 62.95 342 ALA B N 1
ATOM 5330 C CA . ALA B 1 342 ? 7.444 7.569 -29.302 1.00 63.62 342 ALA B CA 1
ATOM 5331 C C . ALA B 1 342 ? 8.119 8.840 -29.838 1.00 63.10 342 ALA B C 1
ATOM 5332 O O . ALA B 1 342 ? 9.336 9.011 -29.721 1.00 63.64 342 ALA B O 1
ATOM 5334 N N . ASP B 1 343 ? 7.298 9.714 -30.415 1.00 61.91 343 ASP B N 1
ATOM 5335 C CA . ASP B 1 343 ? 7.681 11.023 -30.948 1.00 61.04 343 ASP B CA 1
ATOM 5336 C C . ASP B 1 343 ? 8.413 11.952 -29.945 1.00 58.16 343 ASP B C 1
ATOM 5337 O O . ASP B 1 343 ? 9.236 12.781 -30.357 1.00 57.78 343 ASP B O 1
ATOM 5342 N N . LEU B 1 344 ? 8.145 11.768 -28.646 1.00 54.02 344 LEU B N 1
ATOM 5343 C CA . LEU B 1 344 ? 8.308 12.818 -27.611 1.00 50.42 344 LEU B CA 1
ATOM 5344 C C . LEU B 1 344 ? 9.627 12.909 -26.832 1.00 48.08 344 LEU B C 1
ATOM 5345 O O . LEU B 1 344 ? 10.140 11.913 -26.317 1.00 47.37 344 LEU B O 1
ATOM 5350 N N . ILE B 1 345 ? 10.144 14.135 -26.743 1.00 44.05 345 ILE B N 1
ATOM 5351 C CA . ILE B 1 345 ? 11.124 14.519 -25.719 1.00 42.36 345 ILE B CA 1
ATOM 5352 C C . ILE B 1 345 ? 10.374 15.585 -24.870 1.00 40.75 345 ILE B C 1
ATOM 5353 O O . ILE B 1 345 ? 9.789 15.245 -23.824 1.00 40.48 345 ILE B O 1
ATOM 5358 N N . LYS B 1 346 ? 10.293 16.824 -25.375 1.00 35.36 346 LYS B N 1
ATOM 5359 C CA . LYS B 1 346 ? 9.703 17.948 -24.644 1.00 29.29 346 LYS B CA 1
ATOM 5360 C C . LYS B 1 346 ? 8.844 18.830 -25.572 1.00 23.70 346 LYS B C 1
ATOM 5361 O O . LYS B 1 346 ? 9.376 19.300 -26.569 1.00 25.05 346 LYS B O 1
ATOM 5367 N N . PRO B 1 347 ? 7.548 19.081 -25.266 1.00 23.49 347 PRO B N 1
ATOM 5368 C CA . PRO B 1 347 ? 6.869 20.170 -26.001 1.00 21.29 347 PRO B CA 1
ATOM 5369 C C . PRO B 1 347 ? 7.212 21.552 -25.499 1.00 21.29 347 PRO B C 1
ATOM 5370 O O . PRO B 1 347 ? 7.621 21.715 -24.330 1.00 21.25 347 PRO B O 1
ATOM 5374 N N . VAL B 1 348 ? 7.069 22.557 -26.357 1.00 18.78 348 VAL B N 1
ATOM 5375 C CA A VAL B 1 348 ? 7.183 23.934 -25.882 0.50 18.85 348 VAL B CA 1
ATOM 5376 C CA B VAL B 1 348 ? 7.217 23.939 -25.916 0.50 18.98 348 VAL B CA 1
ATOM 5377 C C . VAL B 1 348 ? 5.988 24.681 -26.402 1.00 18.06 348 VAL B C 1
ATOM 5378 O O . VAL B 1 348 ? 5.488 24.383 -27.498 1.00 18.34 348 VAL B O 1
ATOM 5385 N N . VAL B 1 349 ? 5.501 25.607 -25.587 1.00 17.15 349 VAL B N 1
ATOM 5386 C CA . VAL B 1 349 ? 4.350 26.418 -25.973 1.00 17.79 349 VAL B CA 1
ATOM 5387 C C . VAL B 1 349 ? 4.822 27.861 -26.074 1.00 17.61 349 VAL B C 1
ATOM 5388 O O . VAL B 1 349 ? 5.478 28.358 -25.172 1.00 19.40 349 VAL B O 1
ATOM 5392 N N . ARG B 1 350 ? 4.534 28.495 -27.210 1.00 18.13 350 ARG B N 1
ATOM 5393 C CA . ARG B 1 350 ? 4.873 29.899 -27.439 1.00 18.19 350 ARG B CA 1
ATOM 5394 C C . ARG B 1 350 ? 3.616 30.763 -27.256 1.00 19.87 350 ARG B C 1
ATOM 5395 O O . ARG B 1 350 ? 2.539 30.407 -27.727 1.00 21.50 350 ARG B O 1
ATOM 5403 N N . ILE B 1 351 ? 3.755 31.882 -26.547 1.00 20.00 351 ILE B N 1
ATOM 5404 C CA . ILE B 1 351 ? 2.640 32.791 -26.308 1.00 23.97 351 ILE B CA 1
ATOM 5405 C C . ILE B 1 351 ? 3.069 34.163 -26.800 1.00 24.34 351 ILE B C 1
ATOM 5406 O O . ILE B 1 351 ? 4.144 34.619 -26.444 1.00 22.47 351 ILE B O 1
ATOM 5411 N N . HIS B 1 352 ? 2.220 34.804 -27.587 1.00 23.73 352 HIS B N 1
ATOM 5412 C CA . HIS B 1 352 ? 2.530 36.125 -28.155 1.00 26.47 352 HIS B CA 1
ATOM 5413 C C . HIS B 1 352 ? 1.594 37.196 -27.621 1.00 27.46 352 HIS B C 1
ATOM 5414 O O . HIS B 1 352 ? 0.460 36.898 -27.234 1.00 27.31 352 HIS B O 1
ATOM 5421 N N . TYR B 1 353 ? 2.057 38.452 -27.646 1.00 25.97 353 TYR B N 1
ATOM 5422 C CA . TYR B 1 353 ? 1.266 39.595 -27.205 1.00 26.32 353 TYR B CA 1
ATOM 5423 C C . TYR B 1 353 ? 1.412 40.705 -28.236 1.00 28.11 353 TYR B C 1
ATOM 5424 O O . TYR B 1 353 ? 2.477 40.847 -28.847 1.00 26.10 353 TYR B O 1
ATOM 5433 N N . ASP B 1 354 ? 0.346 41.479 -28.421 1.00 30.96 354 ASP B N 1
ATOM 5434 C CA . ASP B 1 354 ? 0.367 42.653 -29.308 1.00 34.10 354 ASP B CA 1
ATOM 5435 C C . ASP B 1 354 ? 1.540 43.590 -29.000 1.00 34.05 354 ASP B C 1
ATOM 5436 O O . ASP B 1 354 ? 2.179 44.126 -29.921 1.00 33.96 354 ASP B O 1
ATOM 5441 N N . ASP B 1 355 ? 1.810 43.770 -27.704 1.00 28.71 355 ASP B N 1
ATOM 5442 C CA . ASP B 1 355 ? 2.838 44.698 -27.243 1.00 27.71 355 ASP B CA 1
ATOM 5443 C C . ASP B 1 355 ? 4.070 43.960 -26.735 1.00 28.01 355 ASP B C 1
ATOM 5444 O O . ASP B 1 355 ? 4.793 44.469 -25.885 1.00 29.25 355 ASP B O 1
ATOM 5449 N N . GLU B 1 356 ? 4.307 42.764 -27.266 1.00 28.42 356 GLU B N 1
ATOM 5450 C CA . GLU B 1 356 ? 5.463 41.950 -26.865 1.00 28.54 356 GLU B CA 1
ATOM 5451 C C . GLU B 1 356 ? 6.771 42.688 -27.083 1.00 29.72 356 GLU B C 1
ATOM 5452 O O . GLU B 1 356 ? 7.727 42.540 -26.298 1.00 28.01 356 GLU B O 1
ATOM 5458 N N . ASP B 1 357 ? 6.835 43.480 -28.153 1.00 30.39 357 ASP B N 1
ATOM 5459 C CA . ASP B 1 357 ? 8.066 44.204 -28.440 1.00 32.57 357 ASP B CA 1
ATOM 5460 C C . ASP B 1 357 ? 8.013 45.687 -28.040 1.00 34.13 357 ASP B C 1
ATOM 5461 O O . ASP B 1 357 ? 8.999 46.403 -28.199 1.00 34.29 357 ASP B O 1
ATOM 5466 N N . THR B 1 358 ? 6.876 46.152 -27.526 1.00 34.33 358 THR B N 1
ATOM 5467 C CA . THR B 1 358 ? 6.756 47.566 -27.166 1.00 34.94 358 THR B CA 1
ATOM 5468 C C . THR B 1 358 ? 6.431 47.839 -25.693 1.00 35.27 358 THR B C 1
ATOM 5469 O O . THR B 1 358 ? 6.455 48.996 -25.260 1.00 36.37 358 THR B O 1
ATOM 5473 N N . LEU B 1 359 ? 6.109 46.797 -24.930 1.00 31.18 359 LEU B N 1
ATOM 5474 C CA . LEU B 1 359 ? 5.695 46.976 -23.536 1.00 32.13 359 LEU B CA 1
ATOM 5475 C C . LEU B 1 359 ? 6.800 47.684 -22.752 1.00 32.13 359 LEU B C 1
ATOM 5476 O O . LEU B 1 359 ? 7.968 47.330 -22.861 1.00 30.43 359 LEU B O 1
ATOM 5481 N N . HIS B 1 360 ? 6.408 48.688 -21.978 1.00 34.53 360 HIS B N 1
ATOM 5482 C CA . HIS B 1 360 ? 7.336 49.437 -21.140 1.00 38.39 360 HIS B CA 1
ATOM 5483 C C . HIS B 1 360 ? 6.538 50.116 -20.029 1.00 39.75 360 HIS B C 1
ATOM 5484 O O . HIS B 1 360 ? 7.114 50.649 -19.080 1.00 41.38 360 HIS B O 1
ATOM 5492 N N . MET C 1 1 ? 75.681 3.874 -24.539 1.00 23.79 1 MET C N 1
ATOM 5493 C CA . MET C 1 1 ? 74.585 4.474 -25.353 1.00 25.89 1 MET C CA 1
ATOM 5494 C C . MET C 1 1 ? 74.767 5.986 -25.485 1.00 27.40 1 MET C C 1
ATOM 5495 O O . MET C 1 1 ? 75.491 6.596 -24.700 1.00 28.24 1 MET C O 1
ATOM 5500 N N . LYS C 1 2 ? 74.089 6.575 -26.469 1.00 24.85 2 LYS C N 1
ATOM 5501 C CA . LYS C 1 2 ? 74.188 7.997 -26.747 1.00 23.74 2 LYS C CA 1
ATOM 5502 C C . LYS C 1 2 ? 72.974 8.721 -26.218 1.00 24.42 2 LYS C C 1
ATOM 5503 O O . LYS C 1 2 ? 71.841 8.204 -26.282 1.00 22.99 2 LYS C O 1
ATOM 5509 N N . GLY C 1 3 ? 73.200 9.938 -25.735 1.00 23.33 3 GLY C N 1
ATOM 5510 C CA . GLY C 1 3 ? 72.105 10.801 -25.280 1.00 22.75 3 GLY C CA 1
ATOM 5511 C C . GLY C 1 3 ? 72.459 12.265 -25.465 1.00 23.92 3 GLY C C 1
ATOM 5512 O O . GLY C 1 3 ? 73.648 12.620 -25.472 1.00 24.99 3 GLY C O 1
ATOM 5513 N N . LEU C 1 4 ? 71.439 13.106 -25.630 1.00 23.94 4 LEU C N 1
ATOM 5514 C CA . LEU C 1 4 ? 71.633 14.549 -25.739 1.00 23.90 4 LEU C CA 1
ATOM 5515 C C . LEU C 1 4 ? 71.518 15.136 -24.335 1.00 23.34 4 LEU C C 1
ATOM 5516 O O . LEU C 1 4 ? 70.477 15.007 -23.699 1.00 22.77 4 LEU C O 1
ATOM 5521 N N . ALA C 1 5 ? 72.599 15.738 -23.850 1.00 24.01 5 ALA C N 1
ATOM 5522 C CA . ALA C 1 5 ? 72.691 16.123 -22.446 1.00 24.66 5 ALA C CA 1
ATOM 5523 C C . ALA C 1 5 ? 72.832 17.624 -22.243 1.00 24.17 5 ALA C C 1
ATOM 5524 O O . ALA C 1 5 ? 73.279 18.340 -23.134 1.00 23.41 5 ALA C O 1
ATOM 5526 N N . MET C 1 6 ? 72.427 18.094 -21.067 1.00 24.84 6 MET C N 1
ATOM 5527 C CA . MET C 1 6 ? 72.834 19.414 -20.599 1.00 25.55 6 MET C CA 1
ATOM 5528 C C . MET C 1 6 ? 74.245 19.237 -20.027 1.00 26.58 6 MET C C 1
ATOM 5529 O O . MET C 1 6 ? 74.437 18.493 -19.067 1.00 25.83 6 MET C O 1
ATOM 5534 N N . LEU C 1 7 ? 75.220 19.899 -20.633 1.00 25.18 7 LEU C N 1
ATOM 5535 C CA . LEU C 1 7 ? 76.597 19.814 -20.153 1.00 29.63 7 LEU C CA 1
ATOM 5536 C C . LEU C 1 7 ? 76.827 20.831 -19.039 1.00 32.84 7 LEU C C 1
ATOM 5537 O O . LEU C 1 7 ? 77.612 20.593 -18.124 1.00 35.12 7 LEU C O 1
ATOM 5542 N N . GLY C 1 8 ? 76.123 21.958 -19.121 1.00 33.37 8 GLY C N 1
ATOM 5543 C CA . GLY C 1 8 ? 76.214 23.017 -18.129 1.00 34.72 8 GLY C CA 1
ATOM 5544 C C . GLY C 1 8 ? 75.258 24.112 -18.532 1.00 36.52 8 GLY C C 1
ATOM 5545 O O . GLY C 1 8 ? 74.683 24.061 -19.626 1.00 35.07 8 GLY C O 1
ATOM 5546 N N . ILE C 1 9 ? 75.072 25.103 -17.663 1.00 36.23 9 ILE C N 1
ATOM 5547 C CA . ILE C 1 9 ? 74.212 26.232 -18.009 1.00 36.30 9 ILE C CA 1
ATOM 5548 C C . ILE C 1 9 ? 74.657 26.794 -19.360 1.00 34.85 9 ILE C C 1
ATOM 5549 O O . ILE C 1 9 ? 75.817 27.138 -19.538 1.00 35.26 9 ILE C O 1
ATOM 5554 N N . GLY C 1 10 ? 73.737 26.816 -20.321 1.00 34.03 10 GLY C N 1
ATOM 5555 C CA . GLY C 1 10 ? 73.996 27.319 -21.671 1.00 34.03 10 GLY C CA 1
ATOM 5556 C C . GLY C 1 10 ? 74.712 26.375 -22.641 1.00 32.09 10 GLY C C 1
ATOM 5557 O O . GLY C 1 10 ? 75.085 26.789 -23.745 1.00 30.45 10 GLY C O 1
ATOM 5558 N N . ARG C 1 11 ? 74.892 25.112 -22.247 1.00 29.55 11 ARG C N 1
ATOM 5559 C CA . ARG C 1 11 ? 75.629 24.156 -23.072 1.00 29.49 11 ARG C CA 1
ATOM 5560 C C . ARG C 1 11 ? 74.952 22.794 -23.166 1.00 27.23 11 ARG C C 1
ATOM 5561 O O . ARG C 1 11 ? 74.695 22.149 -22.150 1.00 27.41 11 ARG C O 1
ATOM 5569 N N . ILE C 1 12 ? 74.658 22.374 -24.395 1.00 25.32 12 ILE C N 1
ATOM 5570 C CA . ILE C 1 12 ? 74.177 21.015 -24.654 1.00 24.94 12 ILE C CA 1
ATOM 5571 C C . ILE C 1 12 ? 75.129 20.274 -25.589 1.00 24.39 12 ILE C C 1
ATOM 5572 O O . ILE C 1 12 ? 75.934 20.895 -26.307 1.00 24.14 12 ILE C O 1
ATOM 5577 N N . GLY C 1 13 ? 75.049 18.944 -25.577 1.00 24.66 13 GLY C N 1
ATOM 5578 C CA . GLY C 1 13 ? 75.874 18.117 -26.458 1.00 23.51 13 GLY C CA 1
ATOM 5579 C C . GLY C 1 13 ? 75.555 16.637 -26.330 1.00 22.51 13 GLY C C 1
ATOM 5580 O O . GLY C 1 13 ? 74.938 16.215 -25.352 1.00 24.27 13 GLY C O 1
ATOM 5581 N N . TRP C 1 14 ? 75.972 15.852 -27.323 1.00 24.87 14 TRP C N 1
ATOM 5582 C CA . TRP C 1 14 ? 75.759 14.397 -27.309 1.00 24.41 14 TRP C CA 1
ATOM 5583 C C . TRP C 1 14 ? 76.877 13.756 -26.507 1.00 24.20 14 TRP C C 1
ATOM 5584 O O . TRP C 1 14 ? 78.037 14.108 -26.677 1.00 23.16 14 TRP C O 1
ATOM 5595 N N . ILE C 1 15 ? 76.518 12.834 -25.623 1.00 24.81 15 ILE C N 1
ATOM 5596 C CA . ILE C 1 15 ? 77.488 12.159 -24.776 1.00 26.15 15 ILE C CA 1
ATOM 5597 C C . ILE C 1 15 ? 77.146 10.681 -24.772 1.00 26.60 15 ILE C C 1
ATOM 5598 O O . ILE C 1 15 ? 76.055 10.288 -25.218 1.00 23.93 15 ILE C O 1
ATOM 5603 N N . GLU C 1 16 ? 78.091 9.874 -24.299 1.00 25.95 16 GLU C N 1
ATOM 5604 C CA . GLU C 1 16 ? 77.893 8.451 -24.100 1.00 28.91 16 GLU C CA 1
ATOM 5605 C C . GLU C 1 16 ? 77.706 8.206 -22.610 1.00 30.16 16 GLU C C 1
ATOM 5606 O O . GLU C 1 16 ? 78.419 8.795 -21.779 1.00 30.48 16 GLU C O 1
ATOM 5612 N N . LYS C 1 17 ? 76.756 7.335 -22.282 1.00 29.20 17 LYS C N 1
ATOM 5613 C CA . LYS C 1 17 ? 76.568 6.837 -20.910 1.00 29.86 17 LYS C CA 1
ATOM 5614 C C . LYS C 1 17 ? 76.363 5.315 -20.914 1.00 29.39 17 LYS C C 1
ATOM 5615 O O . LYS C 1 17 ? 76.037 4.731 -21.952 1.00 30.01 17 LYS C O 1
ATOM 5621 N N . LYS C 1 18 ? 76.568 4.674 -19.760 1.00 29.11 18 LYS C N 1
ATOM 5622 C CA . LYS C 1 18 ? 76.173 3.274 -19.575 1.00 28.93 18 LYS C CA 1
ATOM 5623 C C . LYS C 1 18 ? 74.646 3.188 -19.667 1.00 28.43 18 LYS C C 1
ATOM 5624 O O . LYS C 1 18 ? 73.944 4.111 -19.253 1.00 26.47 18 LYS C O 1
ATOM 5630 N N . ILE C 1 19 ? 74.141 2.083 -20.207 1.00 28.33 19 ILE C N 1
ATOM 5631 C CA . ILE C 1 19 ? 72.721 1.779 -20.077 1.00 27.66 19 ILE C CA 1
ATOM 5632 C C . ILE C 1 19 ? 72.397 1.664 -18.587 1.00 26.58 19 ILE C C 1
ATOM 5633 O O . ILE C 1 19 ? 73.157 1.029 -17.833 1.00 27.74 19 ILE C O 1
ATOM 5638 N N . PRO C 1 20 ? 71.304 2.313 -18.136 1.00 24.87 20 PRO C N 1
ATOM 5639 C CA . PRO C 1 20 ? 70.953 2.245 -16.702 1.00 26.13 20 PRO C CA 1
ATOM 5640 C C . PRO C 1 20 ? 70.573 0.834 -16.208 1.00 26.45 20 PRO C C 1
ATOM 5641 O O . PRO C 1 20 ? 70.065 0.008 -16.982 1.00 26.83 20 PRO C O 1
ATOM 5645 N N . GLU C 1 21 ? 70.854 0.554 -14.935 1.00 27.75 21 GLU C N 1
ATOM 5646 C CA . GLU C 1 21 ? 70.441 -0.711 -14.324 1.00 27.23 21 GLU C CA 1
ATOM 5647 C C . GLU C 1 21 ? 68.935 -0.717 -14.096 1.00 27.08 21 GLU C C 1
ATOM 5648 O O . GLU C 1 21 ? 68.342 0.309 -13.769 1.00 26.66 21 GLU C O 1
ATOM 5654 N N . CYS C 1 22 ? 68.339 -1.888 -14.270 1.00 25.58 22 CYS C N 1
ATOM 5655 C CA . CYS C 1 22 ? 66.913 -2.097 -14.111 1.00 26.84 22 CYS C CA 1
ATOM 5656 C C . CYS C 1 22 ? 66.711 -2.906 -12.827 1.00 28.12 22 CYS C C 1
ATOM 5657 O O . CYS C 1 22 ? 67.139 -4.064 -12.743 1.00 27.98 22 CYS C O 1
ATOM 5660 N N . GLY C 1 23 ? 66.119 -2.279 -11.816 1.00 28.61 23 GLY C N 1
ATOM 5661 C CA . GLY C 1 23 ? 65.759 -2.961 -10.570 1.00 28.25 23 GLY C CA 1
ATOM 5662 C C . GLY C 1 23 ? 64.447 -3.715 -10.695 1.00 28.83 23 GLY C C 1
ATOM 5663 O O . GLY C 1 23 ? 63.789 -3.647 -11.747 1.00 27.08 23 GLY C O 1
ATOM 5664 N N . PRO C 1 24 ? 64.044 -4.426 -9.622 1.00 28.22 24 PRO C N 1
ATOM 5665 C CA . PRO C 1 24 ? 62.837 -5.267 -9.651 1.00 27.20 24 PRO C CA 1
ATOM 5666 C C . PRO C 1 24 ? 61.545 -4.585 -10.120 1.00 25.45 24 PRO C C 1
ATOM 5667 O O . PRO C 1 24 ? 60.730 -5.242 -10.744 1.00 24.51 24 PRO C O 1
ATOM 5671 N N . LEU C 1 25 ? 61.366 -3.301 -9.816 1.00 24.62 25 LEU C N 1
ATOM 5672 C CA . LEU C 1 25 ? 60.118 -2.568 -10.150 1.00 26.16 25 LEU C CA 1
ATOM 5673 C C . LEU C 1 25 ? 60.251 -1.680 -11.383 1.00 25.24 25 LEU C C 1
ATOM 5674 O O . LEU C 1 25 ? 59.280 -1.016 -11.783 1.00 23.98 25 LEU C O 1
ATOM 5679 N N . ASP C 1 26 ? 61.439 -1.668 -11.983 1.00 23.64 26 ASP C N 1
ATOM 5680 C CA . ASP C 1 26 ? 61.772 -0.749 -13.081 1.00 22.62 26 ASP C CA 1
ATOM 5681 C C . ASP C 1 26 ? 61.520 -1.309 -14.476 1.00 23.11 26 ASP C C 1
ATOM 5682 O O . ASP C 1 26 ? 61.319 -2.524 -14.671 1.00 22.82 26 ASP C O 1
ATOM 5687 N N . ALA C 1 27 ? 61.579 -0.425 -15.468 1.00 22.53 27 ALA C N 1
ATOM 5688 C CA . ALA C 1 27 ? 61.645 -0.876 -16.858 1.00 22.10 27 ALA C CA 1
ATOM 5689 C C . ALA C 1 27 ? 62.658 -0.033 -17.598 1.00 24.49 27 ALA C C 1
ATOM 5690 O O . ALA C 1 27 ? 62.835 1.142 -17.257 1.00 24.87 27 ALA C O 1
ATOM 5692 N N . LEU C 1 28 ? 63.319 -0.629 -18.599 1.00 22.11 28 LEU C N 1
ATOM 5693 C CA . LEU C 1 28 ? 64.108 0.131 -19.548 1.00 22.74 28 LEU C CA 1
ATOM 5694 C C . LEU C 1 28 ? 63.309 0.299 -20.830 1.00 22.13 28 LEU C C 1
ATOM 5695 O O . LEU C 1 28 ? 62.645 -0.622 -21.278 1.00 23.56 28 LEU C O 1
ATOM 5700 N N . VAL C 1 29 ? 63.381 1.490 -21.412 1.00 21.86 29 VAL C N 1
ATOM 5701 C CA . VAL C 1 29 ? 62.515 1.850 -22.537 1.00 21.34 29 VAL C CA 1
ATOM 5702 C C . VAL C 1 29 ? 63.359 2.467 -23.650 1.00 21.08 29 VAL C C 1
ATOM 5703 O O . VAL C 1 29 ? 64.281 3.236 -23.360 1.00 22.69 29 VAL C O 1
ATOM 5707 N N . ARG C 1 30 ? 63.051 2.143 -24.917 1.00 19.33 30 ARG C N 1
ATOM 5708 C CA . ARG C 1 30 ? 63.655 2.863 -26.048 1.00 19.99 30 ARG C CA 1
ATOM 5709 C C . ARG C 1 30 ? 62.625 3.821 -26.661 1.00 22.43 30 ARG C C 1
ATOM 5710 O O . ARG C 1 30 ? 61.441 3.481 -26.733 1.00 20.77 30 ARG C O 1
ATOM 5718 N N . PRO C 1 31 ? 63.046 5.043 -27.030 1.00 23.48 31 PRO C N 1
ATOM 5719 C CA . PRO C 1 31 ? 62.045 6.007 -27.532 1.00 20.90 31 PRO C CA 1
ATOM 5720 C C . PRO C 1 31 ? 61.553 5.666 -28.942 1.00 20.62 31 PRO C C 1
ATOM 5721 O O . PRO C 1 31 ? 62.359 5.315 -29.817 1.00 22.23 31 PRO C O 1
ATOM 5725 N N . LEU C 1 32 ? 60.232 5.761 -29.146 1.00 20.40 32 LEU C N 1
ATOM 5726 C CA . LEU C 1 32 ? 59.638 5.676 -30.479 1.00 22.31 32 LEU C CA 1
ATOM 5727 C C . LEU C 1 32 ? 59.202 7.049 -30.993 1.00 21.69 32 LEU C C 1
ATOM 5728 O O . LEU C 1 32 ? 59.197 7.293 -32.195 1.00 21.81 32 LEU C O 1
ATOM 5733 N N . ALA C 1 33 ? 58.786 7.920 -30.081 1.00 21.18 33 ALA C N 1
ATOM 5734 C CA . ALA C 1 33 ? 58.434 9.290 -30.462 1.00 21.30 33 ALA C CA 1
ATOM 5735 C C . ALA C 1 33 ? 58.815 10.200 -29.301 1.00 19.58 33 ALA C C 1
ATOM 5736 O O . ALA C 1 33 ? 58.584 9.856 -28.130 1.00 21.79 33 ALA C O 1
ATOM 5738 N N . LEU C 1 34 ? 59.394 11.353 -29.642 1.00 20.77 34 LEU C N 1
ATOM 5739 C CA . LEU C 1 34 ? 59.927 12.269 -28.657 1.00 21.29 34 LEU C CA 1
ATOM 5740 C C . LEU C 1 34 ? 59.518 13.686 -28.983 1.00 21.70 34 LEU C C 1
ATOM 5741 O O . LEU C 1 34 ? 59.373 14.023 -30.148 1.00 21.98 34 LEU C O 1
ATOM 5746 N N . ALA C 1 35 ? 59.388 14.522 -27.966 1.00 22.09 35 ALA C N 1
ATOM 5747 C CA . ALA C 1 35 ? 59.172 15.967 -28.203 1.00 22.83 35 ALA C CA 1
ATOM 5748 C C . ALA C 1 35 ? 60.019 16.780 -27.242 1.00 22.46 35 ALA C C 1
ATOM 5749 O O . ALA C 1 35 ? 60.261 16.339 -26.123 1.00 25.13 35 ALA C O 1
ATOM 5751 N N . PRO C 1 36 ? 60.501 17.956 -27.682 1.00 23.41 36 PRO C N 1
ATOM 5752 C CA . PRO C 1 36 ? 61.246 18.875 -26.813 1.00 22.05 36 PRO C CA 1
ATOM 5753 C C . PRO C 1 36 ? 60.287 19.843 -26.114 1.00 23.67 36 PRO C C 1
ATOM 5754 O O . PRO C 1 36 ? 59.163 20.075 -26.606 1.00 25.73 36 PRO C O 1
ATOM 5758 N N . CYS C 1 37 ? 60.734 20.434 -25.006 1.00 23.43 37 CYS C N 1
ATOM 5759 C CA . CYS C 1 37 ? 59.883 21.290 -24.194 1.00 22.95 37 CYS C CA 1
ATOM 5760 C C . CYS C 1 37 ? 60.569 22.617 -23.826 1.00 22.46 37 CYS C C 1
ATOM 5761 O O . CYS C 1 37 ? 61.774 22.663 -23.546 1.00 23.46 37 CYS C O 1
ATOM 5764 N N . THR C 1 38 ? 59.777 23.692 -23.819 1.00 23.52 38 THR C N 1
ATOM 5765 C CA . THR C 1 38 ? 60.234 25.009 -23.336 1.00 24.32 38 THR C CA 1
ATOM 5766 C C . THR C 1 38 ? 60.933 24.888 -21.973 1.00 24.50 38 THR C C 1
ATOM 5767 O O . THR C 1 38 ? 61.867 25.613 -21.706 1.00 24.59 38 THR C O 1
ATOM 5771 N N . SER C 1 39 ? 60.476 23.968 -21.121 1.00 24.21 39 SER C N 1
ATOM 5772 C CA . SER C 1 39 ? 61.090 23.807 -19.791 1.00 24.40 39 SER C CA 1
ATOM 5773 C C . SER C 1 39 ? 62.572 23.485 -19.852 1.00 24.21 39 SER C C 1
ATOM 5774 O O . SER C 1 39 ? 63.337 23.999 -19.047 1.00 26.11 39 SER C O 1
ATOM 5777 N N . ASP C 1 40 ? 62.996 22.643 -20.798 1.00 24.58 40 ASP C N 1
ATOM 5778 C CA . ASP C 1 40 ? 64.421 22.307 -20.920 1.00 22.81 40 ASP C CA 1
ATOM 5779 C C . ASP C 1 40 ? 65.253 23.521 -21.317 1.00 23.58 40 ASP C C 1
ATOM 5780 O O . ASP C 1 40 ? 66.390 23.681 -20.911 1.00 26.02 40 ASP C O 1
ATOM 5785 N N . THR C 1 41 ? 64.632 24.384 -22.097 1.00 25.27 41 THR C N 1
ATOM 5786 C CA . THR C 1 41 ? 65.147 25.691 -22.461 1.00 28.24 41 THR C CA 1
ATOM 5787 C C . THR C 1 41 ? 65.451 26.569 -21.222 1.00 26.83 41 THR C C 1
ATOM 5788 O O . THR C 1 41 ? 66.533 27.148 -21.122 1.00 25.61 41 THR C O 1
ATOM 5792 N N . HIS C 1 42 ? 64.508 26.646 -20.276 1.00 27.02 42 HIS C N 1
ATOM 5793 C CA . HIS C 1 42 ? 64.746 27.380 -19.013 1.00 24.13 42 HIS C CA 1
ATOM 5794 C C . HIS C 1 42 ? 65.845 26.713 -18.203 1.00 24.58 42 HIS C C 1
ATOM 5795 O O . HIS C 1 42 ? 66.694 27.385 -17.624 1.00 22.64 42 HIS C O 1
ATOM 5802 N N . THR C 1 43 ? 65.785 25.386 -18.123 1.00 25.64 43 THR C N 1
ATOM 5803 C CA . THR C 1 43 ? 66.707 24.626 -17.295 1.00 25.28 43 THR C CA 1
ATOM 5804 C C . THR C 1 43 ? 68.140 24.817 -17.792 1.00 26.69 43 THR C C 1
ATOM 5805 O O . THR C 1 43 ? 69.070 25.035 -16.990 1.00 26.43 43 THR C O 1
ATOM 5809 N N . VAL C 1 44 ? 68.313 24.780 -19.116 1.00 25.51 44 VAL C N 1
ATOM 5810 C CA . VAL C 1 44 ? 69.653 24.806 -19.698 1.00 24.15 44 VAL C CA 1
ATOM 5811 C C . VAL C 1 44 ? 70.212 26.221 -19.766 1.00 26.60 44 VAL C C 1
ATOM 5812 O O . VAL C 1 44 ? 71.317 26.475 -19.291 1.00 27.16 44 VAL C O 1
ATOM 5816 N N . TRP C 1 45 ? 69.452 27.132 -20.364 1.00 28.74 45 TRP C N 1
ATOM 5817 C CA . TRP C 1 45 ? 69.965 28.470 -20.690 1.00 29.05 45 TRP C CA 1
ATOM 5818 C C . TRP C 1 45 ? 69.710 29.531 -19.612 1.00 30.11 45 TRP C C 1
ATOM 5819 O O . TRP C 1 45 ? 70.471 30.492 -19.512 1.00 30.42 45 TRP C O 1
ATOM 5830 N N . ALA C 1 46 ? 68.655 29.369 -18.808 1.00 30.37 46 ALA C N 1
ATOM 5831 C CA . ALA C 1 46 ? 68.427 30.260 -17.662 1.00 29.69 46 ALA C CA 1
ATOM 5832 C C . ALA C 1 46 ? 68.969 29.717 -16.342 1.00 29.89 46 ALA C C 1
ATOM 5833 O O . ALA C 1 46 ? 69.067 30.459 -15.371 1.00 30.48 46 ALA C O 1
ATOM 5835 N N . GLY C 1 47 ? 69.310 28.431 -16.303 1.00 28.06 47 GLY C N 1
ATOM 5836 C CA . GLY C 1 47 ? 69.700 27.762 -15.061 1.00 28.86 47 GLY C CA 1
ATOM 5837 C C . GLY C 1 47 ? 68.649 27.833 -13.961 1.00 29.47 47 GLY C C 1
ATOM 5838 O O . GLY C 1 47 ? 68.981 27.875 -12.769 1.00 29.70 47 GLY C O 1
ATOM 5839 N N . ALA C 1 48 ? 67.381 27.828 -14.370 1.00 28.84 48 ALA C N 1
ATOM 5840 C CA . ALA C 1 48 ? 66.252 28.065 -13.484 1.00 28.51 48 ALA C CA 1
ATOM 5841 C C . ALA C 1 48 ? 66.148 27.116 -12.293 1.00 29.04 48 ALA C C 1
ATOM 5842 O O . ALA C 1 48 ? 65.529 27.468 -11.296 1.00 30.98 48 ALA C O 1
ATOM 5844 N N . ILE C 1 49 ? 66.709 25.913 -12.411 1.00 28.26 49 ILE C N 1
ATOM 5845 C CA . ILE C 1 49 ? 66.654 24.916 -11.321 1.00 28.98 49 ILE C CA 1
ATOM 5846 C C . ILE C 1 49 ? 68.052 24.398 -10.947 1.00 30.20 49 ILE C C 1
ATOM 5847 O O . ILE C 1 49 ? 68.201 23.254 -10.473 1.00 28.06 49 ILE C O 1
ATOM 5852 N N . GLY C 1 50 ? 69.061 25.237 -11.184 1.00 31.12 50 GLY C N 1
ATOM 5853 C CA . GLY C 1 50 ? 70.427 24.941 -10.785 1.00 31.82 50 GLY C CA 1
ATOM 5854 C C . GLY C 1 50 ? 71.248 24.268 -11.862 1.00 32.21 50 GLY C C 1
ATOM 5855 O O . GLY C 1 50 ? 70.718 23.773 -12.859 1.00 32.70 50 GLY C O 1
ATOM 5856 N N . ASP C 1 51 ? 72.558 24.248 -11.657 1.00 32.23 51 ASP C N 1
ATOM 5857 C CA . ASP C 1 51 ? 73.456 23.679 -12.658 1.00 31.92 51 ASP C CA 1
ATOM 5858 C C . ASP C 1 51 ? 73.304 22.163 -12.705 1.00 31.42 51 ASP C C 1
ATOM 5859 O O . ASP C 1 51 ? 72.840 21.541 -11.736 1.00 31.11 51 ASP C O 1
ATOM 5864 N N . ARG C 1 52 ? 73.655 21.586 -13.854 1.00 31.41 52 ARG C N 1
ATOM 5865 C CA . ARG C 1 52 ? 73.693 20.143 -14.024 1.00 30.97 52 ARG C CA 1
ATOM 5866 C C . ARG C 1 52 ? 74.932 19.746 -14.803 1.00 32.28 52 ARG C C 1
ATOM 5867 O O . ARG C 1 52 ? 75.506 20.555 -15.550 1.00 31.43 52 ARG C O 1
ATOM 5875 N N . HIS C 1 53 ? 75.325 18.488 -14.612 1.00 32.31 53 HIS C N 1
ATOM 5876 C CA A HIS C 1 53 ? 76.500 17.932 -15.252 0.50 33.48 53 HIS C CA 1
ATOM 5877 C CA B HIS C 1 53 ? 76.496 17.929 -15.268 0.50 32.99 53 HIS C CA 1
ATOM 5878 C C . HIS C 1 53 ? 76.086 16.659 -15.990 1.00 32.11 53 HIS C C 1
ATOM 5879 O O . HIS C 1 53 ? 75.689 15.664 -15.364 1.00 31.09 53 HIS C O 1
ATOM 5892 N N . ASP C 1 54 ? 76.146 16.715 -17.316 1.00 30.98 54 ASP C N 1
ATOM 5893 C CA . ASP C 1 54 ? 75.842 15.570 -18.161 1.00 29.91 54 ASP C CA 1
ATOM 5894 C C . ASP C 1 54 ? 74.491 14.939 -17.881 1.00 27.29 54 ASP C C 1
ATOM 5895 O O . ASP C 1 54 ? 74.366 13.717 -17.815 1.00 27.17 54 ASP C O 1
ATOM 5900 N N . MET C 1 55 ? 73.472 15.772 -17.722 1.00 27.07 55 MET C N 1
ATOM 5901 C CA . MET C 1 55 ? 72.137 15.253 -17.535 1.00 25.61 55 MET C CA 1
ATOM 5902 C C . MET C 1 55 ? 71.444 15.158 -18.879 1.00 25.90 55 MET C C 1
ATOM 5903 O O . MET C 1 55 ? 71.239 16.178 -19.548 1.00 25.03 55 MET C O 1
ATOM 5908 N N . ILE C 1 56 ? 71.070 13.944 -19.261 1.00 23.16 56 ILE C N 1
ATOM 5909 C CA . ILE C 1 56 ? 70.316 13.739 -20.508 1.00 24.65 56 ILE C CA 1
ATOM 5910 C C . ILE C 1 56 ? 68.946 14.452 -20.433 1.00 24.19 56 ILE C C 1
ATOM 5911 O O . ILE C 1 56 ? 68.261 14.385 -19.407 1.00 24.91 56 ILE C O 1
ATOM 5916 N N . LEU C 1 57 ? 68.582 15.139 -21.515 1.00 23.55 57 LEU C N 1
ATOM 5917 C CA . LEU C 1 57 ? 67.416 16.027 -21.529 1.00 20.99 57 LEU C CA 1
ATOM 5918 C C . LEU C 1 57 ? 66.167 15.308 -22.005 1.00 23.34 57 LEU C C 1
ATOM 5919 O O . LEU C 1 57 ? 66.228 14.124 -22.359 1.00 22.90 57 LEU C O 1
ATOM 5924 N N . GLY C 1 58 ? 65.032 16.012 -21.984 1.00 21.42 58 GLY C N 1
ATOM 5925 C CA . GLY C 1 58 ? 63.767 15.488 -22.553 1.00 22.90 58 GLY C CA 1
ATOM 5926 C C . GLY C 1 58 ? 62.902 14.768 -21.530 1.00 23.24 58 GLY C C 1
ATOM 5927 O O . GLY C 1 58 ? 63.398 14.030 -20.672 1.00 24.01 58 GLY C O 1
ATOM 5928 N N . HIS C 1 59 ? 61.592 14.942 -21.632 1.00 22.03 59 HIS C N 1
ATOM 5929 C CA . HIS C 1 59 ? 60.687 14.256 -20.708 1.00 20.95 59 HIS C CA 1
ATOM 5930 C C . HIS C 1 59 ? 59.352 13.981 -21.357 1.00 21.48 59 HIS C C 1
ATOM 5931 O O . HIS C 1 59 ? 58.350 13.874 -20.662 1.00 23.63 59 HIS C O 1
ATOM 5938 N N . GLU C 1 60 ? 59.341 13.887 -22.686 1.00 20.66 60 GLU C N 1
ATOM 5939 C CA . GLU C 1 60 ? 58.092 13.599 -23.420 1.00 21.79 60 GLU C CA 1
ATOM 5940 C C . GLU C 1 60 ? 58.424 12.488 -24.412 1.00 23.20 60 GLU C C 1
ATOM 5941 O O . GLU C 1 60 ? 59.209 12.694 -25.358 1.00 23.12 60 GLU C O 1
ATOM 5947 N N . ALA C 1 61 ? 57.856 11.297 -24.170 1.00 24.30 61 ALA C N 1
ATOM 5948 C CA . ALA C 1 61 ? 58.143 10.118 -24.997 1.00 23.36 61 ALA C CA 1
ATOM 5949 C C . ALA C 1 61 ? 56.990 9.146 -25.086 1.00 23.26 61 ALA C C 1
ATOM 5950 O O . ALA C 1 61 ? 56.204 8.988 -24.138 1.00 23.90 61 ALA C O 1
ATOM 5952 N N . VAL C 1 62 ? 56.864 8.530 -26.255 1.00 24.39 62 VAL C N 1
ATOM 5953 C CA . VAL C 1 62 ? 56.192 7.247 -26.390 1.00 23.02 62 VAL C CA 1
ATOM 5954 C C . VAL C 1 62 ? 57.316 6.265 -26.623 1.00 22.53 62 VAL C C 1
ATOM 5955 O O . VAL C 1 62 ? 58.215 6.535 -27.417 1.00 23.12 62 VAL C O 1
ATOM 5959 N N . GLY C 1 63 ? 57.290 5.129 -25.939 1.00 22.05 63 GLY C N 1
ATOM 5960 C CA . GLY C 1 63 ? 58.468 4.263 -25.971 1.00 23.88 63 GLY C CA 1
ATOM 5961 C C . GLY C 1 63 ? 58.097 2.811 -26.115 1.00 23.84 63 GLY C C 1
ATOM 5962 O O . GLY C 1 63 ? 56.927 2.475 -26.210 1.00 19.96 63 GLY C O 1
ATOM 5963 N N . GLN C 1 64 ? 59.112 1.954 -26.136 1.00 21.21 64 GLN C N 1
ATOM 5964 C CA . GLN C 1 64 ? 58.892 0.518 -26.267 1.00 20.78 64 GLN C CA 1
ATOM 5965 C C . GLN C 1 64 ? 59.758 -0.152 -25.215 1.00 22.16 64 GLN C C 1
ATOM 5966 O O . GLN C 1 64 ? 60.942 0.188 -25.073 1.00 20.56 64 GLN C O 1
ATOM 5972 N N . ILE C 1 65 ? 59.156 -1.078 -24.476 1.00 20.74 65 ILE C N 1
ATOM 5973 C CA . ILE C 1 65 ? 59.856 -1.748 -23.377 1.00 20.65 65 ILE C CA 1
ATOM 5974 C C . ILE C 1 65 ? 60.921 -2.657 -23.937 1.00 21.23 65 ILE C C 1
ATOM 5975 O O . ILE C 1 65 ? 60.619 -3.525 -24.767 1.00 21.34 65 ILE C O 1
ATOM 5980 N N . VAL C 1 66 ? 62.152 -2.479 -23.448 1.00 19.27 66 VAL C N 1
ATOM 5981 C CA . VAL C 1 66 ? 63.276 -3.379 -23.784 1.00 20.07 66 VAL C CA 1
ATOM 5982 C C . VAL C 1 66 ? 63.728 -4.290 -22.620 1.00 21.08 66 VAL C C 1
ATOM 5983 O O . VAL C 1 66 ? 64.399 -5.307 -22.861 1.00 21.56 66 VAL C O 1
ATOM 5987 N N . LYS C 1 67 ? 63.369 -3.948 -21.380 1.00 21.94 67 LYS C N 1
ATOM 5988 C CA . LYS C 1 67 ? 63.733 -4.786 -20.220 1.00 22.55 67 LYS C CA 1
ATOM 5989 C C . LYS C 1 67 ? 62.755 -4.478 -19.109 1.00 22.55 67 LYS C C 1
ATOM 5990 O O . LYS C 1 67 ? 62.350 -3.329 -18.948 1.00 21.88 67 LYS C O 1
ATOM 5996 N N . VAL C 1 68 ? 62.370 -5.496 -18.340 1.00 20.21 68 VAL C N 1
ATOM 5997 C CA . VAL C 1 68 ? 61.514 -5.268 -17.176 1.00 20.74 68 VAL C CA 1
ATOM 5998 C C . VAL C 1 68 ? 62.144 -5.932 -15.979 1.00 22.41 68 VAL C C 1
ATOM 5999 O O . VAL C 1 68 ? 62.742 -7.002 -16.112 1.00 23.57 68 VAL C O 1
ATOM 6003 N N . GLY C 1 69 ? 61.976 -5.320 -14.813 1.00 24.24 69 GLY C N 1
ATOM 6004 C CA . GLY C 1 69 ? 62.387 -5.945 -13.550 1.00 25.84 69 GLY C CA 1
ATOM 6005 C C . GLY C 1 69 ? 61.565 -7.180 -13.190 1.00 24.87 69 GLY C C 1
ATOM 6006 O O . GLY C 1 69 ? 60.473 -7.414 -13.722 1.00 26.88 69 GLY C O 1
ATOM 6007 N N . SER C 1 70 ? 62.081 -7.973 -12.269 1.00 26.56 70 SER C N 1
ATOM 6008 C CA . SER C 1 70 ? 61.453 -9.236 -11.932 1.00 27.30 70 SER C CA 1
ATOM 6009 C C . SER C 1 70 ? 60.089 -9.093 -11.237 1.00 27.29 70 SER C C 1
ATOM 6010 O O . SER C 1 70 ? 59.361 -10.070 -11.103 1.00 29.40 70 SER C O 1
ATOM 6013 N N . LEU C 1 71 ? 59.744 -7.900 -10.784 1.00 25.18 71 LEU C N 1
ATOM 6014 C CA . LEU C 1 71 ? 58.472 -7.716 -10.086 1.00 25.24 71 LEU C CA 1
ATOM 6015 C C . LEU C 1 71 ? 57.461 -6.946 -10.928 1.00 26.50 71 LEU C C 1
ATOM 6016 O O . LEU C 1 71 ? 56.360 -6.630 -10.457 1.00 24.66 71 LEU C O 1
ATOM 6021 N N . VAL C 1 72 ? 57.843 -6.659 -12.173 1.00 25.13 72 VAL C N 1
ATOM 6022 C CA . VAL C 1 72 ? 56.927 -5.997 -13.119 1.00 25.58 72 VAL C CA 1
ATOM 6023 C C . VAL C 1 72 ? 55.884 -7.015 -13.574 1.00 25.57 72 VAL C C 1
ATOM 6024 O O . VAL C 1 72 ? 56.229 -8.146 -13.964 1.00 28.51 72 VAL C O 1
ATOM 6028 N N . LYS C 1 73 ? 54.612 -6.624 -13.491 1.00 26.21 73 LYS C N 1
ATOM 6029 C CA . LYS C 1 73 ? 53.517 -7.531 -13.805 1.00 24.95 73 LYS C CA 1
ATOM 6030 C C . LYS C 1 73 ? 52.602 -7.060 -14.923 1.00 24.49 73 LYS C C 1
ATOM 6031 O O . LYS C 1 73 ? 51.847 -7.865 -15.469 1.00 25.95 73 LYS C O 1
ATOM 6037 N N . ARG C 1 74 ? 52.656 -5.778 -15.271 1.00 21.22 74 ARG C N 1
ATOM 6038 C CA . ARG C 1 74 ? 51.734 -5.266 -16.284 1.00 23.03 74 ARG C CA 1
ATOM 6039 C C . ARG C 1 74 ? 52.345 -5.106 -17.670 1.00 25.48 74 ARG C C 1
ATOM 6040 O O . ARG C 1 74 ? 51.627 -4.800 -18.647 1.00 26.99 74 ARG C O 1
ATOM 6048 N N . LEU C 1 75 ? 53.661 -5.252 -17.756 1.00 23.76 75 LEU C N 1
ATOM 6049 C CA . LEU C 1 75 ? 54.379 -4.896 -18.974 1.00 22.86 75 LEU C CA 1
ATOM 6050 C C . LEU C 1 75 ? 55.333 -5.996 -19.377 1.00 25.01 75 LEU C C 1
ATOM 6051 O O . LEU C 1 75 ? 55.860 -6.725 -18.533 1.00 24.09 75 LEU C O 1
ATOM 6056 N N . LYS C 1 76 ? 55.583 -6.092 -20.676 1.00 25.18 76 LYS C N 1
ATOM 6057 C CA . LYS C 1 76 ? 56.573 -7.028 -21.170 1.00 29.58 76 LYS C CA 1
ATOM 6058 C C . LYS C 1 76 ? 57.439 -6.388 -22.239 1.00 26.63 76 LYS C C 1
ATOM 6059 O O . LYS C 1 76 ? 57.035 -5.392 -22.855 1.00 25.68 76 LYS C O 1
ATOM 6065 N N . VAL C 1 77 ? 58.613 -6.974 -22.461 1.00 25.50 77 VAL C N 1
ATOM 6066 C CA . VAL C 1 77 ? 59.509 -6.535 -23.527 1.00 23.52 77 VAL C CA 1
ATOM 6067 C C . VAL C 1 77 ? 58.704 -6.485 -24.827 1.00 24.21 77 VAL C C 1
ATOM 6068 O O . VAL C 1 77 ? 57.983 -7.428 -25.164 1.00 21.48 77 VAL C O 1
ATOM 6072 N N . GLY C 1 78 ? 58.812 -5.379 -25.550 1.00 22.81 78 GLY C N 1
ATOM 6073 C CA . GLY C 1 78 ? 58.074 -5.249 -26.798 1.00 21.07 78 GLY C CA 1
ATOM 6074 C C . GLY C 1 78 ? 56.858 -4.344 -26.694 1.00 24.78 78 GLY C C 1
ATOM 6075 O O . GLY C 1 78 ? 56.440 -3.780 -27.695 1.00 24.43 78 GLY C O 1
ATOM 6076 N N . ASP C 1 79 ? 56.271 -4.213 -25.498 1.00 24.26 79 ASP C N 1
ATOM 6077 C CA . ASP C 1 79 ? 55.081 -3.361 -25.337 1.00 22.88 79 ASP C CA 1
ATOM 6078 C C . ASP C 1 79 ? 55.399 -1.905 -25.668 1.00 22.95 79 ASP C C 1
ATOM 6079 O O . ASP C 1 79 ? 56.487 -1.417 -25.375 1.00 21.57 79 ASP C O 1
ATOM 6084 N N . LYS C 1 80 ? 54.441 -1.228 -26.296 1.00 22.17 80 LYS C N 1
ATOM 6085 C CA . LYS C 1 80 ? 54.551 0.206 -26.566 1.00 20.82 80 LYS C CA 1
ATOM 6086 C C . LYS C 1 80 ? 53.794 0.981 -25.508 1.00 22.38 80 LYS C C 1
ATOM 6087 O O . LYS C 1 80 ? 52.637 0.646 -25.185 1.00 21.79 80 LYS C O 1
ATOM 6093 N N . VAL C 1 81 ? 54.429 2.033 -24.976 1.00 21.35 81 VAL C N 1
ATOM 6094 C CA . VAL C 1 81 ? 53.910 2.732 -23.812 1.00 21.10 81 VAL C CA 1
ATOM 6095 C C . VAL C 1 81 ? 53.931 4.247 -23.994 1.00 22.86 81 VAL C C 1
ATOM 6096 O O . VAL C 1 81 ? 54.803 4.786 -24.705 1.00 23.88 81 VAL C O 1
ATOM 6100 N N . ILE C 1 82 ? 52.991 4.893 -23.318 1.00 21.41 82 ILE C N 1
ATOM 6101 C CA . ILE C 1 82 ? 52.987 6.348 -23.122 1.00 22.52 82 ILE C CA 1
ATOM 6102 C C . ILE C 1 82 ? 53.760 6.658 -21.852 1.00 23.02 82 ILE C C 1
ATOM 6103 O O . ILE C 1 82 ? 53.404 6.159 -20.780 1.00 24.07 82 ILE C O 1
ATOM 6108 N N . VAL C 1 83 ? 54.842 7.434 -21.972 1.00 22.36 83 VAL C N 1
ATOM 6109 C CA . VAL C 1 83 ? 55.668 7.751 -20.804 1.00 21.30 83 VAL C CA 1
ATOM 6110 C C . VAL C 1 83 ? 55.285 9.137 -20.272 1.00 21.84 83 VAL C C 1
ATOM 6111 O O . VAL C 1 83 ? 55.477 10.150 -20.974 1.00 23.73 83 VAL C O 1
ATOM 6115 N N . PRO C 1 84 ? 54.749 9.202 -19.035 1.00 22.46 84 PRO C N 1
ATOM 6116 C CA . PRO C 1 84 ? 54.386 10.532 -18.525 1.00 22.38 84 PRO C CA 1
ATOM 6117 C C . PRO C 1 84 ? 55.651 11.272 -18.127 1.00 23.14 84 PRO C C 1
ATOM 6118 O O . PRO C 1 84 ? 56.610 10.619 -17.728 1.00 22.80 84 PRO C O 1
ATOM 6122 N N . ALA C 1 85 ? 55.675 12.606 -18.242 1.00 23.86 85 ALA C N 1
ATOM 6123 C CA . ALA C 1 85 ? 56.862 13.375 -17.804 1.00 22.66 85 ALA C CA 1
ATOM 6124 C C . ALA C 1 85 ? 57.121 13.201 -16.307 1.00 22.26 85 ALA C C 1
ATOM 6125 O O . ALA C 1 85 ? 58.284 13.172 -15.873 1.00 23.31 85 ALA C O 1
ATOM 6127 N N . ILE C 1 86 ? 56.027 13.108 -15.521 1.00 22.59 86 ILE C N 1
ATOM 6128 C CA . ILE C 1 86 ? 56.074 12.923 -14.065 1.00 22.35 86 ILE C CA 1
ATOM 6129 C C . ILE C 1 86 ? 55.884 11.425 -13.753 1.00 21.36 86 ILE C C 1
ATOM 6130 O O . ILE C 1 86 ? 54.901 10.808 -14.170 1.00 22.28 86 ILE C O 1
ATOM 6135 N N . THR C 1 87 ? 56.873 10.846 -13.079 1.00 20.86 87 THR C N 1
ATOM 6136 C CA . THR C 1 87 ? 56.886 9.416 -12.748 1.00 21.62 87 THR C CA 1
ATOM 6137 C C . THR C 1 87 ? 57.102 9.274 -11.224 1.00 20.80 87 THR C C 1
ATOM 6138 O O . THR C 1 87 ? 58.243 9.052 -10.752 1.00 21.32 87 THR C O 1
ATOM 6142 N N . PRO C 1 88 ? 56.017 9.440 -10.437 1.00 21.27 88 PRO C N 1
ATOM 6143 C CA . PRO C 1 88 ? 56.104 9.516 -8.976 1.00 21.41 88 PRO C CA 1
ATOM 6144 C C . PRO C 1 88 ? 56.705 8.259 -8.309 1.00 21.29 88 PRO C C 1
ATOM 6145 O O . PRO C 1 88 ? 56.673 7.160 -8.887 1.00 22.59 88 PRO C O 1
ATOM 6149 N N . ASP C 1 89 ? 57.228 8.449 -7.103 1.00 23.39 89 ASP C N 1
ATOM 6150 C CA . ASP C 1 89 ? 57.450 7.356 -6.168 1.00 21.87 89 ASP C CA 1
ATOM 6151 C C . ASP C 1 89 ? 56.137 7.236 -5.367 1.00 21.70 89 ASP C C 1
ATOM 6152 O O . ASP C 1 89 ? 55.864 8.045 -4.466 1.00 21.58 89 ASP C O 1
ATOM 6157 N N . TRP C 1 90 ? 55.316 6.253 -5.724 1.00 20.63 90 TRP C N 1
ATOM 6158 C CA . TRP C 1 90 ? 53.923 6.216 -5.245 1.00 20.35 90 TRP C CA 1
ATOM 6159 C C . TRP C 1 90 ? 53.709 5.963 -3.748 1.00 22.06 90 TRP C C 1
ATOM 6160 O O . TRP C 1 90 ? 52.641 6.292 -3.207 1.00 23.60 90 TRP C O 1
ATOM 6171 N N . GLY C 1 91 ? 54.724 5.416 -3.069 1.00 22.05 91 GLY C N 1
ATOM 6172 C CA . GLY C 1 91 ? 54.645 5.177 -1.622 1.00 22.10 91 GLY C CA 1
ATOM 6173 C C . GLY C 1 91 ? 55.236 6.279 -0.750 1.00 22.92 91 GLY C C 1
ATOM 6174 O O . GLY C 1 91 ? 55.168 6.209 0.468 1.00 20.46 91 GLY C O 1
ATOM 6175 N N . GLU C 1 92 ? 55.819 7.307 -1.371 1.00 22.36 92 GLU C N 1
ATOM 6176 C CA . GLU C 1 92 ? 56.412 8.404 -0.588 1.00 23.09 92 GLU C CA 1
ATOM 6177 C C . GLU C 1 92 ? 55.357 9.249 0.132 1.00 23.16 92 GLU C C 1
ATOM 6178 O O . GLU C 1 92 ? 54.180 9.260 -0.261 1.00 23.88 92 GLU C O 1
ATOM 6184 N N . GLU C 1 93 ? 55.770 9.945 1.194 1.00 22.24 93 GLU C N 1
ATOM 6185 C CA . GLU C 1 93 ? 54.854 10.738 2.009 1.00 22.89 93 GLU C CA 1
ATOM 6186 C C . GLU C 1 93 ? 53.968 11.632 1.169 1.00 22.83 93 GLU C C 1
ATOM 6187 O O . GLU C 1 93 ? 52.757 11.685 1.382 1.00 23.97 93 GLU C O 1
ATOM 6193 N N . GLU C 1 94 ? 54.555 12.328 0.189 1.00 20.59 94 GLU C N 1
ATOM 6194 C CA . GLU C 1 94 ? 53.775 13.333 -0.523 1.00 23.25 94 GLU C CA 1
ATOM 6195 C C . GLU C 1 94 ? 52.703 12.656 -1.376 1.00 23.80 94 GLU C C 1
ATOM 6196 O O . GLU C 1 94 ? 51.615 13.207 -1.575 1.00 23.38 94 GLU C O 1
ATOM 6202 N N . SER C 1 95 ? 52.993 11.448 -1.847 1.00 21.96 95 SER C N 1
ATOM 6203 C CA . SER C 1 95 ? 52.004 10.699 -2.640 1.00 23.14 95 SER C CA 1
ATOM 6204 C C . SER C 1 95 ? 50.857 10.243 -1.737 1.00 24.06 95 SER C C 1
ATOM 6205 O O . SER C 1 95 ? 49.692 10.354 -2.097 1.00 23.57 95 SER C O 1
ATOM 6208 N N . GLN C 1 96 ? 51.183 9.764 -0.537 1.00 22.84 96 GLN C N 1
ATOM 6209 C CA . GLN C 1 96 ? 50.148 9.372 0.418 1.00 23.14 96 GLN C CA 1
ATOM 6210 C C . GLN C 1 96 ? 49.248 10.519 0.836 1.00 25.74 96 GLN C C 1
ATOM 6211 O O . GLN C 1 96 ? 48.110 10.294 1.236 1.00 27.15 96 GLN C O 1
ATOM 6217 N N . ARG C 1 97 ? 49.738 11.750 0.744 1.00 26.97 97 ARG C N 1
ATOM 6218 C CA . ARG C 1 97 ? 48.886 12.886 1.100 1.00 26.76 97 ARG C CA 1
ATOM 6219 C C . ARG C 1 97 ? 48.296 13.613 -0.098 1.00 25.70 97 ARG C C 1
ATOM 6220 O O . ARG C 1 97 ? 47.829 14.752 0.031 1.00 27.12 97 ARG C O 1
ATOM 6228 N N . GLY C 1 98 ? 48.322 12.957 -1.259 1.00 23.79 98 GLY C N 1
ATOM 6229 C CA . GLY C 1 98 ? 47.612 13.448 -2.449 1.00 25.25 98 GLY C CA 1
ATOM 6230 C C . GLY C 1 98 ? 48.386 14.278 -3.464 1.00 24.74 98 GLY C C 1
ATOM 6231 O O . GLY C 1 98 ? 47.791 14.823 -4.399 1.00 25.05 98 GLY C O 1
ATOM 6232 N N . TYR C 1 99 ? 49.705 14.356 -3.293 1.00 23.33 99 TYR C N 1
ATOM 6233 C CA . TYR C 1 99 ? 50.569 15.139 -4.184 1.00 22.98 99 TYR C CA 1
ATOM 6234 C C . TYR C 1 99 ? 51.730 14.293 -4.702 1.00 21.74 99 TYR C C 1
ATOM 6235 O O . TYR C 1 99 ? 52.916 14.533 -4.344 1.00 20.95 99 TYR C O 1
ATOM 6244 N N . PRO C 1 100 ? 51.426 13.288 -5.532 1.00 22.80 100 PRO C N 1
ATOM 6245 C CA . PRO C 1 100 ? 52.480 12.373 -5.979 1.00 22.64 100 PRO C CA 1
ATOM 6246 C C . PRO C 1 100 ? 53.538 13.036 -6.875 1.00 23.46 100 PRO C C 1
ATOM 6247 O O . PRO C 1 100 ? 54.651 12.524 -6.948 1.00 23.06 100 PRO C O 1
ATOM 6251 N N . MET C 1 101 ? 53.214 14.174 -7.506 1.00 22.95 101 MET C N 1
ATOM 6252 C CA . MET C 1 101 ? 54.204 14.870 -8.328 1.00 20.47 101 MET C CA 1
ATOM 6253 C C . MET C 1 101 ? 55.318 15.490 -7.463 1.00 21.74 101 MET C C 1
ATOM 6254 O O . MET C 1 101 ? 56.349 15.894 -8.004 1.00 23.45 101 MET C O 1
ATOM 6259 N N . HIS C 1 102 ? 55.104 15.567 -6.139 1.00 20.75 102 HIS C N 1
ATOM 6260 C CA . HIS C 1 102 ? 56.144 16.039 -5.195 1.00 20.50 102 HIS C CA 1
ATOM 6261 C C . HIS C 1 102 ? 56.705 14.895 -4.361 1.00 21.14 102 HIS C C 1
ATOM 6262 O O . HIS C 1 102 ? 57.158 15.094 -3.230 1.00 22.41 102 HIS C O 1
ATOM 6269 N N . SER C 1 103 ? 56.702 13.698 -4.925 1.00 21.02 103 SER C N 1
ATOM 6270 C CA . SER C 1 103 ? 57.173 12.538 -4.168 1.00 19.34 103 SER C CA 1
ATOM 6271 C C . SER C 1 103 ? 58.658 12.658 -3.861 1.00 20.50 103 SER C C 1
ATOM 6272 O O . SER C 1 103 ? 59.484 12.799 -4.774 1.00 22.02 103 SER C O 1
ATOM 6275 N N . GLY C 1 104 ? 58.989 12.625 -2.568 1.00 22.63 104 GLY C N 1
ATOM 6276 C CA . GLY C 1 104 ? 60.355 12.771 -2.107 1.00 24.65 104 GLY C CA 1
ATOM 6277 C C . GLY C 1 104 ? 60.835 14.211 -1.988 1.00 24.84 104 GLY C C 1
ATOM 6278 O O . GLY C 1 104 ? 61.989 14.451 -1.642 1.00 24.08 104 GLY C O 1
ATOM 6279 N N . GLY C 1 105 ? 59.969 15.179 -2.270 1.00 23.19 105 GLY C N 1
ATOM 6280 C CA . GLY C 1 105 ? 60.363 16.575 -2.108 1.00 23.82 105 GLY C CA 1
ATOM 6281 C C . GLY C 1 105 ? 59.780 17.385 -3.222 1.00 24.33 105 GLY C C 1
ATOM 6282 O O . GLY C 1 105 ? 59.320 16.821 -4.206 1.00 24.33 105 GLY C O 1
ATOM 6283 N N . MET C 1 106 ? 59.766 18.708 -3.060 1.00 22.53 106 MET C N 1
ATOM 6284 C CA . MET C 1 106 ? 59.147 19.566 -4.065 1.00 20.52 106 MET C CA 1
ATOM 6285 C C . MET C 1 106 ? 59.670 19.279 -5.488 1.00 21.11 106 MET C C 1
ATOM 6286 O O . MET C 1 106 ? 60.870 19.252 -5.721 1.00 24.22 106 MET C O 1
ATOM 6291 N N . LEU C 1 107 ? 58.747 19.049 -6.424 1.00 20.78 107 LEU C N 1
ATOM 6292 C CA . LEU C 1 107 ? 59.054 18.672 -7.821 1.00 20.45 107 LEU C CA 1
ATOM 6293 C C . LEU C 1 107 ? 59.685 17.262 -7.979 1.00 20.83 107 LEU C C 1
ATOM 6294 O O . LEU C 1 107 ? 60.132 16.886 -9.083 1.00 22.38 107 LEU C O 1
ATOM 6299 N N . GLY C 1 108 ? 59.702 16.487 -6.892 1.00 21.29 108 GLY C N 1
ATOM 6300 C CA . GLY C 1 108 ? 60.397 15.194 -6.885 1.00 16.77 108 GLY C CA 1
ATOM 6301 C C . GLY C 1 108 ? 59.848 14.113 -7.800 1.00 22.46 108 GLY C C 1
ATOM 6302 O O . GLY C 1 108 ? 60.556 13.151 -8.125 1.00 23.87 108 GLY C O 1
ATOM 6303 N N . GLY C 1 109 ? 58.588 14.281 -8.200 1.00 20.53 109 GLY C N 1
ATOM 6304 C CA . GLY C 1 109 ? 57.922 13.375 -9.149 1.00 22.95 109 GLY C CA 1
ATOM 6305 C C . GLY C 1 109 ? 58.336 13.661 -10.585 1.00 23.42 109 GLY C C 1
ATOM 6306 O O . GLY C 1 109 ? 58.202 12.808 -11.469 1.00 23.18 109 GLY C O 1
ATOM 6307 N N . TRP C 1 110 ? 58.790 14.886 -10.837 1.00 21.01 110 TRP C N 1
ATOM 6308 C CA . TRP C 1 110 ? 59.298 15.248 -12.145 1.00 22.48 110 TRP C CA 1
ATOM 6309 C C . TRP C 1 110 ? 60.770 14.903 -12.143 1.00 24.23 110 TRP C C 1
ATOM 6310 O O . TRP C 1 110 ? 61.608 15.648 -11.611 1.00 24.56 110 TRP C O 1
ATOM 6321 N N . LYS C 1 111 ? 61.080 13.728 -12.682 1.00 20.74 111 LYS C N 1
ATOM 6322 C CA . LYS C 1 111 ? 62.446 13.222 -12.593 1.00 23.67 111 LYS C CA 1
ATOM 6323 C C . LYS C 1 111 ? 63.192 13.516 -13.882 1.00 23.09 111 LYS C C 1
ATOM 6324 O O . LYS C 1 111 ? 64.240 14.168 -13.858 1.00 23.43 111 LYS C O 1
ATOM 6330 N N . PHE C 1 112 ? 62.628 13.043 -14.999 1.00 22.33 112 PHE C N 1
ATOM 6331 C CA . PHE C 1 112 ? 63.251 13.165 -16.335 1.00 22.00 112 PHE C CA 1
ATOM 6332 C C . PHE C 1 112 ? 63.605 14.613 -16.658 1.00 22.53 112 PHE C C 1
ATOM 6333 O O . PHE C 1 112 ? 62.714 15.446 -16.743 1.00 22.21 112 PHE C O 1
ATOM 6341 N N . SER C 1 113 ? 64.895 14.884 -16.863 1.00 21.01 113 SER C N 1
ATOM 6342 C CA . SER C 1 113 ? 65.437 16.221 -17.229 1.00 24.61 113 SER C CA 1
ATOM 6343 C C . SER C 1 113 ? 65.252 17.313 -16.162 1.00 24.45 113 SER C C 1
ATOM 6344 O O . SER C 1 113 ? 65.455 18.507 -16.447 1.00 25.36 113 SER C O 1
ATOM 6347 N N . ASN C 1 114 ? 64.830 16.904 -14.962 1.00 26.78 114 ASN C N 1
ATOM 6348 C CA . ASN C 1 114 ? 64.906 17.754 -13.761 1.00 25.48 114 ASN C CA 1
ATOM 6349 C C . ASN C 1 114 ? 66.232 17.371 -13.080 1.00 24.36 114 ASN C C 1
ATOM 6350 O O . ASN C 1 114 ? 67.193 18.142 -13.082 1.00 25.23 114 ASN C O 1
ATOM 6355 N N . PHE C 1 115 ? 66.311 16.148 -12.566 1.00 24.93 115 PHE C N 1
ATOM 6356 C CA . PHE C 1 115 ? 67.516 15.655 -11.909 1.00 25.26 115 PHE C CA 1
ATOM 6357 C C . PHE C 1 115 ? 67.859 14.207 -12.314 1.00 26.23 115 PHE C C 1
ATOM 6358 O O . PHE C 1 115 ? 68.835 13.637 -11.837 1.00 29.02 115 PHE C O 1
ATOM 6366 N N . LYS C 1 116 ? 67.048 13.597 -13.172 1.00 25.54 116 LYS C N 1
ATOM 6367 C CA . LYS C 1 116 ? 67.338 12.240 -13.646 1.00 24.41 116 LYS C CA 1
ATOM 6368 C C . LYS C 1 116 ? 67.543 12.310 -15.155 1.00 24.52 116 LYS C C 1
ATOM 6369 O O . LYS C 1 116 ? 66.880 13.110 -15.823 1.00 24.79 116 LYS C O 1
ATOM 6375 N N . ASP C 1 117 ? 68.430 11.478 -15.698 1.00 21.96 117 ASP C N 1
ATOM 6376 C CA . ASP C 1 117 ? 68.619 11.440 -17.155 1.00 23.32 117 ASP C CA 1
ATOM 6377 C C . ASP C 1 117 ? 67.264 11.198 -17.814 1.00 25.96 117 ASP C C 1
ATOM 6378 O O . ASP C 1 117 ? 66.536 10.276 -17.424 1.00 24.93 117 ASP C O 1
ATOM 6383 N N . GLY C 1 118 ? 66.953 12.041 -18.800 1.00 24.97 118 GLY C N 1
ATOM 6384 C CA . GLY C 1 118 ? 65.640 12.080 -19.445 1.00 24.82 118 GLY C CA 1
ATOM 6385 C C . GLY C 1 118 ? 65.526 11.117 -20.608 1.00 23.92 118 GLY C C 1
ATOM 6386 O O . GLY C 1 118 ? 66.247 10.108 -20.671 1.00 22.65 118 GLY C O 1
ATOM 6387 N N . VAL C 1 119 ? 64.623 11.438 -21.537 1.00 22.04 119 VAL C N 1
ATOM 6388 C CA . VAL C 1 119 ? 64.192 10.482 -22.566 1.00 21.11 119 VAL C CA 1
ATOM 6389 C C . VAL C 1 119 ? 64.961 10.603 -23.890 1.00 20.90 119 VAL C C 1
ATOM 6390 O O . VAL C 1 119 ? 64.791 9.768 -24.793 1.00 23.30 119 VAL C O 1
ATOM 6394 N N . PHE C 1 120 ? 65.813 11.627 -24.019 1.00 21.77 120 PHE C N 1
ATOM 6395 C CA . PHE C 1 120 ? 66.588 11.833 -25.261 1.00 20.51 120 PHE C CA 1
ATOM 6396 C C . PHE C 1 120 ? 67.824 10.938 -25.328 1.00 21.49 120 PHE C C 1
ATOM 6397 O O . PHE C 1 120 ? 68.947 11.426 -25.460 1.00 22.12 120 PHE C O 1
ATOM 6405 N N . SER C 1 121 ? 67.627 9.626 -25.245 1.00 21.06 121 SER C N 1
ATOM 6406 C CA . SER C 1 121 ? 68.749 8.697 -25.323 1.00 21.61 121 SER C CA 1
ATOM 6407 C C . SER C 1 121 ? 68.243 7.407 -25.894 1.00 22.33 121 SER C C 1
ATOM 6408 O O . SER C 1 121 ? 67.035 7.195 -25.931 1.00 23.47 121 SER C O 1
ATOM 6411 N N . GLU C 1 122 ? 69.158 6.529 -26.304 1.00 21.48 122 GLU C N 1
ATOM 6412 C CA . GLU C 1 122 ? 68.767 5.246 -26.916 1.00 19.15 122 GLU C CA 1
ATOM 6413 C C . GLU C 1 122 ? 67.941 4.349 -26.006 1.00 20.75 122 GLU C C 1
ATOM 6414 O O . GLU C 1 122 ? 67.118 3.583 -26.491 1.00 23.69 122 GLU C O 1
ATOM 6420 N N . VAL C 1 123 ? 68.201 4.401 -24.698 1.00 21.33 123 VAL C N 1
ATOM 6421 C CA . VAL C 1 123 ? 67.444 3.671 -23.691 1.00 20.21 123 VAL C CA 1
ATOM 6422 C C . VAL C 1 123 ? 67.329 4.631 -22.517 1.00 23.31 123 VAL C C 1
ATOM 6423 O O . VAL C 1 123 ? 68.282 5.379 -22.214 1.00 23.08 123 VAL C O 1
ATOM 6427 N N . PHE C 1 124 ? 66.183 4.613 -21.840 1.00 21.01 124 PHE C N 1
ATOM 6428 C CA . PHE C 1 124 ? 66.054 5.350 -20.601 1.00 21.74 124 PHE C CA 1
ATOM 6429 C C . PHE C 1 124 ? 65.370 4.506 -19.537 1.00 22.18 124 PHE C C 1
ATOM 6430 O O . PHE C 1 124 ? 64.866 3.420 -19.838 1.00 21.56 124 PHE C O 1
ATOM 6438 N N . HIS C 1 125 ? 65.411 4.989 -18.295 1.00 19.11 125 HIS C N 1
ATOM 6439 C CA . HIS C 1 125 ? 64.953 4.241 -17.135 1.00 19.71 125 HIS C CA 1
ATOM 6440 C C . HIS C 1 125 ? 63.654 4.805 -16.570 1.00 20.89 125 HIS C C 1
ATOM 6441 O O . HIS C 1 125 ? 63.512 6.024 -16.369 1.00 21.22 125 HIS C O 1
ATOM 6448 N N . VAL C 1 126 ? 62.691 3.927 -16.305 1.00 21.22 126 VAL C N 1
ATOM 6449 C CA . VAL C 1 126 ? 61.444 4.345 -15.642 1.00 20.77 126 VAL C CA 1
ATOM 6450 C C . VAL C 1 126 ? 61.328 3.619 -14.286 1.00 23.27 126 VAL C C 1
ATOM 6451 O O . VAL C 1 126 ? 61.367 2.381 -14.234 1.00 22.00 126 VAL C O 1
ATOM 6455 N N . ASN C 1 127 ? 61.225 4.384 -13.198 1.00 23.02 127 ASN C N 1
ATOM 6456 C CA . ASN C 1 127 ? 60.999 3.817 -11.860 1.00 23.25 127 ASN C CA 1
ATOM 6457 C C . ASN C 1 127 ? 59.539 3.406 -11.712 1.00 24.69 127 ASN C C 1
ATOM 6458 O O . ASN C 1 127 ? 58.672 4.016 -12.335 1.00 24.15 127 ASN C O 1
ATOM 6463 N N . GLU C 1 128 ? 59.268 2.391 -10.889 1.00 23.56 128 GLU C N 1
ATOM 6464 C CA . GLU C 1 128 ? 57.883 1.931 -10.652 1.00 22.89 128 GLU C CA 1
ATOM 6465 C C . GLU C 1 128 ? 57.124 1.851 -11.974 1.00 23.61 128 GLU C C 1
ATOM 6466 O O . GLU C 1 128 ? 56.099 2.513 -12.150 1.00 24.70 128 GLU C O 1
ATOM 6472 N N . ALA C 1 129 ? 57.658 1.054 -12.902 1.00 22.43 129 ALA C N 1
ATOM 6473 C CA . ALA C 1 129 ? 57.127 0.992 -14.278 1.00 24.09 129 ALA C CA 1
ATOM 6474 C C . ALA C 1 129 ? 55.648 0.587 -14.390 1.00 22.30 129 ALA C C 1
ATOM 6475 O O . ALA C 1 129 ? 54.934 1.163 -15.209 1.00 23.57 129 ALA C O 1
ATOM 6477 N N . ASP C 1 130 ? 55.186 -0.384 -13.593 1.00 23.07 130 ASP C N 1
ATOM 6478 C CA . ASP C 1 130 ? 53.759 -0.784 -13.621 1.00 24.23 130 ASP C CA 1
ATOM 6479 C C . ASP C 1 130 ? 52.839 0.394 -13.329 1.00 23.75 130 ASP C C 1
ATOM 6480 O O . ASP C 1 130 ? 51.783 0.561 -13.953 1.00 25.14 130 ASP C O 1
ATOM 6485 N N . ALA C 1 131 ? 53.246 1.215 -12.376 1.00 23.03 131 ALA C N 1
ATOM 6486 C CA . ALA C 1 131 ? 52.427 2.337 -11.954 1.00 21.64 131 ALA C CA 1
ATOM 6487 C C . ALA C 1 131 ? 52.567 3.508 -12.912 1.00 22.63 131 ALA C C 1
ATOM 6488 O O . ALA C 1 131 ? 51.663 4.362 -13.002 1.00 23.20 131 ALA C O 1
ATOM 6490 N N . ASN C 1 132 ? 53.725 3.603 -13.564 1.00 21.28 132 ASN C N 1
ATOM 6491 C CA . ASN C 1 132 ? 54.074 4.834 -14.281 1.00 21.81 132 ASN C CA 1
ATOM 6492 C C . ASN C 1 132 ? 53.984 4.772 -15.791 1.00 22.42 132 ASN C C 1
ATOM 6493 O O . ASN C 1 132 ? 54.148 5.796 -16.442 1.00 25.41 132 ASN C O 1
ATOM 6498 N N . LEU C 1 133 ? 53.689 3.608 -16.355 1.00 22.23 133 LEU C N 1
ATOM 6499 C CA . LEU C 1 133 ? 53.600 3.509 -17.836 1.00 22.74 133 LEU C CA 1
ATOM 6500 C C . LEU C 1 133 ? 52.243 3.002 -18.305 1.00 24.77 133 LEU C C 1
ATOM 6501 O O . LEU C 1 133 ? 51.766 1.978 -17.839 1.00 24.31 133 LEU C O 1
ATOM 6506 N N . ALA C 1 134 ? 51.623 3.725 -19.229 1.00 22.16 134 ALA C N 1
ATOM 6507 C CA . ALA C 1 134 ? 50.336 3.316 -19.767 1.00 23.09 134 ALA C CA 1
ATOM 6508 C C . ALA C 1 134 ? 50.607 2.664 -21.101 1.00 23.43 134 ALA C C 1
ATOM 6509 O O . ALA C 1 134 ? 51.497 3.100 -21.823 1.00 23.36 134 ALA C O 1
ATOM 6511 N N . LEU C 1 135 ? 49.882 1.594 -21.433 1.00 23.75 135 LEU C N 1
ATOM 6512 C CA . LEU C 1 135 ? 50.040 0.977 -22.751 1.00 22.76 135 LEU C CA 1
ATOM 6513 C C . LEU C 1 135 ? 49.464 1.930 -23.802 1.00 24.60 135 LEU C C 1
ATOM 6514 O O . LEU C 1 135 ? 48.436 2.584 -23.564 1.00 26.13 135 LEU C O 1
ATOM 6519 N N . LEU C 1 136 ? 50.113 2.012 -24.960 1.00 23.03 136 LEU C N 1
ATOM 6520 C CA . LEU C 1 136 ? 49.596 2.866 -26.028 1.00 23.24 136 LEU C CA 1
ATOM 6521 C C . LEU C 1 136 ? 48.388 2.190 -26.664 1.00 22.81 136 LEU C C 1
ATOM 6522 O O . LEU C 1 136 ? 48.510 1.074 -27.207 1.00 23.98 136 LEU C O 1
ATOM 6527 N N . PRO C 1 137 ? 47.213 2.855 -26.620 1.00 23.96 137 PRO C N 1
ATOM 6528 C CA . PRO C 1 137 ? 46.051 2.288 -27.288 1.00 24.74 137 PRO C CA 1
ATOM 6529 C C . PRO C 1 137 ? 46.297 2.163 -28.787 1.00 26.25 137 PRO C C 1
ATOM 6530 O O . PRO C 1 137 ? 46.994 3.002 -29.372 1.00 27.98 137 PRO C O 1
ATOM 6534 N N . ARG C 1 138 ? 45.740 1.122 -29.396 1.00 26.24 138 ARG C N 1
ATOM 6535 C CA . ARG C 1 138 ? 45.954 0.828 -30.813 1.00 30.80 138 ARG C CA 1
ATOM 6536 C C . ARG C 1 138 ? 45.349 1.864 -31.748 1.00 29.50 138 ARG C C 1
ATOM 6537 O O . ARG C 1 138 ? 45.741 1.928 -32.918 1.00 31.39 138 ARG C O 1
ATOM 6545 N N . ASP C 1 139 ? 44.403 2.666 -31.261 1.00 27.95 139 ASP C N 1
ATOM 6546 C CA . ASP C 1 139 ? 43.812 3.702 -32.115 1.00 27.94 139 ASP C CA 1
ATOM 6547 C C . ASP C 1 139 ? 44.471 5.076 -31.978 1.00 29.31 139 ASP C C 1
ATOM 6548 O O . ASP C 1 139 ? 43.922 6.081 -32.457 1.00 32.00 139 ASP C O 1
ATOM 6553 N N . ILE C 1 140 ? 45.622 5.142 -31.305 1.00 26.11 140 ILE C N 1
ATOM 6554 C CA . ILE C 1 140 ? 46.309 6.421 -31.173 1.00 24.06 140 ILE C CA 1
ATOM 6555 C C . ILE C 1 140 ? 47.687 6.381 -31.831 1.00 25.79 140 ILE C C 1
ATOM 6556 O O . ILE C 1 140 ? 48.479 5.487 -31.550 1.00 25.70 140 ILE C O 1
ATOM 6561 N N . LYS C 1 141 ? 47.977 7.360 -32.692 1.00 25.24 141 LYS C N 1
ATOM 6562 C CA . LYS C 1 141 ? 49.313 7.443 -33.331 1.00 26.15 141 LYS C CA 1
ATOM 6563 C C . LYS C 1 141 ? 50.361 7.837 -32.292 1.00 25.53 141 LYS C C 1
ATOM 6564 O O . LYS C 1 141 ? 50.080 8.670 -31.421 1.00 26.19 141 LYS C O 1
ATOM 6570 N N . PRO C 1 142 ? 51.560 7.221 -32.332 1.00 24.77 142 PRO C N 1
ATOM 6571 C CA . PRO C 1 142 ? 52.603 7.621 -31.369 1.00 23.91 142 PRO C CA 1
ATOM 6572 C C . PRO C 1 142 ? 52.828 9.151 -31.274 1.00 25.40 142 PRO C C 1
ATOM 6573 O O . PRO C 1 142 ? 52.958 9.682 -30.177 1.00 26.04 142 PRO C O 1
ATOM 6577 N N A GLU C 1 143 ? 52.826 9.827 -32.416 0.50 25.35 143 GLU C N 1
ATOM 6578 N N B GLU C 1 143 ? 52.871 9.846 -32.405 0.50 25.51 143 GLU C N 1
ATOM 6579 C CA A GLU C 1 143 ? 53.048 11.280 -32.491 0.50 26.33 143 GLU C CA 1
ATOM 6580 C CA B GLU C 1 143 ? 53.090 11.302 -32.385 0.50 26.64 143 GLU C CA 1
ATOM 6581 C C A GLU C 1 143 ? 51.968 12.096 -31.771 0.50 26.81 143 GLU C C 1
ATOM 6582 C C B GLU C 1 143 ? 51.983 12.026 -31.605 0.50 26.76 143 GLU C C 1
ATOM 6583 O O A GLU C 1 143 ? 52.248 13.175 -31.240 0.50 28.17 143 GLU C O 1
ATOM 6584 O O B GLU C 1 143 ? 52.258 12.958 -30.838 0.50 27.92 143 GLU C O 1
ATOM 6595 N N . ASP C 1 144 ? 50.737 11.595 -31.783 1.00 25.94 144 ASP C N 1
ATOM 6596 C CA . ASP C 1 144 ? 49.617 12.226 -31.048 1.00 26.07 144 ASP C CA 1
ATOM 6597 C C . ASP C 1 144 ? 49.717 11.920 -29.548 1.00 26.49 144 ASP C C 1
ATOM 6598 O O . ASP C 1 144 ? 49.434 12.774 -28.698 1.00 27.52 144 ASP C O 1
ATOM 6603 N N . ALA C 1 145 ? 50.102 10.691 -29.220 1.00 26.12 145 ALA C N 1
ATOM 6604 C CA . ALA C 1 145 ? 50.188 10.268 -27.830 1.00 23.44 145 ALA C CA 1
ATOM 6605 C C . ALA C 1 145 ? 51.316 10.936 -27.058 1.00 23.75 145 ALA C C 1
ATOM 6606 O O . ALA C 1 145 ? 51.200 11.094 -25.849 1.00 22.61 145 ALA C O 1
ATOM 6608 N N . VAL C 1 146 ? 52.416 11.280 -27.737 1.00 23.38 146 VAL C N 1
ATOM 6609 C CA . VAL C 1 146 ? 53.532 11.958 -27.064 1.00 22.02 146 VAL C CA 1
ATOM 6610 C C . VAL C 1 146 ? 53.108 13.346 -26.514 1.00 24.49 146 VAL C C 1
ATOM 6611 O O . VAL C 1 146 ? 53.703 13.838 -25.551 1.00 22.63 146 VAL C O 1
ATOM 6615 N N . MET C 1 147 ? 52.062 13.939 -27.097 1.00 23.22 147 MET C N 1
ATOM 6616 C CA . MET C 1 147 ? 51.474 15.169 -26.514 1.00 22.29 147 MET C CA 1
ATOM 6617 C C . MET C 1 147 ? 50.813 14.965 -25.146 1.00 23.28 147 MET C C 1
ATOM 6618 O O . MET C 1 147 ? 50.635 15.923 -24.405 1.00 24.90 147 MET C O 1
ATOM 6623 N N . LEU C 1 148 ? 50.476 13.723 -24.796 1.00 22.20 148 LEU C N 1
ATOM 6624 C CA . LEU C 1 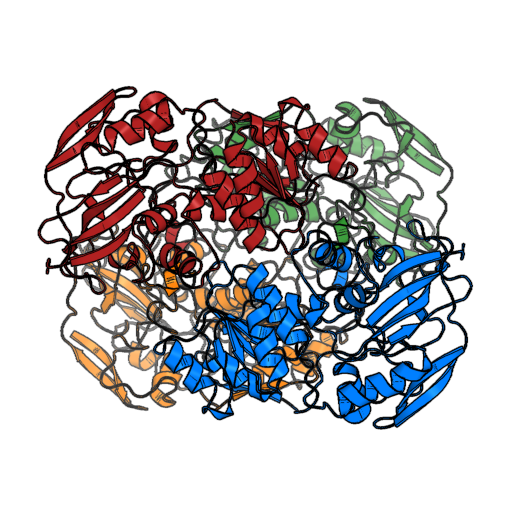148 ? 49.843 13.417 -23.501 1.00 20.15 148 LEU C CA 1
ATOM 6625 C C . LEU C 1 148 ? 50.833 13.519 -22.343 1.00 23.39 148 LEU C C 1
ATOM 6626 O O . LEU C 1 148 ? 50.441 13.858 -21.237 1.00 23.00 148 LEU C O 1
ATOM 6631 N N . SER C 1 149 ? 52.101 13.232 -22.627 1.00 22.85 149 SER C N 1
ATOM 6632 C CA . SER C 1 149 ? 53.135 13.046 -21.583 1.00 23.03 149 SER C CA 1
ATOM 6633 C C . SER C 1 149 ? 53.272 14.301 -20.723 1.00 24.35 149 SER C C 1
ATOM 6634 O O . SER C 1 149 ? 53.572 14.240 -19.519 1.00 24.17 149 SER C O 1
ATOM 6637 N N . ASP C 1 150 ? 53.051 15.452 -21.353 1.00 22.41 150 ASP C N 1
ATOM 6638 C CA . ASP C 1 150 ? 53.379 16.722 -20.710 1.00 20.75 150 ASP C CA 1
ATOM 6639 C C . ASP C 1 150 ? 52.393 17.803 -21.205 1.00 25.38 150 ASP C C 1
ATOM 6640 O O . ASP C 1 150 ? 51.790 18.502 -20.396 1.00 22.57 150 ASP C O 1
ATOM 6645 N N . MET C 1 151 ? 52.181 17.924 -22.515 1.00 23.90 151 MET C N 1
ATOM 6646 C CA . MET C 1 151 ? 51.373 19.081 -22.969 1.00 24.01 151 MET C CA 1
ATOM 6647 C C . MET C 1 151 ? 49.929 18.994 -22.518 1.00 23.06 151 MET C C 1
ATOM 6648 O O . MET C 1 151 ? 49.386 19.959 -21.945 1.00 23.46 151 MET C O 1
ATOM 6653 N N . VAL C 1 152 ? 49.281 17.864 -22.812 1.00 22.96 152 VAL C N 1
ATOM 6654 C CA . VAL C 1 152 ? 47.873 17.709 -22.441 1.00 21.86 152 VAL C CA 1
ATOM 6655 C C . VAL C 1 152 ? 47.701 17.714 -20.929 1.00 24.88 152 VAL C C 1
ATOM 6656 O O . VAL C 1 152 ? 46.859 18.442 -20.401 1.00 25.16 152 VAL C O 1
ATOM 6660 N N . THR C 1 153 ? 48.518 16.931 -20.214 1.00 24.44 153 THR C N 1
ATOM 6661 C CA . THR C 1 153 ? 48.314 16.822 -18.781 1.00 24.32 153 THR C CA 1
ATOM 6662 C C . THR C 1 153 ? 48.632 18.146 -18.041 1.00 23.67 153 THR C C 1
ATOM 6663 O O . THR C 1 153 ? 47.911 18.497 -17.119 1.00 25.31 153 THR C O 1
ATOM 6667 N N . THR C 1 154 ? 49.665 18.877 -18.466 1.00 24.90 154 THR C N 1
ATOM 6668 C CA . THR C 1 154 ? 49.982 20.191 -17.859 1.00 22.01 154 THR C CA 1
ATOM 6669 C C . THR C 1 154 ? 48.937 21.250 -18.195 1.00 23.61 154 THR C C 1
ATOM 6670 O O . THR C 1 154 ? 48.439 21.936 -17.308 1.00 23.19 154 THR C O 1
ATOM 6674 N N . GLY C 1 155 ? 48.570 21.345 -19.463 1.00 23.32 155 GLY C N 1
ATOM 6675 C CA . GLY C 1 155 ? 47.602 22.329 -19.858 1.00 23.76 155 GLY C CA 1
ATOM 6676 C C . GLY C 1 155 ? 46.282 22.035 -19.144 1.00 24.79 155 GLY C C 1
ATOM 6677 O O . GLY C 1 155 ? 45.608 22.950 -18.638 1.00 23.40 155 GLY C O 1
ATOM 6678 N N . PHE C 1 156 ? 45.901 20.758 -19.085 1.00 25.15 156 PHE C N 1
ATOM 6679 C CA . PHE C 1 156 ? 44.662 20.420 -18.391 1.00 22.47 156 PHE C CA 1
ATOM 6680 C C . PHE C 1 156 ? 44.801 20.683 -16.918 1.00 24.23 156 PHE C C 1
ATOM 6681 O O . PHE C 1 156 ? 43.841 21.041 -16.264 1.00 22.46 156 PHE C O 1
ATOM 6689 N N . HIS C 1 157 ? 46.004 20.490 -16.368 1.00 22.31 157 HIS C N 1
ATOM 6690 C CA . HIS C 1 157 ? 46.167 20.751 -14.938 1.00 20.94 157 HIS C CA 1
ATOM 6691 C C . HIS C 1 157 ? 46.006 22.231 -14.627 1.00 22.33 157 HIS C C 1
ATOM 6692 O O . HIS C 1 157 ? 45.526 22.574 -13.555 1.00 25.76 157 HIS C O 1
ATOM 6699 N N . GLY C 1 158 ? 46.436 23.103 -15.528 1.00 22.35 158 GLY C N 1
ATOM 6700 C CA . GLY C 1 158 ? 46.208 24.555 -15.387 1.00 21.71 158 GLY C CA 1
ATOM 6701 C C . GLY C 1 158 ? 44.719 24.847 -15.219 1.00 24.11 158 GLY C C 1
ATOM 6702 O O . GLY C 1 158 ? 44.300 25.574 -14.315 1.00 23.45 158 GLY C O 1
ATOM 6703 N N . ALA C 1 159 ? 43.919 24.263 -16.095 1.00 22.85 159 ALA C N 1
ATOM 6704 C CA . ALA C 1 159 ? 42.455 24.377 -16.014 1.00 23.15 159 ALA C CA 1
ATOM 6705 C C . ALA C 1 159 ? 41.838 23.776 -14.742 1.00 25.94 159 ALA C C 1
ATOM 6706 O O . ALA C 1 159 ? 40.897 24.342 -14.169 1.00 25.43 159 ALA C O 1
ATOM 6708 N N . GLU C 1 160 ? 42.350 22.623 -14.304 1.00 24.46 160 GLU C N 1
ATOM 6709 C CA . GLU C 1 160 ? 41.946 22.025 -13.026 1.00 24.33 160 GLU C CA 1
ATOM 6710 C C . GLU C 1 160 ? 42.260 22.946 -11.827 1.00 25.13 160 GLU C C 1
ATOM 6711 O O . GLU C 1 160 ? 41.418 23.129 -10.943 1.00 22.44 160 GLU C O 1
ATOM 6717 N N . LEU C 1 161 ? 43.487 23.473 -11.784 1.00 23.24 161 LEU C N 1
ATOM 6718 C CA . LEU C 1 161 ? 43.903 24.376 -10.714 1.00 24.81 161 LEU C CA 1
ATOM 6719 C C . LEU C 1 161 ? 43.094 25.657 -10.710 1.00 26.91 161 LEU C C 1
ATOM 6720 O O . LEU C 1 161 ? 42.855 26.206 -9.634 1.00 25.77 161 LEU C O 1
ATOM 6725 N N . ALA C 1 162 ? 42.677 26.119 -11.899 1.00 23.61 162 ALA C N 1
ATOM 6726 C CA . ALA C 1 162 ? 41.832 27.314 -12.012 1.00 23.63 162 ALA C CA 1
ATOM 6727 C C . ALA C 1 162 ? 40.383 27.020 -11.597 1.00 22.56 162 ALA C C 1
ATOM 6728 O O . ALA C 1 162 ? 39.562 27.910 -11.632 1.00 25.02 162 ALA C O 1
ATOM 6730 N N . ASN C 1 163 ? 40.062 25.763 -11.251 1.00 23.53 163 ASN C N 1
ATOM 6731 C CA . ASN C 1 163 ? 38.792 25.455 -10.609 1.00 24.35 163 ASN C CA 1
ATOM 6732 C C . ASN C 1 163 ? 37.651 25.877 -11.528 1.00 23.58 163 ASN C C 1
ATOM 6733 O O . ASN C 1 163 ? 36.659 26.467 -11.096 1.00 24.15 163 ASN C O 1
ATOM 6738 N N . ILE C 1 164 ? 37.833 25.619 -12.811 1.00 23.45 164 ILE C N 1
ATOM 6739 C CA . ILE C 1 164 ? 36.830 26.021 -13.797 1.00 22.25 164 ILE C CA 1
ATOM 6740 C C . ILE C 1 164 ? 35.506 25.310 -13.583 1.00 26.65 164 ILE C C 1
ATOM 6741 O O . ILE C 1 164 ? 35.478 24.072 -13.393 1.00 24.71 164 ILE C O 1
ATOM 6746 N N . LYS C 1 165 ? 34.416 26.091 -13.645 1.00 25.85 165 LYS C N 1
ATOM 6747 C CA . LYS C 1 165 ? 33.053 25.577 -13.466 1.00 26.23 165 LYS C CA 1
ATOM 6748 C C . LYS C 1 165 ? 32.210 25.775 -14.708 1.00 27.52 165 LYS C C 1
ATOM 6749 O O . LYS C 1 165 ? 32.545 26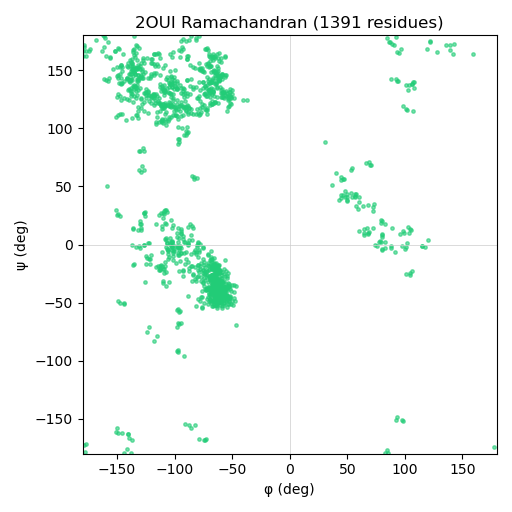.596 -15.566 1.00 26.19 165 LYS C O 1
ATOM 6755 N N . LEU C 1 166 ? 31.087 25.063 -14.774 1.00 24.29 166 LEU C N 1
ATOM 6756 C CA . LEU C 1 166 ? 30.187 25.166 -15.926 1.00 22.32 166 LEU C CA 1
ATOM 6757 C C . LEU C 1 166 ? 29.762 26.604 -16.237 1.00 24.36 166 LEU C C 1
ATOM 6758 O O . LEU C 1 166 ? 29.259 27.313 -15.366 1.00 25.42 166 LEU C O 1
ATOM 6763 N N . GLY C 1 167 ? 29.969 27.020 -17.490 1.00 23.50 167 GLY C N 1
ATOM 6764 C CA . GLY C 1 167 ? 29.611 28.376 -17.921 1.00 22.58 167 GLY C CA 1
ATOM 6765 C C . GLY C 1 167 ? 30.567 29.491 -17.510 1.00 24.17 167 GLY C C 1
ATOM 6766 O O . GLY C 1 167 ? 30.309 30.656 -17.828 1.00 25.97 167 GLY C O 1
ATOM 6767 N N . ASP C 1 168 ? 31.673 29.169 -16.833 1.00 23.06 168 ASP C N 1
ATOM 6768 C CA . ASP C 1 168 ? 32.624 30.212 -16.381 1.00 23.10 168 ASP C CA 1
ATOM 6769 C C . ASP C 1 168 ? 33.230 30.948 -17.566 1.00 23.44 168 ASP C C 1
ATOM 6770 O O . ASP C 1 168 ? 33.459 30.347 -18.598 1.00 23.00 168 ASP C O 1
ATOM 6775 N N . THR C 1 169 ? 33.474 32.250 -17.398 1.00 20.94 169 THR C N 1
ATOM 6776 C CA . THR C 1 169 ? 34.266 33.018 -18.335 1.00 22.38 169 THR C CA 1
ATOM 6777 C C . THR C 1 169 ? 35.718 32.908 -17.883 1.00 22.10 169 THR C C 1
ATOM 6778 O O . THR C 1 169 ? 36.016 33.140 -16.711 1.00 23.64 169 THR C O 1
ATOM 6782 N N . VAL C 1 170 ? 36.618 32.525 -18.793 1.00 20.36 170 VAL C N 1
ATOM 6783 C CA . VAL C 1 170 ? 37.990 32.128 -18.373 1.00 19.81 170 VAL C CA 1
ATOM 6784 C C . VAL C 1 170 ? 38.981 32.909 -19.222 1.00 21.77 170 VAL C C 1
ATOM 6785 O O . VAL C 1 170 ? 38.704 33.197 -20.388 1.00 22.91 170 VAL C O 1
ATOM 6789 N N . CYS C 1 171 ? 40.113 33.306 -18.637 1.00 21.61 171 CYS C N 1
ATOM 6790 C CA . CYS C 1 171 ? 41.190 33.849 -19.462 1.00 21.76 171 CYS C CA 1
ATOM 6791 C C . CYS C 1 171 ? 42.387 32.911 -19.353 1.00 22.87 171 CYS C C 1
ATOM 6792 O O . CYS C 1 171 ? 42.760 32.532 -18.246 1.00 22.86 171 CYS C O 1
ATOM 6795 N N . VAL C 1 172 ? 42.947 32.504 -20.498 1.00 21.38 172 VAL C N 1
ATOM 6796 C CA . VAL C 1 172 ? 44.173 31.681 -20.523 1.00 22.33 172 VAL C CA 1
ATOM 6797 C C . VAL C 1 172 ? 45.288 32.607 -20.999 1.00 20.67 172 VAL C C 1
ATOM 6798 O O . VAL C 1 172 ? 45.273 33.137 -22.117 1.00 20.70 172 VAL C O 1
ATOM 6802 N N . ILE C 1 173 ? 46.242 32.874 -20.110 1.00 20.87 173 ILE C N 1
ATOM 6803 C CA . ILE C 1 173 ? 47.334 33.748 -20.480 1.00 21.70 173 ILE C CA 1
ATOM 6804 C C . ILE C 1 173 ? 48.528 32.926 -20.956 1.00 25.02 173 ILE C C 1
ATOM 6805 O O . ILE C 1 173 ? 49.113 32.181 -20.170 1.00 25.20 173 ILE C O 1
ATOM 6810 N N . GLY C 1 174 ? 48.877 33.069 -22.234 1.00 23.39 174 GLY C N 1
ATOM 6811 C CA . GLY C 1 174 ? 49.976 32.324 -22.846 1.00 24.33 174 GLY C CA 1
ATOM 6812 C C . GLY C 1 174 ? 49.401 31.141 -23.594 1.00 24.38 174 GLY C C 1
ATOM 6813 O O . GLY C 1 174 ? 48.720 30.287 -23.006 1.00 26.90 174 GLY C O 1
ATOM 6814 N N . ILE C 1 175 ? 49.649 31.128 -24.900 1.00 24.80 175 ILE C N 1
ATOM 6815 C CA A ILE C 1 175 ? 49.074 30.160 -25.813 0.50 26.75 175 ILE C CA 1
ATOM 6816 C CA B ILE C 1 175 ? 49.095 30.066 -25.748 0.50 23.80 175 ILE C CA 1
ATOM 6817 C C . ILE C 1 175 ? 50.160 29.397 -26.602 1.00 26.18 175 ILE C C 1
ATOM 6818 O O . ILE C 1 175 ? 50.036 29.218 -27.806 1.00 28.11 175 ILE C O 1
ATOM 6827 N N . GLY C 1 176 ? 51.219 28.989 -25.925 1.00 25.75 176 GLY C N 1
ATOM 6828 C CA . GLY C 1 176 ? 52.136 28.022 -26.498 1.00 24.35 176 GLY C CA 1
ATOM 6829 C C . GLY C 1 176 ? 51.389 26.701 -26.421 1.00 24.14 176 GLY C C 1
ATOM 6830 O O . GLY C 1 176 ? 50.184 26.667 -26.116 1.00 25.36 176 GLY C O 1
ATOM 6831 N N . PRO C 1 177 ? 52.085 25.582 -26.650 1.00 24.78 177 PRO C N 1
ATOM 6832 C CA . PRO C 1 177 ? 51.368 24.314 -26.605 1.00 22.15 177 PRO C CA 1
ATOM 6833 C C . PRO C 1 177 ? 50.718 24.007 -25.249 1.00 22.69 177 PRO C C 1
ATOM 6834 O O . PRO C 1 177 ? 49.629 23.432 -25.226 1.00 23.02 177 PRO C O 1
ATOM 6838 N N . VAL C 1 178 ? 51.349 24.379 -24.126 1.00 22.03 178 VAL C N 1
ATOM 6839 C CA . VAL C 1 178 ? 50.688 24.160 -22.849 1.00 21.75 178 VAL C CA 1
ATOM 6840 C C . VAL C 1 178 ? 49.379 24.974 -22.724 1.00 22.31 178 VAL C C 1
ATOM 6841 O O . VAL C 1 178 ? 48.314 24.445 -22.341 1.00 25.26 178 VAL C O 1
ATOM 6845 N N . GLY C 1 179 ? 49.450 26.260 -23.061 1.00 22.03 179 GLY C N 1
ATOM 6846 C CA . GLY C 1 179 ? 48.267 27.121 -23.045 1.00 23.36 179 GLY C CA 1
ATOM 6847 C C . GLY C 1 179 ? 47.141 26.667 -23.958 1.00 22.11 179 GLY C C 1
ATOM 6848 O O . GLY C 1 179 ? 45.961 26.797 -23.617 1.00 21.24 179 GLY C O 1
ATOM 6849 N N . LEU C 1 180 ? 47.490 26.143 -25.134 1.00 22.07 180 LEU C N 1
ATOM 6850 C CA . LEU C 1 180 ? 46.459 25.661 -26.059 1.00 22.94 180 LEU C CA 1
ATOM 6851 C C . LEU C 1 180 ? 45.764 24.484 -25.388 1.00 23.43 180 LEU C C 1
ATOM 6852 O O . LEU C 1 180 ? 44.545 24.327 -25.470 1.00 22.56 180 LEU C O 1
ATOM 6857 N N . MET C 1 181 ? 46.531 23.667 -24.671 1.00 21.50 181 MET C N 1
ATOM 6858 C CA . MET C 1 181 ? 45.899 22.596 -23.910 1.00 21.30 181 MET C CA 1
ATOM 6859 C C . MET C 1 181 ? 45.104 23.090 -22.665 1.00 22.51 181 MET C C 1
ATOM 6860 O O . MET C 1 181 ? 44.129 22.447 -22.247 1.00 23.40 181 MET C O 1
ATOM 6865 N N . SER C 1 182 ? 45.481 24.242 -22.110 1.00 21.58 182 SER C N 1
ATOM 6866 C CA . SER C 1 182 ? 44.649 24.867 -21.060 1.00 22.15 182 SER C CA 1
ATOM 6867 C C . SER C 1 182 ? 43.331 25.405 -21.639 1.00 22.66 182 SER C C 1
ATOM 6868 O O . SER C 1 182 ? 42.279 25.304 -21.005 1.00 23.92 182 SER C O 1
ATOM 6871 N N . VAL C 1 183 ? 43.392 25.961 -22.837 1.00 22.19 183 VAL C N 1
ATOM 6872 C CA . VAL C 1 183 ? 42.154 26.313 -23.543 1.00 21.12 183 VAL C CA 1
ATOM 6873 C C . VAL C 1 183 ? 41.271 25.058 -23.749 1.00 23.32 183 VAL C C 1
ATOM 6874 O O . VAL C 1 183 ? 40.081 25.032 -23.372 1.00 22.48 183 VAL C O 1
ATOM 6878 N N . ALA C 1 184 ? 41.842 24.021 -24.351 1.00 20.98 184 ALA C N 1
ATOM 6879 C CA . ALA C 1 184 ? 41.090 22.754 -24.482 1.00 21.76 184 ALA C CA 1
ATOM 6880 C C . ALA C 1 184 ? 40.588 22.240 -23.129 1.00 24.69 184 ALA C C 1
ATOM 6881 O O . ALA C 1 184 ? 39.440 21.827 -23.032 1.00 23.30 184 ALA C O 1
ATOM 6883 N N . GLY C 1 185 ? 41.426 22.274 -22.091 1.00 22.03 185 GLY C N 1
ATOM 6884 C CA . GLY C 1 185 ? 41.006 21.759 -20.774 1.00 24.08 185 GLY C CA 1
ATOM 6885 C C . GLY C 1 185 ? 39.868 22.570 -20.197 1.00 24.25 185 GLY C C 1
ATOM 6886 O O . GLY C 1 185 ? 38.913 22.002 -19.703 1.00 26.28 185 GLY C O 1
ATOM 6887 N N . ALA C 1 186 ? 39.947 23.907 -20.299 1.00 21.87 186 ALA C N 1
ATOM 6888 C CA . ALA C 1 186 ? 38.885 24.783 -19.827 1.00 21.37 186 ALA C CA 1
ATOM 6889 C C . ALA C 1 186 ? 37.588 24.475 -20.576 1.00 22.64 186 ALA C C 1
ATOM 6890 O O . ALA C 1 186 ? 36.518 24.454 -19.981 1.00 21.78 186 ALA C O 1
ATOM 6892 N N . ASN C 1 187 ? 37.694 24.207 -21.868 1.00 21.89 187 ASN C N 1
ATOM 6893 C CA . ASN C 1 187 ? 36.515 23.906 -22.677 1.00 19.93 187 ASN C CA 1
ATOM 6894 C C . ASN C 1 187 ? 35.895 22.568 -22.230 1.00 22.32 187 ASN C C 1
ATOM 6895 O O . ASN C 1 187 ? 34.662 22.428 -22.178 1.00 23.02 187 ASN C O 1
ATOM 6900 N N . HIS C 1 188 ? 36.765 21.613 -21.891 1.00 21.82 188 HIS C N 1
ATOM 6901 C CA . HIS C 1 188 ? 36.349 20.271 -21.432 1.00 23.75 188 HIS C CA 1
ATOM 6902 C C . HIS C 1 188 ? 35.822 20.260 -20.005 1.00 24.41 188 HIS C C 1
ATOM 6903 O O . HIS C 1 188 ? 35.258 19.263 -19.576 1.00 27.78 188 HIS C O 1
ATOM 6910 N N . LEU C 1 189 ? 36.023 21.353 -19.274 1.00 23.55 189 LEU C N 1
ATOM 6911 C CA . LEU C 1 189 ? 35.504 21.515 -17.914 1.00 21.00 189 LEU C CA 1
ATOM 6912 C C . LEU C 1 189 ? 34.259 22.418 -17.884 1.00 23.62 189 LEU C C 1
ATOM 6913 O O . LEU C 1 189 ? 33.711 22.709 -16.814 1.00 26.41 189 LEU C O 1
ATOM 6918 N N . GLY C 1 190 ? 33.826 22.871 -19.052 1.00 22.70 190 GLY C N 1
ATOM 6919 C CA . GLY C 1 190 ? 32.546 23.533 -19.178 1.00 21.81 190 GLY C CA 1
ATOM 6920 C C . GLY C 1 190 ? 32.593 25.035 -19.315 1.00 22.84 190 GLY C C 1
ATOM 6921 O O . GLY C 1 190 ? 31.533 25.674 -19.277 1.00 21.70 190 GLY C O 1
ATOM 6922 N N . ALA C 1 191 ? 33.783 25.621 -19.515 1.00 20.79 191 ALA C N 1
ATOM 6923 C CA . ALA C 1 191 ? 33.853 27.090 -19.742 1.00 21.03 191 ALA C CA 1
ATOM 6924 C C . ALA C 1 191 ? 33.037 27.536 -20.963 1.00 24.04 191 ALA C C 1
ATOM 6925 O O . ALA C 1 191 ? 32.959 26.810 -21.960 1.00 24.85 191 ALA C O 1
ATOM 6927 N N . GLY C 1 192 ? 32.467 28.741 -20.875 1.00 23.22 192 GLY C N 1
ATOM 6928 C CA . GLY C 1 192 ? 31.684 29.316 -21.962 1.00 22.02 192 GLY C CA 1
ATOM 6929 C C . GLY C 1 192 ? 32.638 30.246 -22.706 1.00 22.21 192 GLY C C 1
ATOM 6930 O O . GLY C 1 192 ? 33.360 29.815 -23.610 1.00 22.97 192 GLY C O 1
ATOM 6931 N N . ARG C 1 193 ? 32.668 31.515 -22.313 1.00 21.19 193 ARG C N 1
ATOM 6932 C CA . ARG C 1 193 ? 33.546 32.478 -22.970 1.00 20.53 193 ARG C CA 1
ATOM 6933 C C . ARG C 1 193 ? 34.982 32.196 -22.534 1.00 20.27 193 ARG C C 1
ATOM 6934 O O . ARG C 1 193 ? 35.267 32.061 -21.337 1.00 23.33 193 ARG C O 1
ATOM 6942 N N . ILE C 1 194 ? 35.894 32.102 -23.505 1.00 19.78 194 ILE C N 1
ATOM 6943 C CA . ILE C 1 194 ? 37.301 31.837 -23.163 1.00 20.88 194 ILE C CA 1
ATOM 6944 C C . ILE C 1 194 ? 38.183 32.833 -23.911 1.00 21.52 194 ILE C C 1
ATOM 6945 O O . ILE C 1 194 ? 38.247 32.834 -25.140 1.00 21.99 194 ILE C O 1
ATOM 6950 N N . PHE C 1 195 ? 38.856 33.697 -23.162 1.00 20.59 195 PHE C N 1
ATOM 6951 C CA . PHE C 1 195 ? 39.808 34.634 -23.749 1.00 21.79 195 PHE C CA 1
ATOM 6952 C C . PHE C 1 195 ? 41.167 33.966 -23.790 1.00 24.11 195 PHE C C 1
ATOM 6953 O O . PHE C 1 195 ? 41.635 33.420 -22.774 1.00 25.41 195 PHE C O 1
ATOM 6961 N N . ALA C 1 196 ? 41.806 34.004 -24.946 1.00 23.04 196 ALA C N 1
ATOM 6962 C CA . ALA C 1 196 ? 43.136 33.433 -25.090 1.00 22.08 196 ALA C CA 1
ATOM 6963 C C . ALA C 1 196 ? 44.103 34.592 -25.393 1.00 22.37 196 ALA C C 1
ATOM 6964 O O . ALA C 1 196 ? 43.924 35.304 -26.375 1.00 23.04 196 ALA C O 1
ATOM 6966 N N . VAL C 1 197 ? 45.126 34.766 -24.552 1.00 22.23 197 VAL C N 1
ATOM 6967 C CA . VAL C 1 197 ? 46.072 35.891 -24.670 1.00 21.59 197 VAL C CA 1
ATOM 6968 C C . VAL C 1 197 ? 47.330 35.400 -25.358 1.00 24.44 197 VAL C C 1
ATOM 6969 O O . VAL C 1 197 ? 48.070 34.601 -24.797 1.00 24.70 197 VAL C O 1
ATOM 6973 N N . GLY C 1 198 ? 47.538 35.882 -26.575 1.00 25.33 198 GLY C N 1
ATOM 6974 C CA . GLY C 1 198 ? 48.641 35.474 -27.438 1.00 28.77 198 GLY C CA 1
ATOM 6975 C C . GLY C 1 198 ? 48.614 36.361 -28.670 1.00 31.75 198 GLY C C 1
ATOM 6976 O O . GLY C 1 198 ? 47.633 37.091 -28.916 1.00 31.38 198 GLY C O 1
ATOM 6977 N N . SER C 1 199 ? 49.684 36.312 -29.460 1.00 33.55 199 SER C N 1
ATOM 6978 C CA . SER C 1 199 ? 49.841 37.249 -30.574 1.00 35.93 199 SER C CA 1
ATOM 6979 C C . SER C 1 199 ? 50.307 36.580 -31.866 1.00 36.51 199 SER C C 1
ATOM 6980 O O . SER C 1 199 ? 50.158 37.163 -32.937 1.00 37.77 199 SER C O 1
ATOM 6983 N N . ARG C 1 200 ? 50.841 35.359 -31.753 1.00 38.55 200 ARG C N 1
ATOM 6984 C CA . ARG C 1 200 ? 51.239 34.531 -32.911 1.00 38.91 200 ARG C CA 1
ATOM 6985 C C . ARG C 1 200 ? 50.001 33.981 -33.626 1.00 36.52 200 ARG C C 1
ATOM 6986 O O . ARG C 1 200 ? 49.240 33.186 -33.043 1.00 35.42 200 ARG C O 1
ATOM 6994 N N . LYS C 1 201 ? 49.818 34.404 -34.881 1.00 35.48 201 LYS C N 1
ATOM 6995 C CA . LYS C 1 201 ? 48.676 34.007 -35.711 1.00 36.40 201 LYS C CA 1
ATOM 6996 C C . LYS C 1 201 ? 48.327 32.505 -35.672 1.00 33.20 201 LYS C C 1
ATOM 6997 O O . LYS C 1 201 ? 47.168 32.161 -35.471 1.00 32.73 201 LYS C O 1
ATOM 7003 N N A HIS C 1 202 ? 49.319 31.633 -35.845 0.50 32.52 202 HIS C N 1
ATOM 7004 N N B HIS C 1 202 ? 49.310 31.627 -35.874 0.50 31.39 202 HIS C N 1
ATOM 7005 C CA A HIS C 1 202 ? 49.052 30.200 -35.903 0.50 33.73 202 HIS C CA 1
ATOM 7006 C CA B HIS C 1 202 ? 49.004 30.203 -35.884 0.50 31.67 202 HIS C CA 1
ATOM 7007 C C A HIS C 1 202 ? 48.629 29.630 -34.542 0.50 33.32 202 HIS C C 1
ATOM 7008 C C B HIS C 1 202 ? 48.490 29.767 -34.524 0.50 31.27 202 HIS C C 1
ATOM 7009 O O A HIS C 1 202 ? 47.816 28.707 -34.487 0.50 33.66 202 HIS C O 1
ATOM 7010 O O B HIS C 1 202 ? 47.474 29.081 -34.450 0.50 30.28 202 HIS C O 1
ATOM 7023 N N . CYS C 1 203 ? 49.176 30.183 -33.455 1.00 32.31 203 CYS C N 1
ATOM 7024 C CA . CYS C 1 203 ? 48.752 29.826 -32.087 1.00 31.73 203 CYS C CA 1
ATOM 7025 C C . CYS C 1 203 ? 47.331 30.323 -31.812 1.00 29.72 203 CYS C C 1
ATOM 7026 O O . CYS C 1 203 ? 46.508 29.584 -31.262 1.00 29.98 203 CYS C O 1
ATOM 7029 N N . CYS C 1 204 ? 47.040 31.562 -32.213 1.00 28.71 204 CYS C N 1
ATOM 7030 C CA . CYS C 1 204 ? 45.705 32.126 -32.017 1.00 29.59 204 CYS C CA 1
ATOM 7031 C C . CYS C 1 204 ? 44.624 31.318 -32.747 1.00 30.36 204 CYS C C 1
ATOM 7032 O O . CYS C 1 204 ? 43.568 30.999 -32.170 1.00 30.09 204 CYS C O 1
ATOM 7035 N N . ASP C 1 205 ? 44.914 30.956 -33.983 1.00 27.47 205 ASP C N 1
ATOM 7036 C CA . ASP C 1 205 ? 44.018 30.100 -34.772 1.00 28.06 205 ASP C CA 1
ATOM 7037 C C . ASP C 1 205 ? 43.763 28.774 -34.074 1.00 27.93 205 ASP C C 1
ATOM 7038 O O . ASP C 1 205 ? 42.620 28.313 -33.990 1.00 27.75 205 ASP C O 1
ATOM 7043 N N . ILE C 1 206 ? 44.815 28.159 -33.558 1.00 23.35 206 ILE C N 1
ATOM 7044 C CA . ILE C 1 206 ? 44.651 26.878 -32.933 1.00 24.65 206 ILE C CA 1
ATOM 7045 C C . ILE C 1 206 ? 43.835 27.029 -31.661 1.00 24.52 206 ILE C C 1
ATOM 7046 O O . ILE C 1 206 ? 43.038 26.148 -31.348 1.00 24.80 206 ILE C O 1
ATOM 7051 N N . ALA C 1 207 ? 44.018 28.138 -30.923 1.00 22.00 207 ALA C N 1
ATOM 7052 C CA . ALA C 1 207 ? 43.247 28.353 -29.683 1.00 21.82 207 ALA C CA 1
ATOM 7053 C C . ALA C 1 207 ? 41.732 28.388 -30.000 1.00 22.04 207 ALA C C 1
ATOM 7054 O O . ALA C 1 207 ? 40.929 27.816 -29.271 1.00 21.38 207 ALA C O 1
ATOM 7056 N N . LEU C 1 208 ? 41.361 29.049 -31.088 1.00 21.41 208 LEU C N 1
ATOM 7057 C CA . LEU C 1 208 ? 39.956 29.045 -31.503 1.00 20.52 208 LEU C CA 1
ATOM 7058 C C . LEU C 1 208 ? 39.479 27.610 -31.813 1.00 21.43 208 LEU C C 1
ATOM 7059 O O . LEU C 1 208 ? 38.366 27.245 -31.449 1.00 21.67 208 LEU C O 1
ATOM 7064 N N . GLU C 1 209 ? 40.331 26.791 -32.426 1.00 20.50 209 GLU C N 1
ATOM 7065 C CA . GLU C 1 209 ? 39.946 25.400 -32.758 1.00 20.10 209 GLU C CA 1
ATOM 7066 C C . GLU C 1 209 ? 39.695 24.588 -31.485 1.00 22.98 209 GLU C C 1
ATOM 7067 O O . GLU C 1 209 ? 38.974 23.592 -31.517 1.00 24.29 209 GLU C O 1
ATOM 7073 N N . TYR C 1 210 ? 40.298 24.994 -30.370 1.00 20.98 210 TYR C N 1
ATOM 7074 C CA . TYR C 1 210 ? 40.169 24.240 -29.109 1.00 21.13 210 TYR C CA 1
ATOM 7075 C C . TYR C 1 210 ? 39.057 24.811 -28.198 1.00 23.45 210 TYR C C 1
ATOM 7076 O O . TYR C 1 210 ? 38.802 24.305 -27.105 1.00 24.34 210 TYR C O 1
ATOM 7085 N N . GLY C 1 211 ? 38.427 25.892 -28.632 1.00 21.97 211 GLY C N 1
ATOM 7086 C CA . GLY C 1 211 ? 37.267 26.441 -27.898 1.00 24.18 211 GLY C CA 1
ATOM 7087 C C . GLY C 1 211 ? 37.372 27.861 -27.375 1.00 24.90 211 GLY C C 1
ATOM 7088 O O . GLY C 1 211 ? 36.460 28.355 -26.691 1.00 22.34 211 GLY C O 1
ATOM 7089 N N . ALA C 1 212 ? 38.477 28.537 -27.688 1.00 23.41 212 ALA C N 1
ATOM 7090 C CA . ALA C 1 212 ? 38.597 29.940 -27.321 1.00 24.08 212 ALA C CA 1
ATOM 7091 C C . ALA C 1 212 ? 37.569 30.677 -28.109 1.00 20.53 212 ALA C C 1
ATOM 7092 O O . ALA C 1 212 ? 37.227 30.286 -29.246 1.00 21.44 212 ALA C O 1
ATOM 7094 N N . THR C 1 213 ? 37.080 31.768 -27.524 1.00 20.69 213 THR C N 1
ATOM 7095 C CA . THR C 1 213 ? 36.067 32.568 -28.174 1.00 21.74 213 THR C CA 1
ATOM 7096 C C . THR C 1 213 ? 36.592 33.953 -28.475 1.00 22.20 213 THR C C 1
ATOM 7097 O O . THR C 1 213 ? 36.031 34.648 -29.303 1.00 21.80 213 THR C O 1
ATOM 7101 N N . ASP C 1 214 ? 37.668 34.351 -27.793 1.00 21.92 214 ASP C N 1
ATOM 7102 C CA . ASP C 1 214 ? 38.196 35.716 -27.964 1.00 23.24 214 ASP C CA 1
ATOM 7103 C C . ASP C 1 214 ? 39.709 35.632 -27.961 1.00 23.10 214 ASP C C 1
ATOM 7104 O O . ASP C 1 214 ? 40.275 34.985 -27.075 1.00 25.34 214 ASP C O 1
ATOM 7109 N N . ILE C 1 215 ? 40.360 36.292 -28.926 1.00 22.60 215 ILE C N 1
ATOM 7110 C CA . ILE C 1 215 ? 41.829 36.377 -28.915 1.00 22.66 215 ILE C CA 1
ATOM 7111 C C . ILE C 1 215 ? 42.228 37.762 -28.434 1.00 22.58 215 ILE C C 1
ATOM 7112 O O . ILE C 1 215 ? 41.697 38.763 -28.921 1.00 23.97 215 ILE C O 1
ATOM 7117 N N . ILE C 1 216 ? 43.129 37.810 -27.455 1.00 20.98 216 ILE C N 1
ATOM 7118 C CA . ILE C 1 216 ? 43.604 39.082 -26.877 1.00 25.33 216 ILE C CA 1
ATOM 7119 C C . ILE C 1 216 ? 45.096 39.212 -27.194 1.00 24.94 216 ILE C C 1
ATOM 7120 O O . ILE C 1 216 ? 45.929 38.462 -26.688 1.00 27.66 216 ILE C O 1
ATOM 7125 N N . ASN C 1 217 ? 45.401 40.142 -28.076 1.00 24.95 217 ASN C N 1
ATOM 7126 C CA . ASN C 1 217 ? 46.749 40.351 -28.573 1.00 28.14 217 ASN C CA 1
ATOM 7127 C C . ASN C 1 217 ? 47.306 41.649 -27.966 1.00 26.95 217 ASN C C 1
ATOM 7128 O O . ASN C 1 217 ? 46.722 42.709 -28.150 1.00 27.59 217 ASN C O 1
ATOM 7133 N N . TYR C 1 218 ? 48.407 41.569 -27.228 1.00 29.03 218 TYR C N 1
ATOM 7134 C CA . TYR C 1 218 ? 48.968 42.773 -26.553 1.00 33.08 218 TYR C CA 1
ATOM 7135 C C . TYR C 1 218 ? 49.236 43.987 -27.474 1.00 34.45 218 TYR C C 1
ATOM 7136 O O . TYR C 1 218 ? 49.235 45.142 -27.021 1.00 33.21 218 TYR C O 1
ATOM 7145 N N . LYS C 1 219 ? 49.437 43.730 -28.765 1.00 36.23 219 LYS C N 1
ATOM 7146 C CA . LYS C 1 219 ? 49.702 44.801 -29.728 1.00 37.00 219 LYS C CA 1
ATOM 7147 C C . LYS C 1 219 ? 48.505 45.746 -29.862 1.00 36.53 219 LYS C C 1
ATOM 7148 O O . LYS C 1 219 ? 48.641 46.854 -30.359 1.00 36.59 219 LYS C O 1
ATOM 7154 N N . ASN C 1 220 ? 47.339 45.311 -29.389 1.00 35.06 220 ASN C N 1
ATOM 7155 C CA . ASN C 1 220 ? 46.161 46.171 -29.390 1.00 35.31 220 ASN C CA 1
ATOM 7156 C C . ASN C 1 220 ? 45.977 46.897 -28.050 1.00 34.30 220 ASN C C 1
ATOM 7157 O O . ASN C 1 220 ? 44.931 47.512 -27.798 1.00 35.30 220 ASN C O 1
ATOM 7162 N N . GLY C 1 221 ? 46.994 46.813 -27.192 1.00 31.78 221 GLY C N 1
ATOM 7163 C CA . GLY C 1 221 ? 46.986 47.534 -25.923 1.00 31.92 221 GLY C CA 1
ATOM 7164 C C . GLY C 1 221 ? 47.053 46.624 -24.711 1.00 31.50 221 GLY C C 1
ATOM 7165 O O . GLY C 1 221 ? 46.873 45.402 -24.816 1.00 30.65 221 GLY C O 1
ATOM 7166 N N . ASP C 1 222 ? 47.294 47.230 -23.551 1.00 30.05 222 ASP C N 1
ATOM 7167 C CA . ASP C 1 222 ? 47.343 46.504 -22.283 1.00 29.45 222 ASP C CA 1
ATOM 7168 C C . ASP C 1 222 ? 46.301 45.382 -22.228 1.00 27.21 222 ASP C C 1
ATOM 7169 O O . ASP C 1 222 ? 45.102 45.630 -22.415 1.00 25.94 222 ASP C O 1
ATOM 7174 N N . ILE C 1 223 ? 46.735 44.150 -21.972 1.00 25.40 223 ILE C N 1
ATOM 7175 C CA . ILE C 1 223 ? 45.786 43.032 -22.021 1.00 24.01 223 ILE C CA 1
ATOM 7176 C C . ILE C 1 223 ? 44.749 43.081 -20.893 1.00 24.40 223 ILE C C 1
ATOM 7177 O O . ILE C 1 223 ? 43.620 42.607 -21.073 1.00 24.23 223 ILE C O 1
ATOM 7182 N N . VAL C 1 224 ? 45.112 43.671 -19.749 1.00 22.65 224 VAL C N 1
ATOM 7183 C CA . VAL C 1 224 ? 44.179 43.749 -18.626 1.00 22.79 224 VAL C CA 1
ATOM 7184 C C . VAL C 1 224 ? 43.045 44.692 -19.011 1.00 24.20 224 VAL C C 1
ATOM 7185 O O . VAL C 1 224 ? 41.871 44.370 -18.816 1.00 25.36 224 VAL C O 1
ATOM 7189 N N . GLU C 1 225 ? 43.415 45.828 -19.584 1.00 21.92 225 GLU C N 1
ATOM 7190 C CA . GLU C 1 225 ? 42.470 46.818 -20.059 1.00 24.10 225 GLU C CA 1
ATOM 7191 C C . GLU C 1 225 ? 41.589 46.242 -21.173 1.00 23.31 225 GLU C C 1
ATOM 7192 O O . GLU C 1 225 ? 40.388 46.504 -21.194 1.00 22.31 225 GLU C O 1
ATOM 7198 N N . GLN C 1 226 ? 42.167 45.451 -22.080 1.00 22.52 226 GLN C N 1
ATOM 7199 C CA . GLN C 1 226 ? 41.344 44.789 -23.112 1.00 23.11 226 GLN C CA 1
ATOM 7200 C C . GLN C 1 226 ? 40.288 43.847 -22.509 1.00 24.29 226 GLN C C 1
ATOM 7201 O O . GLN C 1 226 ? 39.117 43.865 -22.916 1.00 24.63 226 GLN C O 1
ATOM 7207 N N . ILE C 1 227 ? 40.709 43.038 -21.546 1.00 22.15 227 ILE C N 1
ATOM 7208 C CA A ILE C 1 227 ? 39.819 42.105 -20.834 0.50 24.75 227 ILE C CA 1
ATOM 7209 C CA B ILE C 1 227 ? 39.792 42.112 -20.907 0.50 24.09 227 ILE C CA 1
ATOM 7210 C C . ILE C 1 227 ? 38.750 42.842 -20.036 1.00 26.43 227 ILE C C 1
ATOM 7211 O O . ILE C 1 227 ? 37.595 42.438 -19.997 1.00 25.99 227 ILE C O 1
ATOM 7220 N N . LEU C 1 228 ? 39.146 43.922 -19.374 1.00 25.58 228 LEU C N 1
ATOM 7221 C CA . LEU C 1 228 ? 38.174 44.692 -18.607 1.00 26.51 228 LEU C CA 1
ATOM 7222 C C . LEU C 1 228 ? 37.137 45.352 -19.534 1.00 28.78 228 LEU C C 1
ATOM 7223 O O . LEU C 1 228 ? 35.947 45.357 -19.234 1.00 31.05 228 LEU C O 1
ATOM 7228 N N . LYS C 1 229 ? 37.578 45.876 -20.667 1.00 28.69 229 LYS C N 1
ATOM 7229 C CA . LYS C 1 229 ? 36.654 46.477 -21.624 1.00 31.88 229 LYS C CA 1
ATOM 7230 C C . LYS C 1 229 ? 35.678 45.407 -22.150 1.00 31.35 229 LYS C C 1
ATOM 7231 O O . LYS C 1 229 ? 34.473 45.652 -22.276 1.00 29.08 229 LYS C O 1
ATOM 7237 N N . ALA C 1 230 ? 36.215 44.230 -22.453 1.00 27.30 230 ALA C N 1
ATOM 7238 C CA . ALA C 1 230 ? 35.415 43.138 -23.003 1.00 28.49 230 ALA C CA 1
ATOM 7239 C C . ALA C 1 230 ? 34.372 42.606 -22.020 1.00 27.47 230 ALA C C 1
ATOM 7240 O O . ALA C 1 230 ? 33.424 41.918 -22.420 1.00 29.78 230 ALA C O 1
ATOM 7242 N N . THR C 1 231 ? 34.577 42.865 -20.735 1.00 27.26 231 THR C N 1
ATOM 7243 C CA . THR C 1 231 ? 33.713 42.332 -19.685 1.00 24.69 231 THR C CA 1
ATOM 7244 C C . THR C 1 231 ? 32.993 43.460 -18.933 1.00 24.60 231 THR C C 1
ATOM 7245 O O . THR C 1 231 ? 32.502 43.241 -17.813 1.00 25.85 231 THR C O 1
ATOM 7249 N N . ASP C 1 232 ? 32.964 44.642 -19.550 1.00 26.81 232 ASP C N 1
ATOM 7250 C CA . ASP C 1 232 ? 32.343 45.844 -18.968 1.00 27.60 232 ASP C CA 1
ATOM 7251 C C . ASP C 1 232 ? 32.811 46.117 -17.534 1.00 27.58 232 ASP C C 1
ATOM 7252 O O . ASP C 1 232 ? 32.018 46.439 -16.634 1.00 29.86 232 ASP C O 1
ATOM 7257 N N . GLY C 1 233 ? 34.114 45.981 -17.325 1.00 26.12 233 GLY C N 1
ATOM 7258 C CA . GLY C 1 233 ? 34.745 46.272 -16.042 1.00 26.69 233 GLY C CA 1
ATOM 7259 C C . GLY C 1 233 ? 34.640 45.197 -14.990 1.00 29.35 233 GLY C C 1
ATOM 7260 O O . GLY C 1 233 ? 35.212 45.344 -13.907 1.00 30.50 233 GLY C O 1
ATOM 7261 N N . LYS C 1 234 ? 33.921 44.110 -15.296 1.00 29.12 234 LYS C N 1
ATOM 7262 C CA . LYS C 1 234 ? 33.625 43.071 -14.286 1.00 30.03 234 LYS C CA 1
ATOM 7263 C C . LYS C 1 234 ? 34.750 42.047 -14.111 1.00 30.29 234 LYS C C 1
ATOM 7264 O O . LYS C 1 234 ? 34.877 41.447 -13.059 1.00 32.06 234 LYS C O 1
ATOM 7270 N N . GLY C 1 235 ? 35.566 41.861 -15.140 1.00 28.91 235 GLY C N 1
ATOM 7271 C CA . GLY C 1 235 ? 36.629 40.863 -15.072 1.00 25.82 235 GLY C CA 1
ATOM 7272 C C . GLY C 1 235 ? 36.124 39.467 -15.435 1.00 26.86 235 GLY C C 1
ATOM 7273 O O . GLY C 1 235 ? 34.967 39.283 -15.828 1.00 27.48 235 GLY C O 1
ATOM 7274 N N . VAL C 1 236 ? 37.012 38.490 -15.342 1.00 22.45 236 VAL C N 1
ATOM 7275 C CA . VAL C 1 236 ? 36.694 37.098 -15.684 1.00 22.13 236 VAL C CA 1
ATOM 7276 C C . VAL C 1 236 ? 36.503 36.260 -14.421 1.00 23.01 236 VAL C C 1
ATOM 7277 O O . VAL C 1 236 ? 36.897 36.682 -13.335 1.00 23.45 236 VAL C O 1
ATOM 7281 N N . ASP C 1 237 ? 35.899 35.080 -14.551 1.00 22.16 237 ASP C N 1
ATOM 7282 C CA . ASP C 1 237 ? 35.664 34.218 -13.384 1.00 21.54 237 ASP C CA 1
ATOM 7283 C C . ASP C 1 237 ? 36.915 33.488 -12.893 1.00 24.21 237 ASP C C 1
ATOM 7284 O O . ASP C 1 237 ? 37.130 33.365 -11.677 1.00 22.93 237 ASP C O 1
ATOM 7289 N N . LYS C 1 238 ? 37.724 33.008 -13.836 1.00 22.24 238 LYS C N 1
ATOM 7290 C CA . LYS C 1 238 ? 38.881 32.130 -13.539 1.00 20.68 238 LYS C CA 1
ATOM 7291 C C . LYS C 1 238 ? 39.986 32.447 -14.527 1.00 22.97 238 LYS C C 1
ATOM 7292 O O . LYS C 1 238 ? 39.698 32.832 -15.658 1.00 21.90 238 LYS C O 1
ATOM 7298 N N . VAL C 1 239 ? 41.251 32.279 -14.095 1.00 21.19 239 VAL C N 1
ATOM 7299 C CA . VAL C 1 239 ? 42.390 32.565 -14.958 1.00 20.60 239 VAL C CA 1
ATOM 7300 C C . VAL C 1 239 ? 43.357 31.384 -14.936 1.00 22.61 239 VAL C C 1
ATOM 7301 O O . VAL C 1 239 ? 43.699 30.890 -13.837 1.00 21.55 239 VAL C O 1
ATOM 7305 N N . VAL C 1 240 ? 43.833 30.973 -16.119 1.00 21.72 240 VAL C N 1
ATOM 7306 C CA . VAL C 1 240 ? 44.928 29.997 -16.187 1.00 22.75 240 VAL C CA 1
ATOM 7307 C C . VAL C 1 240 ? 46.174 30.716 -16.678 1.00 21.78 240 VAL C C 1
ATOM 7308 O O . VAL C 1 240 ? 46.134 31.449 -17.660 1.00 22.49 240 VAL C O 1
ATOM 7312 N N . ILE C 1 241 ? 47.298 30.530 -15.990 1.00 23.00 241 ILE C N 1
ATOM 7313 C CA . ILE C 1 241 ? 48.536 31.118 -16.478 1.00 23.23 241 ILE C CA 1
ATOM 7314 C C . ILE C 1 241 ? 49.398 30.004 -17.079 1.00 24.21 241 ILE C C 1
ATOM 7315 O O . ILE C 1 241 ? 49.745 29.053 -16.376 1.00 24.78 241 ILE C O 1
ATOM 7320 N N . ALA C 1 242 ? 49.727 30.109 -18.371 1.00 22.71 242 ALA C N 1
ATOM 7321 C CA . ALA C 1 242 ? 50.457 29.027 -19.066 1.00 24.42 242 ALA C CA 1
ATOM 7322 C C . ALA C 1 242 ? 51.669 29.569 -19.836 1.00 26.90 242 ALA C C 1
ATOM 7323 O O . ALA C 1 242 ? 52.213 28.907 -20.721 1.00 29.42 242 ALA C O 1
ATOM 7325 N N . GLY C 1 243 ? 52.077 30.778 -19.487 1.00 24.69 243 GLY C N 1
ATOM 7326 C CA . GLY C 1 243 ? 53.187 31.432 -20.152 1.00 25.77 243 GLY C CA 1
ATOM 7327 C C . GLY C 1 243 ? 53.416 32.747 -19.471 1.00 26.00 243 GLY C C 1
ATOM 7328 O O . GLY C 1 243 ? 52.725 33.074 -18.505 1.00 26.36 243 GLY C O 1
ATOM 7329 N N . GLY C 1 244 ? 54.385 33.500 -19.970 1.00 24.58 244 GLY C N 1
ATOM 7330 C CA . GLY C 1 244 ? 54.678 34.833 -19.422 1.00 28.12 244 GLY C CA 1
ATOM 7331 C C . GLY C 1 244 ? 55.849 34.763 -18.457 1.00 28.89 244 GLY C C 1
ATOM 7332 O O . GLY C 1 244 ? 56.709 33.888 -18.574 1.00 29.35 244 GLY C O 1
ATOM 7333 N N . ASP C 1 245 ? 55.861 35.668 -17.487 1.00 26.16 245 ASP C N 1
ATOM 7334 C CA . ASP C 1 245 ? 56.949 35.762 -16.528 1.00 27.38 245 ASP C CA 1
ATOM 7335 C C . ASP C 1 245 ? 56.370 36.029 -15.139 1.00 25.29 245 ASP C C 1
ATOM 7336 O O . ASP C 1 245 ? 55.161 35.890 -14.941 1.00 26.13 245 ASP C O 1
ATOM 7341 N N . VAL C 1 246 ? 57.197 36.408 -14.176 1.00 24.14 246 VAL C N 1
ATOM 7342 C CA . VAL C 1 246 ? 56.660 36.634 -12.815 1.00 24.00 246 VAL C CA 1
ATOM 7343 C C . VAL C 1 246 ? 55.634 37.764 -12.751 1.00 23.92 246 VAL C C 1
ATOM 7344 O O . VAL C 1 246 ? 54.807 37.804 -11.838 1.00 25.31 246 VAL C O 1
ATOM 7348 N N . HIS C 1 247 ? 55.676 38.678 -13.723 1.00 23.99 247 HIS C N 1
ATOM 7349 C CA . HIS C 1 247 ? 54.749 39.815 -13.733 1.00 24.38 247 HIS C CA 1
ATOM 7350 C C . HIS C 1 247 ? 53.347 39.456 -14.261 1.00 25.91 247 HIS C C 1
ATOM 7351 O O . HIS C 1 247 ? 52.411 40.231 -14.115 1.00 26.20 247 HIS C O 1
ATOM 7358 N N . THR C 1 248 ? 53.189 38.264 -14.832 1.00 23.74 248 THR C N 1
ATOM 7359 C CA . THR C 1 248 ? 51.890 37.818 -15.350 1.00 23.66 248 THR C CA 1
ATOM 7360 C C . THR C 1 248 ? 50.857 37.599 -14.220 1.00 22.72 248 THR C C 1
ATOM 7361 O O . THR C 1 248 ? 49.638 37.676 -14.424 1.00 25.07 248 THR C O 1
ATOM 7365 N N . PHE C 1 249 ? 51.331 37.276 -13.024 1.00 23.69 249 PHE C N 1
ATOM 7366 C CA . PHE C 1 249 ? 50.403 37.066 -11.895 1.00 23.22 249 PHE C CA 1
ATOM 7367 C C . PHE C 1 249 ? 49.664 38.344 -11.540 1.00 22.15 249 PHE C C 1
ATOM 7368 O O . PHE C 1 249 ? 48.504 38.269 -11.184 1.00 24.74 249 PHE C O 1
ATOM 7376 N N . ALA C 1 250 ? 50.332 39.499 -11.595 1.00 23.03 250 ALA C N 1
ATOM 7377 C CA . ALA C 1 250 ? 49.644 40.772 -11.291 1.00 23.07 250 ALA C CA 1
ATOM 7378 C C . ALA C 1 250 ? 48.543 41.033 -12.313 1.00 24.71 250 ALA C C 1
ATOM 7379 O O . ALA C 1 250 ? 47.464 41.509 -11.966 1.00 24.13 250 ALA C O 1
ATOM 7381 N N . GLN C 1 251 ? 48.793 40.656 -13.565 1.00 23.04 251 GLN C N 1
ATOM 7382 C CA . GLN C 1 251 ? 47.783 40.812 -14.604 1.00 23.22 251 GLN C CA 1
ATOM 7383 C C . GLN C 1 251 ? 46.586 39.923 -14.320 1.00 24.15 251 GLN C C 1
ATOM 7384 O O . GLN C 1 251 ? 45.423 40.339 -14.485 1.00 24.05 251 GLN C O 1
ATOM 7390 N N . ALA C 1 252 ? 46.864 38.695 -13.889 1.00 22.02 252 ALA C N 1
ATOM 7391 C CA . ALA C 1 252 ? 45.786 37.751 -13.556 1.00 22.12 252 ALA C CA 1
ATOM 7392 C C . ALA C 1 252 ? 44.956 38.287 -12.398 1.00 22.39 252 ALA C C 1
ATOM 7393 O O . ALA C 1 252 ? 43.726 38.262 -12.454 1.00 22.13 252 ALA C O 1
ATOM 7395 N N . VAL C 1 253 ? 45.614 38.813 -11.360 1.00 23.85 253 VAL C N 1
ATOM 7396 C CA . VAL C 1 253 ? 44.886 39.344 -10.204 1.00 20.16 253 VAL C CA 1
ATOM 7397 C C . VAL C 1 253 ? 44.023 40.542 -10.605 1.00 21.50 253 VAL C C 1
ATOM 7398 O O . VAL C 1 253 ? 42.899 40.671 -10.122 1.00 22.62 253 VAL C O 1
ATOM 7402 N N . LYS C 1 254 ? 44.530 41.391 -11.499 1.00 18.70 254 LYS C N 1
ATOM 7403 C CA . LYS C 1 254 ? 43.845 42.614 -11.870 1.00 20.58 254 LYS C CA 1
ATOM 7404 C C . LYS C 1 254 ? 42.634 42.337 -12.760 1.00 21.28 254 LYS C C 1
ATOM 7405 O O . LYS C 1 254 ? 41.726 43.162 -12.819 1.00 26.14 254 LYS C O 1
ATOM 7411 N N . MET C 1 255 ? 42.624 41.203 -13.440 1.00 19.55 255 MET C N 1
ATOM 7412 C CA . MET C 1 255 ? 41.538 40.928 -14.412 1.00 22.42 255 MET C CA 1
ATOM 7413 C C . MET C 1 255 ? 40.463 39.985 -13.871 1.00 22.20 255 MET C C 1
ATOM 7414 O O . MET C 1 255 ? 39.437 39.769 -14.528 1.00 23.78 255 MET C O 1
ATOM 7419 N N . ILE C 1 256 ? 40.698 39.419 -12.683 1.00 20.92 256 ILE C N 1
ATOM 7420 C CA . ILE C 1 256 ? 39.837 38.354 -12.158 1.00 19.33 256 ILE C CA 1
ATOM 7421 C C . ILE C 1 256 ? 38.876 38.895 -11.078 1.00 23.78 256 ILE C C 1
ATOM 7422 O O . ILE C 1 256 ? 39.220 39.800 -10.333 1.00 21.64 256 ILE C O 1
ATOM 7427 N N . LYS C 1 257 ? 37.660 38.360 -11.024 1.00 20.72 257 LYS C N 1
ATOM 7428 C CA . LYS C 1 257 ? 36.702 38.721 -9.966 1.00 22.98 257 LYS C CA 1
ATOM 7429 C C . LYS C 1 257 ? 37.205 38.277 -8.569 1.00 22.57 257 LYS C C 1
ATOM 7430 O O . LYS C 1 257 ? 38.093 37.407 -8.492 1.00 21.46 257 LYS C O 1
ATOM 7436 N N . PRO C 1 258 ? 36.642 38.850 -7.477 1.00 22.38 258 PRO C N 1
ATOM 7437 C CA . PRO C 1 258 ? 36.947 38.326 -6.133 1.00 20.42 258 PRO C CA 1
ATOM 7438 C C . PRO C 1 258 ? 36.245 36.959 -6.014 1.00 23.09 258 PRO C C 1
ATOM 7439 O O . PRO C 1 258 ? 35.229 36.729 -6.721 1.00 23.06 258 PRO C O 1
ATOM 7443 N N . GLY C 1 259 ? 36.740 36.075 -5.144 1.00 20.48 259 GLY C N 1
ATOM 7444 C CA . GLY C 1 259 ? 36.148 34.723 -5.029 1.00 20.49 259 GLY C CA 1
ATOM 7445 C C . GLY C 1 259 ? 36.370 33.929 -6.313 1.00 22.32 259 GLY C C 1
ATOM 7446 O O . GLY C 1 259 ? 35.445 33.646 -7.103 1.00 22.04 259 GLY C O 1
ATOM 7447 N N . SER C 1 260 ? 37.612 33.560 -6.534 1.00 22.43 260 SER C N 1
ATOM 7448 C CA . SER C 1 260 ? 38.017 33.062 -7.841 1.00 23.48 260 SER C CA 1
ATOM 7449 C C . SER C 1 260 ? 39.328 32.285 -7.680 1.00 24.01 260 SER C C 1
ATOM 7450 O O . SER C 1 260 ? 39.856 32.223 -6.594 1.00 23.42 260 SER C O 1
ATOM 7453 N N . ASP C 1 261 ? 39.854 31.742 -8.784 1.00 23.73 261 ASP C N 1
ATOM 7454 C CA . ASP C 1 261 ? 41.069 30.936 -8.758 1.00 22.99 261 ASP C CA 1
ATOM 7455 C C . ASP C 1 261 ? 41.961 31.247 -9.948 1.00 23.61 261 ASP C C 1
ATOM 7456 O O . ASP C 1 261 ? 41.494 31.369 -11.068 1.00 24.00 261 ASP C O 1
ATOM 7461 N N . ILE C 1 262 ? 43.240 31.419 -9.671 1.00 22.36 262 ILE C N 1
ATOM 7462 C CA . ILE C 1 262 ? 44.245 31.606 -10.707 1.00 20.52 262 ILE C CA 1
ATOM 7463 C C . ILE C 1 262 ? 45.080 30.326 -10.707 1.00 24.76 262 ILE C C 1
ATOM 7464 O O . ILE C 1 262 ? 45.671 29.963 -9.679 1.00 25.49 262 ILE C O 1
ATOM 7469 N N . GLY C 1 263 ? 45.132 29.640 -11.838 1.00 22.87 263 GLY C N 1
ATOM 7470 C CA . GLY C 1 263 ? 45.837 28.339 -11.921 1.00 22.24 263 GLY C CA 1
ATOM 7471 C C . GLY C 1 263 ? 47.093 28.494 -12.755 1.00 24.38 263 GLY C C 1
ATOM 7472 O O . GLY C 1 263 ? 47.011 28.593 -13.968 1.00 26.72 263 GLY C O 1
ATOM 7473 N N . ASN C 1 264 ? 48.257 28.530 -12.107 1.00 23.16 264 ASN C N 1
ATOM 7474 C CA . ASN C 1 264 ? 49.529 28.621 -12.833 1.00 23.06 264 ASN C CA 1
ATOM 7475 C C . ASN C 1 264 ? 50.155 27.258 -13.086 1.00 24.11 264 ASN C C 1
ATOM 7476 O O . ASN C 1 264 ? 50.260 26.446 -12.167 1.00 25.71 264 ASN C O 1
ATOM 7481 N N . VAL C 1 265 ? 50.545 27.019 -14.344 1.00 22.17 265 VAL C N 1
ATOM 7482 C CA . VAL C 1 265 ? 51.375 25.858 -14.695 1.00 23.47 265 VAL C CA 1
ATOM 7483 C C . VAL C 1 265 ? 52.665 26.290 -15.363 1.00 25.57 265 VAL C C 1
ATOM 7484 O O . VAL C 1 265 ? 53.475 25.436 -15.714 1.00 25.19 265 VAL C O 1
ATOM 7488 N N . ASN C 1 266 ? 52.878 27.598 -15.511 1.00 23.19 266 ASN C N 1
ATOM 7489 C CA . ASN C 1 266 ? 54.121 28.074 -16.117 1.00 22.01 266 ASN C CA 1
ATOM 7490 C C . ASN C 1 266 ? 55.330 27.867 -15.210 1.00 25.02 266 ASN C C 1
ATOM 7491 O O . ASN C 1 266 ? 55.286 28.202 -14.033 1.00 24.60 266 ASN C O 1
ATOM 7496 N N . TYR C 1 267 ? 56.404 27.327 -15.787 1.00 21.47 267 TYR C N 1
ATOM 7497 C CA . TYR C 1 267 ? 57.693 27.138 -15.092 1.00 22.99 267 TYR C CA 1
ATOM 7498 C C . TYR C 1 267 ? 58.439 28.466 -15.206 1.00 23.76 267 TYR C C 1
ATOM 7499 O O . TYR C 1 267 ? 58.776 28.918 -16.312 1.00 26.61 267 TYR C O 1
ATOM 7508 N N . LEU C 1 268 ? 58.615 29.133 -14.061 1.00 22.40 268 LEU C N 1
ATOM 7509 C CA . LEU C 1 268 ? 59.143 30.485 -14.002 1.00 23.54 268 LEU C CA 1
ATOM 7510 C C . LEU C 1 268 ? 60.653 30.458 -13.910 1.00 25.61 268 LEU C C 1
ATOM 7511 O O . LEU C 1 268 ? 61.210 30.048 -12.895 1.00 29.77 268 LEU C O 1
ATOM 7516 N N . GLY C 1 269 ? 61.290 30.932 -14.974 1.00 28.59 269 GLY C N 1
ATOM 7517 C CA . GLY C 1 269 ? 62.735 30.800 -15.152 1.00 29.42 269 GLY C CA 1
ATOM 7518 C C . GLY C 1 269 ? 63.611 31.849 -14.507 1.00 32.14 269 GLY C C 1
ATOM 7519 O O . GLY C 1 269 ? 64.817 31.628 -14.332 1.00 31.85 269 GLY C O 1
ATOM 7520 N N . GLU C 1 270 ? 63.042 33.001 -14.158 1.00 30.91 270 GLU C N 1
ATOM 7521 C CA . GLU C 1 270 ? 63.861 34.090 -13.593 1.00 30.95 270 GLU C CA 1
ATOM 7522 C C . GLU C 1 270 ? 63.076 35.073 -12.737 1.00 29.45 270 GLU C C 1
ATOM 7523 O O . GLU C 1 270 ? 61.852 35.153 -12.841 1.00 29.20 270 GLU C O 1
ATOM 7529 N N . GLY C 1 271 ? 63.794 35.810 -11.895 1.00 27.16 271 GLY C N 1
ATOM 7530 C CA . GLY C 1 271 ? 63.197 36.812 -11.010 1.00 28.22 271 GLY C CA 1
ATOM 7531 C C . GLY C 1 271 ? 63.183 36.289 -9.597 1.00 27.62 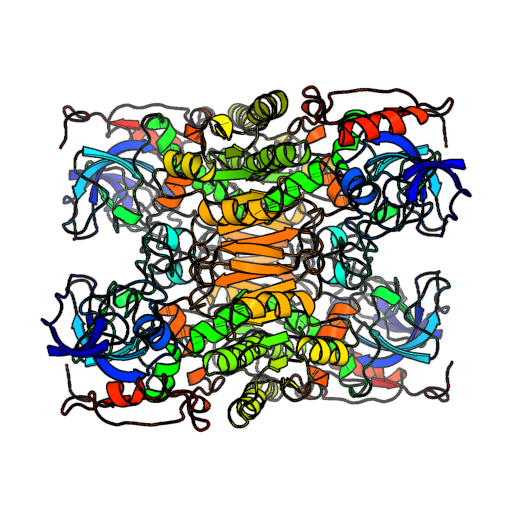271 GLY C C 1
ATOM 7532 O O . GLY C 1 271 ? 62.877 35.120 -9.374 1.00 26.56 271 GLY C O 1
ATOM 7533 N N . ASP C 1 272 ? 63.517 37.142 -8.638 1.00 26.44 272 ASP C N 1
ATOM 7534 C CA . ASP C 1 272 ? 63.554 36.710 -7.250 1.00 27.37 272 ASP C CA 1
ATOM 7535 C C . ASP C 1 272 ? 62.161 36.406 -6.704 1.00 27.89 272 ASP C C 1
ATOM 7536 O O . ASP C 1 272 ? 61.980 35.420 -6.004 1.00 28.45 272 ASP C O 1
ATOM 7541 N N . ASN C 1 273 ? 61.191 37.258 -7.036 1.00 27.39 273 ASN C N 1
ATOM 7542 C CA . ASN C 1 273 ? 59.866 37.219 -6.430 1.00 25.55 273 ASN C CA 1
ATOM 7543 C C . ASN C 1 273 ? 58.783 37.396 -7.462 1.00 25.05 273 ASN C C 1
ATOM 7544 O O . ASN C 1 273 ? 59.003 37.996 -8.507 1.00 25.03 273 ASN C O 1
ATOM 7549 N N . ILE C 1 274 ? 57.609 36.888 -7.130 1.00 23.36 274 ILE C N 1
ATOM 7550 C CA . ILE C 1 274 ? 56.389 37.066 -7.914 1.00 24.49 274 ILE C CA 1
ATOM 7551 C C . ILE C 1 274 ? 55.596 38.119 -7.157 1.00 25.44 274 ILE C C 1
ATOM 7552 O O . ILE C 1 274 ? 55.122 37.862 -6.050 1.00 23.64 274 ILE C O 1
ATOM 7557 N N . PRO C 1 275 ? 55.491 39.331 -7.721 1.00 24.71 275 PRO C N 1
ATOM 7558 C CA . PRO C 1 275 ? 54.743 40.416 -7.064 1.00 25.55 275 PRO C CA 1
ATOM 7559 C C . PRO C 1 275 ? 53.216 40.240 -7.194 1.00 26.53 275 PRO C C 1
ATOM 7560 O O . PRO C 1 275 ? 52.684 40.206 -8.300 1.00 29.16 275 PRO C O 1
ATOM 7564 N N . ILE C 1 276 ? 52.527 40.104 -6.060 1.00 23.79 276 ILE C N 1
ATOM 7565 C CA . ILE C 1 276 ? 51.055 40.088 -6.044 1.00 21.24 276 ILE C CA 1
ATOM 7566 C C . ILE C 1 276 ? 50.589 41.471 -5.591 1.00 23.00 276 ILE C C 1
ATOM 7567 O O . ILE C 1 276 ? 50.973 41.925 -4.500 1.00 24.32 276 ILE C O 1
ATOM 7572 N N . PRO C 1 277 ? 49.794 42.177 -6.432 1.00 23.07 277 PRO C N 1
ATOM 7573 C CA . PRO C 1 277 ? 49.429 43.583 -6.103 1.00 22.44 277 PRO C CA 1
ATOM 7574 C C . PRO C 1 277 ? 48.480 43.648 -4.899 1.00 24.62 277 PRO C C 1
ATOM 7575 O O . PRO C 1 277 ? 47.413 43.001 -4.907 1.00 24.32 277 PRO C O 1
ATOM 7579 N N . ARG C 1 278 ? 48.887 44.364 -3.853 1.00 22.13 278 ARG C N 1
ATOM 7580 C CA . ARG C 1 278 ? 48.111 44.370 -2.601 1.00 23.49 278 ARG C CA 1
ATOM 7581 C C . ARG C 1 278 ? 46.660 44.825 -2.769 1.00 24.22 278 ARG C C 1
ATOM 7582 O O . ARG C 1 278 ? 45.737 44.122 -2.342 1.00 25.58 278 ARG C O 1
ATOM 7590 N N . SER C 1 279 ? 46.452 45.985 -3.392 1.00 23.87 279 SER C N 1
ATOM 7591 C CA A SER C 1 279 ? 45.109 46.547 -3.517 0.33 23.03 279 SER C CA 1
ATOM 7592 C CA B SER C 1 279 ? 45.110 46.554 -3.521 0.33 24.10 279 SER C CA 1
ATOM 7593 C CA C SER C 1 279 ? 45.114 46.560 -3.536 0.33 22.68 279 SER C CA 1
ATOM 7594 C C . SER C 1 279 ? 44.185 45.638 -4.319 1.00 24.13 279 SER C C 1
ATOM 7595 O O . SER C 1 279 ? 43.071 45.323 -3.874 1.00 22.99 279 SER C O 1
ATOM 7602 N N . GLU C 1 280 ? 44.646 45.198 -5.487 1.00 21.42 280 GLU C N 1
ATOM 7603 C CA . GLU C 1 280 ? 43.813 44.340 -6.324 1.00 23.96 280 GLU C CA 1
ATOM 7604 C C . GLU C 1 280 ? 43.629 42.931 -5.763 1.00 24.04 280 GLU C C 1
ATOM 7605 O O . GLU C 1 280 ? 42.754 42.202 -6.189 1.00 23.21 280 GLU C O 1
ATOM 7611 N N . TRP C 1 281 ? 44.471 42.545 -4.812 1.00 22.64 281 TRP C N 1
ATOM 7612 C CA . TRP C 1 281 ? 44.281 41.261 -4.150 1.00 22.30 281 TRP C CA 1
ATOM 7613 C C . TRP C 1 281 ? 43.352 41.429 -2.936 1.00 23.50 281 TRP C C 1
ATOM 7614 O O . TRP C 1 281 ? 43.302 40.575 -2.050 1.00 26.06 281 TRP C O 1
ATOM 7625 N N . GLY C 1 282 ? 42.643 42.558 -2.870 1.00 23.19 282 GLY C N 1
ATOM 7626 C CA . GLY C 1 282 ? 41.648 42.789 -1.813 1.00 20.09 282 GLY C CA 1
ATOM 7627 C C . GLY C 1 282 ? 42.326 43.062 -0.489 1.00 23.14 282 GLY C C 1
ATOM 7628 O O . GLY C 1 282 ? 41.806 42.687 0.562 1.00 22.36 282 GLY C O 1
ATOM 7629 N N . VAL C 1 283 ? 43.477 43.735 -0.551 1.00 21.19 283 VAL C N 1
ATOM 7630 C CA . VAL C 1 283 ? 44.340 44.001 0.615 1.00 21.34 283 VAL C CA 1
ATOM 7631 C C . VAL C 1 283 ? 44.487 42.771 1.538 1.00 21.61 283 VAL C C 1
ATOM 7632 O O . VAL C 1 283 ? 44.553 42.889 2.769 1.00 23.86 283 VAL C O 1
ATOM 7636 N N . GLY C 1 284 ? 44.575 41.604 0.898 1.00 20.32 284 GLY C N 1
ATOM 7637 C CA . GLY C 1 284 ? 44.804 40.302 1.566 1.00 18.76 284 GLY C CA 1
ATOM 7638 C C . GLY C 1 284 ? 43.555 39.446 1.724 1.00 22.04 284 GLY C C 1
ATOM 7639 O O . GLY C 1 284 ? 43.635 38.338 2.252 1.00 18.41 284 GLY C O 1
ATOM 7640 N N . MET C 1 285 ? 42.411 39.936 1.238 1.00 18.53 285 MET C N 1
ATOM 7641 C CA . MET C 1 285 ? 41.141 39.344 1.649 1.00 19.19 285 MET C CA 1
ATOM 7642 C C . MET C 1 285 ? 40.143 39.131 0.516 1.00 20.02 285 MET C C 1
ATOM 7643 O O . MET C 1 285 ? 38.981 38.924 0.791 1.00 21.12 285 MET C O 1
ATOM 7648 N N . GLY C 1 286 ? 40.595 39.227 -0.732 1.00 20.47 286 GLY C N 1
ATOM 7649 C CA . GLY C 1 286 ? 39.695 39.122 -1.897 1.00 19.97 286 GLY C CA 1
ATOM 7650 C C . GLY C 1 286 ? 39.272 37.723 -2.332 1.00 21.22 286 GLY C C 1
ATOM 7651 O O . GLY C 1 286 ? 38.540 37.581 -3.329 1.00 20.93 286 GLY C O 1
ATOM 7652 N N . HIS C 1 287 ? 39.707 36.690 -1.604 1.00 20.20 287 HIS C N 1
ATOM 7653 C CA . HIS C 1 287 ? 39.518 35.284 -2.012 1.00 22.30 287 HIS C CA 1
ATOM 7654 C C . HIS C 1 287 ? 39.877 35.072 -3.503 1.00 22.59 287 HIS C C 1
ATOM 7655 O O . HIS C 1 287 ? 39.173 34.364 -4.235 1.00 22.54 287 HIS C O 1
ATOM 7662 N N . LYS C 1 288 ? 40.980 35.676 -3.946 1.00 21.96 288 LYS C N 1
ATOM 7663 C CA . LYS C 1 288 ? 41.551 35.413 -5.273 1.00 21.03 288 LYS C CA 1
ATOM 7664 C C . LYS C 1 288 ? 42.633 34.378 -5.056 1.00 21.27 288 LYS C C 1
ATOM 7665 O O . LYS C 1 288 ? 43.784 34.717 -4.728 1.00 22.09 288 LYS C O 1
ATOM 7671 N N . HIS C 1 289 ? 42.235 33.115 -5.112 1.00 21.49 289 HIS C N 1
ATOM 7672 C CA . HIS C 1 289 ? 43.131 32.007 -4.702 1.00 22.94 289 HIS C CA 1
ATOM 7673 C C . HIS C 1 289 ? 44.226 31.811 -5.741 1.00 21.83 289 HIS C C 1
ATOM 7674 O O . HIS C 1 289 ? 43.960 31.828 -6.935 1.00 22.13 289 HIS C O 1
ATOM 7681 N N . ILE C 1 290 ? 45.469 31.662 -5.288 1.00 22.65 290 ILE C N 1
ATOM 7682 C CA . ILE C 1 290 ? 46.584 31.568 -6.226 1.00 23.24 290 ILE C CA 1
ATOM 7683 C C . ILE C 1 290 ? 47.188 30.155 -6.127 1.00 23.68 290 ILE C C 1
ATOM 7684 O O . ILE C 1 290 ? 47.634 29.743 -5.044 1.00 23.62 290 ILE C O 1
ATOM 7689 N N . HIS C 1 291 ? 47.194 29.458 -7.260 1.00 21.46 291 HIS C N 1
ATOM 7690 C CA . HIS C 1 291 ? 47.672 28.062 -7.361 1.00 23.31 291 HIS C CA 1
ATOM 7691 C C . HIS C 1 291 ? 48.806 28.038 -8.380 1.00 25.39 291 HIS C C 1
ATOM 7692 O O . HIS C 1 291 ? 48.806 28.799 -9.369 1.00 26.89 291 HIS C O 1
ATOM 7699 N N . GLY C 1 292 ? 49.814 27.216 -8.120 1.00 22.32 292 GLY C N 1
ATOM 7700 C CA . GLY C 1 292 ? 50.890 27.037 -9.060 1.00 21.83 292 GLY C CA 1
ATOM 7701 C C . GLY C 1 292 ? 51.355 25.610 -8.855 1.00 24.22 292 GLY C C 1
ATOM 7702 O O . GLY C 1 292 ? 51.981 25.312 -7.827 1.00 25.39 292 GLY C O 1
ATOM 7703 N N . GLY C 1 293 ? 51.120 24.767 -9.849 1.00 21.13 293 GLY C N 1
ATOM 7704 C CA . GLY C 1 293 ? 51.324 23.330 -9.674 1.00 21.33 293 GLY C CA 1
ATOM 7705 C C . GLY C 1 293 ? 51.995 22.615 -10.819 1.00 25.80 293 GLY C C 1
ATOM 7706 O O . GLY C 1 293 ? 51.742 22.901 -11.977 1.00 24.43 293 GLY C O 1
ATOM 7707 N N . LEU C 1 294 ? 52.859 21.666 -10.464 1.00 23.91 294 LEU C N 1
ATOM 7708 C CA . LEU C 1 294 ? 53.402 20.673 -11.408 1.00 24.01 294 LEU C CA 1
ATOM 7709 C C . LEU C 1 294 ? 52.363 19.650 -11.846 1.00 25.94 294 LEU C C 1
ATOM 7710 O O . LEU C 1 294 ? 51.574 19.218 -11.027 1.00 22.56 294 LEU C O 1
ATOM 7715 N N . THR C 1 295 ? 52.363 19.253 -13.128 1.00 24.12 295 THR C N 1
ATOM 7716 C CA . THR C 1 295 ? 51.404 18.259 -13.598 1.00 26.76 295 THR C CA 1
ATOM 7717 C C . THR C 1 295 ? 51.440 16.951 -12.814 1.00 25.14 295 THR C C 1
ATOM 7718 O O . THR C 1 295 ? 52.522 16.497 -12.404 1.00 25.67 295 THR C O 1
ATOM 7722 N N . PRO C 1 296 ? 50.276 16.317 -12.646 1.00 24.87 296 PRO C N 1
ATOM 7723 C CA . PRO C 1 296 ? 50.226 14.903 -12.314 1.00 25.06 296 PRO C CA 1
ATOM 7724 C C . PRO C 1 296 ? 50.911 14.050 -13.382 1.00 25.63 296 PRO C C 1
ATOM 7725 O O . PRO C 1 296 ? 51.073 14.476 -14.551 1.00 24.64 296 PRO C O 1
ATOM 7729 N N . GLY C 1 297 ? 51.266 12.832 -12.985 1.00 25.24 297 GLY C N 1
ATOM 7730 C CA . GLY C 1 297 ? 51.842 11.889 -13.895 1.00 24.42 297 GLY C CA 1
ATOM 7731 C C . GLY C 1 297 ? 51.376 10.503 -13.522 1.00 24.91 297 GLY C C 1
ATOM 7732 O O . GLY C 1 297 ? 50.362 10.342 -12.818 1.00 26.87 297 GLY C O 1
ATOM 7733 N N . GLY C 1 298 ? 52.096 9.497 -14.023 1.00 23.84 298 GLY C N 1
ATOM 7734 C CA . GLY C 1 298 ? 51.728 8.122 -13.778 1.00 23.33 298 GLY C CA 1
ATOM 7735 C C . GLY C 1 298 ? 50.767 7.603 -14.824 1.00 23.78 298 GLY C C 1
ATOM 7736 O O . GLY C 1 298 ? 50.280 8.357 -15.687 1.00 22.27 298 GLY C O 1
ATOM 7737 N N . ARG C 1 299 ? 50.501 6.306 -14.770 1.00 21.21 299 ARG C N 1
ATOM 7738 C CA . ARG C 1 299 ? 49.776 5.692 -15.865 1.00 22.05 299 ARG C CA 1
ATOM 7739 C C . ARG C 1 299 ? 48.300 6.019 -15.856 1.00 21.92 299 ARG C C 1
ATOM 7740 O O . ARG C 1 299 ? 47.704 6.112 -16.924 1.00 23.82 299 ARG C O 1
ATOM 7748 N N . VAL C 1 300 ? 47.688 6.206 -14.685 1.00 22.05 300 VAL C N 1
ATOM 7749 C CA . VAL C 1 300 ? 46.226 6.472 -14.678 1.00 23.22 300 VAL C CA 1
ATOM 7750 C C . VAL C 1 300 ? 45.938 7.816 -15.364 1.00 23.05 300 VAL C C 1
ATOM 7751 O O . VAL C 1 300 ? 45.022 7.928 -16.215 1.00 22.59 300 VAL C O 1
ATOM 7755 N N . ARG C 1 301 ? 46.705 8.833 -15.002 1.00 23.15 301 ARG C N 1
ATOM 7756 C CA . ARG C 1 301 ? 46.599 10.121 -15.675 1.00 23.93 301 ARG C CA 1
ATOM 7757 C C . ARG C 1 301 ? 46.715 9.974 -17.195 1.00 25.92 301 ARG C C 1
ATOM 7758 O O . ARG C 1 301 ? 45.910 10.533 -17.934 1.00 23.21 301 ARG C O 1
ATOM 7766 N N . MET C 1 302 ? 47.698 9.199 -17.665 1.00 22.65 302 MET C N 1
ATOM 7767 C CA . MET C 1 302 ? 47.873 8.997 -19.102 1.00 21.97 302 MET C CA 1
ATOM 7768 C C . MET C 1 302 ? 46.678 8.276 -19.711 1.00 22.60 302 MET C C 1
ATOM 7769 O O . MET C 1 302 ? 46.199 8.660 -20.788 1.00 24.74 302 MET C O 1
ATOM 7774 N N . GLU C 1 303 ? 46.181 7.236 -19.033 1.00 22.39 303 GLU C N 1
ATOM 7775 C CA . GLU C 1 303 ? 45.057 6.437 -19.546 1.00 23.26 303 GLU C CA 1
ATOM 7776 C C . GLU C 1 303 ? 43.781 7.260 -19.669 1.00 24.77 303 GLU C C 1
ATOM 7777 O O . GLU C 1 303 ? 43.070 7.136 -20.662 1.00 22.58 303 GLU C O 1
ATOM 7783 N N . LYS C 1 304 ? 43.503 8.093 -18.661 1.00 24.81 304 LYS C N 1
ATOM 7784 C CA . LYS C 1 304 ? 42.289 8.928 -18.662 1.00 24.16 304 LYS C CA 1
ATOM 7785 C C . LYS C 1 304 ? 42.330 9.889 -19.816 1.00 26.26 304 LYS C C 1
ATOM 7786 O O . LYS C 1 304 ? 41.367 10.020 -20.560 1.00 25.30 304 LYS C O 1
ATOM 7792 N N . LEU C 1 305 ? 43.450 10.592 -19.928 1.00 25.74 305 LEU C N 1
ATOM 7793 C CA . LEU C 1 305 ? 43.638 11.553 -21.017 1.00 27.01 305 LEU C CA 1
ATOM 7794 C C . LEU C 1 305 ? 43.655 10.878 -22.392 1.00 26.08 305 LEU C C 1
ATOM 7795 O O . LEU C 1 305 ? 43.066 11.392 -23.329 1.00 25.77 305 LEU C O 1
ATOM 7800 N N . ALA C 1 306 ? 44.275 9.703 -22.508 1.00 25.00 306 ALA C N 1
ATOM 7801 C CA . ALA C 1 306 ? 44.291 8.988 -23.780 1.00 24.82 306 ALA C CA 1
ATOM 7802 C C . ALA C 1 306 ? 42.869 8.637 -24.231 1.00 23.74 306 ALA C C 1
ATOM 7803 O O . ALA C 1 306 ? 42.569 8.541 -25.437 1.00 24.96 306 ALA C O 1
ATOM 7805 N N . SER C 1 307 ? 41.984 8.432 -23.250 1.00 24.35 307 SER C N 1
ATOM 7806 C CA A SER C 1 307 ? 40.627 8.014 -23.565 0.50 23.14 307 SER C CA 1
ATOM 7807 C CA B SER C 1 307 ? 40.609 8.035 -23.530 0.50 24.07 307 SER C CA 1
ATOM 7808 C C . SER C 1 307 ? 39.881 9.118 -24.311 1.00 23.49 307 SER C C 1
ATOM 7809 O O . SER C 1 307 ? 39.008 8.822 -25.132 1.00 24.48 307 SER C O 1
ATOM 7814 N N . LEU C 1 308 ? 40.229 10.378 -24.041 1.00 21.46 308 LEU C N 1
ATOM 7815 C CA . LEU C 1 308 ? 39.668 11.505 -24.795 1.00 21.80 308 LEU C CA 1
ATOM 7816 C C . LEU C 1 308 ? 40.094 11.464 -26.249 1.00 22.55 308 LEU C C 1
ATOM 7817 O O . LEU C 1 308 ? 39.314 11.824 -27.124 1.00 22.65 308 LEU C O 1
ATOM 7822 N N . ILE C 1 309 ? 41.334 11.038 -26.518 1.00 20.63 309 ILE C N 1
ATOM 7823 C CA . ILE C 1 309 ? 41.738 10.888 -27.909 1.00 21.91 309 ILE C CA 1
ATOM 7824 C C . ILE C 1 309 ? 41.003 9.740 -28.573 1.00 20.86 309 ILE C C 1
ATOM 7825 O O . ILE C 1 309 ? 40.489 9.883 -29.665 1.00 22.68 309 ILE C O 1
ATOM 7830 N N . SER C 1 310 ? 40.946 8.596 -27.895 1.00 20.46 310 SER C N 1
ATOM 7831 C CA . SER C 1 310 ? 40.336 7.387 -28.428 1.00 22.22 310 SER C CA 1
ATOM 7832 C C . SER C 1 310 ? 38.844 7.544 -28.736 1.00 24.01 310 SER C C 1
ATOM 7833 O O . SER C 1 310 ? 38.347 6.902 -29.662 1.00 22.18 310 SER C O 1
ATOM 7836 N N . THR C 1 311 ? 38.152 8.395 -27.969 1.00 23.31 311 THR C N 1
ATOM 7837 C CA . THR C 1 311 ? 36.717 8.644 -28.157 1.00 25.29 311 THR C CA 1
ATOM 7838 C C . THR C 1 311 ? 36.454 9.820 -29.100 1.00 27.18 311 THR C C 1
ATOM 7839 O O . THR C 1 311 ? 35.305 10.183 -29.335 1.00 27.01 311 THR C O 1
ATOM 7843 N N . GLY C 1 312 ? 37.518 10.409 -29.649 1.00 26.05 312 GLY C N 1
ATOM 7844 C CA . GLY C 1 312 ? 37.360 11.460 -30.660 1.00 27.18 312 GLY C CA 1
ATOM 7845 C C . GLY C 1 312 ? 37.020 12.818 -30.072 1.00 26.72 312 GLY C C 1
ATOM 7846 O O . GLY C 1 312 ? 36.543 13.717 -30.778 1.00 28.01 312 GLY C O 1
ATOM 7847 N N . LYS C 1 313 ? 37.285 12.985 -28.781 1.00 24.00 313 LYS C N 1
ATOM 7848 C CA . LYS C 1 313 ? 36.925 14.204 -28.068 1.00 24.61 313 LYS C CA 1
ATOM 7849 C C . LYS C 1 313 ? 38.091 15.163 -27.850 1.00 24.86 313 LYS C C 1
ATOM 7850 O O . LYS C 1 313 ? 37.898 16.303 -27.383 1.00 25.85 313 LYS C O 1
ATOM 7856 N N . LEU C 1 314 ? 39.290 14.710 -28.224 1.00 24.54 314 LEU C N 1
ATOM 7857 C CA . LEU C 1 314 ? 40.510 15.516 -28.092 1.00 23.15 314 LEU C CA 1
ATOM 7858 C C . LEU C 1 314 ? 41.442 15.174 -29.254 1.00 25.91 314 LEU C C 1
ATOM 7859 O O . LEU C 1 314 ? 41.770 14.008 -29.474 1.00 26.63 314 LEU C O 1
ATOM 7864 N N . ASP C 1 315 ? 41.842 16.193 -30.014 1.00 23.16 315 ASP C N 1
ATOM 7865 C CA . ASP C 1 315 ? 42.715 15.996 -31.173 1.00 24.22 315 ASP C CA 1
ATOM 7866 C C . ASP C 1 315 ? 44.022 16.730 -30.861 1.00 24.83 315 ASP C C 1
ATOM 7867 O O . ASP C 1 315 ? 44.071 17.965 -30.898 1.00 26.19 315 ASP C O 1
ATOM 7872 N N . THR C 1 316 ? 45.053 15.966 -30.506 1.00 23.45 316 THR C N 1
ATOM 7873 C CA . THR C 1 316 ? 46.351 16.546 -30.126 1.00 22.61 316 THR C CA 1
ATOM 7874 C C . THR C 1 316 ? 47.254 16.813 -31.332 1.00 23.23 316 THR C C 1
ATOM 7875 O O . THR C 1 316 ? 48.287 17.471 -31.188 1.00 25.46 316 THR C O 1
ATOM 7879 N N . SER C 1 317 ? 46.848 16.353 -32.517 1.00 23.10 317 SER C N 1
ATOM 7880 C CA . SER C 1 317 ? 47.676 16.509 -33.716 1.00 22.80 317 SER C CA 1
ATOM 7881 C C . SER C 1 317 ? 47.805 17.992 -34.100 1.00 23.28 317 SER C C 1
ATOM 7882 O O . SER C 1 317 ? 48.757 18.367 -34.792 1.00 25.88 317 SER C O 1
ATOM 7885 N N . LYS C 1 318 ? 46.882 18.828 -33.624 1.00 25.63 318 LYS C N 1
ATOM 7886 C CA . LYS C 1 318 ? 46.897 20.276 -33.922 1.00 26.29 318 LYS C CA 1
ATOM 7887 C C . LYS C 1 318 ? 48.135 20.966 -33.351 1.00 24.80 318 LYS C C 1
ATOM 7888 O O . LYS C 1 318 ? 48.498 22.062 -33.782 1.00 26.37 318 LYS C O 1
ATOM 7894 N N . LEU C 1 319 ? 48.740 20.342 -32.351 1.00 22.78 319 LEU C N 1
ATOM 7895 C CA . LEU C 1 319 ? 49.875 20.910 -31.671 1.00 23.69 319 LEU C CA 1
ATOM 7896 C C . LEU C 1 319 ? 51.160 20.721 -32.463 1.00 25.60 319 LEU C C 1
ATOM 7897 O O . LEU C 1 319 ? 52.140 21.414 -32.224 1.00 26.34 319 LEU C O 1
ATOM 7902 N N . ILE C 1 320 ? 51.151 19.737 -33.355 1.00 23.24 320 ILE C N 1
ATOM 7903 C CA . ILE C 1 320 ? 52.357 19.295 -34.065 1.00 25.68 320 ILE C CA 1
ATOM 7904 C C . ILE C 1 320 ? 52.606 20.133 -35.308 1.00 26.20 320 ILE C C 1
ATOM 7905 O O . ILE C 1 320 ? 51.866 20.067 -36.274 1.00 29.13 320 ILE C O 1
ATOM 7910 N N . THR C 1 321 ? 53.683 20.909 -35.292 1.00 24.39 321 THR C N 1
ATOM 7911 C CA . THR C 1 321 ? 54.006 21.789 -36.407 1.00 26.33 321 THR C CA 1
ATOM 7912 C C . THR C 1 321 ? 55.240 21.350 -37.194 1.00 23.57 321 THR C C 1
ATOM 7913 O O . THR C 1 321 ? 55.412 21.750 -38.334 1.00 22.36 321 THR C O 1
ATOM 7917 N N . HIS C 1 322 ? 56.098 20.541 -36.573 1.00 22.36 322 HIS C N 1
ATOM 7918 C CA . HIS C 1 322 ? 57.303 20.050 -37.218 1.00 23.74 322 HIS C CA 1
ATOM 7919 C C . HIS C 1 322 ? 57.420 18.556 -36.941 1.00 21.73 322 HIS C C 1
ATOM 7920 O O . HIS C 1 322 ? 57.209 18.113 -35.816 1.00 23.71 322 HIS C O 1
ATOM 7927 N N . ARG C 1 323 ? 57.766 17.800 -37.977 1.00 22.49 323 ARG C N 1
ATOM 7928 C CA A ARG C 1 323 ? 57.959 16.359 -37.837 0.50 22.84 323 ARG C CA 1
ATOM 7929 C CA B ARG C 1 323 ? 57.938 16.354 -37.870 0.50 23.32 323 ARG C CA 1
ATOM 7930 C C . ARG C 1 323 ? 59.348 15.964 -38.331 1.00 21.48 323 ARG C C 1
ATOM 7931 O O . ARG C 1 323 ? 59.722 16.229 -39.484 1.00 20.61 323 ARG C O 1
ATOM 7946 N N . PHE C 1 324 ? 60.118 15.342 -37.435 1.00 19.04 324 PHE C N 1
ATOM 7947 C CA . PHE C 1 324 ? 61.496 14.906 -37.741 1.00 20.11 324 PHE C CA 1
ATOM 7948 C C . PHE C 1 324 ? 61.604 13.385 -37.632 1.00 17.89 324 PHE C C 1
ATOM 7949 O O . PHE C 1 324 ? 60.767 12.741 -36.986 1.00 19.34 324 PHE C O 1
ATOM 7957 N N . GLU C 1 325 ? 62.668 12.830 -38.198 1.00 19.50 325 GLU C N 1
ATOM 7958 C CA . GLU C 1 325 ? 62.909 11.391 -38.119 1.00 20.02 325 GLU C CA 1
ATOM 7959 C C . GLU C 1 325 ? 64.361 11.102 -37.732 1.00 19.13 325 GLU C C 1
ATOM 7960 O O . GLU C 1 325 ? 65.296 11.587 -38.389 1.00 20.25 325 GLU C O 1
ATOM 7966 N N . GLY C 1 326 ? 64.537 10.311 -36.672 1.00 19.95 326 GLY C N 1
ATOM 7967 C CA . GLY C 1 326 ? 65.865 9.878 -36.229 1.00 18.47 326 GLY C CA 1
ATOM 7968 C C . GLY C 1 326 ? 66.266 10.567 -34.939 1.00 20.11 326 GLY C C 1
ATOM 7969 O O . GLY C 1 326 ? 66.042 11.777 -34.758 1.00 18.22 326 GLY C O 1
ATOM 7970 N N . LEU C 1 327 ? 66.886 9.814 -34.037 1.00 20.72 327 LEU C N 1
ATOM 7971 C CA . LEU C 1 327 ? 67.179 10.348 -32.699 1.00 21.69 327 LEU C CA 1
ATOM 7972 C C . LEU C 1 327 ? 67.979 11.658 -32.751 1.00 21.18 327 LEU C C 1
ATOM 7973 O O . LEU C 1 327 ? 67.732 12.564 -31.951 1.00 22.58 327 LEU C O 1
ATOM 7978 N N . GLU C 1 328 ? 68.920 11.760 -33.683 1.00 21.27 328 GLU C N 1
ATOM 7979 C CA . GLU C 1 328 ? 69.786 12.939 -33.788 1.00 22.94 328 GLU C CA 1
ATOM 7980 C C . GLU C 1 328 ? 68.972 14.222 -33.937 1.00 24.11 328 GLU C C 1
ATOM 7981 O O . GLU C 1 328 ? 69.428 15.303 -33.530 1.00 24.04 328 GLU C O 1
ATOM 7987 N N . LYS C 1 329 ? 67.766 14.107 -34.503 1.00 21.83 329 LYS C N 1
ATOM 7988 C CA . LYS C 1 329 ? 66.934 15.290 -34.747 1.00 21.90 329 LYS C CA 1
ATOM 7989 C C . LYS C 1 329 ? 66.349 15.917 -33.487 1.00 22.20 329 LYS C C 1
ATOM 7990 O O . LYS C 1 329 ? 65.789 17.010 -33.563 1.00 25.30 329 LYS C O 1
ATOM 7996 N N . VAL C 1 330 ? 66.473 15.269 -32.324 1.00 21.89 330 VAL C N 1
ATOM 7997 C CA . VAL C 1 330 ? 66.002 15.896 -31.075 1.00 22.16 330 VAL C CA 1
ATOM 7998 C C . VAL C 1 330 ? 66.828 17.157 -30.769 1.00 21.29 330 VAL C C 1
ATOM 7999 O O . VAL C 1 330 ? 66.340 18.064 -30.115 1.00 24.72 330 VAL C O 1
ATOM 8003 N N . GLU C 1 331 ? 68.071 17.196 -31.232 1.00 21.59 331 GLU C N 1
ATOM 8004 C CA . GLU C 1 331 ? 68.897 18.395 -31.042 1.00 22.94 331 GLU C CA 1
ATOM 8005 C C . GLU C 1 331 ? 68.318 19.592 -31.824 1.00 27.02 331 GLU C C 1
ATOM 8006 O O . GLU C 1 331 ? 68.076 20.672 -31.245 1.00 28.18 331 GLU C O 1
ATOM 8012 N N . ASP C 1 332 ? 68.073 19.394 -33.121 1.00 26.08 332 ASP C N 1
ATOM 8013 C CA . ASP C 1 332 ? 67.333 20.388 -33.926 1.00 27.88 332 ASP C CA 1
ATOM 8014 C C . ASP C 1 332 ? 66.011 20.786 -33.287 1.00 28.42 332 ASP C C 1
ATOM 8015 O O . ASP C 1 332 ? 65.662 21.975 -33.255 1.00 28.97 332 ASP C O 1
ATOM 8020 N N . ALA C 1 333 ? 65.262 19.786 -32.816 1.00 24.59 333 ALA C N 1
ATOM 8021 C CA . ALA C 1 333 ? 63.936 20.004 -32.264 1.00 25.04 333 ALA C CA 1
ATOM 8022 C C . ALA C 1 333 ? 64.012 20.894 -31.016 1.00 24.68 333 ALA C C 1
ATOM 8023 O O . ALA C 1 333 ? 63.205 21.809 -30.852 1.00 25.16 333 ALA C O 1
ATOM 8025 N N . LEU C 1 334 ? 65.004 20.648 -30.163 1.00 23.67 334 LEU C N 1
ATOM 8026 C CA . LEU C 1 334 ? 65.148 21.430 -28.927 1.00 25.70 334 LEU C CA 1
ATOM 8027 C C . LEU C 1 334 ? 65.541 22.887 -29.229 1.00 24.46 334 LEU C C 1
ATOM 8028 O O . LEU C 1 334 ? 65.019 23.809 -28.601 1.00 25.20 334 LEU C O 1
ATOM 8033 N N . MET C 1 335 ? 66.431 23.086 -30.200 1.00 25.95 335 MET C N 1
ATOM 8034 C CA . MET C 1 335 ? 66.824 24.437 -30.640 1.00 27.45 335 MET C CA 1
ATOM 8035 C C . MET C 1 335 ? 65.641 25.252 -31.153 1.00 29.91 335 MET C C 1
ATOM 8036 O O . MET C 1 335 ? 65.617 26.480 -30.993 1.00 29.37 335 MET C O 1
ATOM 8041 N N . LEU C 1 336 ? 64.649 24.576 -31.748 1.00 29.28 336 LEU C N 1
ATOM 8042 C CA . LEU C 1 336 ? 63.438 25.253 -32.207 1.00 30.00 336 LEU C CA 1
ATOM 8043 C C . LEU C 1 336 ? 62.681 25.840 -31.030 1.00 29.54 336 LEU C C 1
ATOM 8044 O O . LEU C 1 336 ? 62.040 26.876 -31.157 1.00 30.28 336 LEU C O 1
ATOM 8049 N N . MET C 1 337 ? 62.734 25.165 -29.884 1.00 29.57 337 MET C N 1
ATOM 8050 C CA . MET C 1 337 ? 62.030 25.659 -28.686 1.00 29.91 337 MET C CA 1
ATOM 8051 C C . MET C 1 337 ? 62.745 26.859 -28.075 1.00 31.62 337 MET C C 1
ATOM 8052 O O . MET C 1 337 ? 62.126 27.660 -27.377 1.00 33.10 337 MET C O 1
ATOM 8057 N N . LYS C 1 338 ? 64.051 26.952 -28.314 1.00 28.92 338 LYS C N 1
ATOM 8058 C CA . LYS C 1 338 ? 64.831 28.077 -27.828 1.00 33.18 338 LYS C CA 1
ATOM 8059 C C . LYS C 1 338 ? 64.606 29.275 -28.758 1.00 36.17 338 LYS C C 1
ATOM 8060 O O . LYS C 1 338 ? 64.329 30.385 -28.286 1.00 36.84 338 LYS C O 1
ATOM 8066 N N . ASN C 1 339 ? 64.687 29.025 -30.069 1.00 37.34 339 ASN C N 1
ATOM 8067 C CA . ASN C 1 339 ? 64.567 30.077 -31.087 1.00 39.46 339 ASN C CA 1
ATOM 8068 C C . ASN C 1 339 ? 63.156 30.606 -31.346 1.00 41.04 339 ASN C C 1
ATOM 8069 O O . ASN C 1 339 ? 62.994 31.779 -31.684 1.00 44.98 339 ASN C O 1
ATOM 8074 N N . LYS C 1 340 ? 62.151 29.744 -31.213 1.00 41.75 340 LYS C N 1
ATOM 8075 C CA . LYS C 1 340 ? 60.725 30.110 -31.363 1.00 43.31 340 LYS C CA 1
ATOM 8076 C C . LYS C 1 340 ? 60.344 30.820 -32.678 1.00 42.80 340 LYS C C 1
ATOM 8077 O O . LYS C 1 340 ? 59.924 31.985 -32.643 1.00 43.74 340 LYS C O 1
ATOM 8083 N N . PRO C 1 341 ? 60.451 30.118 -33.833 1.00 41.42 341 PRO C N 1
ATOM 8084 C CA . PRO C 1 341 ? 59.986 30.731 -35.080 1.00 41.94 341 PRO C CA 1
ATOM 8085 C C . PRO C 1 341 ? 58.461 30.888 -35.057 1.00 42.18 341 PRO C C 1
ATOM 8086 O O . PRO C 1 341 ? 57.790 30.217 -34.264 1.00 42.31 341 PRO C O 1
ATOM 8090 N N . ALA C 1 342 ? 57.923 31.766 -35.902 1.00 41.21 342 ALA C N 1
ATOM 8091 C CA . ALA C 1 342 ? 56.501 32.132 -35.825 1.00 42.98 342 ALA C CA 1
ATOM 8092 C C . ALA C 1 342 ? 55.533 30.966 -36.086 1.00 42.85 342 ALA C C 1
ATOM 8093 O O . ALA C 1 342 ? 54.390 30.981 -35.604 1.00 43.54 342 ALA C O 1
ATOM 8095 N N . ASP C 1 343 ? 56.003 29.958 -36.822 1.00 42.20 343 ASP C N 1
ATOM 8096 C CA . ASP C 1 343 ? 55.165 28.828 -37.250 1.00 42.44 343 ASP C CA 1
ATOM 8097 C C . ASP C 1 343 ? 55.209 27.621 -36.299 1.00 42.08 343 ASP C C 1
ATOM 8098 O O . ASP C 1 343 ? 54.647 26.564 -36.605 1.00 41.49 343 ASP C O 1
ATOM 8103 N N . LEU C 1 344 ? 55.859 27.795 -35.148 1.00 39.89 344 LEU C N 1
ATOM 8104 C CA . LEU C 1 344 ? 56.136 26.692 -34.228 1.00 37.59 344 LEU C CA 1
ATOM 8105 C C . LEU C 1 344 ? 55.105 26.551 -33.122 1.00 36.09 344 LEU C C 1
ATOM 8106 O O . LEU C 1 344 ? 54.690 27.532 -32.533 1.00 34.71 344 LEU C O 1
ATOM 8111 N N . ILE C 1 345 ? 54.718 25.312 -32.834 1.00 34.83 345 ILE C N 1
ATOM 8112 C CA . ILE C 1 345 ? 54.017 24.999 -31.595 1.00 33.25 345 ILE C CA 1
ATOM 8113 C C . ILE C 1 345 ? 54.852 23.895 -30.912 1.00 34.30 345 ILE C C 1
ATOM 8114 O O . ILE C 1 345 ? 55.597 24.198 -29.966 1.00 34.71 345 ILE C O 1
ATOM 8119 N N . LYS C 1 346 ? 54.782 22.649 -31.412 1.00 33.12 346 LYS C N 1
ATOM 8120 C CA . LYS C 1 346 ? 55.592 21.527 -30.887 1.00 28.69 346 LYS C CA 1
ATOM 8121 C C . LYS C 1 346 ? 56.206 20.713 -32.028 1.00 26.26 346 LYS C C 1
ATOM 8122 O O . LYS C 1 346 ? 55.474 20.294 -32.907 1.00 27.08 346 LYS C O 1
ATOM 8128 N N . PRO C 1 347 ? 57.535 20.469 -32.019 1.00 26.52 347 PRO C N 1
ATOM 8129 C CA . PRO C 1 347 ? 58.064 19.436 -32.913 1.00 24.61 347 PRO C CA 1
ATOM 8130 C C . PRO C 1 347 ? 57.920 18.025 -32.336 1.00 23.21 347 PRO C C 1
ATOM 8131 O O . PRO C 1 347 ? 57.866 17.833 -31.100 1.00 23.42 347 PRO C O 1
ATOM 8135 N N . VAL C 1 348 ? 57.815 17.034 -33.208 1.00 21.40 348 VAL C N 1
ATOM 8136 C CA A VAL C 1 348 ? 57.905 15.640 -32.764 0.50 21.61 348 VAL C CA 1
ATOM 8137 C CA B VAL C 1 348 ? 57.892 15.639 -32.763 0.50 21.72 348 VAL C CA 1
ATOM 8138 C C . VAL C 1 348 ? 58.982 14.917 -33.570 1.00 21.73 348 VAL C C 1
ATOM 8139 O O . VAL C 1 348 ? 59.163 15.186 -34.762 1.00 21.90 348 VAL C O 1
ATOM 8146 N N . VAL C 1 349 ? 59.700 14.009 -32.902 1.00 20.74 349 VAL C N 1
ATOM 8147 C CA . VAL C 1 349 ? 60.752 13.208 -33.517 1.00 21.05 349 VAL C CA 1
ATOM 8148 C C . VAL C 1 349 ? 60.325 11.744 -33.445 1.00 20.45 349 VAL C C 1
ATOM 8149 O O . VAL C 1 349 ? 59.976 11.253 -32.377 1.00 21.85 349 VAL C O 1
ATOM 8153 N N . ARG C 1 350 ? 60.288 11.092 -34.600 1.00 20.29 350 ARG C N 1
ATOM 8154 C CA . ARG C 1 350 ? 59.907 9.699 -34.683 1.00 20.85 350 ARG C CA 1
ATOM 8155 C C . ARG C 1 350 ? 61.169 8.888 -34.850 1.00 21.78 350 ARG C C 1
ATOM 8156 O O . ARG C 1 350 ? 62.085 9.278 -35.573 1.00 22.10 350 ARG C O 1
ATOM 8164 N N . ILE C 1 351 ? 61.232 7.756 -34.153 1.00 20.38 351 ILE C N 1
ATOM 8165 C CA . ILE C 1 351 ? 62.405 6.888 -34.245 1.00 21.64 351 ILE C CA 1
ATOM 8166 C C . ILE C 1 351 ? 61.901 5.489 -34.525 1.00 21.16 351 ILE C C 1
ATOM 8167 O O . ILE C 1 351 ? 61.052 4.995 -33.797 1.00 22.44 351 ILE C O 1
ATOM 8172 N N . HIS C 1 352 ? 62.403 4.872 -35.586 1.00 21.48 352 HIS C N 1
ATOM 8173 C CA . HIS C 1 352 ? 62.039 3.499 -35.906 1.00 22.61 352 HIS C CA 1
ATOM 8174 C C . HIS C 1 352 ? 63.196 2.542 -35.639 1.00 23.86 352 HIS C C 1
ATOM 8175 O O . HIS C 1 352 ? 64.358 2.920 -35.733 1.00 23.38 352 HIS C O 1
ATOM 8182 N N . TYR C 1 353 ? 62.852 1.281 -35.385 1.00 24.18 353 TYR C N 1
ATOM 8183 C CA . TYR C 1 353 ? 63.812 0.236 -35.075 1.00 23.35 353 TYR C CA 1
ATOM 8184 C C . TYR C 1 353 ? 63.502 -0.929 -35.972 1.00 24.14 353 TYR C C 1
ATOM 8185 O O . TYR C 1 353 ? 62.355 -1.111 -36.376 1.00 24.15 353 TYR C O 1
ATOM 8194 N N . ASP C 1 354 ? 64.534 -1.695 -36.290 1.00 21.89 354 ASP C N 1
ATOM 8195 C CA . ASP C 1 354 ? 64.433 -2.806 -37.228 1.00 25.63 354 ASP C CA 1
ATOM 8196 C C . ASP C 1 354 ? 63.499 -3.890 -36.685 1.00 28.08 354 ASP C C 1
ATOM 8197 O O . ASP C 1 354 ? 62.806 -4.546 -37.457 1.00 26.83 354 ASP C O 1
ATOM 8202 N N . ASP C 1 355 ? 63.456 -4.036 -35.357 1.00 28.30 355 ASP C N 1
ATOM 8203 C CA . ASP C 1 355 ? 62.608 -5.063 -34.722 1.00 30.23 355 ASP C CA 1
ATOM 8204 C C . ASP C 1 355 ? 61.400 -4.515 -33.948 1.00 30.54 355 ASP C C 1
ATOM 8205 O O . ASP C 1 355 ? 60.856 -5.185 -33.060 1.00 29.37 355 ASP C O 1
ATOM 8210 N N . GLU C 1 356 ? 60.977 -3.302 -34.305 1.00 28.45 356 GLU C N 1
ATOM 8211 C CA . GLU C 1 356 ? 59.900 -2.598 -33.602 1.00 29.71 356 GLU C CA 1
ATOM 8212 C C . GLU C 1 356 ? 58.624 -3.440 -33.517 1.00 31.73 356 GLU C C 1
ATOM 8213 O O . GLU C 1 356 ? 57.846 -3.297 -32.570 1.00 34.86 356 GLU C O 1
ATOM 8219 N N . ASP C 1 357 ? 58.409 -4.319 -34.494 1.00 32.28 357 ASP C N 1
ATOM 8220 C CA . ASP C 1 357 ? 57.140 -5.048 -34.571 1.00 34.55 357 ASP C CA 1
ATOM 8221 C C . ASP C 1 357 ? 57.263 -6.513 -34.183 1.00 34.82 357 ASP C C 1
ATOM 8222 O O . ASP C 1 357 ? 56.264 -7.236 -34.166 1.00 35.98 357 ASP C O 1
ATOM 8227 N N . THR C 1 358 ? 58.483 -6.945 -33.869 1.00 33.59 358 THR C N 1
ATOM 8228 C CA . THR C 1 358 ? 58.746 -8.334 -33.502 1.00 32.69 358 THR C CA 1
ATOM 8229 C C . THR C 1 358 ? 59.433 -8.497 -32.138 1.00 31.57 358 THR C C 1
ATOM 8230 O O . THR C 1 358 ? 59.543 -9.618 -31.629 1.00 30.75 358 THR C O 1
ATOM 8234 N N . LEU C 1 359 ? 59.891 -7.392 -31.544 1.00 28.71 359 LEU C N 1
ATOM 8235 C CA . LEU C 1 359 ? 60.642 -7.445 -30.284 1.00 28.03 359 LEU C CA 1
ATOM 8236 C C . LEU C 1 359 ? 59.797 -8.126 -29.206 1.00 29.47 359 LEU C C 1
ATOM 8237 O O . LEU C 1 359 ? 58.637 -7.790 -29.019 1.00 28.77 359 LEU C O 1
ATOM 8242 N N . HIS C 1 360 ? 60.372 -9.103 -28.514 1.00 33.24 360 HIS C N 1
ATOM 8243 C CA . HIS C 1 360 ? 59.648 -9.794 -27.437 1.00 36.01 360 HIS C CA 1
ATOM 8244 C C . HIS C 1 360 ? 60.637 -10.416 -26.449 1.00 37.20 360 HIS C C 1
ATOM 8245 O O . HIS C 1 360 ? 60.244 -10.831 -25.358 1.00 36.51 360 HIS C O 1
ATOM 8253 N N . MET D 1 1 ? 21.574 61.420 15.972 1.00 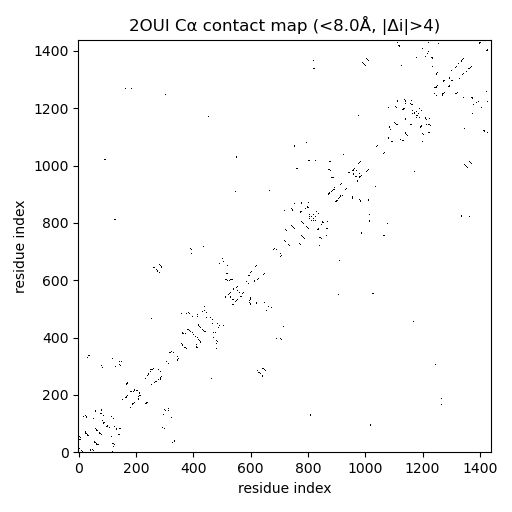26.98 1 MET D N 1
ATOM 8254 C CA . MET D 1 1 ? 22.174 60.463 16.932 1.00 28.05 1 MET D CA 1
ATOM 8255 C C . MET D 1 1 ? 23.694 60.519 16.833 1.00 26.79 1 MET D C 1
ATOM 8256 O O . MET D 1 1 ? 24.244 60.740 15.746 1.00 29.16 1 MET D O 1
ATOM 8261 N N . LYS D 1 2 ? 24.357 60.273 17.959 1.00 25.21 2 LYS D N 1
ATOM 8262 C CA . LYS D 1 2 ? 25.807 60.395 18.086 1.00 24.70 2 LYS D CA 1
ATOM 8263 C C . LYS D 1 2 ? 26.530 59.131 17.650 1.00 21.90 2 LYS D C 1
ATOM 8264 O O . LYS D 1 2 ? 26.080 58.017 17.941 1.00 22.00 2 LYS D O 1
ATOM 8270 N N . GLY D 1 3 ? 27.679 59.312 16.998 1.00 19.52 3 GLY D N 1
ATOM 8271 C CA . GLY D 1 3 ? 28.530 58.181 16.589 1.00 21.03 3 GLY D CA 1
ATOM 8272 C C . GLY D 1 3 ? 29.992 58.607 16.474 1.00 21.96 3 GLY D C 1
ATOM 8273 O O . GLY D 1 3 ? 30.287 59.773 16.190 1.00 21.10 3 GLY D O 1
ATOM 8274 N N . LEU D 1 4 ? 30.907 57.672 16.706 1.00 20.03 4 LEU D N 1
ATOM 8275 C CA . LEU D 1 4 ? 32.338 57.980 16.575 1.00 20.67 4 LEU D CA 1
ATOM 8276 C C . LEU D 1 4 ? 32.773 57.695 15.135 1.00 19.07 4 LEU D C 1
ATOM 8277 O O . LEU D 1 4 ? 32.709 56.544 14.689 1.00 18.05 4 LEU D O 1
ATOM 8282 N N . ALA D 1 5 ? 33.233 58.718 14.419 1.00 18.35 5 ALA D N 1
ATOM 8283 C CA . ALA D 1 5 ? 33.492 58.578 12.969 1.00 19.52 5 ALA D CA 1
ATOM 8284 C C . ALA D 1 5 ? 34.942 58.834 12.557 1.00 20.17 5 ALA D C 1
ATOM 8285 O O . ALA D 1 5 ? 35.672 59.544 13.248 1.00 18.42 5 ALA D O 1
ATOM 8287 N N . MET D 1 6 ? 35.323 58.255 11.421 1.00 21.95 6 MET D N 1
ATOM 8288 C CA . MET D 1 6 ? 36.496 58.674 10.661 1.00 23.06 6 MET D CA 1
ATOM 8289 C C . MET D 1 6 ? 36.106 59.947 9.929 1.00 25.88 6 MET D C 1
ATOM 8290 O O . MET D 1 6 ? 35.240 59.929 9.043 1.00 25.87 6 MET D O 1
ATOM 8295 N N . LEU D 1 7 ? 36.738 61.046 10.311 1.00 22.91 7 LEU D N 1
ATOM 8296 C CA . LEU D 1 7 ? 36.444 62.350 9.713 1.00 28.36 7 LEU D CA 1
ATOM 8297 C C . LEU D 1 7 ? 37.358 62.635 8.533 1.00 31.29 7 LEU D C 1
ATOM 8298 O O . LEU D 1 7 ? 37.198 63.638 7.841 1.00 36.90 7 LEU D O 1
ATOM 8303 N N . GLY D 1 8 ? 38.331 61.759 8.335 1.00 32.92 8 GLY D N 1
ATOM 8304 C CA . GLY D 1 8 ? 39.322 61.891 7.276 1.00 34.43 8 GLY D CA 1
ATOM 8305 C C . GLY D 1 8 ? 40.493 61.047 7.700 1.00 34.78 8 GLY D C 1
ATOM 8306 O O . GLY D 1 8 ? 40.583 60.659 8.866 1.00 34.50 8 GLY D O 1
ATOM 8307 N N . ILE D 1 9 ? 41.386 60.742 6.763 1.00 34.02 9 ILE D N 1
ATOM 8308 C CA . ILE D 1 9 ? 42.556 59.952 7.104 1.00 33.68 9 ILE D CA 1
ATOM 8309 C C . ILE D 1 9 ? 43.247 60.647 8.276 1.00 31.90 9 ILE D C 1
ATOM 8310 O O . ILE D 1 9 ? 43.470 61.849 8.245 1.00 31.53 9 ILE D O 1
ATOM 8315 N N . GLY D 1 10 ? 43.512 59.882 9.331 1.00 30.12 10 GLY D N 1
ATOM 8316 C CA . GLY D 1 10 ? 44.161 60.403 10.532 1.00 27.03 10 GLY D CA 1
ATOM 8317 C C . GLY D 1 10 ? 43.314 61.165 11.535 1.00 24.80 10 GLY D C 1
ATOM 8318 O O . GLY D 1 10 ? 43.849 61.704 12.500 1.00 23.93 10 GLY D O 1
ATOM 8319 N N . ARG D 1 11 ? 41.995 61.218 11.348 1.00 24.18 11 ARG D N 1
ATOM 8320 C CA . ARG D 1 11 ? 41.164 62.015 12.270 1.00 23.80 11 ARG D CA 1
ATOM 8321 C C . ARG D 1 11 ? 39.880 61.291 12.653 1.00 22.28 11 ARG D C 1
ATOM 8322 O O . ARG D 1 11 ? 39.169 60.808 11.788 1.00 23.22 11 ARG D O 1
ATOM 8330 N N . ILE D 1 12 ? 39.592 61.222 13.948 1.00 21.35 12 ILE D N 1
ATOM 8331 C CA . ILE D 1 12 ? 38.319 60.672 14.429 1.00 20.85 12 ILE D CA 1
ATOM 8332 C C . ILE D 1 12 ? 37.670 61.632 15.413 1.00 19.63 12 ILE D C 1
ATOM 8333 O O . ILE D 1 12 ? 38.357 62.436 16.058 1.00 18.75 12 ILE D O 1
ATOM 8338 N N . GLY D 1 13 ? 36.348 61.531 15.545 1.00 16.97 13 GLY D N 1
ATOM 8339 C CA . GLY D 1 13 ? 35.610 62.352 16.472 1.00 19.78 13 GLY D CA 1
ATOM 8340 C C . GLY D 1 13 ? 34.139 62.006 16.420 1.00 18.77 13 GLY D C 1
ATOM 8341 O O . GLY D 1 13 ? 33.692 61.310 15.503 1.00 20.64 13 GLY D O 1
ATOM 8342 N N . TRP D 1 14 ? 33.403 62.490 17.409 1.00 19.74 14 TRP D N 1
ATOM 8343 C CA . TRP D 1 14 ? 31.955 62.262 17.507 1.00 21.15 14 TRP D CA 1
ATOM 8344 C C . TRP D 1 14 ? 31.186 63.226 16.614 1.00 21.62 14 TRP D C 1
ATOM 8345 O O . TRP D 1 14 ? 31.499 64.422 16.551 1.00 20.45 14 TRP D O 1
ATOM 8356 N N . ILE D 1 15 ? 30.201 62.695 15.899 1.00 18.66 15 ILE D N 1
ATOM 8357 C CA . ILE D 1 15 ? 29.354 63.501 15.016 1.00 22.54 15 ILE D CA 1
ATOM 8358 C C . ILE D 1 15 ? 27.887 63.097 15.207 1.00 23.78 15 ILE D C 1
ATOM 8359 O O . ILE D 1 15 ? 27.594 62.031 15.745 1.00 23.64 15 ILE D O 1
ATOM 8364 N N . GLU D 1 16 ? 26.979 63.949 14.759 1.00 21.37 16 GLU D N 1
ATOM 8365 C CA . GLU D 1 16 ? 25.563 63.611 14.784 1.00 20.87 16 GLU D CA 1
ATOM 8366 C C . GLU D 1 16 ? 25.163 63.200 13.378 1.00 22.12 16 GLU D C 1
ATOM 8367 O O . GLU D 1 16 ? 25.455 63.912 12.414 1.00 21.53 16 GLU D O 1
ATOM 8373 N N . LYS D 1 17 ? 24.504 62.054 13.256 1.00 21.70 17 LYS D N 1
ATOM 8374 C CA . LYS D 1 17 ? 23.931 61.622 11.975 1.00 23.52 17 LYS D CA 1
ATOM 8375 C C . LYS D 1 17 ? 22.443 61.281 12.168 1.00 24.71 17 LYS D C 1
ATOM 8376 O O . LYS D 1 17 ? 21.978 61.071 13.297 1.00 24.09 17 LYS D O 1
ATOM 8382 N N . LYS D 1 18 ? 21.704 61.267 11.064 1.00 27.02 18 LYS D N 1
ATOM 8383 C CA A LYS D 1 18 ? 20.296 60.905 11.132 0.50 27.37 18 LYS D CA 1
ATOM 8384 C CA B LYS D 1 18 ? 20.296 60.887 11.045 0.50 28.17 18 LYS D CA 1
ATOM 8385 C C . LYS D 1 18 ? 20.169 59.423 11.480 1.00 27.92 18 LYS D C 1
ATOM 8386 O O . LYS D 1 18 ? 20.988 58.610 11.092 1.00 27.71 18 LYS D O 1
ATOM 8397 N N . ILE D 1 19 ? 19.158 59.099 12.279 1.00 29.28 19 ILE D N 1
ATOM 8398 C CA . ILE D 1 19 ? 18.851 57.694 12.555 1.00 31.62 19 ILE D CA 1
ATOM 8399 C C . ILE D 1 19 ? 18.544 57.070 11.183 1.00 31.15 19 ILE D C 1
ATOM 8400 O O . ILE D 1 19 ? 17.737 57.611 10.426 1.00 32.58 19 ILE D O 1
ATOM 8405 N N . PRO D 1 20 ? 19.215 55.963 10.832 1.00 33.16 20 PRO D N 1
ATOM 8406 C CA . PRO D 1 20 ? 19.035 55.462 9.458 1.00 33.39 20 PRO D CA 1
ATOM 8407 C C . PRO D 1 20 ? 17.576 55.046 9.134 1.00 34.17 20 PRO D C 1
ATOM 8408 O O . PRO D 1 20 ? 16.828 54.649 10.039 1.00 31.10 20 PRO D O 1
ATOM 8412 N N . GLU D 1 21 ? 17.197 55.148 7.857 1.00 34.93 21 GLU D N 1
ATOM 8413 C CA . GLU D 1 21 ? 15.906 54.654 7.379 1.00 38.17 21 GLU D CA 1
ATOM 8414 C C . GLU D 1 21 ? 15.875 53.124 7.448 1.00 34.13 21 GLU D C 1
ATOM 8415 O O . GLU D 1 21 ? 16.825 52.451 7.049 1.00 33.56 21 GLU D O 1
ATOM 8421 N N . CYS D 1 22 ? 14.778 52.584 7.965 1.00 30.12 22 CYS D N 1
ATOM 8422 C CA . CYS D 1 22 ? 14.662 51.155 8.144 1.00 27.09 22 CYS D CA 1
ATOM 8423 C C . CYS D 1 22 ? 13.707 50.629 7.066 1.00 26.28 22 CYS D C 1
ATOM 8424 O O . CYS D 1 22 ? 12.513 50.892 7.123 1.00 26.66 22 CYS D O 1
ATOM 8427 N N . GLY D 1 23 ? 14.258 49.962 6.056 1.00 24.78 23 GLY D N 1
ATOM 8428 C CA . GLY D 1 23 ? 13.455 49.376 4.973 1.00 26.42 23 GLY D CA 1
ATOM 8429 C C . GLY D 1 23 ? 12.802 48.058 5.382 1.00 25.10 23 GLY D C 1
ATOM 8430 O O . GLY D 1 23 ? 13.009 47.578 6.493 1.00 26.42 23 GLY D O 1
ATOM 8431 N N . PRO D 1 24 ? 12.038 47.438 4.462 1.00 24.81 24 PRO D N 1
ATOM 8432 C CA . PRO D 1 24 ? 11.233 46.256 4.790 1.00 24.02 24 PRO D CA 1
ATOM 8433 C C . PRO D 1 24 ? 12.012 45.075 5.371 1.00 22.22 24 PRO D C 1
ATOM 8434 O O . PRO D 1 24 ? 11.453 44.340 6.179 1.00 23.76 24 PRO D O 1
ATOM 8438 N N . LEU D 1 25 ? 13.276 44.896 4.975 1.00 21.47 25 LEU D N 1
ATOM 8439 C CA . LEU D 1 25 ? 14.070 43.750 5.431 1.00 22.44 25 LEU D CA 1
ATOM 8440 C C . LEU D 1 25 ? 15.088 44.131 6.487 1.00 24.30 25 LEU D C 1
ATOM 8441 O O . LEU D 1 25 ? 15.845 43.280 6.953 1.00 25.51 25 LEU D O 1
ATOM 8446 N N . ASP D 1 26 ? 15.093 45.403 6.874 1.00 23.81 26 ASP D N 1
ATOM 8447 C CA . ASP D 1 26 ? 16.166 45.939 7.728 1.00 24.05 26 ASP D CA 1
ATOM 8448 C C . ASP D 1 26 ? 15.801 45.894 9.208 1.00 22.88 26 ASP D C 1
ATOM 8449 O O . ASP D 1 26 ? 14.624 45.727 9.556 1.00 23.19 26 ASP D O 1
ATOM 8454 N N . ALA D 1 27 ? 16.812 46.089 10.066 1.00 22.59 27 ALA D N 1
ATOM 8455 C CA . ALA D 1 27 ? 16.583 46.371 11.475 1.00 22.58 27 ALA D CA 1
ATOM 8456 C C . ALA D 1 27 ? 17.486 47.504 11.903 1.00 23.03 27 ALA D C 1
ATOM 8457 O O . ALA D 1 27 ? 18.570 47.697 11.314 1.00 22.60 27 ALA D O 1
ATOM 8459 N N . LEU D 1 28 ? 17.039 48.237 12.922 1.00 22.59 28 LEU D N 1
ATOM 8460 C CA . LEU D 1 28 ? 17.871 49.222 13.580 1.00 20.84 28 LEU D CA 1
ATOM 8461 C C . LEU D 1 28 ? 18.217 48.628 14.941 1.00 20.23 28 LEU D C 1
ATOM 8462 O O . LEU D 1 28 ? 17.385 47.985 15.576 1.00 21.34 28 LEU D O 1
ATOM 8467 N N . VAL D 1 29 ? 19.437 48.857 15.407 1.00 20.51 29 VAL D N 1
ATOM 8468 C CA . VAL D 1 29 ? 19.946 48.155 16.565 1.00 19.15 29 VAL D CA 1
ATOM 8469 C C . VAL D 1 29 ? 20.702 49.173 17.428 1.00 21.11 29 VAL D C 1
ATOM 8470 O O . VAL D 1 29 ? 21.369 50.053 16.875 1.00 22.25 29 VAL D O 1
ATOM 8474 N N . ARG D 1 30 ? 20.580 49.054 18.752 1.00 18.16 30 ARG D N 1
ATOM 8475 C CA . ARG D 1 30 ? 21.416 49.870 19.697 1.00 20.31 30 ARG D CA 1
ATOM 8476 C C . ARG D 1 30 ? 22.482 48.954 20.321 1.00 20.46 30 ARG D C 1
ATOM 8477 O O . ARG D 1 30 ? 22.221 47.764 20.552 1.00 21.51 30 ARG D O 1
ATOM 8485 N N . PRO D 1 31 ? 23.703 49.487 20.567 1.00 21.15 31 PRO D N 1
ATOM 8486 C CA . PRO D 1 31 ? 24.784 48.616 21.057 1.00 21.07 31 PRO D CA 1
ATOM 8487 C C . PRO D 1 31 ? 24.694 48.308 22.559 1.00 22.95 31 PRO D C 1
ATOM 8488 O O . PRO D 1 31 ? 24.355 49.185 23.353 1.00 22.91 31 PRO D O 1
ATOM 8492 N N . LEU D 1 32 ? 24.981 47.052 22.924 1.00 23.94 32 LEU D N 1
ATOM 8493 C CA . LEU D 1 32 ? 25.074 46.642 24.326 1.00 21.62 32 LEU D CA 1
ATOM 8494 C C . LEU D 1 32 ? 26.520 46.322 24.698 1.00 19.94 32 LEU D C 1
ATOM 8495 O O . LEU D 1 32 ? 26.914 46.501 25.844 1.00 21.79 32 LEU D O 1
ATOM 8500 N N . ALA D 1 33 ? 27.284 45.801 23.736 1.00 21.67 33 ALA D N 1
ATOM 8501 C CA . ALA D 1 33 ? 28.717 45.574 23.941 1.00 23.19 33 ALA D CA 1
ATOM 8502 C C . ALA D 1 33 ? 29.420 45.812 22.622 1.00 23.72 33 ALA D C 1
ATOM 8503 O O . ALA D 1 33 ? 28.907 45.447 21.569 1.00 22.85 33 ALA D O 1
ATOM 8505 N N . LEU D 1 34 ? 30.580 46.462 22.690 1.00 21.91 34 LEU D N 1
ATOM 8506 C CA . LEU D 1 34 ? 31.312 46.887 21.499 1.00 20.67 34 LEU D CA 1
ATOM 8507 C C . LEU D 1 34 ? 32.772 46.590 21.700 1.00 22.30 34 LEU D C 1
ATOM 8508 O O . LEU D 1 34 ? 33.247 46.610 22.832 1.00 21.86 34 LEU D O 1
ATOM 8513 N N . ALA D 1 35 ? 33.487 46.334 20.607 1.00 23.12 35 ALA D N 1
ATOM 8514 C CA . ALA D 1 35 ? 34.933 46.142 20.682 1.00 24.59 35 ALA D CA 1
ATOM 8515 C C . ALA D 1 35 ? 35.588 46.904 19.533 1.00 23.66 35 ALA D C 1
ATOM 8516 O O . ALA D 1 35 ? 35.008 46.974 18.454 1.00 24.18 35 ALA D O 1
ATOM 8518 N N . PRO D 1 36 ? 36.786 47.479 19.755 1.00 21.13 36 PRO D N 1
ATOM 8519 C CA . PRO D 1 36 ? 37.507 48.061 18.624 1.00 20.89 36 PRO D CA 1
ATOM 8520 C C . PRO D 1 36 ? 38.412 47.043 17.928 1.00 23.59 36 PRO D C 1
ATOM 8521 O O . PRO D 1 36 ? 38.748 45.996 18.510 1.00 23.87 36 PRO D O 1
ATOM 8525 N N . CYS D 1 37 ? 38.816 47.353 16.693 1.00 25.24 37 CYS D N 1
ATOM 8526 C CA . CYS D 1 37 ? 39.627 46.445 15.884 1.00 22.14 37 CYS D CA 1
ATOM 8527 C C . CYS D 1 37 ? 40.810 47.154 15.271 1.00 23.14 37 CYS D C 1
ATOM 8528 O O . CYS D 1 37 ? 40.699 48.300 14.843 1.00 24.56 37 CYS D O 1
ATOM 8531 N N . THR D 1 38 ? 41.934 46.451 15.212 1.00 24.49 38 THR D N 1
ATOM 8532 C CA . THR D 1 38 ? 43.115 46.850 14.439 1.00 26.90 38 THR D CA 1
ATOM 8533 C C . THR D 1 38 ? 42.760 47.299 13.011 1.00 25.41 38 THR D C 1
ATOM 8534 O O . THR D 1 38 ? 43.343 48.244 12.496 1.00 24.12 38 THR D O 1
ATOM 8538 N N . SER D 1 39 ? 41.769 46.665 12.387 1.00 23.78 39 SER D N 1
ATOM 8539 C CA . SER D 1 39 ? 41.452 47.057 11.023 1.00 23.77 39 SER D CA 1
ATOM 8540 C C . SER D 1 39 ? 41.064 48.513 10.955 1.00 22.64 39 SER D C 1
ATOM 8541 O O . SER D 1 39 ? 41.443 49.209 10.018 1.00 23.96 39 SER D O 1
ATOM 8544 N N . ASP D 1 40 ? 40.331 49.004 11.953 1.00 22.96 40 ASP D N 1
ATOM 8545 C CA . ASP D 1 40 ? 39.952 50.412 11.927 1.00 23.19 40 ASP D CA 1
ATOM 8546 C C . ASP D 1 40 ? 41.145 51.340 12.066 1.00 23.12 40 ASP D C 1
ATOM 8547 O O . ASP D 1 40 ? 41.101 52.463 11.574 1.00 21.41 40 ASP D O 1
ATOM 8552 N N . THR D 1 41 ? 42.211 50.883 12.721 1.00 24.68 41 THR D N 1
ATOM 8553 C CA . THR D 1 41 ? 43.425 51.682 12.784 1.00 25.58 41 THR D CA 1
ATOM 8554 C C . THR D 1 41 ? 44.117 51.751 11.405 1.00 25.32 41 THR D C 1
ATOM 8555 O O . THR D 1 41 ? 44.635 52.810 11.034 1.00 25.82 41 THR D O 1
ATOM 8559 N N . HIS D 1 42 ? 44.120 50.648 10.646 1.00 27.15 42 HIS D N 1
ATOM 8560 C CA . HIS D 1 42 ? 44.675 50.688 9.269 1.00 26.68 42 HIS D CA 1
ATOM 8561 C C . HIS D 1 42 ? 43.846 51.651 8.429 1.00 26.62 42 HIS D C 1
ATOM 8562 O O . HIS D 1 42 ? 44.381 52.527 7.739 1.00 25.72 42 HIS D O 1
ATOM 8569 N N . THR D 1 43 ? 42.526 51.484 8.497 1.00 25.69 43 THR D N 1
ATOM 8570 C CA . THR D 1 43 ? 41.608 52.331 7.745 1.00 25.98 43 THR D CA 1
ATOM 8571 C C . THR D 1 43 ? 41.763 53.819 8.040 1.00 25.33 43 THR D C 1
ATOM 8572 O O . THR D 1 43 ? 41.904 54.632 7.105 1.00 26.32 43 THR D O 1
ATOM 8576 N N . VAL D 1 44 ? 41.763 54.185 9.327 1.00 24.66 44 VAL D N 1
ATOM 8577 C CA . VAL D 1 44 ? 41.869 55.602 9.725 1.00 24.07 44 VAL D CA 1
ATOM 8578 C C . VAL D 1 44 ? 43.275 56.178 9.550 1.00 25.30 44 VAL D C 1
ATOM 8579 O O . VAL D 1 44 ? 43.452 57.257 8.965 1.00 25.29 44 VAL D O 1
ATOM 8583 N N . TRP D 1 45 ? 44.280 55.488 10.078 1.00 24.27 45 TRP D N 1
ATOM 8584 C CA . TRP D 1 45 ? 45.605 56.130 10.157 1.00 26.13 45 TRP D CA 1
ATOM 8585 C C . TRP D 1 45 ? 46.547 55.789 8.999 1.00 27.34 45 TRP D C 1
ATOM 8586 O O . TRP D 1 45 ? 47.455 56.543 8.726 1.00 27.50 45 TRP D O 1
ATOM 8597 N N . ALA D 1 46 ? 46.321 54.670 8.322 1.00 28.36 46 ALA D N 1
ATOM 8598 C CA . ALA D 1 46 ? 47.119 54.317 7.143 1.00 30.33 46 ALA D CA 1
ATOM 8599 C C . ALA D 1 46 ? 46.366 54.615 5.842 1.00 32.33 46 ALA D C 1
ATOM 8600 O O . ALA D 1 46 ? 46.959 54.603 4.763 1.00 34.15 46 ALA D O 1
ATOM 8602 N N . GLY D 1 47 ? 45.065 54.875 5.940 1.00 30.31 47 GLY D N 1
ATOM 8603 C CA . GLY D 1 47 ? 44.247 55.110 4.753 1.00 31.20 47 GLY D CA 1
ATOM 8604 C C . GLY D 1 47 ? 44.255 53.911 3.814 1.00 32.36 47 GLY D C 1
ATOM 8605 O O . GLY D 1 47 ? 44.208 54.078 2.599 1.00 33.45 47 GLY D O 1
ATOM 8606 N N . ALA D 1 48 ? 44.263 52.708 4.389 1.00 30.14 48 ALA D N 1
ATOM 8607 C CA . ALA D 1 48 ? 44.521 51.462 3.647 1.00 33.08 48 ALA D CA 1
ATOM 8608 C C . ALA D 1 48 ? 43.437 51.068 2.646 1.00 34.23 48 ALA D C 1
ATOM 8609 O O . ALA D 1 48 ? 43.692 50.260 1.738 1.00 35.36 48 ALA D O 1
ATOM 8611 N N . ILE D 1 49 ? 42.229 51.595 2.837 1.00 34.05 49 ILE D N 1
ATOM 8612 C CA . ILE D 1 49 ? 41.109 51.310 1.918 1.00 35.11 49 ILE D CA 1
ATOM 8613 C C . ILE D 1 49 ? 40.480 52.594 1.373 1.00 35.41 49 ILE D C 1
ATOM 8614 O O . ILE D 1 49 ? 39.297 52.607 0.981 1.00 35.37 49 ILE D O 1
ATOM 8619 N N . GLY D 1 50 ? 41.291 53.656 1.362 1.00 31.79 50 GLY D N 1
ATOM 8620 C CA . GLY D 1 50 ? 40.914 54.959 0.808 1.00 33.20 50 GLY D CA 1
ATOM 8621 C C . GLY D 1 50 ? 40.416 55.949 1.838 1.00 31.44 50 GLY D C 1
ATOM 8622 O O . GLY D 1 50 ? 40.148 55.569 2.973 1.00 33.56 50 GLY D O 1
ATOM 8623 N N . ASP D 1 51 ? 40.295 57.217 1.444 1.00 32.11 51 ASP D N 1
ATOM 8624 C CA . ASP D 1 51 ? 39.760 58.258 2.329 1.00 32.89 51 ASP D CA 1
ATOM 8625 C C . ASP D 1 51 ? 38.259 58.090 2.530 1.00 35.20 51 ASP D C 1
ATOM 8626 O O . ASP D 1 51 ? 37.566 57.520 1.680 1.00 36.40 51 ASP D O 1
ATOM 8631 N N . ARG D 1 52 ? 37.764 58.580 3.663 1.00 37.44 52 ARG D N 1
ATOM 8632 C CA . ARG D 1 52 ? 36.345 58.477 3.992 1.00 37.99 52 ARG D CA 1
ATOM 8633 C C . ARG D 1 52 ? 35.810 59.772 4.536 1.00 39.58 52 ARG D C 1
ATOM 8634 O O . ARG D 1 52 ? 36.513 60.551 5.198 1.00 39.77 52 ARG D O 1
ATOM 8642 N N . HIS D 1 53 ? 34.535 59.979 4.241 1.00 39.61 53 HIS D N 1
ATOM 8643 C CA . HIS D 1 53 ? 33.807 61.141 4.673 1.00 36.68 53 HIS D CA 1
ATOM 8644 C C . HIS D 1 53 ? 32.754 60.752 5.725 1.00 35.27 53 HIS D C 1
ATOM 8645 O O . HIS D 1 53 ? 31.746 60.112 5.384 1.00 36.21 53 HIS D O 1
ATOM 8652 N N . ASP D 1 54 ? 33.018 61.122 6.986 1.00 29.63 54 ASP D N 1
ATOM 8653 C CA . ASP D 1 54 ? 32.063 61.026 8.094 1.00 27.23 54 ASP D CA 1
ATOM 8654 C C . ASP D 1 54 ? 31.517 59.629 8.338 1.00 25.34 54 ASP D C 1
ATOM 8655 O O . ASP D 1 54 ? 30.336 59.450 8.627 1.00 26.51 54 ASP D O 1
ATOM 8660 N N . MET D 1 55 ? 32.394 58.642 8.241 1.00 23.43 55 MET D N 1
ATOM 8661 C CA . MET D 1 55 ? 31.971 57.258 8.369 1.00 23.39 55 MET D CA 1
ATOM 8662 C C . MET D 1 55 ? 32.073 56.807 9.810 1.00 23.00 55 MET D C 1
ATOM 8663 O O . MET D 1 55 ? 33.171 56.743 10.369 1.00 22.31 55 MET D O 1
ATOM 8668 N N . ILE D 1 56 ? 30.939 56.436 10.399 1.00 22.60 56 ILE D N 1
ATOM 8669 C CA . ILE D 1 56 ? 30.968 55.843 11.747 1.00 22.73 56 ILE D CA 1
ATOM 8670 C C . ILE D 1 56 ? 31.795 54.534 11.760 1.00 22.11 56 ILE D C 1
ATOM 8671 O O . ILE D 1 56 ? 31.661 53.684 10.868 1.00 20.56 56 ILE D O 1
ATOM 8676 N N . LEU D 1 57 ? 32.649 54.399 12.783 1.00 20.45 57 LEU D N 1
ATOM 8677 C CA . LEU D 1 57 ? 33.610 53.295 12.875 1.00 20.31 57 LEU D CA 1
ATOM 8678 C C . LEU D 1 57 ? 33.006 52.110 13.608 1.00 20.62 57 LEU D C 1
ATOM 8679 O O . LEU D 1 57 ? 31.878 52.198 14.106 1.00 21.37 57 LEU D O 1
ATOM 8684 N N . GLY D 1 58 ? 33.746 51.002 13.677 1.00 19.65 58 GLY D N 1
ATOM 8685 C CA . GLY D 1 58 ? 33.358 49.843 14.479 1.00 20.52 58 GLY D CA 1
ATOM 8686 C C . GLY D 1 58 ? 32.588 48.791 13.703 1.00 20.61 58 GLY D C 1
ATOM 8687 O O . GLY D 1 58 ? 31.731 49.116 12.881 1.00 22.17 58 GLY D O 1
ATOM 8688 N N . HIS D 1 59 ? 32.876 47.524 13.977 1.00 20.42 59 HIS D N 1
ATOM 8689 C CA . HIS D 1 59 ? 32.137 46.407 13.331 1.00 20.56 59 HIS D CA 1
ATOM 8690 C C . HIS D 1 59 ? 32.057 45.132 14.199 1.00 22.35 59 HIS D C 1
ATOM 8691 O O . HIS D 1 59 ? 32.004 44.025 13.670 1.00 23.71 59 HIS D O 1
ATOM 8698 N N . GLU D 1 60 ? 32.062 45.314 15.523 1.00 22.88 60 GLU D N 1
ATOM 8699 C CA . GLU D 1 60 ? 31.985 44.230 16.502 1.00 22.18 60 GLU D CA 1
ATOM 8700 C C . GLU D 1 60 ? 31.005 44.697 17.564 1.00 21.94 60 GLU D C 1
ATOM 8701 O O . GLU D 1 60 ? 31.311 45.596 18.346 1.00 22.38 60 GLU D O 1
ATOM 8707 N N . ALA D 1 61 ? 29.827 44.073 17.580 1.00 22.59 61 ALA D N 1
ATOM 8708 C CA . ALA D 1 61 ? 28.765 44.484 18.488 1.00 23.38 61 ALA D CA 1
ATOM 8709 C C . ALA D 1 61 ? 27.881 43.310 18.891 1.00 22.89 61 ALA D C 1
ATOM 8710 O O . ALA D 1 61 ? 27.629 42.410 18.096 1.00 25.53 61 ALA D O 1
ATOM 8712 N N . VAL D 1 62 ? 27.451 43.346 20.142 1.00 21.14 62 VAL D N 1
ATOM 8713 C CA . VAL D 1 62 ? 26.214 42.696 20.608 1.00 21.40 62 VAL D CA 1
ATOM 8714 C C . VAL D 1 62 ? 25.252 43.841 20.804 1.00 23.21 62 VAL D C 1
ATOM 8715 O O . VAL D 1 62 ? 25.614 44.862 21.408 1.00 20.76 62 VAL D O 1
ATOM 8719 N N . GLY D 1 63 ? 24.042 43.704 20.261 1.00 20.96 63 GLY D N 1
ATOM 8720 C CA . GLY D 1 63 ? 23.117 44.813 20.235 1.00 21.26 63 GLY D CA 1
ATOM 8721 C C . GLY D 1 63 ? 21.716 44.387 20.636 1.00 21.25 63 GLY D C 1
ATOM 8722 O O . GLY D 1 63 ? 21.456 43.200 20.891 1.00 21.65 63 GLY D O 1
ATOM 8723 N N . GLN D 1 64 ? 20.808 45.353 20.643 1.00 19.97 64 GLN D N 1
ATOM 8724 C CA . GLN D 1 64 ? 19.411 45.080 20.957 1.00 21.95 64 GLN D CA 1
ATOM 8725 C C . GLN D 1 64 ? 18.565 45.756 19.894 1.00 22.04 64 GLN D C 1
ATOM 8726 O O . GLN D 1 64 ? 18.785 46.921 19.561 1.00 21.67 64 GLN D O 1
ATOM 8732 N N . ILE D 1 65 ? 17.595 45.035 19.348 1.00 22.04 65 ILE D N 1
ATOM 8733 C CA . ILE D 1 65 ? 16.748 45.568 18.288 1.00 20.60 65 ILE D CA 1
ATOM 8734 C C . ILE D 1 65 ? 15.873 46.707 18.784 1.00 20.46 65 ILE D C 1
ATOM 8735 O O . ILE D 1 65 ? 15.195 46.569 19.806 1.00 21.82 65 ILE D O 1
ATOM 8740 N N . VAL D 1 66 ? 15.864 47.816 18.043 1.00 20.24 66 VAL D N 1
ATOM 8741 C CA . VAL D 1 66 ? 14.988 48.948 18.356 1.00 20.04 66 VAL D CA 1
ATOM 8742 C C . VAL D 1 66 ? 13.884 49.211 17.314 1.00 20.90 66 VAL D C 1
ATOM 8743 O O . VAL D 1 66 ? 12.910 49.898 17.621 1.00 21.05 66 VAL D O 1
ATOM 8747 N N . LYS D 1 67 ? 14.046 48.673 16.105 1.00 23.62 67 LYS D N 1
ATOM 8748 C CA . LYS D 1 67 ? 13.077 48.833 15.018 1.00 22.98 67 LYS D CA 1
ATOM 8749 C C . LYS D 1 67 ? 13.308 47.722 14.023 1.00 24.03 67 LYS D C 1
ATOM 8750 O O . LYS D 1 67 ? 14.453 47.326 13.774 1.00 22.36 67 LYS D O 1
ATOM 8756 N N . VAL D 1 68 ? 12.222 47.186 13.476 1.00 22.46 68 VAL D N 1
ATOM 8757 C CA . VAL D 1 68 ? 12.321 46.174 12.430 1.00 22.62 68 VAL D CA 1
ATOM 8758 C C . VAL D 1 68 ? 11.392 46.552 11.265 1.00 23.59 68 VAL D C 1
ATOM 8759 O O . VAL D 1 68 ? 10.295 47.109 11.488 1.00 23.34 68 VAL D O 1
ATOM 8763 N N . GLY D 1 69 ? 11.817 46.226 10.043 1.00 23.19 69 GLY D N 1
ATOM 8764 C CA . GLY D 1 69 ? 11.011 46.466 8.850 1.00 25.10 69 GLY D CA 1
ATOM 8765 C C . GLY D 1 69 ? 9.801 45.559 8.774 1.00 24.09 69 GLY D C 1
ATOM 8766 O O . GLY D 1 69 ? 9.729 44.546 9.453 1.00 22.51 69 GLY D O 1
ATOM 8767 N N . SER D 1 70 ? 8.856 45.922 7.920 1.00 24.13 70 SER D N 1
ATOM 8768 C CA . SER D 1 70 ? 7.599 45.215 7.796 1.00 23.63 70 SER D CA 1
ATOM 8769 C C . SER D 1 70 ? 7.718 43.753 7.338 1.00 24.87 70 SER D C 1
ATOM 8770 O O . SER D 1 70 ? 6.782 42.969 7.549 1.00 26.25 70 SER D O 1
ATOM 8773 N N . LEU D 1 71 ? 8.846 43.363 6.744 1.00 21.31 71 LEU D N 1
ATOM 8774 C CA . LEU D 1 71 ? 8.953 41.984 6.255 1.00 23.60 71 LEU D CA 1
ATOM 8775 C C . LEU D 1 71 ? 9.870 41.117 7.101 1.00 22.41 71 LEU D C 1
ATOM 8776 O O . LEU D 1 71 ? 10.128 39.951 6.761 1.00 22.91 71 LEU D O 1
ATOM 8781 N N . VAL D 1 72 ? 10.374 41.701 8.183 1.00 24.13 72 VAL D N 1
ATOM 8782 C CA . VAL D 1 72 ? 11.234 40.978 9.126 1.00 24.78 72 VAL D CA 1
ATOM 8783 C C . VAL D 1 72 ? 10.381 39.964 9.877 1.00 24.33 72 VAL D C 1
ATOM 8784 O O . VAL D 1 72 ? 9.301 40.292 10.379 1.00 24.02 72 VAL D O 1
ATOM 8788 N N . LYS D 1 73 ? 10.861 38.731 9.943 1.00 25.00 73 LYS D N 1
ATOM 8789 C CA . LYS D 1 73 ? 10.077 37.681 10.583 1.00 25.77 73 LYS D CA 1
ATOM 8790 C C . LYS D 1 73 ? 10.746 36.971 11.770 1.00 26.13 73 LYS D C 1
ATOM 8791 O O . LYS D 1 73 ? 10.065 36.272 12.510 1.00 25.47 73 LYS D O 1
ATOM 8797 N N . ARG D 1 74 ? 12.056 37.163 11.969 1.00 23.74 74 ARG D N 1
ATOM 8798 C CA . ARG D 1 74 ? 12.755 36.399 13.005 1.00 23.92 74 ARG D CA 1
ATOM 8799 C C . ARG D 1 74 ? 13.092 37.217 14.243 1.00 26.03 74 ARG D C 1
ATOM 8800 O O . ARG D 1 74 ? 13.556 36.667 15.253 1.00 27.11 74 ARG D O 1
ATOM 8808 N N . LEU D 1 75 ? 12.874 38.524 14.149 1.00 23.35 75 LEU D N 1
ATOM 8809 C CA . LEU D 1 75 ? 13.355 39.485 15.142 1.00 23.05 75 LEU D CA 1
ATOM 8810 C C . LEU D 1 75 ? 12.239 40.390 15.586 1.00 24.13 75 LEU D C 1
ATOM 8811 O O . LEU D 1 75 ? 11.379 40.758 14.776 1.00 23.63 75 LEU D O 1
ATOM 8816 N N . LYS D 1 76 ? 12.245 40.770 16.866 1.00 24.35 76 LYS D N 1
ATOM 8817 C CA . LYS D 1 76 ? 11.315 41.788 17.361 1.00 27.07 76 LYS D CA 1
ATOM 8818 C C . LYS D 1 76 ? 12.056 42.810 18.204 1.00 24.08 76 LYS D C 1
ATOM 8819 O O . LYS D 1 76 ? 13.153 42.520 18.709 1.00 22.83 76 LYS D O 1
ATOM 8825 N N . VAL D 1 77 ? 11.458 43.990 18.344 1.00 24.58 77 VAL D N 1
ATOM 8826 C CA . VAL D 1 77 ? 11.971 45.045 19.215 1.00 23.04 77 VAL D CA 1
ATOM 8827 C C . VAL D 1 77 ? 12.254 44.451 20.600 1.00 23.57 77 VAL D C 1
ATOM 8828 O O . VAL D 1 77 ? 11.420 43.735 21.166 1.00 24.21 77 VAL D O 1
ATOM 8832 N N . GLY D 1 78 ? 13.452 44.704 21.117 1.00 25.42 78 GLY D N 1
ATOM 8833 C CA . GLY D 1 78 ? 13.835 44.180 22.434 1.00 25.14 78 GLY D CA 1
ATOM 8834 C C . GLY D 1 78 ? 14.786 42.992 22.371 1.00 25.04 78 GLY D C 1
ATOM 8835 O O . GLY D 1 78 ? 15.540 42.752 23.324 1.00 23.89 78 GLY D O 1
ATOM 8836 N N . ASP D 1 79 ? 14.768 42.257 21.256 1.00 23.80 79 ASP D N 1
ATOM 8837 C CA . ASP D 1 79 ? 15.627 41.067 21.089 1.00 22.55 79 ASP D CA 1
ATOM 8838 C C . ASP D 1 79 ? 17.095 41.480 21.165 1.00 24.18 79 ASP D C 1
ATOM 8839 O O . ASP D 1 79 ? 17.472 42.524 20.631 1.00 25.71 79 ASP D O 1
ATOM 8844 N N . LYS D 1 80 ? 17.911 40.643 21.802 1.00 21.62 80 LYS D N 1
ATOM 8845 C CA . LYS D 1 80 ? 19.354 40.870 21.901 1.00 23.66 80 LYS D CA 1
ATOM 8846 C C . LYS D 1 80 ? 20.054 39.970 20.903 1.00 22.60 80 LYS D C 1
ATOM 8847 O O . LYS D 1 80 ? 19.713 38.790 20.775 1.00 23.69 80 LYS D O 1
ATOM 8853 N N . VAL D 1 81 ? 21.019 40.521 20.176 1.00 22.48 81 VAL D N 1
ATOM 8854 C CA . VAL D 1 81 ? 21.556 39.856 18.991 1.00 22.52 81 VAL D CA 1
ATOM 8855 C C . VAL D 1 81 ? 23.076 39.948 18.907 1.00 25.38 81 VAL D C 1
ATOM 8856 O O . VAL D 1 81 ? 23.678 40.920 19.393 1.00 23.80 81 VAL D O 1
ATOM 8860 N N . ILE D 1 82 ? 23.688 38.939 18.287 1.00 23.91 82 ILE D N 1
ATOM 8861 C CA . ILE D 1 82 ? 25.110 39.011 17.950 1.00 23.92 82 ILE D CA 1
ATOM 8862 C C . ILE D 1 82 ? 25.166 39.600 16.540 1.00 23.24 82 ILE D C 1
ATOM 8863 O O . ILE D 1 82 ? 24.574 39.063 15.612 1.00 24.22 82 ILE D O 1
ATOM 8868 N N . VAL D 1 83 ? 25.892 40.703 16.379 1.00 23.08 83 VAL D N 1
ATOM 8869 C CA . VAL D 1 83 ? 26.027 41.342 15.088 1.00 24.23 83 VAL D CA 1
ATOM 8870 C C . VAL D 1 83 ? 27.351 40.929 14.432 1.00 24.76 83 VAL D C 1
ATOM 8871 O O . VAL D 1 83 ? 28.438 41.205 14.983 1.00 24.37 83 VAL D O 1
ATOM 8875 N N . PRO D 1 84 ? 27.274 40.251 13.273 1.00 23.74 84 PRO D N 1
ATOM 8876 C CA . PRO D 1 84 ? 28.529 39.874 12.611 1.00 22.42 84 PRO D CA 1
ATOM 8877 C C . PRO D 1 84 ? 29.145 41.084 11.923 1.00 22.74 84 PRO D C 1
ATOM 8878 O O . PRO D 1 84 ? 28.418 41.974 11.480 1.00 24.86 84 PRO D O 1
ATOM 8882 N N . ALA D 1 85 ? 30.470 41.122 11.825 1.00 22.73 85 ALA D N 1
ATOM 8883 C CA . ALA D 1 85 ? 31.155 42.224 11.133 1.00 24.26 85 ALA D CA 1
ATOM 8884 C C . ALA D 1 85 ? 30.743 42.276 9.649 1.00 23.33 85 ALA D C 1
ATOM 8885 O O . ALA D 1 85 ? 30.627 43.367 9.033 1.00 23.17 85 ALA D O 1
ATOM 8887 N N . ILE D 1 86 ? 30.527 41.080 9.082 1.00 22.31 86 ILE D N 1
ATOM 8888 C CA . ILE D 1 86 ? 30.147 40.955 7.678 1.00 21.41 86 ILE D CA 1
ATOM 8889 C C . ILE D 1 86 ? 28.650 40.660 7.608 1.00 20.79 86 ILE D C 1
ATOM 8890 O O . ILE D 1 86 ? 28.179 39.723 8.233 1.00 22.62 86 ILE D O 1
ATOM 8895 N N . THR D 1 87 ? 27.925 41.464 6.826 1.00 21.66 87 THR D N 1
ATOM 8896 C CA . THR D 1 87 ? 26.450 41.393 6.709 1.00 21.95 87 THR D CA 1
ATOM 8897 C C . THR D 1 87 ? 26.072 41.383 5.213 1.00 23.20 87 THR D C 1
ATOM 8898 O O . THR D 1 87 ? 25.734 42.427 4.639 1.00 23.11 87 THR D O 1
ATOM 8902 N N . PRO D 1 88 ? 26.168 40.206 4.554 1.00 22.64 88 PRO D N 1
ATOM 8903 C CA . PRO D 1 88 ? 26.016 40.108 3.099 1.00 22.61 88 PRO D CA 1
ATOM 8904 C C . PRO D 1 88 ? 24.676 40.541 2.544 1.00 24.55 88 PRO D C 1
ATOM 8905 O O . PRO D 1 88 ? 23.679 40.563 3.271 1.00 23.67 88 PRO D O 1
ATOM 8909 N N . ASP D 1 89 ? 24.693 40.892 1.256 1.00 23.54 89 ASP D N 1
ATOM 8910 C CA . ASP D 1 89 ? 23.472 40.948 0.431 1.00 20.56 89 ASP D CA 1
ATOM 8911 C C . ASP D 1 89 ? 23.365 39.559 -0.164 1.00 21.34 89 ASP D C 1
ATOM 8912 O O . ASP D 1 89 ? 24.045 39.252 -1.125 1.00 20.76 89 ASP D O 1
ATOM 8917 N N . TRP D 1 90 ? 22.551 38.718 0.450 1.00 20.28 90 TRP D N 1
ATOM 8918 C CA . TRP D 1 90 ? 22.564 37.281 0.169 1.00 21.45 90 TRP D CA 1
ATOM 8919 C C . TRP D 1 90 ? 22.107 36.873 -1.238 1.00 21.48 90 TRP D C 1
ATOM 8920 O O . TRP D 1 90 ? 22.416 35.782 -1.691 1.00 22.01 90 TRP D O 1
ATOM 8931 N N . GLY D 1 91 ? 21.397 37.763 -1.932 1.00 22.72 91 GLY D N 1
ATOM 8932 C CA . GLY D 1 91 ? 20.935 37.500 -3.301 1.00 20.84 91 GLY D CA 1
ATOM 8933 C C . GLY D 1 91 ? 21.825 38.038 -4.431 1.00 21.81 91 GLY D C 1
ATOM 8934 O O . GLY D 1 91 ? 21.517 37.862 -5.612 1.00 19.13 91 GLY D O 1
ATOM 8935 N N . GLU D 1 92 ? 22.923 38.714 -4.083 1.00 19.94 92 GLU D N 1
ATOM 8936 C CA . GLU D 1 92 ? 23.884 39.217 -5.101 1.00 21.02 92 GLU D CA 1
ATOM 8937 C C . GLU D 1 92 ? 24.655 38.097 -5.794 1.00 20.61 92 GLU D C 1
ATOM 8938 O O . GLU D 1 92 ? 24.783 36.987 -5.253 1.00 21.19 92 GLU D O 1
ATOM 8944 N N . GLU D 1 93 ? 25.232 38.398 -6.956 1.00 21.97 93 GLU D N 1
ATOM 8945 C CA . GLU D 1 93 ? 25.980 37.397 -7.733 1.00 23.55 93 GLU D CA 1
ATOM 8946 C C . GLU D 1 93 ? 26.993 36.633 -6.897 1.00 23.61 93 GLU D C 1
ATOM 8947 O O . GLU D 1 93 ? 27.048 35.406 -6.925 1.00 24.81 93 GLU D O 1
ATOM 8953 N N . GLU D 1 94 ? 27.841 37.360 -6.180 1.00 22.82 94 GLU D N 1
ATOM 8954 C CA . GLU D 1 94 ? 28.916 36.718 -5.431 1.00 22.27 94 GLU D CA 1
ATOM 8955 C C . GLU D 1 94 ? 28.403 35.749 -4.372 1.00 22.85 94 GLU D C 1
ATOM 8956 O O . GLU D 1 94 ? 29.013 34.711 -4.121 1.00 24.69 94 GLU D O 1
ATOM 8962 N N . SER D 1 95 ? 27.290 36.096 -3.732 1.00 22.77 95 SER D N 1
ATOM 8963 C CA . SER D 1 95 ? 26.652 35.201 -2.768 1.00 23.60 95 SER D CA 1
ATOM 8964 C C . SER D 1 95 ? 26.142 33.944 -3.468 1.00 23.97 95 SER D C 1
ATOM 8965 O O . SER D 1 95 ? 26.307 32.841 -2.950 1.00 23.65 95 SER D O 1
ATOM 8968 N N . GLN D 1 96 ? 25.543 34.112 -4.647 1.00 22.91 96 GLN D N 1
ATOM 8969 C CA . GLN D 1 96 ? 25.014 32.973 -5.396 1.00 19.67 96 GLN D CA 1
ATOM 8970 C C . GLN D 1 96 ? 26.106 32.011 -5.852 1.00 25.70 96 GLN D C 1
ATOM 8971 O O . GLN D 1 96 ? 25.830 30.846 -6.144 1.00 28.10 96 GLN D O 1
ATOM 8977 N N . ARG D 1 97 ? 27.342 32.490 -5.940 1.00 25.44 97 ARG D N 1
ATOM 8978 C CA . ARG D 1 97 ? 28.416 31.612 -6.323 1.00 26.48 97 ARG D CA 1
ATOM 8979 C C . ARG D 1 97 ? 29.331 31.265 -5.160 1.00 26.77 97 ARG D C 1
ATOM 8980 O O . ARG D 1 97 ? 30.437 30.796 -5.387 1.00 28.59 97 ARG D O 1
ATOM 8988 N N . GLY D 1 98 ? 28.857 31.477 -3.930 1.00 24.74 98 GLY D N 1
ATOM 8989 C CA . GLY D 1 98 ? 29.510 30.930 -2.755 1.00 23.89 98 GLY D CA 1
ATOM 8990 C C . GLY D 1 98 ? 30.430 31.855 -2.004 1.00 24.05 98 GLY D C 1
ATOM 8991 O O . GLY D 1 98 ? 31.139 31.395 -1.091 1.00 24.34 98 GLY D O 1
ATOM 8992 N N . TYR D 1 99 ? 30.377 33.146 -2.346 1.00 21.96 99 TYR D N 1
ATOM 8993 C CA . TYR D 1 99 ? 31.242 34.170 -1.737 1.00 21.79 99 TYR D CA 1
ATOM 8994 C C . TYR D 1 99 ? 30.470 35.379 -1.219 1.00 21.04 99 TYR D C 1
ATOM 8995 O O . TYR D 1 99 ? 30.664 36.502 -1.694 1.00 22.33 99 TYR D O 1
ATOM 9004 N N . PRO D 1 100 ? 29.574 35.154 -0.239 1.00 23.55 100 PRO D N 1
ATOM 9005 C CA . PRO D 1 100 ? 28.672 36.226 0.193 1.00 23.20 100 PRO D CA 1
ATOM 9006 C C . PRO D 1 100 ? 29.397 37.393 0.838 1.00 25.06 100 PRO D C 1
ATOM 9007 O O . PRO D 1 100 ? 28.879 38.513 0.814 1.00 22.88 100 PRO D O 1
ATOM 9011 N N . MET D 1 101 ? 30.613 37.155 1.339 1.00 23.94 101 MET D N 1
ATOM 9012 C CA . MET D 1 101 ? 31.397 38.242 1.920 1.00 24.65 101 MET D CA 1
ATOM 9013 C C . MET D 1 101 ? 31.866 39.247 0.878 1.00 24.41 101 MET D C 1
ATOM 9014 O O . MET D 1 101 ? 32.358 40.333 1.227 1.00 24.56 101 MET D O 1
ATOM 9019 N N . HIS D 1 102 ? 31.702 38.900 -0.416 1.00 23.88 102 HIS D N 1
ATOM 9020 C CA . HIS D 1 102 ? 31.982 39.805 -1.526 1.00 22.19 102 HIS D CA 1
ATOM 9021 C C . HIS D 1 102 ? 30.721 40.231 -2.286 1.00 22.95 102 HIS D C 1
ATOM 9022 O O . HIS D 1 102 ? 30.801 40.581 -3.461 1.00 24.48 102 HIS D O 1
ATOM 9029 N N . SER D 1 103 ? 29.579 40.243 -1.597 1.00 22.16 103 SER D N 1
ATOM 9030 C CA . SER D 1 103 ? 28.317 40.615 -2.264 1.00 21.28 103 SER D CA 1
ATOM 9031 C C . SER D 1 103 ? 28.367 42.061 -2.788 1.00 22.06 103 SER D C 1
ATOM 9032 O O . SER D 1 103 ? 28.584 43.016 -2.013 1.00 23.13 103 SER D O 1
ATOM 9035 N N . GLY D 1 104 ? 28.166 42.227 -4.095 1.00 22.62 104 GLY D N 1
ATOM 9036 C CA . GLY D 1 104 ? 28.170 43.566 -4.699 1.00 23.52 104 GLY D CA 1
ATOM 9037 C C . GLY D 1 104 ? 29.566 44.003 -5.127 1.00 26.88 104 GLY D C 1
ATOM 9038 O O . GLY D 1 104 ? 29.710 45.064 -5.710 1.00 25.81 104 GLY D O 1
ATOM 9039 N N . GLY D 1 105 ? 30.591 43.183 -4.850 1.00 25.04 105 GLY D N 1
ATOM 9040 C CA . GLY D 1 105 ? 31.973 43.494 -5.268 1.00 24.41 105 GLY D CA 1
ATOM 9041 C C . GLY D 1 105 ? 32.987 43.155 -4.178 1.00 24.32 105 GLY D C 1
ATOM 9042 O O . GLY D 1 105 ? 32.609 42.855 -3.072 1.00 23.84 105 GLY D O 1
ATOM 9043 N N . MET D 1 106 ? 34.278 43.219 -4.481 1.00 23.72 106 MET D N 1
ATOM 9044 C CA . MET D 1 106 ? 35.280 42.748 -3.511 1.00 24.13 106 MET D CA 1
ATOM 9045 C C . MET D 1 106 ? 35.149 43.462 -2.161 1.00 22.75 106 MET D C 1
ATOM 9046 O O . MET D 1 106 ? 35.095 44.700 -2.111 1.00 24.80 106 MET D O 1
ATOM 9051 N N . LEU D 1 107 ? 35.076 42.666 -1.094 1.00 22.33 107 LEU D N 1
ATOM 9052 C CA . LEU D 1 107 ? 34.864 43.106 0.310 1.00 23.15 107 LEU D CA 1
ATOM 9053 C C . LEU D 1 107 ? 33.468 43.690 0.592 1.00 24.40 107 LEU D C 1
ATOM 9054 O O . LEU D 1 107 ? 33.219 44.229 1.692 1.00 24.95 107 LEU D O 1
ATOM 9059 N N . GLY D 1 108 ? 32.562 43.544 -0.373 1.00 22.30 108 GLY D N 1
ATOM 9060 C CA . GLY D 1 108 ? 31.215 44.151 -0.323 1.00 23.72 108 GLY D CA 1
ATOM 9061 C C . GLY D 1 108 ? 30.332 43.731 0.831 1.00 22.26 108 GLY D C 1
ATOM 9062 O O . GLY D 1 108 ? 29.408 44.459 1.216 1.00 25.40 108 GLY D O 1
ATOM 9063 N N . GLY D 1 109 ? 30.587 42.545 1.380 1.00 21.85 109 GLY D N 1
ATOM 9064 C CA . GLY D 1 109 ? 29.827 42.047 2.511 1.00 23.87 109 GLY D CA 1
ATOM 9065 C C . GLY D 1 109 ? 30.290 42.653 3.815 1.00 23.73 109 GLY D C 1
ATOM 9066 O O . GLY D 1 109 ? 29.573 42.601 4.814 1.00 24.65 109 GLY D O 1
ATOM 9067 N N . TRP D 1 110 ? 31.493 43.235 3.805 1.00 23.29 110 TRP D N 1
ATOM 9068 C CA . TRP D 1 110 ? 32.017 43.938 4.971 1.00 23.15 110 TRP D CA 1
ATOM 9069 C C . TRP D 1 110 ? 31.621 45.377 4.827 1.00 22.45 110 TRP D C 1
ATOM 9070 O O . TRP D 1 110 ? 32.262 46.139 4.108 1.00 24.44 110 TRP D O 1
ATOM 9081 N N . LYS D 1 111 ? 30.499 45.723 5.443 1.00 22.27 111 LYS D N 1
ATOM 9082 C CA . LYS D 1 111 ? 29.927 47.037 5.224 1.00 22.51 111 LYS D CA 1
ATOM 9083 C C . LYS D 1 111 ? 30.352 47.954 6.352 1.00 22.44 111 LYS D C 1
ATOM 9084 O O . LYS D 1 111 ? 30.957 48.988 6.072 1.00 23.82 111 LYS D O 1
ATOM 9090 N N . PHE D 1 112 ? 30.072 47.556 7.598 1.00 21.96 112 PHE D N 1
ATOM 9091 C CA . PHE D 1 112 ? 30.339 48.368 8.797 1.00 19.83 112 PHE D CA 1
ATOM 9092 C C . PHE D 1 112 ? 31.806 48.807 8.863 1.00 22.16 112 PHE D C 1
ATOM 9093 O O . PHE D 1 112 ? 32.687 47.963 9.032 1.00 21.24 112 PHE D O 1
ATOM 9101 N N . SER D 1 113 ? 32.034 50.116 8.767 1.00 22.02 113 SER D N 1
ATOM 9102 C CA . SER D 1 113 ? 33.366 50.754 8.891 1.00 22.95 113 SER D CA 1
ATOM 9103 C C . SER D 1 113 ? 34.317 50.444 7.719 1.00 25.12 113 SER D C 1
ATOM 9104 O O . SER D 1 113 ? 35.517 50.734 7.785 1.00 25.79 113 SER D O 1
ATOM 9107 N N . ASN D 1 114 ? 33.753 49.851 6.662 1.00 24.72 114 ASN D N 1
ATOM 9108 C CA . ASN D 1 114 ? 34.404 49.764 5.367 1.00 23.36 114 ASN D CA 1
ATOM 9109 C C . ASN D 1 114 ? 33.838 50.897 4.533 1.00 25.51 114 ASN D C 1
ATOM 9110 O O . ASN D 1 114 ? 34.537 51.870 4.278 1.00 25.59 114 ASN D O 1
ATOM 9115 N N . PHE D 1 115 ? 32.568 50.800 4.120 1.00 24.19 115 PHE D N 1
ATOM 9116 C CA . PHE D 1 115 ? 31.929 51.916 3.407 1.00 27.25 115 PHE D CA 1
ATOM 9117 C C . PHE D 1 115 ? 30.563 52.313 3.972 1.00 27.78 115 PHE D C 1
ATOM 9118 O O . PHE D 1 115 ? 29.927 53.243 3.458 1.00 30.32 115 PHE D O 1
ATOM 9126 N N . LYS D 1 116 ? 30.089 51.577 4.984 1.00 25.16 116 LYS D N 1
ATOM 9127 C CA . LYS D 1 116 ? 28.805 51.868 5.654 1.00 22.90 116 LYS D CA 1
ATOM 9128 C C . LYS D 1 116 ? 29.091 52.305 7.081 1.00 22.34 116 LYS D C 1
ATOM 9129 O O . LYS D 1 116 ? 30.028 51.804 7.697 1.00 22.45 116 LYS D O 1
ATOM 9135 N N . ASP D 1 117 ? 28.284 53.220 7.615 1.00 20.58 117 ASP D N 1
ATOM 9136 C CA . ASP D 1 117 ? 28.377 53.597 9.029 1.00 22.62 117 ASP D CA 1
ATOM 9137 C C . ASP D 1 117 ? 28.354 52.362 9.916 1.00 22.96 117 ASP D C 1
ATOM 9138 O O . ASP D 1 117 ? 27.461 51.524 9.798 1.00 26.20 117 ASP D O 1
ATOM 9143 N N . GLY D 1 118 ? 29.358 52.257 10.779 1.00 20.82 118 GLY D N 1
ATOM 9144 C CA . GLY D 1 118 ? 29.562 51.088 11.629 1.00 21.37 118 GLY D CA 1
ATOM 9145 C C . GLY D 1 118 ? 28.717 51.080 12.904 1.00 23.58 118 GLY D C 1
ATOM 9146 O O . GLY D 1 118 ? 27.655 51.725 12.986 1.00 24.71 118 GLY D O 1
ATOM 9147 N N . VAL D 1 119 ? 29.212 50.369 13.914 1.00 21.12 119 VAL D N 1
ATOM 9148 C CA . VAL D 1 119 ? 28.422 50.094 15.110 1.00 21.19 119 VAL D CA 1
ATOM 9149 C C . VAL D 1 119 ? 28.700 51.021 16.294 1.00 22.81 119 VAL D C 1
ATOM 9150 O O . VAL D 1 119 ? 28.056 50.899 17.338 1.00 22.71 119 VAL D O 1
ATOM 9154 N N . PHE D 1 120 ? 29.652 51.944 16.145 1.00 22.56 120 PHE D N 1
ATOM 9155 C CA . PHE D 1 120 ? 29.985 52.854 17.253 1.00 21.92 120 PHE D CA 1
ATOM 9156 C C . PHE D 1 120 ? 29.053 54.062 17.278 1.00 23.59 120 PHE D C 1
ATOM 9157 O O . PHE D 1 120 ? 29.504 55.221 17.208 1.00 21.48 120 PHE D O 1
ATOM 9165 N N . SER D 1 121 ? 27.749 53.801 17.398 1.00 23.13 121 SER D N 1
ATOM 9166 C CA . SER D 1 121 ? 26.758 54.873 17.424 1.00 22.26 121 SER D CA 1
ATOM 9167 C C . SER D 1 121 ? 25.557 54.403 18.243 1.00 23.61 121 SER D C 1
ATOM 9168 O O . SER D 1 121 ? 25.436 53.198 18.551 1.00 22.51 121 SER D O 1
ATOM 9171 N N . GLU D 1 122 ? 24.690 55.348 18.599 1.00 21.68 122 GLU D N 1
ATOM 9172 C CA . GLU D 1 122 ? 23.558 55.081 19.488 1.00 19.35 122 GLU D CA 1
ATOM 9173 C C . GLU D 1 122 ? 22.589 54.098 18.856 1.00 21.17 122 GLU D C 1
ATOM 9174 O O . GLU D 1 122 ? 21.909 53.350 19.561 1.00 23.35 122 GLU D O 1
ATOM 9180 N N . VAL D 1 123 ? 22.527 54.133 17.526 1.00 21.03 123 VAL D N 1
ATOM 9181 C CA . VAL D 1 123 ? 21.690 53.226 16.723 1.00 22.60 123 VAL D CA 1
ATOM 9182 C C . VAL D 1 123 ? 22.432 52.983 15.431 1.00 22.29 123 VAL D C 1
ATOM 9183 O O . VAL D 1 123 ? 23.022 53.917 14.858 1.00 23.79 123 VAL D O 1
ATOM 9187 N N . PHE D 1 124 ? 22.421 51.743 14.950 1.00 21.71 124 PHE D N 1
ATOM 9188 C CA . PHE D 1 124 ? 23.000 51.474 13.643 1.00 20.09 124 PHE D CA 1
ATOM 9189 C C . PHE D 1 124 ? 22.046 50.593 12.833 1.00 22.68 124 PHE D C 1
ATOM 9190 O O . PHE D 1 124 ? 21.045 50.124 13.364 1.00 21.60 124 PHE D O 1
ATOM 9198 N N . HIS D 1 125 ? 22.368 50.403 11.559 1.00 21.06 125 HIS D N 1
ATOM 9199 C CA . HIS D 1 125 ? 21.447 49.809 10.593 1.00 22.02 125 HIS D CA 1
ATOM 9200 C C . HIS D 1 125 ? 21.994 48.457 10.166 1.00 23.48 125 HIS D C 1
ATOM 9201 O O . HIS D 1 125 ? 23.204 48.324 9.878 1.00 21.01 125 HIS D O 1
ATOM 9208 N N . VAL D 1 126 ? 21.110 47.461 10.048 1.00 21.44 126 VAL D N 1
ATOM 9209 C CA . VAL D 1 126 ? 21.542 46.152 9.561 1.00 21.33 126 VAL D CA 1
ATOM 9210 C C . VAL D 1 126 ? 20.646 45.782 8.386 1.00 21.51 126 VAL D C 1
ATOM 9211 O O . VAL D 1 126 ? 19.413 45.778 8.520 1.00 22.10 126 VAL D O 1
ATOM 9215 N N . ASN D 1 127 ? 21.266 45.532 7.232 1.00 21.46 127 ASN D N 1
ATOM 9216 C CA . ASN D 1 127 ? 20.534 45.135 6.028 1.00 21.05 127 ASN D CA 1
ATOM 9217 C C . ASN D 1 127 ? 20.169 43.665 6.165 1.00 24.07 127 ASN D C 1
ATOM 9218 O O . ASN D 1 127 ? 20.880 42.931 6.819 1.00 21.40 127 ASN D O 1
ATOM 9223 N N . GLU D 1 128 ? 19.075 43.226 5.543 1.00 20.77 128 GLU D N 1
ATOM 9224 C CA . GLU D 1 128 ? 18.719 41.787 5.558 1.00 22.63 128 GLU D CA 1
ATOM 9225 C C . GLU D 1 128 ? 18.884 41.202 6.967 1.00 21.59 128 GLU D C 1
ATOM 9226 O O . GLU D 1 128 ? 19.598 40.216 7.191 1.00 22.25 128 GLU D O 1
ATOM 9232 N N . ALA D 1 129 ? 18.195 41.842 7.910 1.00 21.24 129 ALA D N 1
ATOM 9233 C CA . ALA D 1 129 ? 18.366 41.589 9.346 1.00 20.75 129 ALA D CA 1
ATOM 9234 C C . ALA D 1 129 ? 18.040 40.131 9.722 1.00 22.69 129 ALA D C 1
ATOM 9235 O O . ALA D 1 129 ? 18.754 39.526 10.515 1.00 22.56 129 ALA D O 1
ATOM 9237 N N . ASP D 1 130 ? 16.982 39.556 9.153 1.00 21.12 130 ASP D N 1
ATOM 9238 C CA . ASP D 1 130 ? 16.694 38.135 9.466 1.00 23.04 130 ASP D CA 1
ATOM 9239 C C . ASP D 1 130 ? 17.865 37.227 9.089 1.00 22.30 130 ASP D C 1
ATOM 9240 O O . ASP D 1 130 ? 18.156 36.256 9.803 1.00 24.83 130 ASP D O 1
ATOM 9245 N N . ALA D 1 131 ? 18.517 37.517 7.948 1.00 20.37 131 ALA D N 1
ATOM 9246 C CA . ALA D 1 131 ? 19.598 36.699 7.452 1.00 17.60 131 ALA D CA 1
ATOM 9247 C C . ALA D 1 131 ? 20.881 37.026 8.197 1.00 21.20 131 ALA D C 1
ATOM 9248 O O . ALA D 1 131 ? 21.785 36.188 8.300 1.00 23.02 131 ALA D O 1
ATOM 9250 N N . ASN D 1 132 ? 20.974 38.246 8.685 1.00 20.45 132 ASN D N 1
ATOM 9251 C CA . ASN D 1 132 ? 22.267 38.707 9.212 1.00 21.21 132 ASN D CA 1
ATOM 9252 C C . ASN D 1 132 ? 22.482 38.830 10.703 1.00 24.71 132 ASN D C 1
ATOM 9253 O O . ASN D 1 132 ? 23.588 39.172 11.117 1.00 25.33 132 ASN D O 1
ATOM 9258 N N . LEU D 1 133 ? 21.453 38.582 11.498 1.00 23.83 133 LEU D N 1
ATOM 9259 C CA . LEU D 1 133 ? 21.566 38.698 12.951 1.00 22.99 133 LEU D CA 1
ATOM 9260 C C . LEU D 1 133 ? 21.201 37.397 13.636 1.00 25.33 133 LEU D C 1
ATOM 9261 O O . LEU D 1 133 ? 20.163 36.802 13.347 1.00 24.13 133 LEU D O 1
ATOM 9266 N N . ALA D 1 134 ? 22.049 36.976 14.565 1.00 22.77 134 ALA D N 1
ATOM 9267 C CA . ALA D 1 134 ? 21.780 35.809 15.361 1.00 23.29 134 ALA D CA 1
ATOM 9268 C C . ALA D 1 134 ? 21.306 36.226 16.725 1.00 24.47 134 ALA D C 1
ATOM 9269 O O . ALA D 1 134 ? 21.870 37.154 17.333 1.00 23.73 134 ALA D O 1
ATOM 9271 N N . LEU D 1 135 ? 20.293 35.551 17.250 1.00 24.08 135 LEU D N 1
ATOM 9272 C CA . LEU D 1 135 ? 19.875 35.842 18.626 1.00 24.07 135 LEU D CA 1
ATOM 9273 C C . LEU D 1 135 ? 20.997 35.479 19.593 1.00 25.76 135 LEU D C 1
ATOM 9274 O O . LEU D 1 135 ? 21.686 34.471 19.413 1.00 27.47 135 LEU D O 1
ATOM 9279 N N . LEU D 1 136 ? 21.204 36.319 20.604 1.00 24.16 136 LEU D N 1
ATOM 9280 C CA . LEU D 1 136 ? 22.213 36.037 21.634 1.00 25.33 136 LEU D CA 1
ATOM 9281 C C . LEU D 1 136 ? 21.734 34.891 22.552 1.00 24.27 136 LEU D C 1
ATOM 9282 O O . LEU D 1 136 ? 20.716 35.037 23.242 1.00 23.57 136 LEU D O 1
ATOM 9287 N N . PRO D 1 137 ? 22.466 33.751 22.570 1.00 25.48 137 PRO D N 1
ATOM 9288 C CA . PRO D 1 137 ? 22.093 32.663 23.476 1.00 26.66 137 PRO D CA 1
ATOM 9289 C C . PRO D 1 137 ? 22.132 33.120 24.917 1.00 28.38 137 PRO D C 1
ATOM 9290 O O . PRO D 1 137 ? 22.979 33.931 25.282 1.00 27.40 137 PRO D O 1
ATOM 9294 N N . ARG D 1 138 ? 21.211 32.603 25.720 1.00 30.61 138 ARG D N 1
ATOM 9295 C CA . ARG D 1 138 ? 21.037 33.056 27.104 1.00 34.62 138 ARG D CA 1
ATOM 9296 C C . ARG D 1 138 ? 22.208 32.683 28.003 1.00 31.98 138 ARG D C 1
ATOM 9297 O O . ARG D 1 138 ? 22.363 33.273 29.070 1.00 31.39 138 ARG D O 1
ATOM 9305 N N . ASP D 1 139 ? 23.025 31.725 27.556 1.00 29.98 139 ASP D N 1
ATOM 9306 C CA . ASP D 1 139 ? 24.173 31.254 28.329 1.00 28.44 139 ASP D CA 1
ATOM 9307 C C . ASP D 1 139 ? 25.516 31.893 27.921 1.00 28.17 139 ASP D C 1
ATOM 9308 O O . ASP D 1 139 ? 26.574 31.457 28.380 1.00 30.55 139 ASP D O 1
ATOM 9313 N N . ILE D 1 140 ? 25.473 32.928 27.074 1.00 25.22 140 ILE D N 1
ATOM 9314 C CA . ILE D 1 140 ? 26.701 33.594 26.650 1.00 24.93 140 ILE D CA 1
ATOM 9315 C C . ILE D 1 140 ? 26.674 35.056 27.096 1.00 25.01 140 ILE D C 1
ATOM 9316 O O . ILE D 1 140 ? 25.732 35.791 26.799 1.00 25.12 140 ILE D O 1
ATOM 9321 N N . LYS D 1 141 ? 27.711 35.477 27.804 1.00 24.80 141 LYS D N 1
ATOM 9322 C CA . LYS D 1 141 ? 27.814 36.884 28.218 1.00 25.63 141 LYS D CA 1
ATOM 9323 C C . LYS D 1 141 ? 28.001 37.772 27.009 1.00 25.29 141 LYS D C 1
ATOM 9324 O O . LYS D 1 141 ? 28.730 37.403 26.089 1.00 22.72 141 LYS D O 1
ATOM 9330 N N . PRO D 1 142 ? 27.392 38.978 27.012 1.00 25.08 142 PRO D N 1
ATOM 9331 C CA . PRO D 1 142 ? 27.624 39.926 25.898 1.00 24.63 142 PRO D CA 1
ATOM 9332 C C . PRO D 1 142 ? 29.101 40.193 25.582 1.00 22.63 142 PRO D C 1
ATOM 9333 O O . PRO D 1 142 ? 29.485 40.188 24.416 1.00 22.76 142 PRO D O 1
ATOM 9337 N N . GLU D 1 143 ? 29.930 40.403 26.607 1.00 23.93 143 GLU D N 1
ATOM 9338 C CA . GLU D 1 143 ? 31.361 40.637 26.371 1.00 24.69 143 GLU D CA 1
ATOM 9339 C C . GLU D 1 143 ? 32.050 39.458 25.663 1.00 25.46 143 GLU D C 1
ATOM 9340 O O . GLU D 1 143 ? 32.911 39.659 24.802 1.00 26.48 143 GLU D O 1
ATOM 9346 N N . ASP D 1 144 ? 31.656 38.232 26.002 1.00 24.35 144 ASP D N 1
ATOM 9347 C CA . ASP D 1 144 ? 32.182 37.062 25.304 1.00 24.17 144 ASP D CA 1
ATOM 9348 C C . ASP D 1 144 ? 31.647 36.912 23.879 1.00 23.14 144 ASP D C 1
ATOM 9349 O O . ASP D 1 144 ? 32.384 36.520 22.976 1.00 22.90 144 ASP D O 1
ATOM 9354 N N . ALA D 1 145 ? 30.366 37.220 23.678 1.00 23.86 145 ALA D N 1
ATOM 9355 C CA . ALA D 1 145 ? 29.745 37.052 22.378 1.00 23.51 145 ALA D CA 1
ATOM 9356 C C . ALA D 1 145 ? 30.235 38.089 21.369 1.00 24.25 145 ALA D C 1
ATOM 9357 O O . ALA D 1 145 ? 30.255 37.842 20.176 1.00 25.54 145 ALA D O 1
ATOM 9359 N N . VAL D 1 146 ? 30.637 39.264 21.844 1.00 22.29 146 VAL D N 1
ATOM 9360 C CA . VAL D 1 146 ? 31.163 40.264 20.928 1.00 24.29 146 VAL D CA 1
ATOM 9361 C C . VAL D 1 146 ? 32.447 39.771 20.216 1.00 24.77 146 VAL D C 1
ATOM 9362 O O . VAL D 1 146 ? 32.802 40.277 19.136 1.00 22.86 146 VAL D O 1
ATOM 9366 N N . MET D 1 147 ? 33.125 38.775 20.797 1.00 23.81 147 MET D N 1
ATOM 9367 C CA . MET D 1 147 ? 34.345 38.243 20.170 1.00 23.10 147 MET D CA 1
ATOM 9368 C C . MET D 1 147 ? 33.999 37.396 18.942 1.00 21.89 147 MET D C 1
ATOM 9369 O O . MET D 1 147 ? 34.842 37.171 18.057 1.00 21.46 147 MET D O 1
ATOM 9374 N N . LEU D 1 148 ? 32.746 36.942 18.875 1.00 21.85 148 LEU D N 1
ATOM 9375 C CA . LEU D 1 148 ? 32.260 36.189 17.710 1.00 22.70 148 LEU D CA 1
ATOM 9376 C C . LEU D 1 148 ? 32.166 36.998 16.432 1.00 24.49 148 LEU D C 1
ATOM 9377 O O . LEU D 1 148 ? 32.380 36.463 15.353 1.00 23.94 148 LEU D O 1
ATOM 9382 N N . SER D 1 149 ? 31.828 38.278 16.553 1.00 24.64 149 SER D N 1
ATOM 9383 C CA . SER D 1 149 ? 31.539 39.131 15.405 1.00 24.19 149 SER D CA 1
ATOM 9384 C C . SER D 1 149 ? 32.648 39.145 14.375 1.00 23.80 149 SER D C 1
ATOM 9385 O O . SER D 1 149 ? 32.400 39.225 13.178 1.00 22.73 149 SER D O 1
ATOM 9388 N N . ASP D 1 150 ? 33.884 39.074 14.860 1.00 22.68 150 ASP D N 1
ATOM 9389 C CA . ASP D 1 150 ? 35.029 39.279 14.016 1.00 23.59 150 ASP D CA 1
ATOM 9390 C C . ASP D 1 150 ? 36.209 38.417 14.497 1.00 24.44 150 ASP D C 1
ATOM 9391 O O . ASP D 1 150 ? 36.813 37.694 13.701 1.00 26.16 150 ASP D O 1
ATOM 9396 N N . MET D 1 151 ? 36.534 38.463 15.778 1.00 24.57 151 MET D N 1
ATOM 9397 C CA . MET D 1 151 ? 37.753 37.749 16.221 1.00 22.65 151 MET D CA 1
ATOM 9398 C C . MET D 1 151 ? 37.654 36.244 15.998 1.00 22.32 151 MET D C 1
ATOM 9399 O O . MET D 1 151 ? 38.522 35.648 15.350 1.00 22.17 151 MET D O 1
ATOM 9404 N N . VAL D 1 152 ? 36.608 35.626 16.532 1.00 23.27 152 VAL D N 1
ATOM 9405 C CA . VAL D 1 152 ? 36.446 34.173 16.367 1.00 22.75 152 VAL D CA 1
ATOM 9406 C C . VAL D 1 152 ? 36.269 33.836 14.881 1.00 24.68 152 VAL D C 1
ATOM 9407 O O . VAL D 1 152 ? 36.968 32.977 14.345 1.00 23.26 152 VAL D O 1
ATOM 9411 N N . THR D 1 153 ? 35.344 34.517 14.201 1.00 24.12 153 THR D N 1
ATOM 9412 C CA . THR D 1 153 ? 35.060 34.136 12.812 1.00 24.23 153 THR D CA 1
ATOM 9413 C C . THR D 1 153 ? 36.247 34.326 11.858 1.00 23.52 153 THR D C 1
ATOM 9414 O O . THR D 1 153 ? 36.515 33.464 11.007 1.00 22.19 153 THR D O 1
ATOM 9418 N N . THR D 1 154 ? 36.974 35.444 12.005 1.00 23.13 154 THR D N 1
ATOM 9419 C CA . THR D 1 154 ? 38.143 35.703 11.162 1.00 22.74 154 THR D CA 1
ATOM 9420 C C . THR D 1 154 ? 39.291 34.725 11.479 1.00 23.22 154 THR D C 1
ATOM 9421 O O . THR D 1 154 ? 39.880 34.132 10.562 1.00 22.39 154 THR D O 1
ATOM 9425 N N . GLY D 1 155 ? 39.637 34.586 12.763 1.00 21.54 155 GLY D N 1
ATOM 9426 C CA . GLY D 1 155 ? 40.614 33.590 13.161 1.00 24.02 155 GLY D CA 1
ATOM 9427 C C . GLY D 1 155 ? 40.293 32.190 12.658 1.00 23.28 155 GLY D C 1
ATOM 9428 O O . GLY D 1 155 ? 41.154 31.523 12.087 1.00 21.87 155 GLY D O 1
ATOM 9429 N N . PHE D 1 156 ? 39.065 31.721 12.892 1.00 21.07 156 PHE D N 1
ATOM 9430 C CA . PHE D 1 156 ? 38.662 30.413 12.391 1.00 24.07 156 PHE D CA 1
ATOM 9431 C C . PHE D 1 156 ? 38.722 30.371 10.869 1.00 22.27 156 PHE D C 1
ATOM 9432 O O . PHE D 1 156 ? 39.102 29.347 10.307 1.00 22.21 156 PHE D O 1
ATOM 9440 N N . HIS D 1 157 ? 38.374 31.466 10.190 1.00 21.99 157 HIS D N 1
ATOM 9441 C CA . HIS D 1 157 ? 38.484 31.470 8.719 1.00 21.96 157 HIS D CA 1
ATOM 9442 C C . HIS D 1 157 ? 39.930 31.268 8.254 1.00 22.72 157 HIS D C 1
ATOM 9443 O O . HIS D 1 157 ? 40.182 30.631 7.253 1.00 23.63 157 HIS D O 1
ATOM 9450 N N . GLY D 1 158 ? 40.881 31.835 8.983 1.00 23.34 158 GLY D N 1
ATOM 9451 C CA . GLY D 1 158 ? 42.315 31.641 8.686 1.00 23.64 158 GLY D CA 1
ATOM 9452 C C . GLY D 1 158 ? 42.640 30.151 8.649 1.00 24.17 158 GLY D C 1
ATOM 9453 O O . GLY D 1 158 ? 43.256 29.662 7.706 1.00 24.15 158 GLY D O 1
ATOM 9454 N N . ALA D 1 159 ? 42.179 29.442 9.661 1.00 23.89 159 ALA D N 1
ATOM 9455 C CA . ALA D 1 159 ? 42.374 27.996 9.770 1.00 21.83 159 ALA D CA 1
ATOM 9456 C C . ALA D 1 159 ? 41.620 27.243 8.669 1.00 23.36 159 ALA D C 1
ATOM 9457 O O . ALA D 1 159 ? 42.150 26.292 8.102 1.00 24.07 159 ALA D O 1
ATOM 9459 N N . GLU D 1 160 ? 40.392 27.670 8.367 1.00 25.47 160 GLU D N 1
ATOM 9460 C CA . GLU D 1 160 ? 39.634 27.091 7.237 1.00 25.12 160 GLU D CA 1
ATOM 9461 C C . GLU D 1 160 ? 40.340 27.258 5.889 1.00 25.59 160 GLU D C 1
ATOM 9462 O O . GLU D 1 160 ? 40.442 26.300 5.103 1.00 23.79 160 GLU D O 1
ATOM 9468 N N . LEU D 1 161 ? 40.809 28.477 5.609 1.00 22.80 161 LEU D N 1
ATOM 9469 C CA . LEU D 1 161 ? 41.524 28.759 4.363 1.00 21.23 161 LEU D CA 1
ATOM 9470 C C . LEU D 1 161 ? 42.843 27.980 4.295 1.00 22.48 161 LEU D C 1
ATOM 9471 O O . LEU D 1 161 ? 43.302 27.645 3.205 1.00 23.45 161 LEU D O 1
ATOM 9476 N N . ALA D 1 162 ? 43.441 27.699 5.456 1.00 23.48 162 ALA D N 1
ATOM 9477 C CA . ALA D 1 162 ? 44.679 26.912 5.484 1.00 20.97 162 ALA D CA 1
ATOM 9478 C C . ALA D 1 162 ? 44.382 25.433 5.344 1.00 24.31 162 ALA D C 1
ATOM 9479 O O . ALA D 1 162 ? 45.316 24.633 5.388 1.00 24.50 162 ALA D O 1
ATOM 9481 N N . ASN D 1 163 ? 43.094 25.061 5.198 1.00 22.08 163 ASN D N 1
ATOM 9482 C CA . ASN D 1 163 ? 42.746 23.682 4.809 1.00 22.52 163 ASN D CA 1
ATOM 9483 C C . ASN D 1 163 ? 43.335 22.654 5.783 1.00 23.62 163 ASN D C 1
ATOM 9484 O O . ASN D 1 163 ? 43.866 21.608 5.389 1.00 24.79 163 ASN D O 1
ATOM 9489 N N . ILE D 1 164 ? 43.229 22.961 7.071 1.00 22.98 164 ILE D N 1
ATOM 9490 C CA . ILE D 1 164 ? 43.870 22.136 8.095 1.00 22.17 164 ILE D CA 1
ATOM 9491 C C . ILE D 1 164 ? 43.158 20.794 8.182 1.00 25.77 164 ILE D C 1
ATOM 9492 O O . ILE D 1 164 ? 41.914 20.760 8.212 1.00 26.52 164 ILE D O 1
ATOM 9497 N N . LYS D 1 165 ? 43.958 19.725 8.225 1.00 25.33 165 LYS D N 1
ATOM 9498 C CA . LYS D 1 165 ? 43.477 18.336 8.311 1.00 23.87 165 LYS D CA 1
ATOM 9499 C C . LYS D 1 165 ? 43.862 17.688 9.625 1.00 24.89 165 LYS D C 1
ATOM 9500 O O . LYS D 1 165 ? 44.737 18.199 10.324 1.00 24.53 165 LYS D O 1
ATOM 9506 N N . LEU D 1 166 ? 43.235 16.552 9.954 1.00 22.60 166 LEU D N 1
ATOM 9507 C CA . LEU D 1 166 ? 43.484 15.865 11.218 1.00 22.86 166 LEU D CA 1
ATOM 9508 C C . LEU D 1 166 ? 44.953 15.492 11.340 1.00 23.32 166 LEU D C 1
ATOM 9509 O O . LEU D 1 166 ? 45.509 14.878 10.442 1.00 22.06 166 LEU D O 1
ATOM 9514 N N . GLY D 1 167 ? 45.563 15.889 12.454 1.00 24.57 167 GLY D N 1
ATOM 9515 C CA . GLY D 1 167 ? 46.981 15.621 12.726 1.00 22.89 167 GLY D CA 1
ATOM 9516 C C . GLY D 1 167 ? 47.991 16.524 12.022 1.00 24.00 167 GLY D C 1
ATOM 9517 O O . GLY D 1 167 ? 49.192 16.317 12.178 1.00 26.04 167 GLY D O 1
ATOM 9518 N N . ASP D 1 168 ? 47.531 17.526 11.259 1.00 23.21 168 ASP D N 1
ATOM 9519 C CA . ASP D 1 168 ? 48.477 18.414 10.557 1.00 23.81 168 ASP D CA 1
ATOM 9520 C C . ASP D 1 168 ? 49.336 19.159 11.573 1.00 23.33 168 ASP D C 1
ATOM 9521 O O . ASP D 1 168 ? 48.876 19.468 12.673 1.00 21.88 168 ASP D O 1
ATOM 9526 N N . THR D 1 169 ? 50.568 19.468 11.172 1.00 22.45 169 THR D N 1
ATOM 9527 C CA . THR D 1 169 ? 51.419 20.388 11.897 1.00 22.60 169 THR D CA 1
ATOM 9528 C C . THR D 1 169 ? 51.177 21.770 11.283 1.00 21.70 169 THR D C 1
ATOM 9529 O O . THR D 1 169 ? 51.208 21.956 10.050 1.00 21.46 169 THR D O 1
ATOM 9533 N N . VAL D 1 170 ? 50.900 22.742 12.134 1.00 20.03 170 VAL D N 1
ATOM 9534 C CA . VAL D 1 170 ? 50.445 24.040 11.642 1.00 21.36 170 VAL D CA 1
ATOM 9535 C C . VAL D 1 170 ? 51.293 25.148 12.229 1.00 23.01 170 VAL D C 1
ATOM 9536 O O . VAL D 1 170 ? 51.701 25.051 13.380 1.00 24.41 170 VAL D O 1
ATOM 9540 N N . CYS D 1 171 ? 51.566 26.187 11.440 1.00 22.89 171 CYS D N 1
ATOM 9541 C CA . CYS D 1 171 ? 52.144 27.400 11.987 1.00 22.39 171 CYS D CA 1
ATOM 9542 C C . CYS D 1 171 ? 51.141 28.545 11.867 1.00 23.06 171 CYS D C 1
ATOM 9543 O O . CYS D 1 171 ? 50.605 28.776 10.789 1.00 24.32 171 CYS D O 1
ATOM 9546 N N . VAL D 1 172 ? 50.850 29.216 12.982 1.00 20.99 172 VAL D N 1
ATOM 9547 C CA . VAL D 1 172 ? 50.071 30.465 12.962 1.00 21.42 172 VAL D CA 1
ATOM 9548 C C . VAL D 1 172 ? 51.039 31.623 13.159 1.00 23.54 172 VAL D C 1
ATOM 9549 O O . VAL D 1 172 ? 51.743 31.681 14.181 1.00 21.29 172 VAL D O 1
ATOM 9553 N N . ILE D 1 173 ? 51.091 32.517 12.175 1.00 23.43 173 ILE D N 1
ATOM 9554 C CA . ILE D 1 173 ? 51.980 33.677 12.249 1.00 24.29 173 ILE D CA 1
ATOM 9555 C C . ILE D 1 173 ? 51.187 34.914 12.653 1.00 25.85 173 ILE D C 1
ATOM 9556 O O . ILE D 1 173 ? 50.302 35.360 11.916 1.00 24.84 173 ILE D O 1
ATOM 9561 N N . GLY D 1 174 ? 51.503 35.441 13.840 1.00 26.16 174 GLY D N 1
ATOM 9562 C CA . GLY D 1 174 ? 50.823 36.612 14.390 1.00 26.33 174 GLY D CA 1
ATOM 9563 C C . GLY D 1 174 ? 49.822 36.155 15.437 1.00 29.91 174 GLY D C 1
ATOM 9564 O O . GLY D 1 174 ? 48.856 35.456 15.112 1.00 31.02 174 GLY D O 1
ATOM 9565 N N . ILE D 1 175 ? 50.031 36.549 16.688 1.00 28.12 175 ILE D N 1
ATOM 9566 C CA A ILE D 1 175 ? 49.206 36.111 17.802 0.50 27.84 175 ILE D CA 1
ATOM 9567 C CA B ILE D 1 175 ? 49.091 36.133 17.740 0.50 26.14 175 ILE D CA 1
ATOM 9568 C C . ILE D 1 175 ? 48.517 37.274 18.559 1.00 27.90 175 ILE D C 1
ATOM 9569 O O . ILE D 1 175 ? 48.555 37.310 19.794 1.00 29.33 175 ILE D O 1
ATOM 9578 N N . GLY D 1 176 ? 47.923 38.221 17.830 1.00 26.48 176 GLY D N 1
ATOM 9579 C CA . GLY D 1 176 ? 46.995 39.139 18.456 1.00 24.78 176 GLY D CA 1
ATOM 9580 C C . GLY D 1 176 ? 45.701 38.339 18.587 1.00 26.71 176 GLY D C 1
ATOM 9581 O O . GLY D 1 176 ? 45.689 37.108 18.410 1.00 23.55 176 GLY D O 1
ATOM 9582 N N . PRO D 1 177 ? 44.590 39.015 18.891 1.00 25.15 177 PRO D N 1
ATOM 9583 C CA . PRO D 1 177 ? 43.358 38.247 19.101 1.00 22.33 177 PRO D CA 1
ATOM 9584 C C . PRO D 1 177 ? 42.914 37.406 17.904 1.00 23.74 177 PRO D C 1
ATOM 9585 O O . PRO D 1 177 ? 42.359 36.309 18.104 1.00 23.16 177 PRO D O 1
ATOM 9589 N N . VAL D 1 178 ? 43.119 37.894 16.682 1.00 21.85 178 VAL D N 1
ATOM 9590 C CA . VAL D 1 178 ? 42.701 37.091 15.518 1.00 22.14 178 VAL D CA 1
ATOM 9591 C C . VAL D 1 178 ? 43.572 35.837 15.453 1.00 23.91 178 VAL D C 1
ATOM 9592 O O . VAL D 1 178 ? 43.059 34.724 15.266 1.00 22.74 178 VAL D O 1
ATOM 9596 N N . GLY D 1 179 ? 44.879 36.015 15.695 1.00 22.08 179 GLY D N 1
ATOM 9597 C CA . GLY D 1 179 ? 45.849 34.894 15.687 1.00 21.52 179 GLY D CA 1
ATOM 9598 C C . GLY D 1 179 ? 45.598 33.840 16.761 1.00 21.76 179 GLY D C 1
ATOM 9599 O O . GLY D 1 179 ? 45.692 32.627 16.498 1.00 22.13 179 GLY D O 1
ATOM 9600 N N . LEU D 1 180 ? 45.285 34.283 17.977 1.00 18.74 180 LEU D N 1
ATOM 9601 C CA . LEU D 1 180 ? 44.840 33.363 19.026 1.00 19.03 180 LEU D CA 1
ATOM 9602 C C . LEU D 1 180 ? 43.616 32.537 18.596 1.00 19.90 180 LEU D C 1
ATOM 9603 O O . LEU D 1 180 ? 43.490 31.349 18.926 1.00 20.59 180 LEU D O 1
ATOM 9608 N N . MET D 1 181 ? 42.711 33.166 17.867 1.00 19.53 181 MET D N 1
ATOM 9609 C CA . MET D 1 181 ? 41.541 32.414 17.381 1.00 18.89 181 MET D CA 1
ATOM 9610 C C . MET D 1 181 ? 41.897 31.472 16.225 1.00 20.31 181 MET D C 1
ATOM 9611 O O . MET D 1 181 ? 41.261 30.415 16.076 1.00 23.03 181 MET D O 1
ATOM 9616 N N . SER D 1 182 ? 42.915 31.831 15.435 1.00 21.44 182 SER D N 1
ATOM 9617 C CA . SER D 1 182 ? 43.438 30.914 14.413 1.00 21.82 182 SER D CA 1
ATOM 9618 C C . SER D 1 182 ? 44.060 29.671 15.044 1.00 21.23 182 SER D C 1
ATOM 9619 O O . SER D 1 182 ? 43.934 28.566 14.517 1.00 22.29 182 SER D O 1
ATOM 9622 N N . VAL D 1 183 ? 44.760 29.864 16.156 1.00 21.83 183 VAL D N 1
ATOM 9623 C CA . VAL D 1 183 ? 45.285 28.738 16.953 1.00 20.39 183 VAL D CA 1
ATOM 9624 C C . VAL D 1 183 ? 44.100 27.886 17.433 1.00 22.78 183 VAL D C 1
ATOM 9625 O O . VAL D 1 183 ? 44.111 26.649 17.273 1.00 21.15 183 VAL D O 1
ATOM 9629 N N . ALA D 1 184 ? 43.076 28.531 18.005 1.00 17.68 184 ALA D N 1
ATOM 9630 C CA . ALA D 1 184 ? 41.907 27.778 18.501 1.00 18.48 184 ALA D CA 1
ATOM 9631 C C . ALA D 1 184 ? 41.231 27.093 17.317 1.00 20.20 184 ALA D C 1
ATOM 9632 O O . ALA D 1 184 ? 40.842 25.940 17.422 1.00 21.90 184 ALA D O 1
ATOM 9634 N N . GLY D 1 185 ? 41.125 27.810 16.206 1.00 20.80 185 GLY D N 1
ATOM 9635 C CA . GLY D 1 185 ? 40.464 27.284 14.980 1.00 20.17 185 GLY D CA 1
ATOM 9636 C C . GLY D 1 185 ? 41.207 26.068 14.439 1.00 22.31 185 GLY D C 1
ATOM 9637 O O . GLY D 1 185 ? 40.606 25.023 14.158 1.00 23.48 185 GLY D O 1
ATOM 9638 N N . ALA D 1 186 ? 42.531 26.180 14.345 1.00 21.31 186 ALA D N 1
ATOM 9639 C CA . ALA D 1 186 ? 43.380 25.038 13.959 1.00 23.03 186 ALA D CA 1
ATOM 9640 C C . ALA D 1 186 ? 43.213 23.821 14.879 1.00 21.44 186 ALA D C 1
ATOM 9641 O O . ALA D 1 186 ? 43.110 22.693 14.403 1.00 20.57 186 ALA D O 1
ATOM 9643 N N . ASN D 1 187 ? 43.155 24.047 16.195 1.00 20.12 187 ASN D N 1
ATOM 9644 C CA . ASN D 1 187 ? 42.993 22.984 17.152 1.00 21.79 187 ASN D CA 1
ATOM 9645 C C . ASN D 1 187 ? 41.611 22.355 16.971 1.00 22.64 187 ASN D C 1
ATOM 9646 O O . ASN D 1 187 ? 41.461 21.146 17.103 1.00 23.08 187 ASN D O 1
ATOM 9651 N N . HIS D 1 188 ? 40.615 23.180 16.633 1.00 23.20 188 HIS D N 1
ATOM 9652 C CA . HIS D 1 188 ? 39.256 22.695 16.365 1.00 23.02 188 HIS D CA 1
ATOM 9653 C C . HIS D 1 188 ? 39.075 22.071 14.978 1.00 24.72 188 HIS D C 1
ATOM 9654 O O . HIS D 1 188 ? 38.009 21.543 14.677 1.00 28.32 188 HIS D O 1
ATOM 9661 N N . LEU D 1 189 ? 40.101 22.117 14.138 1.00 22.17 189 LEU D N 1
ATOM 9662 C CA . LEU D 1 189 ? 40.065 21.405 12.855 1.00 23.37 189 LEU D CA 1
ATOM 9663 C C . LEU D 1 189 ? 40.973 20.167 12.882 1.00 23.06 189 LEU D C 1
ATOM 9664 O O . LEU D 1 189 ? 41.108 19.475 11.885 1.00 23.99 189 LEU D O 1
ATOM 9669 N N . GLY D 1 190 ? 41.603 19.927 14.030 1.00 21.62 190 GLY D N 1
ATOM 9670 C CA . GLY D 1 190 ? 42.306 18.676 14.296 1.00 22.74 190 GLY D CA 1
ATOM 9671 C C . GLY D 1 190 ? 43.820 18.705 14.198 1.00 23.91 190 GLY D C 1
ATOM 9672 O O . GLY D 1 190 ? 44.455 17.656 14.140 1.00 22.12 190 GLY D O 1
ATOM 9673 N N . ALA D 1 191 ? 44.405 19.902 14.186 1.00 22.05 191 ALA D N 1
ATOM 9674 C CA . ALA D 1 191 ? 45.869 20.006 14.160 1.00 19.86 191 ALA D CA 1
ATOM 9675 C C . ALA D 1 191 ? 46.461 19.407 15.408 1.00 19.47 191 ALA D C 1
ATOM 9676 O O . ALA D 1 191 ? 45.863 19.470 16.501 1.00 21.06 191 ALA D O 1
ATOM 9678 N N . GLY D 1 192 ? 47.657 18.858 15.247 1.00 19.80 192 GLY D N 1
ATOM 9679 C CA . GLY D 1 192 ? 48.403 18.285 16.349 1.00 20.37 192 GLY D CA 1
ATOM 9680 C C . GLY D 1 192 ? 49.379 19.352 16.823 1.00 21.58 192 GLY D C 1
ATOM 9681 O O . GLY D 1 192 ? 49.049 20.168 17.681 1.00 20.61 192 GLY D O 1
ATOM 9682 N N . ARG D 1 193 ? 50.583 19.348 16.261 1.00 20.47 193 ARG D N 1
ATOM 9683 C CA . ARG D 1 193 ? 51.590 20.334 16.650 1.00 21.66 193 ARG D CA 1
ATOM 9684 C C . ARG D 1 193 ? 51.162 21.680 16.084 1.00 21.87 193 ARG D C 1
ATOM 9685 O O . ARG D 1 193 ? 50.818 21.778 14.909 1.00 21.86 193 ARG D O 1
ATOM 9693 N N . ILE D 1 194 ? 51.106 22.705 16.930 1.00 20.69 194 ILE D N 1
ATOM 9694 C CA . ILE D 1 194 ? 50.771 24.049 16.455 1.00 19.97 194 ILE D CA 1
ATOM 9695 C C . ILE D 1 194 ? 51.842 25.030 16.942 1.00 21.81 194 ILE D C 1
ATOM 9696 O O . ILE D 1 194 ? 52.098 25.134 18.147 1.00 21.89 194 ILE D O 1
ATOM 9701 N N . PHE D 1 195 ? 52.489 25.699 15.988 1.00 20.42 195 PHE D N 1
ATOM 9702 C CA . PHE D 1 195 ? 53.551 26.681 16.275 1.00 21.80 195 PHE D CA 1
ATOM 9703 C C . PHE D 1 195 ? 52.896 28.060 16.223 1.00 23.80 195 PHE D C 1
ATOM 9704 O O . PHE D 1 195 ? 52.253 28.413 15.228 1.00 25.77 195 PHE D O 1
ATOM 9712 N N . ALA D 1 196 ? 53.033 28.824 17.297 1.00 22.88 196 ALA D N 1
ATOM 9713 C CA . ALA D 1 196 ? 52.469 30.164 17.359 1.00 26.04 196 ALA D CA 1
ATOM 9714 C C . ALA D 1 196 ? 53.630 31.164 17.368 1.00 26.58 196 ALA D C 1
ATOM 9715 O O . ALA D 1 196 ? 54.479 31.127 18.247 1.00 26.74 196 ALA D O 1
ATOM 9717 N N . VAL D 1 197 ? 53.656 32.042 16.367 1.00 28.22 197 VAL D N 1
ATOM 9718 C CA . VAL D 1 197 ? 54.750 33.012 16.230 1.00 30.20 197 VAL D CA 1
ATOM 9719 C C . VAL D 1 197 ? 54.314 34.371 16.794 1.00 32.34 197 VAL D C 1
ATOM 9720 O O . VAL D 1 197 ? 53.428 35.034 16.234 1.00 33.56 197 VAL D O 1
ATOM 9724 N N . GLY D 1 198 ? 54.938 34.748 17.907 1.00 35.96 198 GLY D N 1
ATOM 9725 C CA . GLY D 1 198 ? 54.738 36.031 18.599 1.00 41.65 198 GLY D CA 1
ATOM 9726 C C . GLY D 1 198 ? 55.747 36.131 19.749 1.00 46.64 198 GLY D C 1
ATOM 9727 O O . GLY D 1 198 ? 56.371 35.126 20.122 1.00 46.60 198 GLY D O 1
ATOM 9728 N N . SER D 1 199 ? 55.915 37.326 20.321 1.00 50.33 199 SER D N 1
ATOM 9729 C CA . SER D 1 199 ? 56.919 37.529 21.392 1.00 54.42 199 SER D CA 1
ATOM 9730 C C . SER D 1 199 ? 56.361 38.100 22.705 1.00 55.84 199 SER D C 1
ATOM 9731 O O . SER D 1 199 ? 57.061 38.112 23.729 1.00 56.93 199 SER D O 1
ATOM 9734 N N . ARG D 1 200 ? 55.113 38.572 22.662 1.00 57.87 200 ARG D N 1
ATOM 9735 C CA . ARG D 1 200 ? 54.403 39.081 23.843 1.00 60.08 200 ARG D CA 1
ATOM 9736 C C . ARG D 1 200 ? 54.019 37.938 24.791 1.00 59.43 200 ARG D C 1
ATOM 9737 O O . ARG D 1 200 ? 53.152 37.117 24.462 1.00 58.60 200 ARG D O 1
ATOM 9745 N N . LYS D 1 201 ? 54.645 37.916 25.968 1.00 58.50 201 LYS D N 1
ATOM 9746 C CA . LYS D 1 201 ? 54.470 36.840 26.955 1.00 59.03 201 LYS D CA 1
ATOM 9747 C C . LYS D 1 201 ? 53.008 36.431 27.244 1.00 58.57 201 LYS D C 1
ATOM 9748 O O . LYS D 1 201 ? 52.691 35.236 27.236 1.00 59.04 201 LYS D O 1
ATOM 9754 N N . HIS D 1 202 ? 52.133 37.407 27.505 1.00 57.01 202 HIS D N 1
ATOM 9755 C CA . HIS D 1 202 ? 50.742 37.102 27.868 1.00 55.75 202 HIS D CA 1
ATOM 9756 C C . HIS D 1 202 ? 50.000 36.427 26.719 1.00 53.48 202 HIS D C 1
ATOM 9757 O O . HIS D 1 202 ? 49.281 35.449 26.930 1.00 51.75 202 HIS D O 1
ATOM 9764 N N . CYS D 1 203 ? 50.202 36.950 25.509 1.00 52.58 203 CYS D N 1
ATOM 9765 C CA . CYS D 1 203 ? 49.656 36.347 24.286 1.00 50.61 203 CYS D CA 1
ATOM 9766 C C . CYS D 1 203 ? 50.170 34.916 24.078 1.00 46.67 203 CYS D C 1
ATOM 9767 O O . CYS D 1 203 ? 49.402 34.025 23.730 1.00 44.44 203 CYS D O 1
ATOM 9770 N N . CYS D 1 204 ? 51.461 34.701 24.328 1.00 44.50 204 CYS D N 1
ATOM 9771 C CA . CYS D 1 204 ? 52.079 33.381 24.180 1.00 43.24 204 CYS D CA 1
ATOM 9772 C C . CYS D 1 204 ? 51.489 32.326 25.113 1.00 41.70 204 CYS D C 1
ATOM 9773 O O . CYS D 1 204 ? 51.237 31.197 24.695 1.00 40.20 204 CYS D O 1
ATOM 9776 N N . ASP D 1 205 ? 51.284 32.693 26.374 1.00 38.91 205 ASP D N 1
ATOM 9777 C CA . ASP D 1 205 ? 50.662 31.788 27.332 1.00 38.45 205 ASP D CA 1
ATOM 9778 C C . ASP D 1 205 ? 49.237 31.443 26.919 1.00 35.47 205 ASP D C 1
ATOM 9779 O O . ASP D 1 205 ? 48.826 30.289 27.010 1.00 37.57 205 ASP D O 1
ATOM 9784 N N . ILE D 1 206 ? 48.483 32.452 26.493 1.00 31.07 206 ILE D N 1
ATOM 9785 C CA . ILE D 1 206 ? 47.112 32.240 26.051 1.00 29.57 206 ILE D CA 1
ATOM 9786 C C . ILE D 1 206 ? 47.071 31.332 24.825 1.00 28.29 206 ILE D C 1
ATOM 9787 O O . ILE D 1 206 ? 46.182 30.489 24.726 1.00 29.48 206 ILE D O 1
ATOM 9792 N N . ALA D 1 207 ? 48.020 31.491 23.900 1.00 27.61 207 ALA D N 1
ATOM 9793 C CA . ALA D 1 207 ? 48.095 30.590 22.736 1.00 25.24 207 ALA D CA 1
ATOM 9794 C C . ALA D 1 207 ? 48.224 29.134 23.175 1.00 24.46 207 ALA D C 1
ATOM 9795 O O . ALA D 1 207 ? 47.570 28.255 22.619 1.00 24.32 207 ALA D O 1
ATOM 9797 N N . LEU D 1 208 ? 49.045 28.877 24.193 1.00 23.40 208 LEU D N 1
ATOM 9798 C CA . LEU D 1 208 ? 49.161 27.525 24.740 1.00 23.85 208 LEU D CA 1
ATOM 9799 C C . LEU D 1 208 ? 47.796 27.017 25.244 1.00 24.74 208 LEU D C 1
ATOM 9800 O O . LEU D 1 208 ? 47.439 25.855 25.027 1.00 25.40 208 LEU D O 1
ATOM 9805 N N . GLU D 1 209 ? 47.009 27.905 25.844 1.00 21.16 209 GLU D N 1
ATOM 9806 C CA . GLU D 1 209 ? 45.686 27.519 26.358 1.00 24.56 209 GLU D CA 1
ATOM 9807 C C . GLU D 1 209 ? 44.665 27.209 25.254 1.00 22.80 209 GLU D C 1
ATOM 9808 O O . GLU D 1 209 ? 43.693 26.507 25.496 1.00 25.95 209 GLU D O 1
ATOM 9814 N N . TYR D 1 210 ? 44.898 27.725 24.052 1.00 22.67 210 TYR D N 1
ATOM 9815 C CA . TYR D 1 210 ? 43.998 27.490 22.933 1.00 19.83 210 TYR D CA 1
ATOM 9816 C C . TYR D 1 210 ? 44.479 26.345 22.049 1.00 21.18 210 TYR D C 1
ATOM 9817 O O . TYR D 1 210 ? 43.871 26.066 21.011 1.00 21.98 210 TYR D O 1
ATOM 9826 N N . GLY D 1 211 ? 45.584 25.708 22.433 1.00 19.66 211 GLY D N 1
ATOM 9827 C CA . GLY D 1 211 ? 46.075 24.521 21.713 1.00 21.69 211 GLY D CA 1
ATOM 9828 C C . GLY D 1 211 ? 47.437 24.599 21.047 1.00 21.93 211 GLY D C 1
ATOM 9829 O O . GLY D 1 211 ? 47.895 23.614 20.457 1.00 20.56 211 GLY D O 1
ATOM 9830 N N . ALA D 1 212 ? 48.097 25.758 21.109 1.00 19.63 212 ALA D N 1
ATOM 9831 C CA . ALA D 1 212 ? 49.479 25.850 20.608 1.00 21.35 212 ALA D CA 1
ATOM 9832 C C . ALA D 1 212 ? 50.341 24.890 21.417 1.00 20.13 212 ALA D C 1
ATOM 9833 O O . ALA D 1 212 ? 50.114 24.714 22.616 1.00 22.59 212 ALA D O 1
ATOM 9835 N N . THR D 1 213 ? 51.313 24.267 20.756 1.00 20.96 213 THR D N 1
ATOM 9836 C CA . THR D 1 213 ? 52.253 23.351 21.404 1.00 20.64 213 THR D CA 1
ATOM 9837 C C . THR D 1 213 ? 53.661 23.936 21.510 1.00 22.29 213 THR D C 1
ATOM 9838 O O . THR D 1 213 ? 54.444 23.531 22.362 1.00 19.14 213 THR D O 1
ATOM 9842 N N . ASP D 1 214 ? 53.985 24.879 20.634 1.00 24.03 214 ASP D N 1
ATOM 9843 C CA . ASP D 1 214 ? 55.324 25.481 20.601 1.00 24.92 214 ASP D CA 1
ATOM 9844 C C . ASP D 1 214 ? 55.131 26.962 20.367 1.00 24.99 214 ASP D C 1
ATOM 9845 O O . ASP D 1 214 ? 54.268 27.366 19.589 1.00 25.65 214 ASP D O 1
ATOM 9850 N N . ILE D 1 215 ? 55.925 27.768 21.047 1.00 24.71 215 ILE D N 1
ATOM 9851 C CA . ILE D 1 215 ? 55.933 29.195 20.806 1.00 26.03 215 ILE D CA 1
ATOM 9852 C C . ILE D 1 215 ? 57.243 29.555 20.119 1.00 27.96 215 ILE D C 1
ATOM 9853 O O . ILE D 1 215 ? 58.332 29.191 20.594 1.00 27.26 215 ILE D O 1
ATOM 9858 N N . ILE D 1 216 ? 57.127 30.267 19.004 1.00 28.22 216 ILE D N 1
ATOM 9859 C CA . ILE D 1 216 ? 58.279 30.685 18.233 1.00 29.84 216 ILE D CA 1
ATOM 9860 C C . ILE D 1 216 ? 58.436 32.188 18.425 1.00 31.88 216 ILE D C 1
ATOM 9861 O O . ILE D 1 216 ? 57.638 32.988 17.933 1.00 31.73 216 ILE D O 1
ATOM 9866 N N . ASN D 1 217 ? 59.468 32.547 19.178 1.00 33.10 217 ASN D N 1
ATOM 9867 C CA . ASN D 1 217 ? 59.801 33.938 19.448 1.00 34.26 217 ASN D CA 1
ATOM 9868 C C . ASN D 1 217 ? 60.971 34.337 18.555 1.00 33.97 217 ASN D C 1
ATOM 9869 O O . ASN D 1 217 ? 62.016 33.674 18.556 1.00 36.10 217 ASN D O 1
ATOM 9874 N N . TYR D 1 218 ? 60.786 35.416 17.802 1.00 36.07 218 TYR D N 1
ATOM 9875 C CA . TYR D 1 218 ? 61.765 35.871 16.811 1.00 39.72 218 TYR D CA 1
ATOM 9876 C C . TYR D 1 218 ? 63.119 36.299 17.402 1.00 39.57 218 TYR D C 1
ATOM 9877 O O . TYR D 1 218 ? 64.140 36.288 16.703 1.00 39.01 218 TYR D O 1
ATOM 9886 N N . LYS D 1 219 ? 63.122 36.674 18.680 1.00 39.28 219 LYS D N 1
ATOM 9887 C CA . LYS D 1 219 ? 64.350 37.087 19.360 1.00 40.00 219 LYS D CA 1
ATOM 9888 C C . LYS D 1 219 ? 65.341 35.935 19.485 1.00 38.98 219 LYS D C 1
ATOM 9889 O O . LYS D 1 219 ? 66.495 36.146 19.847 1.00 38.65 219 LYS D O 1
ATOM 9895 N N . ASN D 1 220 ? 64.890 34.718 19.197 1.00 38.07 220 ASN D N 1
ATOM 9896 C CA . ASN D 1 220 ? 65.770 33.550 19.203 1.00 38.86 220 ASN D CA 1
ATOM 9897 C C . ASN D 1 220 ? 66.270 33.180 17.800 1.00 37.37 220 ASN D C 1
ATOM 9898 O O . ASN D 1 220 ? 66.911 32.141 17.619 1.00 37.22 220 ASN D O 1
ATOM 9903 N N . GLY D 1 221 ? 65.962 34.024 16.814 1.00 35.79 221 GLY D N 1
ATOM 9904 C CA . GLY D 1 221 ? 66.425 33.804 15.443 1.00 34.27 221 GLY D CA 1
ATOM 9905 C C . GLY D 1 221 ? 65.323 33.840 14.402 1.00 34.40 221 GLY D C 1
ATOM 9906 O O . GLY D 1 221 ? 64.142 33.793 14.741 1.00 33.50 221 GLY D O 1
ATOM 9907 N N . ASP D 1 222 ? 65.726 33.937 13.137 1.00 32.50 222 ASP D N 1
ATOM 9908 C CA . ASP D 1 222 ? 64.831 33.894 11.986 1.00 32.60 222 ASP D CA 1
ATOM 9909 C C . ASP D 1 222 ? 63.777 32.822 12.224 1.00 29.48 222 ASP D C 1
ATOM 9910 O O . ASP D 1 222 ? 64.118 31.661 12.480 1.00 29.12 222 ASP D O 1
ATOM 9915 N N . ILE D 1 223 ? 62.505 33.213 12.149 1.00 31.77 223 ILE D N 1
ATOM 9916 C CA . ILE D 1 223 ? 61.408 32.300 12.474 1.00 30.52 223 ILE D CA 1
ATOM 9917 C C . ILE D 1 223 ? 61.253 31.153 11.461 1.00 30.57 223 ILE D C 1
ATOM 9918 O O . ILE D 1 223 ? 60.819 30.061 11.835 1.00 28.83 223 ILE D O 1
ATOM 9923 N N . VAL D 1 224 ? 61.623 31.395 10.198 1.00 27.35 224 VAL D N 1
ATOM 9924 C CA . VAL D 1 224 ? 61.633 30.338 9.195 1.00 27.58 224 VAL D CA 1
ATOM 9925 C C . VAL D 1 224 ? 62.633 29.247 9.585 1.00 29.33 224 VAL D C 1
ATOM 9926 O O . VAL D 1 224 ? 62.312 28.053 9.548 1.00 30.21 224 VAL D O 1
ATOM 9930 N N . GLU D 1 225 ? 63.835 29.668 9.962 1.00 30.25 225 GLU D N 1
ATOM 9931 C CA . GLU D 1 225 ? 64.874 28.742 10.402 1.00 34.13 225 GLU D CA 1
ATOM 9932 C C . GLU D 1 225 ? 64.431 27.924 11.631 1.00 31.97 225 GLU D C 1
ATOM 9933 O O . GLU D 1 225 ? 64.592 26.693 11.670 1.00 29.39 225 GLU D O 1
ATOM 9939 N N . GLN D 1 226 ? 63.845 28.610 12.611 1.00 30.69 226 GLN D N 1
ATOM 9940 C CA . GLN D 1 226 ? 63.327 27.959 13.815 1.00 30.04 226 GLN D CA 1
ATOM 9941 C C . GLN D 1 226 ? 62.326 26.851 13.480 1.00 31.77 226 GLN D C 1
ATOM 9942 O O . GLN D 1 226 ? 62.406 25.748 14.030 1.00 32.93 226 GLN D O 1
ATOM 9948 N N . ILE D 1 227 ? 61.409 27.134 12.555 1.00 29.28 227 ILE D N 1
ATOM 9949 C CA . ILE D 1 227 ? 60.371 26.177 12.185 1.00 30.54 227 ILE D CA 1
ATOM 9950 C C . ILE D 1 227 ? 60.922 25.002 11.376 1.00 32.09 227 ILE D C 1
ATOM 9951 O O . ILE D 1 227 ? 60.454 23.869 11.521 1.00 31.79 227 ILE D O 1
ATOM 9956 N N . LEU D 1 228 ? 61.891 25.268 10.501 1.00 30.62 228 LEU D N 1
ATOM 9957 C CA . LEU D 1 228 ? 62.500 24.181 9.735 1.00 31.54 228 LEU D CA 1
ATOM 9958 C C . LEU D 1 228 ? 63.319 23.231 10.630 1.00 33.42 228 LEU D C 1
ATOM 9959 O O . LEU D 1 228 ? 63.271 22.016 10.427 1.00 34.62 228 LEU D O 1
ATOM 9964 N N . LYS D 1 229 ? 64.057 23.773 11.601 1.00 32.60 229 LYS D N 1
ATOM 9965 C CA . LYS D 1 229 ? 64.669 22.949 12.659 1.00 36.52 229 LYS D CA 1
ATOM 9966 C C . LYS D 1 229 ? 63.628 21.971 13.212 1.00 36.80 229 LYS D C 1
ATOM 9967 O O . LYS D 1 229 ? 63.701 20.762 12.992 1.00 36.26 229 LYS D O 1
ATOM 9973 N N . ALA D 1 230 ? 62.644 22.542 13.913 1.00 36.81 230 ALA D N 1
ATOM 9974 C CA . ALA D 1 230 ? 61.613 21.804 14.635 1.00 36.59 230 ALA D CA 1
ATOM 9975 C C . ALA D 1 230 ? 60.799 20.829 13.784 1.00 38.44 230 ALA D C 1
ATOM 9976 O O . ALA D 1 230 ? 60.077 19.995 14.328 1.00 38.91 230 ALA D O 1
ATOM 9978 N N . THR D 1 231 ? 60.901 20.928 12.462 1.00 38.24 231 THR D N 1
ATOM 9979 C CA . THR D 1 231 ? 60.197 19.996 11.580 1.00 38.89 231 THR D CA 1
ATOM 9980 C C . THR D 1 231 ? 61.172 19.073 10.849 1.00 39.07 231 THR D C 1
ATOM 9981 O O . THR D 1 231 ? 60.809 18.423 9.869 1.00 38.18 231 THR D O 1
ATOM 9985 N N . ASP D 1 232 ? 62.406 19.018 11.347 1.00 41.12 232 ASP D N 1
ATOM 9986 C CA . ASP D 1 232 ? 63.488 18.217 10.748 1.00 42.36 232 ASP D CA 1
ATOM 9987 C C . ASP D 1 232 ? 63.679 18.560 9.272 1.00 41.69 232 ASP D C 1
ATOM 9988 O O . ASP D 1 232 ? 63.862 17.675 8.428 1.00 41.26 232 ASP D O 1
ATOM 9993 N N . GLY D 1 233 ? 63.603 19.854 8.969 1.00 39.46 233 GLY D N 1
ATOM 9994 C CA . GLY D 1 233 ? 63.815 20.353 7.624 1.00 35.77 233 GLY D CA 1
ATOM 9995 C C . GLY D 1 233 ? 62.689 20.102 6.648 1.00 35.99 233 GLY D C 1
ATOM 9996 O O . GLY D 1 233 ? 62.793 20.510 5.498 1.00 36.19 233 GLY D O 1
ATOM 9997 N N . LYS D 1 234 ? 61.604 19.451 7.069 1.00 36.08 234 LYS D N 1
ATOM 9998 C CA . LYS D 1 234 ? 60.527 19.188 6.102 1.00 38.55 234 LYS D CA 1
ATOM 9999 C C . LYS D 1 234 ? 59.506 20.324 6.000 1.00 33.87 234 LYS D C 1
ATOM 10000 O O . LYS D 1 234 ? 58.836 20.462 4.982 1.00 36.05 234 LYS D O 1
ATOM 10006 N N . GLY D 1 235 ? 59.438 21.170 7.020 1.00 31.15 235 GLY D N 1
ATOM 10007 C CA . GLY D 1 235 ? 58.463 22.267 7.025 1.00 29.53 235 GLY D CA 1
ATOM 10008 C C . GLY D 1 235 ? 57.159 21.858 7.708 1.00 26.44 235 GLY D C 1
ATOM 10009 O O . GLY D 1 235 ? 57.015 20.718 8.147 1.00 24.31 235 GLY D O 1
ATOM 10010 N N . VAL D 1 236 ? 56.209 22.788 7.805 1.00 22.06 236 VAL D N 1
ATOM 10011 C CA . VAL D 1 236 ? 54.918 22.503 8.426 1.00 19.10 236 VAL D CA 1
ATOM 10012 C C . VAL D 1 236 ? 53.935 22.126 7.318 1.00 21.17 236 VAL D C 1
ATOM 10013 O O . VAL D 1 236 ? 54.212 22.393 6.151 1.00 18.84 236 VAL D O 1
ATOM 10017 N N . ASP D 1 237 ? 52.831 21.474 7.675 1.00 21.58 237 ASP D N 1
ATOM 10018 C CA . ASP D 1 237 ? 51.836 21.085 6.672 1.00 22.08 237 ASP D CA 1
ATOM 10019 C C . ASP D 1 237 ? 51.044 22.270 6.157 1.00 22.00 237 ASP D C 1
ATOM 10020 O O . ASP D 1 237 ? 50.718 22.318 4.966 1.00 21.41 237 ASP D O 1
ATOM 10025 N N . LYS D 1 238 ? 50.709 23.201 7.050 1.00 21.01 238 LYS D N 1
ATOM 10026 C CA . LYS D 1 238 ? 49.813 24.317 6.711 1.00 22.31 238 LYS D CA 1
ATOM 10027 C C . LYS D 1 238 ? 50.230 25.542 7.503 1.00 22.56 238 LYS D C 1
ATOM 10028 O O . LYS D 1 238 ? 50.765 25.416 8.602 1.00 20.67 238 LYS D O 1
ATOM 10034 N N . VAL D 1 239 ? 49.922 26.721 6.973 1.00 19.95 239 VAL D N 1
ATOM 10035 C CA . VAL D 1 239 ? 50.289 27.974 7.657 1.00 20.14 239 VAL D CA 1
ATOM 10036 C C . VAL D 1 239 ? 49.101 28.917 7.673 1.00 22.58 239 VAL D C 1
ATOM 10037 O O . VAL D 1 239 ? 48.405 29.052 6.654 1.00 21.91 239 VAL D O 1
ATOM 10041 N N . VAL D 1 240 ? 48.836 29.530 8.827 1.00 18.85 240 VAL D N 1
ATOM 10042 C CA . VAL D 1 240 ? 47.833 30.604 8.886 1.00 19.46 240 VAL D CA 1
ATOM 10043 C C . VAL D 1 240 ? 48.594 31.921 9.074 1.00 22.35 240 VAL D C 1
ATOM 10044 O O . VAL D 1 240 ? 49.470 32.021 9.916 1.00 22.84 240 VAL D O 1
ATOM 10048 N N . ILE D 1 241 ? 48.279 32.919 8.270 1.00 22.85 241 ILE D N 1
ATOM 10049 C CA . ILE D 1 241 ? 48.819 34.244 8.499 1.00 20.99 241 ILE D CA 1
ATOM 10050 C C . ILE D 1 241 ? 47.726 35.112 9.118 1.00 23.30 241 ILE D C 1
ATOM 10051 O O . ILE D 1 241 ? 46.657 35.310 8.506 1.00 21.35 241 ILE D O 1
ATOM 10056 N N . ALA D 1 242 ? 47.986 35.607 10.337 1.00 22.98 242 ALA D N 1
ATOM 10057 C CA . ALA D 1 242 ? 47.000 36.409 11.102 1.00 25.30 242 ALA D CA 1
ATOM 10058 C C . ALA D 1 242 ? 47.624 37.705 11.633 1.00 28.78 242 ALA D C 1
ATOM 10059 O O . ALA D 1 242 ? 47.132 38.336 12.580 1.00 29.33 242 ALA D O 1
ATOM 10061 N N . GLY D 1 243 ? 48.713 38.094 11.009 1.00 24.42 243 GLY D N 1
ATOM 10062 C CA . GLY D 1 243 ? 49.353 39.340 11.365 1.00 23.63 243 GLY D CA 1
ATOM 10063 C C . GLY D 1 243 ? 50.589 39.472 10.523 1.00 24.98 243 GLY D C 1
ATOM 10064 O O . GLY D 1 243 ? 50.821 38.659 9.613 1.00 24.34 243 GLY D O 1
ATOM 10065 N N . GLY D 1 244 ? 51.370 40.512 10.810 1.00 22.60 244 GLY D N 1
ATOM 10066 C CA . GLY D 1 244 ? 52.605 40.750 10.091 1.00 25.93 244 GLY D CA 1
ATOM 10067 C C . GLY D 1 244 ? 52.366 41.777 9.006 1.00 27.28 244 GLY D C 1
ATOM 10068 O O . GLY D 1 244 ? 51.498 42.640 9.143 1.00 29.18 244 GLY D O 1
ATOM 10069 N N . ASP D 1 245 ? 53.134 41.682 7.927 1.00 25.43 245 ASP D N 1
ATOM 10070 C CA . ASP D 1 245 ? 53.021 42.619 6.810 1.00 26.36 245 ASP D CA 1
ATOM 10071 C C . ASP D 1 245 ? 53.162 41.890 5.479 1.00 25.50 245 ASP D C 1
ATOM 10072 O O . ASP D 1 245 ? 53.056 40.665 5.456 1.00 25.13 245 ASP D O 1
ATOM 10077 N N . VAL D 1 246 ? 53.429 42.600 4.378 1.00 24.69 246 VAL D N 1
ATOM 10078 C CA . VAL D 1 246 ? 53.430 41.894 3.062 1.00 26.27 246 VAL D CA 1
ATOM 10079 C C . VAL D 1 246 ? 54.574 40.880 2.958 1.00 24.47 246 VAL D C 1
ATOM 10080 O O . VAL D 1 246 ? 54.522 39.955 2.161 1.00 27.71 246 VAL D O 1
ATOM 10084 N N . HIS D 1 247 ? 55.599 41.043 3.791 1.00 23.58 247 HIS D N 1
ATOM 10085 C CA . HIS D 1 247 ? 56.750 40.148 3.761 1.00 23.16 247 HIS D CA 1
ATOM 10086 C C . HIS D 1 247 ? 56.535 38.841 4.520 1.00 22.66 247 HIS D C 1
ATOM 10087 O O . HIS D 1 247 ? 57.355 37.923 4.430 1.00 21.39 247 HIS D O 1
ATOM 10094 N N . THR D 1 248 ? 55.412 38.738 5.214 1.00 23.74 248 THR D N 1
ATOM 10095 C CA . THR D 1 248 ? 55.096 37.524 5.968 1.00 23.78 248 THR D CA 1
ATOM 10096 C C . THR D 1 248 ? 54.810 36.326 5.038 1.00 24.77 248 THR D C 1
ATOM 10097 O O . THR D 1 248 ? 55.036 35.157 5.400 1.00 23.85 248 THR D O 1
ATOM 10101 N N . PHE D 1 249 ? 54.304 36.618 3.842 1.00 24.46 249 PHE D N 1
ATOM 10102 C CA . PHE D 1 249 ? 53.979 35.570 2.894 1.00 24.46 249 PHE D CA 1
ATOM 10103 C C . PHE D 1 249 ? 55.210 34.786 2.461 1.00 23.15 249 PHE D C 1
ATOM 10104 O O . PHE D 1 249 ? 55.138 33.572 2.330 1.00 23.41 249 PHE D O 1
ATOM 10112 N N . ALA D 1 250 ? 56.318 35.489 2.213 1.00 21.37 250 ALA D N 1
ATOM 10113 C CA . ALA D 1 250 ? 57.577 34.832 1.869 1.00 22.78 250 ALA D CA 1
ATOM 10114 C C . ALA D 1 250 ? 58.027 33.889 2.985 1.00 24.18 250 ALA D C 1
ATOM 10115 O O . ALA D 1 250 ? 58.561 32.809 2.702 1.00 21.38 250 ALA D O 1
ATOM 10117 N N . GLN D 1 251 ? 57.824 34.303 4.241 1.00 22.43 251 GLN D N 1
ATOM 10118 C CA . GLN D 1 251 ? 58.158 33.457 5.385 1.00 22.77 251 GLN D CA 1
ATOM 10119 C C . GLN D 1 251 ? 57.299 32.194 5.386 1.00 20.50 251 GLN D C 1
ATOM 10120 O O . GLN D 1 251 ? 57.795 31.087 5.560 1.00 21.19 251 GLN D O 1
ATOM 10126 N N . ALA D 1 252 ? 56.013 32.357 5.132 1.00 18.15 252 ALA D N 1
ATOM 10127 C CA . ALA D 1 252 ? 55.108 31.213 5.052 1.00 19.40 252 ALA D CA 1
ATOM 10128 C C . ALA D 1 252 ? 55.514 30.226 3.947 1.00 19.44 252 ALA D C 1
ATOM 10129 O O . ALA D 1 252 ? 55.508 29.012 4.160 1.00 20.18 252 ALA D O 1
ATOM 10131 N N . VAL D 1 253 ? 55.822 30.756 2.762 1.00 20.41 253 VAL D N 1
ATOM 10132 C CA . VAL D 1 253 ? 56.224 29.929 1.621 1.00 19.88 253 VAL D CA 1
ATOM 10133 C C . VAL D 1 253 ? 57.477 29.155 1.957 1.00 20.50 253 VAL D C 1
ATOM 10134 O O . VAL D 1 253 ? 57.586 27.967 1.645 1.00 20.53 253 VAL D O 1
ATOM 10138 N N . LYS D 1 254 ? 58.412 29.810 2.631 1.00 19.51 254 LYS D N 1
ATOM 10139 C CA . LYS D 1 254 ? 59.669 29.156 2.959 1.00 20.77 254 LYS D CA 1
ATOM 10140 C C . LYS D 1 254 ? 59.600 28.084 4.067 1.00 22.13 254 LYS D C 1
ATOM 10141 O O . LYS D 1 254 ? 60.487 27.229 4.149 1.00 20.36 254 LYS D O 1
ATOM 10147 N N . MET D 1 255 ? 58.600 28.159 4.941 1.00 19.70 255 MET D N 1
ATOM 10148 C CA . MET D 1 255 ? 58.496 27.202 6.032 1.00 21.13 255 MET D CA 1
ATOM 10149 C C . MET D 1 255 ? 57.539 26.042 5.747 1.00 21.93 255 MET D C 1
ATOM 10150 O O . MET D 1 255 ? 57.465 25.072 6.522 1.00 20.57 255 MET D O 1
ATOM 10155 N N . ILE D 1 256 ? 56.791 26.137 4.650 1.00 21.41 256 ILE D N 1
ATOM 10156 C CA . ILE D 1 256 ? 55.758 25.148 4.397 1.00 18.75 256 ILE D CA 1
ATOM 10157 C C . ILE D 1 256 ? 56.182 24.054 3.400 1.00 19.53 256 ILE D C 1
ATOM 10158 O O . ILE D 1 256 ? 57.003 24.292 2.516 1.00 19.20 256 ILE D O 1
ATOM 10163 N N . LYS D 1 257 ? 55.630 22.852 3.556 1.00 19.70 257 LYS D N 1
ATOM 10164 C CA . LYS D 1 257 ? 55.876 21.745 2.609 1.00 20.81 257 LYS D CA 1
ATOM 10165 C C . LYS D 1 257 ? 55.271 22.050 1.215 1.00 18.40 257 LYS D C 1
ATOM 10166 O O . LYS D 1 257 ? 54.312 22.815 1.140 1.00 22.14 257 LYS D O 1
ATOM 10172 N N . PRO D 1 258 ? 55.767 21.388 0.150 1.00 20.77 258 PRO D N 1
ATOM 10173 C CA . PRO D 1 258 ? 55.030 21.455 -1.140 1.00 18.94 258 PRO D CA 1
ATOM 10174 C C . PRO D 1 258 ? 53.718 20.701 -0.965 1.00 20.77 258 PRO D C 1
ATOM 10175 O O . PRO D 1 258 ? 53.647 19.799 -0.135 1.00 21.70 258 PRO D O 1
ATOM 10179 N N . GLY D 1 259 ? 52.690 21.041 -1.736 1.00 20.77 259 GLY D N 1
ATOM 10180 C CA . GLY D 1 259 ? 51.397 20.390 -1.575 1.00 20.65 259 GLY D CA 1
ATOM 10181 C C . GLY D 1 259 ? 50.745 20.828 -0.281 1.00 21.58 259 GLY D C 1
ATOM 10182 O O . GLY D 1 259 ? 50.632 20.047 0.672 1.00 24.10 259 GLY D O 1
ATOM 10183 N N . SER D 1 260 ? 50.359 22.098 -0.231 1.00 22.73 260 SER D N 1
ATOM 10184 C CA . SER D 1 260 ? 49.986 22.702 1.039 1.00 23.40 260 SER D CA 1
ATOM 10185 C C . SER D 1 260 ? 49.148 23.953 0.839 1.00 23.74 260 SER D C 1
ATOM 10186 O O . SER D 1 260 ? 48.879 24.331 -0.293 1.00 23.33 260 SER D O 1
ATOM 10189 N N . ASP D 1 261 ? 48.712 24.550 1.954 1.00 21.14 261 ASP D N 1
ATOM 10190 C CA . ASP D 1 261 ? 47.867 25.730 1.935 1.00 23.98 261 ASP D CA 1
ATOM 10191 C C . ASP D 1 261 ? 48.336 26.783 2.937 1.00 24.81 261 ASP D C 1
ATOM 10192 O O . ASP D 1 261 ? 48.686 26.465 4.076 1.00 22.35 261 ASP D O 1
ATOM 10197 N N . ILE D 1 262 ? 48.359 28.030 2.474 1.00 23.36 262 ILE D N 1
ATOM 10198 C CA . ILE D 1 262 ? 48.616 29.191 3.314 1.00 21.26 262 ILE D CA 1
ATOM 10199 C C . ILE D 1 262 ? 47.328 29.988 3.380 1.00 23.65 262 ILE D C 1
ATOM 10200 O O . ILE D 1 262 ? 46.821 30.425 2.335 1.00 22.29 262 ILE D O 1
ATOM 10205 N N . GLY D 1 263 ? 46.799 30.156 4.592 1.00 21.40 263 GLY D N 1
ATOM 10206 C CA . GLY D 1 263 ? 45.550 30.876 4.779 1.00 21.50 263 GLY D CA 1
ATOM 10207 C C . GLY D 1 263 ? 45.787 32.231 5.413 1.00 22.44 263 GLY D C 1
ATOM 10208 O O . GLY D 1 263 ? 45.998 32.320 6.620 1.00 26.18 263 GLY D O 1
ATOM 10209 N N . ASN D 1 264 ? 45.740 33.286 4.614 1.00 22.17 264 ASN D N 1
ATOM 10210 C CA . ASN D 1 264 ? 45.861 34.620 5.187 1.00 23.56 264 ASN D CA 1
ATOM 10211 C C . ASN D 1 264 ? 44.512 35.244 5.530 1.00 26.83 264 ASN D C 1
ATOM 10212 O O . ASN D 1 264 ? 43.571 35.222 4.728 1.00 23.28 264 ASN D O 1
ATOM 10217 N N . VAL D 1 265 ? 44.428 35.825 6.723 1.00 24.21 265 VAL D N 1
ATOM 10218 C CA . VAL D 1 265 ? 43.283 36.639 7.063 1.00 22.34 265 VAL D CA 1
ATOM 10219 C C . VAL D 1 265 ? 43.700 38.048 7.455 1.00 24.06 265 VAL D C 1
ATOM 10220 O O . VAL D 1 265 ? 42.856 38.865 7.804 1.00 25.54 265 VAL D O 1
ATOM 10224 N N . ASN D 1 266 ? 44.997 38.329 7.413 1.00 22.56 266 ASN D N 1
ATOM 10225 C CA . ASN D 1 266 ? 45.491 39.666 7.762 1.00 22.80 266 ASN D CA 1
ATOM 10226 C C . ASN D 1 266 ? 45.110 40.728 6.707 1.00 23.01 266 ASN D C 1
ATOM 10227 O O . ASN D 1 266 ? 45.314 40.545 5.489 1.00 22.82 266 ASN D O 1
ATOM 10232 N N . TYR D 1 267 ? 44.553 41.838 7.196 1.00 23.63 267 TYR D N 1
ATOM 10233 C CA . TYR D 1 267 ? 44.305 43.050 6.412 1.00 22.89 267 TYR D CA 1
ATOM 10234 C C . TYR D 1 267 ? 45.627 43.809 6.254 1.00 24.59 267 TYR D C 1
ATOM 10235 O O . TYR D 1 267 ? 46.205 44.338 7.231 1.00 22.56 267 TYR D O 1
ATOM 10244 N N . LEU D 1 268 ? 46.108 43.844 5.012 1.00 22.49 268 LEU D N 1
ATOM 10245 C CA . LEU D 1 268 ? 47.442 44.343 4.688 1.00 25.67 268 LEU D CA 1
ATOM 10246 C C . LEU D 1 268 ? 47.294 45.818 4.427 1.00 26.08 268 LEU D C 1
ATOM 10247 O O . LEU D 1 268 ? 46.621 46.213 3.460 1.00 26.34 268 LEU D O 1
ATOM 10252 N N . GLY D 1 269 ? 47.916 46.628 5.284 1.00 27.12 269 GLY D N 1
ATOM 10253 C CA . GLY D 1 269 ? 47.697 48.078 5.297 1.00 27.19 269 GLY D CA 1
ATOM 10254 C C . GLY D 1 269 ? 48.611 48.927 4.440 1.00 28.95 269 GLY D C 1
ATOM 10255 O O . GLY D 1 269 ? 48.293 50.088 4.178 1.00 29.03 269 GLY D O 1
ATOM 10256 N N . GLU D 1 270 ? 49.748 48.376 4.014 1.00 28.22 270 GLU D N 1
ATOM 10257 C CA . GLU D 1 270 ? 50.707 49.114 3.189 1.00 29.69 270 GLU D CA 1
ATOM 10258 C C . GLU D 1 270 ? 51.592 48.183 2.363 1.00 28.80 270 GLU D C 1
ATOM 10259 O O . GLU D 1 270 ? 51.665 46.982 2.643 1.00 28.58 270 GLU D O 1
ATOM 10265 N N . GLY D 1 271 ? 52.212 48.750 1.328 1.00 25.68 271 GLY D N 1
ATOM 10266 C CA . GLY D 1 271 ? 53.114 48.032 0.433 1.00 27.32 271 GLY D CA 1
ATOM 10267 C C . GLY D 1 271 ? 52.425 47.842 -0.895 1.00 27.48 271 GLY D C 1
ATOM 10268 O O . GLY D 1 271 ? 51.245 47.479 -0.923 1.00 29.36 271 GLY D O 1
ATOM 10269 N N . ASP D 1 272 ? 53.128 48.094 -1.998 1.00 27.12 272 ASP D N 1
ATOM 10270 C CA . ASP D 1 272 ? 52.482 47.947 -3.307 1.00 25.07 272 ASP D CA 1
ATOM 10271 C C . ASP D 1 272 ? 52.218 46.485 -3.630 1.00 25.64 272 ASP D C 1
ATOM 10272 O O . ASP D 1 272 ? 51.154 46.147 -4.163 1.00 25.62 272 ASP D O 1
ATOM 10277 N N . ASN D 1 273 ? 53.191 45.634 -3.313 1.00 23.97 273 ASN D N 1
ATOM 10278 C CA . ASN D 1 273 ? 53.152 44.206 -3.694 1.00 25.86 273 ASN D CA 1
ATOM 10279 C C . ASN D 1 273 ? 53.463 43.267 -2.538 1.00 26.56 273 ASN D C 1
ATOM 10280 O O . ASN D 1 273 ? 54.200 43.639 -1.622 1.00 27.84 273 ASN D O 1
ATOM 10285 N N . ILE D 1 274 ? 52.904 42.055 -2.605 1.00 24.83 274 ILE D N 1
ATOM 10286 C CA . ILE D 1 274 ? 53.273 40.944 -1.731 1.00 24.89 274 ILE D CA 1
ATOM 10287 C C . ILE D 1 274 ? 54.267 40.084 -2.509 1.00 25.38 274 ILE D C 1
ATOM 10288 O O . ILE D 1 274 ? 53.899 39.478 -3.505 1.00 28.84 274 ILE D O 1
ATOM 10293 N N . PRO D 1 275 ? 55.549 40.072 -2.105 1.00 25.23 275 PRO D N 1
ATOM 10294 C CA . PRO D 1 275 ? 56.513 39.262 -2.862 1.00 23.67 275 PRO D CA 1
ATOM 10295 C C . PRO D 1 275 ? 56.406 37.760 -2.512 1.00 26.57 275 PRO D C 1
ATOM 10296 O O . PRO D 1 275 ? 56.474 37.388 -1.345 1.00 27.77 275 PRO D O 1
ATOM 10300 N N . ILE D 1 276 ? 56.181 36.923 -3.522 1.00 22.80 276 ILE D N 1
ATOM 10301 C CA . ILE D 1 276 ? 56.235 35.454 -3.352 1.00 22.88 276 ILE D CA 1
ATOM 10302 C C . ILE D 1 276 ? 57.562 34.949 -3.928 1.00 24.37 276 ILE D C 1
ATOM 10303 O O . ILE D 1 276 ? 57.827 35.147 -5.121 1.00 25.30 276 ILE D O 1
ATOM 10308 N N . PRO D 1 277 ? 58.429 34.324 -3.086 1.00 24.25 277 PRO D N 1
ATOM 10309 C CA . PRO D 1 277 ? 59.771 33.938 -3.548 1.00 25.30 277 PRO D CA 1
ATOM 10310 C C . PRO D 1 277 ? 59.691 32.829 -4.590 1.00 23.67 277 PRO D C 1
ATOM 10311 O O . PRO D 1 277 ? 59.088 31.772 -4.345 1.00 24.15 277 PRO D O 1
ATOM 10315 N N . ARG D 1 278 ? 60.260 33.096 -5.755 1.00 23.65 278 ARG D N 1
ATOM 10316 C CA . ARG D 1 278 ? 60.075 32.214 -6.912 1.00 23.86 278 ARG D CA 1
ATOM 10317 C C . ARG D 1 278 ? 60.618 30.812 -6.665 1.00 22.82 278 ARG D C 1
ATOM 10318 O O . ARG D 1 278 ? 59.901 29.836 -6.895 1.00 22.65 278 ARG D O 1
ATOM 10326 N N . SER D 1 279 ? 61.860 30.710 -6.181 1.00 23.20 279 SER D N 1
ATOM 10327 C CA A SER D 1 279 ? 62.471 29.402 -5.974 0.50 22.75 279 SER D CA 1
ATOM 10328 C CA B SER D 1 279 ? 62.510 29.411 -5.930 0.50 22.50 279 SER D CA 1
ATOM 10329 C C . SER D 1 279 ? 61.735 28.563 -4.915 1.00 22.44 279 SER D C 1
ATOM 10330 O O . SER D 1 279 ? 61.417 27.381 -5.155 1.00 22.57 279 SER D O 1
ATOM 10335 N N . GLU D 1 280 ? 61.426 29.153 -3.765 1.00 19.21 280 GLU D N 1
ATOM 10336 C CA . GLU D 1 280 ? 60.779 28.393 -2.713 1.00 21.08 280 GLU D CA 1
ATOM 10337 C C . GLU D 1 280 ? 59.308 28.137 -3.033 1.00 20.82 280 GLU D C 1
ATOM 10338 O O . GLU D 1 280 ? 58.673 27.299 -2.390 1.00 22.03 280 GLU D O 1
ATOM 10344 N N . TRP D 1 281 ? 58.757 28.872 -4.003 1.00 20.30 281 TRP D N 1
ATOM 10345 C CA . TRP D 1 281 ? 57.401 28.566 -4.449 1.00 19.65 281 TRP D CA 1
ATOM 10346 C C . TRP D 1 281 ? 57.431 27.455 -5.519 1.00 23.16 281 TRP D C 1
ATOM 10347 O O . TRP D 1 281 ? 56.446 27.245 -6.231 1.00 24.96 281 TRP D O 1
ATOM 10358 N N . GLY D 1 282 ? 58.555 26.737 -5.620 1.00 24.26 282 GLY D N 1
ATOM 10359 C CA . GLY D 1 282 ? 58.710 25.640 -6.605 1.00 22.67 282 GLY D CA 1
ATOM 10360 C C . GLY D 1 282 ? 58.757 26.119 -8.052 1.00 23.07 282 GLY D C 1
ATOM 10361 O O . GLY D 1 282 ? 58.263 25.431 -8.943 1.00 23.26 282 GLY D O 1
ATOM 10362 N N . VAL D 1 283 ? 59.343 27.297 -8.282 1.00 20.54 283 VAL D N 1
ATOM 10363 C CA . VAL D 1 283 ? 59.428 27.935 -9.614 1.00 19.99 283 VAL D CA 1
ATOM 10364 C C . VAL D 1 283 ? 58.043 27.967 -10.333 1.00 21.82 283 VAL D C 1
ATOM 10365 O O . VAL D 1 283 ? 57.960 27.798 -11.548 1.00 22.88 283 VAL D O 1
ATOM 10369 N N . GLY D 1 284 ? 56.997 28.186 -9.538 1.00 18.63 284 GLY D N 1
ATOM 10370 C CA . GLY D 1 284 ? 55.603 28.312 -10.021 1.00 19.12 284 GLY D CA 1
ATOM 10371 C C . GLY D 1 284 ? 54.809 27.020 -9.892 1.00 20.78 284 GLY D C 1
ATOM 10372 O O . GLY D 1 284 ? 53.616 26.985 -10.206 1.00 20.51 284 GLY D O 1
ATOM 10373 N N . MET D 1 285 ? 55.454 25.972 -9.399 1.00 19.61 285 MET D N 1
ATOM 10374 C CA . MET D 1 285 ? 54.923 24.597 -9.491 1.00 20.62 285 MET D CA 1
ATOM 10375 C C . MET D 1 285 ? 54.871 23.761 -8.205 1.00 19.09 285 MET D C 1
ATOM 10376 O O . MET D 1 285 ? 54.607 22.539 -8.250 1.00 19.01 285 MET D O 1
ATOM 10381 N N . GLY D 1 286 ? 55.069 24.398 -7.053 1.00 20.00 286 GLY D N 1
ATOM 10382 C CA . GLY D 1 286 ? 55.128 23.669 -5.776 1.00 18.21 286 GLY D CA 1
ATOM 10383 C C . GLY D 1 286 ? 53.834 23.254 -5.101 1.00 19.51 286 GLY D C 1
ATOM 10384 O O . GLY D 1 286 ? 53.881 22.658 -4.034 1.00 19.78 286 GLY D O 1
ATOM 10385 N N . HIS D 1 287 ? 52.676 23.575 -5.699 1.00 18.21 287 HIS D N 1
ATOM 10386 C CA . HIS D 1 287 ? 51.377 23.396 -5.054 1.00 20.71 287 HIS D CA 1
ATOM 10387 C C . HIS D 1 287 ? 51.355 23.985 -3.640 1.00 21.14 287 HIS D C 1
ATOM 10388 O O . HIS D 1 287 ? 50.788 23.402 -2.733 1.00 20.77 287 HIS D O 1
ATOM 10395 N N . LYS D 1 288 ? 51.965 25.157 -3.464 1.00 19.05 288 LYS D N 1
ATOM 10396 C CA . LYS D 1 288 ? 51.830 25.869 -2.209 1.00 18.53 288 LYS D CA 1
ATOM 10397 C C . LYS D 1 288 ? 50.721 26.891 -2.424 1.00 20.79 288 LYS D C 1
ATOM 10398 O O . LYS D 1 288 ? 50.967 28.026 -2.847 1.00 23.77 288 LYS D O 1
ATOM 10404 N N . HIS D 1 289 ? 49.489 26.453 -2.208 1.00 22.61 289 HIS D N 1
ATOM 10405 C CA . HIS D 1 289 ? 48.333 27.254 -2.515 1.00 20.66 289 HIS D CA 1
ATOM 10406 C C . HIS D 1 289 ? 48.265 28.474 -1.607 1.00 21.96 289 HIS D C 1
ATOM 10407 O O . HIS D 1 289 ? 48.378 28.367 -0.380 1.00 24.15 289 HIS D O 1
ATOM 10414 N N . ILE D 1 290 ? 48.041 29.632 -2.203 1.00 21.27 290 ILE D N 1
ATOM 10415 C CA . ILE D 1 290 ? 47.975 30.860 -1.400 1.00 23.42 290 ILE D CA 1
ATOM 10416 C C . ILE D 1 290 ? 46.550 31.399 -1.354 1.00 23.55 290 ILE D C 1
ATOM 10417 O O . ILE D 1 290 ? 45.950 31.656 -2.392 1.00 23.75 290 ILE D O 1
ATOM 10422 N N . HIS D 1 291 ? 46.002 31.525 -0.154 1.00 24.66 291 HIS D N 1
ATOM 10423 C CA . HIS D 1 291 ? 44.643 32.037 0.002 1.00 23.79 291 HIS D CA 1
ATOM 10424 C C . HIS D 1 291 ? 44.664 33.303 0.875 1.00 26.52 291 HIS D C 1
ATOM 10425 O O . HIS D 1 291 ? 45.509 33.446 1.799 1.00 26.88 291 HIS D O 1
ATOM 10432 N N . GLY D 1 292 ? 43.787 34.250 0.563 1.00 22.00 292 GLY D N 1
ATOM 10433 C CA . GLY D 1 292 ? 43.664 35.443 1.388 1.00 23.90 292 GLY D CA 1
ATOM 10434 C C . GLY D 1 292 ? 42.202 35.844 1.376 1.00 23.62 292 GLY D C 1
ATOM 10435 O O . GLY D 1 292 ? 41.694 36.265 0.330 1.00 24.42 292 GLY D O 1
ATOM 10436 N N . GLY D 1 293 ? 41.530 35.726 2.518 1.00 22.60 293 GLY D N 1
ATOM 10437 C CA . GLY D 1 293 ? 40.082 35.943 2.521 1.00 24.45 293 GLY D CA 1
ATOM 10438 C C . GLY D 1 293 ? 39.509 36.721 3.685 1.00 25.54 293 GLY D C 1
ATOM 10439 O O . GLY D 1 293 ? 39.948 36.562 4.837 1.00 24.24 293 GLY D O 1
ATOM 10440 N N . LEU D 1 294 ? 38.527 37.562 3.349 1.00 25.93 294 LEU D N 1
ATOM 10441 C CA . LEU D 1 294 ? 37.606 38.201 4.292 1.00 25.64 294 LEU D CA 1
ATOM 10442 C C . LEU D 1 294 ? 36.696 37.188 5.025 1.00 26.19 294 LEU D C 1
ATOM 10443 O O . LEU D 1 294 ? 36.206 36.208 4.423 1.00 22.21 294 LEU D O 1
ATOM 10448 N N . THR D 1 295 ? 36.489 37.376 6.335 1.00 23.91 295 THR D N 1
ATOM 10449 C CA . THR D 1 295 ? 35.666 36.439 7.081 1.00 24.01 295 THR D CA 1
ATOM 10450 C C . THR D 1 295 ? 34.260 36.273 6.507 1.00 24.73 295 THR D C 1
ATOM 10451 O O . THR D 1 295 ? 33.687 37.238 5.999 1.00 24.57 295 THR D O 1
ATOM 10455 N N . PRO D 1 296 ? 33.710 35.058 6.577 1.00 26.55 296 PRO D N 1
ATOM 10456 C CA . PRO D 1 296 ? 32.261 34.910 6.455 1.00 25.75 296 PRO D CA 1
ATOM 10457 C C . PRO D 1 296 ? 31.482 35.742 7.494 1.00 26.05 296 PRO D C 1
ATOM 10458 O O . PRO D 1 296 ? 32.015 36.162 8.536 1.00 24.20 296 PRO D O 1
ATOM 10462 N N . GLY D 1 297 ? 30.202 35.953 7.223 1.00 24.06 297 GLY D N 1
ATOM 10463 C CA . GLY D 1 297 ? 29.344 36.621 8.183 1.00 23.29 297 GLY D CA 1
ATOM 10464 C C . GLY D 1 297 ? 27.918 36.127 8.089 1.00 24.44 297 GLY D C 1
ATOM 10465 O O . GLY D 1 297 ? 27.649 35.018 7.568 1.00 25.11 297 GLY D O 1
ATOM 10466 N N . GLY D 1 298 ? 26.997 36.905 8.638 1.00 25.65 298 GLY D N 1
ATOM 10467 C CA . GLY D 1 298 ? 25.585 36.535 8.621 1.00 22.67 298 GLY D CA 1
ATOM 10468 C C . GLY D 1 298 ? 25.223 35.662 9.810 1.00 24.85 298 GLY D C 1
ATOM 10469 O O . GLY D 1 298 ? 26.086 35.251 10.592 1.00 24.34 298 GLY D O 1
ATOM 10470 N N . ARG D 1 299 ? 23.937 35.375 9.941 1.00 22.04 299 ARG D N 1
ATOM 10471 C CA . ARG D 1 299 ? 23.390 34.711 11.098 1.00 23.30 299 ARG D CA 1
ATOM 10472 C C . ARG D 1 299 ? 23.927 33.282 11.293 1.00 23.37 299 ARG D C 1
ATOM 10473 O O . ARG D 1 299 ? 24.284 32.897 12.417 1.00 25.09 299 ARG D O 1
ATOM 10481 N N . VAL D 1 300 ? 23.973 32.480 10.228 1.00 20.99 300 VAL D N 1
ATOM 10482 C CA . VAL D 1 300 ? 24.341 31.060 10.420 1.00 21.49 300 VAL D CA 1
ATOM 10483 C C . VAL D 1 300 ? 25.789 30.932 10.975 1.00 22.46 300 VAL D C 1
ATOM 10484 O O . VAL D 1 300 ? 26.041 30.194 11.934 1.00 23.24 300 VAL D O 1
ATOM 10488 N N . ARG D 1 301 ? 26.694 31.692 10.397 1.00 22.26 301 ARG D N 1
ATOM 10489 C CA . ARG D 1 301 ? 28.082 31.750 10.864 1.00 24.16 301 ARG D CA 1
ATOM 10490 C C . ARG D 1 301 ? 28.106 32.071 12.359 1.00 25.09 301 ARG D C 1
ATOM 10491 O O . ARG D 1 301 ? 28.800 31.411 13.113 1.00 23.92 301 ARG D O 1
ATOM 10499 N N . MET D 1 302 ? 27.355 33.086 12.790 1.00 24.67 302 MET D N 1
ATOM 10500 C CA . MET D 1 302 ? 27.331 33.428 14.222 1.00 23.11 302 MET D CA 1
ATOM 10501 C C . MET D 1 302 ? 26.705 32.344 15.080 1.00 23.84 302 MET D C 1
ATOM 10502 O O . MET D 1 302 ? 27.190 32.061 16.172 1.00 22.24 302 MET D O 1
ATOM 10507 N N . GLU D 1 303 ? 25.624 31.722 14.607 1.00 22.57 303 GLU D N 1
ATOM 10508 C CA . GLU D 1 303 ? 24.992 30.668 15.380 1.00 23.19 303 GLU D CA 1
ATOM 10509 C C . GLU D 1 303 ? 25.883 29.427 15.576 1.00 23.70 303 GLU D C 1
ATOM 10510 O O . GLU D 1 303 ? 25.924 28.865 16.676 1.00 23.02 303 GLU D O 1
ATOM 10516 N N . LYS D 1 304 ? 26.579 29.018 14.517 1.00 25.30 304 LYS D N 1
ATOM 10517 C CA . LYS D 1 304 ? 27.460 27.840 14.566 1.00 25.25 304 LYS D CA 1
ATOM 10518 C C . LYS D 1 304 ? 28.593 28.096 15.550 1.00 24.97 304 LYS D C 1
ATOM 10519 O O . LYS D 1 304 ? 28.869 27.274 16.399 1.00 24.64 304 LYS D O 1
ATOM 10525 N N . LEU D 1 305 ? 29.221 29.265 15.445 1.00 22.83 305 LEU D N 1
ATOM 10526 C CA . LEU D 1 305 ? 30.345 29.619 16.318 1.00 24.64 305 LEU D CA 1
ATOM 10527 C C . LEU D 1 305 ? 29.890 29.814 17.762 1.00 24.36 305 LEU D C 1
ATOM 10528 O O . LEU D 1 305 ? 30.571 29.374 18.700 1.00 25.77 305 LEU D O 1
ATOM 10533 N N . ALA D 1 306 ? 28.733 30.456 17.958 1.00 23.84 306 ALA D N 1
ATOM 10534 C CA . ALA D 1 306 ? 28.170 30.577 19.308 1.00 22.97 306 ALA D CA 1
ATOM 10535 C C . ALA D 1 306 ? 27.905 29.207 19.950 1.00 23.12 306 ALA D C 1
ATOM 10536 O O . ALA D 1 306 ? 28.071 29.042 21.172 1.00 24.07 306 ALA D O 1
ATOM 10538 N N . SER D 1 307 ? 27.550 28.197 19.147 1.00 23.09 307 SER D N 1
ATOM 10539 C CA A SER D 1 307 ? 27.281 26.868 19.713 0.50 23.22 307 SER D CA 1
ATOM 10540 C CA B SER D 1 307 ? 27.290 26.863 19.698 0.50 24.04 307 SER D CA 1
ATOM 10541 C C . SER D 1 307 ? 28.538 26.287 20.375 1.00 22.97 307 SER D C 1
ATOM 10542 O O . SER D 1 307 ? 28.438 25.499 21.317 1.00 24.55 307 SER D O 1
ATOM 10547 N N . LEU D 1 308 ? 29.711 26.687 19.893 1.00 22.70 308 LEU D N 1
ATOM 10548 C CA . LEU D 1 308 ? 30.983 26.214 20.496 1.00 22.14 308 LEU D CA 1
ATOM 10549 C C . LEU D 1 308 ? 31.164 26.797 21.895 1.00 23.78 308 LEU D C 1
ATOM 10550 O O . LEU D 1 308 ? 31.635 26.121 22.801 1.00 23.92 308 LEU D O 1
ATOM 10555 N N . ILE D 1 309 ? 30.762 28.056 22.073 1.00 21.78 309 ILE D N 1
ATOM 10556 C CA . ILE D 1 309 ? 30.766 28.634 23.412 1.00 22.28 309 ILE D CA 1
ATOM 10557 C C . ILE D 1 309 ? 29.714 27.949 24.283 1.00 21.06 309 ILE D C 1
ATOM 10558 O O . ILE D 1 309 ? 30.002 27.531 25.394 1.00 22.36 309 ILE D O 1
ATOM 10563 N N . SER D 1 310 ? 28.488 27.816 23.783 1.00 20.96 310 SER D N 1
ATOM 10564 C CA . SER D 1 310 ? 27.386 27.300 24.599 1.00 21.36 310 SER D CA 1
ATOM 10565 C C . SER D 1 310 ? 27.627 25.860 25.059 1.00 22.47 310 SER D C 1
ATOM 10566 O O . SER D 1 310 ? 27.130 25.453 26.096 1.00 22.93 310 SER D O 1
ATOM 10569 N N . THR D 1 311 ? 28.374 25.092 24.271 1.00 22.87 311 THR D N 1
ATOM 10570 C CA . THR D 1 311 ? 28.650 23.697 24.602 1.00 23.29 311 THR D CA 1
ATOM 10571 C C . THR D 1 311 ? 29.930 23.551 25.431 1.00 25.54 311 THR D C 1
ATOM 10572 O O . THR D 1 311 ? 30.337 22.437 25.754 1.00 25.06 311 THR D O 1
ATOM 10576 N N . GLY D 1 312 ? 30.569 24.668 25.770 1.00 23.88 312 GLY D N 1
ATOM 10577 C CA . GLY D 1 312 ? 31.751 24.633 26.639 1.00 25.84 312 GLY D CA 1
ATOM 10578 C C . GLY D 1 312 ? 33.029 24.259 25.906 1.00 24.69 312 GLY D C 1
ATOM 10579 O O . GLY D 1 312 ? 33.985 23.817 26.534 1.00 26.81 312 GLY D O 1
ATOM 10580 N N . LYS D 1 313 ? 33.049 24.420 24.583 1.00 22.44 313 LYS D N 1
ATOM 10581 C CA . LYS D 1 313 ? 34.174 23.991 23.743 1.00 21.70 313 LYS D CA 1
ATOM 10582 C C . LYS D 1 313 ? 35.015 25.168 23.230 1.00 24.09 313 LYS D C 1
ATOM 10583 O O . LYS D 1 313 ? 36.025 24.967 22.575 1.00 24.67 313 LYS D O 1
ATOM 10589 N N . LEU D 1 314 ? 34.591 26.399 23.537 1.00 23.52 314 LEU D N 1
ATOM 10590 C CA . LEU D 1 314 ? 35.360 27.584 23.204 1.00 23.57 314 LEU D CA 1
ATOM 10591 C C . LEU D 1 314 ? 35.144 28.649 24.276 1.00 24.88 314 LEU D C 1
ATOM 10592 O O . LEU D 1 314 ? 34.000 28.979 24.607 1.00 26.29 314 LEU D O 1
ATOM 10597 N N . ASP D 1 315 ? 36.236 29.181 24.815 1.00 22.73 315 ASP D N 1
ATOM 10598 C CA . ASP D 1 315 ? 36.170 30.244 25.830 1.00 24.71 315 ASP D CA 1
ATOM 10599 C C . ASP D 1 315 ? 36.765 31.504 25.212 1.00 25.76 315 ASP D C 1
ATOM 10600 O O . ASP D 1 315 ? 37.981 31.583 25.043 1.00 27.11 315 ASP D O 1
ATOM 10605 N N . THR D 1 316 ? 35.930 32.476 24.852 1.00 23.63 316 THR D N 1
ATOM 10606 C CA . THR D 1 316 ? 36.460 33.716 24.273 1.00 23.09 316 THR D CA 1
ATOM 10607 C C . THR D 1 316 ? 36.819 34.767 25.325 1.00 24.51 316 THR D C 1
ATOM 10608 O O . THR D 1 316 ? 37.267 35.866 24.981 1.00 24.59 316 THR D O 1
ATOM 10612 N N . SER D 1 317 ? 36.635 34.450 26.604 1.00 24.16 317 SER D N 1
ATOM 10613 C CA . SER D 1 317 ? 36.842 35.464 27.641 1.00 25.65 317 SER D CA 1
ATOM 10614 C C . SER D 1 317 ? 38.333 35.820 27.793 1.00 26.62 317 SER D C 1
ATOM 10615 O O . SER D 1 317 ? 38.677 36.943 28.180 1.00 26.82 317 SER D O 1
ATOM 10618 N N . LYS D 1 318 ? 39.198 34.861 27.476 1.00 25.25 318 LYS D N 1
ATOM 10619 C CA . LYS D 1 318 ? 40.642 35.032 27.589 1.00 28.24 318 LYS D CA 1
ATOM 10620 C C . LYS D 1 318 ? 41.172 36.137 26.664 1.00 24.92 318 LYS D C 1
ATOM 10621 O O . LYS D 1 318 ? 42.290 36.601 26.839 1.00 24.80 318 LYS D O 1
ATOM 10627 N N . LEU D 1 319 ? 40.385 36.528 25.662 1.00 23.28 319 LEU D N 1
ATOM 10628 C CA . LEU D 1 319 ? 40.794 37.586 24.743 1.00 22.47 319 LEU D CA 1
ATOM 10629 C C . LEU D 1 319 ? 40.600 38.993 25.320 1.00 21.54 319 LEU D C 1
ATOM 10630 O O . LEU D 1 319 ? 41.148 39.959 24.793 1.00 24.59 319 LEU D O 1
ATOM 10635 N N . ILE D 1 320 ? 39.787 39.112 26.357 1.00 21.15 320 ILE D N 1
ATOM 10636 C CA . ILE D 1 320 ? 39.394 40.430 26.842 1.00 21.75 320 ILE D CA 1
ATOM 10637 C C . ILE D 1 320 ? 40.415 40.931 27.857 1.00 22.95 320 ILE D C 1
ATOM 10638 O O . ILE D 1 320 ? 40.576 40.331 28.919 1.00 23.29 320 ILE D O 1
ATOM 10643 N N . THR D 1 321 ? 41.089 42.041 27.547 1.00 22.13 321 THR D N 1
ATOM 10644 C CA . THR D 1 321 ? 42.132 42.526 28.456 1.00 22.02 321 THR D CA 1
ATOM 10645 C C . THR D 1 321 ? 41.754 43.829 29.137 1.00 21.75 321 THR D C 1
ATOM 10646 O O . THR D 1 321 ? 42.355 44.200 30.138 1.00 21.36 321 THR D O 1
ATOM 10650 N N . HIS D 1 322 ? 40.766 44.528 28.589 1.00 20.25 322 HIS D N 1
ATOM 10651 C CA . HIS D 1 322 ? 40.370 45.799 29.148 1.00 21.86 322 HIS D CA 1
ATOM 10652 C C . HIS D 1 322 ? 38.880 45.886 29.062 1.00 21.28 322 HIS D C 1
ATOM 10653 O O . HIS D 1 322 ? 38.296 45.439 28.075 1.00 23.43 322 HIS D O 1
ATOM 10660 N N . ARG D 1 323 ? 38.276 46.471 30.096 1.00 22.02 323 ARG D N 1
ATOM 10661 C CA . ARG D 1 323 ? 36.828 46.633 30.164 1.00 24.01 323 ARG D CA 1
ATOM 10662 C C . ARG D 1 323 ? 36.417 48.078 30.486 1.00 23.44 323 ARG D C 1
ATOM 10663 O O . ARG D 1 323 ? 36.866 48.665 31.483 1.00 23.59 323 ARG D O 1
ATOM 10671 N N . PHE D 1 324 ? 35.569 48.646 29.632 1.00 21.60 324 PHE D N 1
ATOM 10672 C CA . PHE D 1 324 ? 35.071 50.019 29.814 1.00 21.36 324 PHE D CA 1
ATOM 10673 C C . PHE D 1 324 ? 33.543 50.044 29.937 1.00 21.42 324 PHE D C 1
ATOM 10674 O O . PHE D 1 324 ? 32.846 49.135 29.442 1.00 20.19 324 PHE D O 1
ATOM 10682 N N . GLU D 1 325 ? 33.026 51.126 30.511 1.00 21.62 325 GLU D N 1
ATOM 10683 C CA . GLU D 1 325 ? 31.590 51.315 30.642 1.00 24.77 325 GLU D CA 1
ATOM 10684 C C . GLU D 1 325 ? 31.170 52.613 29.986 1.00 24.19 325 GLU D C 1
ATOM 10685 O O . GLU D 1 325 ? 31.760 53.661 30.270 1.00 23.03 325 GLU D O 1
ATOM 10691 N N . GLY D 1 326 ? 30.158 52.542 29.120 1.00 22.87 326 GLY D N 1
ATOM 10692 C CA . GLY D 1 326 ? 29.596 53.748 28.498 1.00 23.84 326 GLY D CA 1
ATOM 10693 C C . GLY D 1 326 ? 30.047 53.908 27.059 1.00 22.98 326 GLY D C 1
ATOM 10694 O O . GLY D 1 326 ? 31.222 53.699 26.740 1.00 21.54 326 GLY D O 1
ATOM 10695 N N . LEU D 1 327 ? 29.111 54.282 26.186 1.00 22.58 327 LEU D N 1
ATOM 10696 C CA . LEU D 1 327 ? 29.385 54.409 24.755 1.00 22.95 327 LEU D CA 1
ATOM 10697 C C . LEU D 1 327 ? 30.592 55.294 24.445 1.00 22.15 327 LEU D C 1
ATOM 10698 O O . LEU D 1 327 ? 31.362 54.982 23.550 1.00 23.71 327 LEU D O 1
ATOM 10703 N N A GLU D 1 328 ? 30.739 56.381 25.202 0.50 23.17 328 GLU D N 1
ATOM 10704 N N B GLU D 1 328 ? 30.773 56.377 25.201 0.50 21.04 328 GLU D N 1
ATOM 10705 C CA A GLU D 1 328 ? 31.824 57.345 25.022 0.50 24.47 328 GLU D CA 1
ATOM 10706 C CA B GLU D 1 328 ? 31.861 57.323 24.933 0.50 20.53 328 GLU D CA 1
ATOM 10707 C C A GLU D 1 328 ? 33.174 56.635 25.002 0.50 24.26 328 GLU D C 1
ATOM 10708 C C B GLU D 1 328 ? 33.248 56.711 25.169 0.50 22.16 328 GLU D C 1
ATOM 10709 O O A GLU D 1 328 ? 34.075 57.000 24.243 0.50 22.91 328 GLU D O 1
ATOM 10710 O O B GLU D 1 328 ? 34.264 57.277 24.760 0.50 22.76 328 GLU D O 1
ATOM 10721 N N A LYS D 1 329 ? 33.293 55.593 25.823 0.50 23.93 329 LYS D N 1
ATOM 10722 N N B LYS D 1 329 ? 33.289 55.546 25.815 0.50 22.84 329 LYS D N 1
ATOM 10723 C CA A LYS D 1 329 ? 34.576 54.918 26.034 0.50 22.20 329 LYS D CA 1
ATOM 10724 C CA B LYS D 1 329 ? 34.569 54.872 26.054 0.50 22.03 329 LYS D CA 1
ATOM 10725 C C A LYS D 1 329 ? 35.069 54.064 24.859 0.50 21.38 329 LYS D C 1
ATOM 10726 C C B LYS D 1 329 ? 35.085 54.082 24.846 0.50 21.39 329 LYS D C 1
ATOM 10727 O O A LYS D 1 329 ? 36.175 53.518 24.920 0.50 22.00 329 LYS D O 1
ATOM 10728 O O B LYS D 1 329 ? 36.223 53.602 24.868 0.50 21.84 329 LYS D O 1
ATOM 10739 N N . VAL D 1 330 ? 34.269 53.937 23.795 1.00 19.65 330 VAL D N 1
ATOM 10740 C CA . VAL D 1 330 ? 34.750 53.274 22.560 1.00 21.50 330 VAL D CA 1
ATOM 10741 C C . VAL D 1 330 ? 35.902 54.070 21.936 1.00 21.51 330 VAL D C 1
ATOM 10742 O O . VAL D 1 330 ? 36.760 53.501 21.263 1.00 22.41 330 VAL D O 1
ATOM 10746 N N . GLU D 1 331 ? 35.907 55.384 22.148 1.00 21.93 331 GLU D N 1
ATOM 10747 C CA . GLU D 1 331 ? 37.004 56.207 21.649 1.00 22.78 331 GLU D CA 1
ATOM 10748 C C . GLU D 1 331 ? 38.317 55.848 22.346 1.00 23.16 331 GLU D C 1
ATOM 10749 O O . GLU D 1 331 ? 39.334 55.589 21.678 1.00 24.87 331 GLU D O 1
ATOM 10755 N N . ASP D 1 332 ? 38.288 55.835 23.680 1.00 24.68 332 ASP D N 1
ATOM 10756 C CA . ASP D 1 332 ? 39.420 55.396 24.505 1.00 24.43 332 ASP D CA 1
ATOM 10757 C C . ASP D 1 332 ? 39.881 54.001 24.072 1.00 25.44 332 ASP D C 1
ATOM 10758 O O . ASP D 1 332 ? 41.075 53.735 23.954 1.00 25.17 332 ASP D O 1
ATOM 10763 N N . ALA D 1 333 ? 38.921 53.110 23.849 1.00 24.59 333 ALA D N 1
ATOM 10764 C CA . ALA D 1 333 ? 39.214 51.735 23.467 1.00 23.56 333 ALA D CA 1
ATOM 10765 C C . ALA D 1 333 ? 39.868 51.634 22.085 1.00 23.05 333 ALA D C 1
ATOM 10766 O O . ALA D 1 333 ? 40.791 50.850 21.906 1.00 26.05 333 ALA D O 1
ATOM 10768 N N . LEU D 1 334 ? 39.401 52.411 21.115 1.00 26.25 334 LEU D N 1
ATOM 10769 C CA . LEU D 1 334 ? 40.029 52.396 19.795 1.00 27.34 334 LEU D CA 1
ATOM 10770 C C . LEU D 1 334 ? 41.437 52.980 19.877 1.00 27.54 334 LEU D C 1
ATOM 10771 O O . LEU D 1 334 ? 42.341 52.524 19.191 1.00 28.37 334 LEU D O 1
ATOM 10776 N N . MET D 1 335 ? 41.620 53.977 20.728 1.00 28.54 335 MET D N 1
ATOM 10777 C CA . MET D 1 335 ? 42.938 54.595 20.897 1.00 31.23 335 MET D CA 1
ATOM 10778 C C . MET D 1 335 ? 43.994 53.623 21.425 1.00 32.88 335 MET D C 1
ATOM 10779 O O . MET D 1 335 ? 45.172 53.734 21.085 1.00 33.95 335 MET D O 1
ATOM 10784 N N . LEU D 1 336 ? 43.560 52.671 22.250 1.00 34.36 336 LEU D N 1
ATOM 10785 C CA . LEU D 1 336 ? 44.407 51.568 22.721 1.00 35.61 336 LEU D CA 1
ATOM 10786 C C . LEU D 1 336 ? 44.837 50.632 21.604 1.00 35.25 336 LEU D C 1
ATOM 10787 O O . LEU D 1 336 ? 45.950 50.118 21.629 1.00 36.39 336 LEU D O 1
ATOM 10792 N N . MET D 1 337 ? 43.952 50.397 20.640 1.00 33.83 337 MET D N 1
ATOM 10793 C CA . MET D 1 337 ? 44.304 49.603 19.466 1.00 35.71 337 MET D CA 1
ATOM 10794 C C . MET D 1 337 ? 45.399 50.311 18.639 1.00 38.36 337 MET D C 1
ATOM 10795 O O . MET D 1 337 ? 46.247 49.647 18.030 1.00 39.90 337 MET D O 1
ATOM 10800 N N . LYS D 1 338 ? 45.380 51.645 18.638 1.00 38.15 338 LYS D N 1
ATOM 10801 C CA . LYS D 1 338 ? 46.342 52.446 17.878 1.00 40.07 338 LYS D CA 1
ATOM 10802 C C . LYS D 1 338 ? 47.698 52.504 18.578 1.00 41.84 338 LYS D C 1
ATOM 10803 O O . LYS D 1 338 ? 48.730 52.327 17.944 1.00 43.24 338 LYS D O 1
ATOM 10809 N N . ASN D 1 339 ? 47.683 52.742 19.882 1.00 43.10 339 ASN D N 1
ATOM 10810 C CA . ASN D 1 339 ? 48.911 52.884 20.669 1.00 46.64 339 ASN D CA 1
ATOM 10811 C C . ASN D 1 339 ? 49.508 51.562 21.187 1.00 48.75 339 ASN D C 1
ATOM 10812 O O . ASN D 1 339 ? 50.688 51.509 21.544 1.00 49.84 339 ASN D O 1
ATOM 10817 N N . LYS D 1 340 ? 48.682 50.514 21.206 1.00 49.80 340 LYS D N 1
ATOM 10818 C CA . LYS D 1 340 ? 49.013 49.143 21.671 1.00 51.10 340 LYS D CA 1
ATOM 10819 C C . LYS D 1 340 ? 50.054 48.938 22.785 1.00 52.29 340 LYS D C 1
ATOM 10820 O O . LYS D 1 340 ? 51.236 48.732 22.487 1.00 52.97 340 LYS D O 1
ATOM 10826 N N . PRO D 1 341 ? 49.610 48.966 24.067 1.00 52.18 341 PRO D N 1
ATOM 10827 C CA . PRO D 1 341 ? 50.501 48.631 25.194 1.00 52.97 341 PRO D CA 1
ATOM 10828 C C . PRO D 1 341 ? 50.794 47.125 25.274 1.00 53.78 341 PRO D C 1
ATOM 10829 O O . PRO D 1 341 ? 50.127 46.326 24.596 1.00 53.06 341 PRO D O 1
ATOM 10833 N N . ALA D 1 342 ? 51.777 46.746 26.094 1.00 53.92 342 ALA D N 1
ATOM 10834 C CA . ALA D 1 342 ? 52.110 45.329 26.334 1.00 54.85 342 ALA D CA 1
ATOM 10835 C C . ALA D 1 342 ? 50.922 44.558 26.919 1.00 55.41 342 ALA D C 1
ATOM 10836 O O . ALA D 1 342 ? 50.801 43.343 26.739 1.00 55.45 342 ALA D O 1
ATOM 10838 N N . ASP D 1 343 ? 50.056 45.300 27.608 1.00 55.92 343 ASP D N 1
ATOM 10839 C CA . ASP D 1 343 ? 48.874 44.805 28.310 1.00 56.36 343 ASP D CA 1
ATOM 10840 C C . ASP D 1 343 ? 47.808 44.121 27.419 1.00 55.14 343 ASP D C 1
ATOM 10841 O O . ASP D 1 343 ? 47.001 43.319 27.908 1.00 55.07 343 ASP D O 1
ATOM 10846 N N . LEU D 1 344 ? 47.828 44.424 26.120 1.00 52.32 344 LEU D N 1
ATOM 10847 C CA . LEU D 1 344 ? 46.625 44.348 25.272 1.00 49.26 344 LEU D CA 1
ATOM 10848 C C . LEU D 1 344 ? 46.414 43.106 24.381 1.00 47.88 344 LEU D C 1
ATOM 10849 O O . LEU D 1 344 ? 47.333 42.629 23.710 1.00 48.49 344 LEU D O 1
ATOM 10854 N N . ILE D 1 345 ? 45.175 42.611 24.404 1.00 43.98 345 ILE D N 1
ATOM 10855 C CA . ILE D 1 345 ? 44.613 41.772 23.341 1.00 39.82 345 ILE D CA 1
ATOM 10856 C C . ILE D 1 345 ? 43.411 42.576 22.778 1.00 39.03 345 ILE D C 1
ATOM 10857 O O . ILE D 1 345 ? 43.575 43.316 21.788 1.00 39.81 345 ILE D O 1
ATOM 10862 N N . LYS D 1 346 ? 42.249 42.489 23.440 1.00 34.26 346 LYS D N 1
ATOM 10863 C CA . LYS D 1 346 ? 41.023 43.197 23.035 1.00 30.18 346 LYS D CA 1
ATOM 10864 C C . LYS D 1 346 ? 40.343 43.899 24.206 1.00 26.89 346 LYS D C 1
ATOM 10865 O O . LYS D 1 346 ? 40.096 43.261 25.226 1.00 26.25 346 LYS D O 1
ATOM 10871 N N . PRO D 1 347 ? 40.021 45.205 24.065 1.00 25.30 347 PRO D N 1
ATOM 10872 C CA . PRO D 1 347 ? 39.081 45.835 24.978 1.00 23.20 347 PRO D CA 1
ATOM 10873 C C . PRO D 1 347 ? 37.623 45.608 24.586 1.00 21.24 347 PRO D C 1
ATOM 10874 O O . PRO D 1 347 ? 37.305 45.405 23.405 1.00 20.42 347 PRO D O 1
ATOM 10878 N N . VAL D 1 348 ? 36.750 45.639 25.586 1.00 21.53 348 VAL D N 1
ATOM 10879 C CA A VAL D 1 348 ? 35.317 45.616 25.338 0.50 21.44 348 VAL D CA 1
ATOM 10880 C CA B VAL D 1 348 ? 35.309 45.589 25.357 0.50 21.65 348 VAL D CA 1
ATOM 10881 C C . VAL D 1 348 ? 34.682 46.777 26.085 1.00 20.70 348 VAL D C 1
ATOM 10882 O O . VAL D 1 348 ? 35.164 47.197 27.158 1.00 22.32 348 VAL D O 1
ATOM 10889 N N . VAL D 1 349 ? 33.617 47.323 25.513 1.00 20.27 349 VAL D N 1
ATOM 10890 C CA . VAL D 1 349 ? 32.913 48.445 26.131 1.00 20.55 349 VAL D CA 1
ATOM 10891 C C . VAL D 1 349 ? 31.498 47.959 26.368 1.00 22.42 349 VAL D C 1
ATOM 10892 O O . VAL D 1 349 ? 30.872 47.438 25.446 1.00 20.90 349 VAL D O 1
ATOM 10896 N N . ARG D 1 350 ? 31.013 48.081 27.601 1.00 21.23 350 ARG D N 1
ATOM 10897 C CA . ARG D 1 350 ? 29.639 47.701 27.906 1.00 23.33 350 ARG D CA 1
ATOM 10898 C C . ARG D 1 350 ? 28.754 48.963 27.936 1.00 23.07 350 ARG D C 1
ATOM 10899 O O . ARG D 1 350 ? 29.158 50.008 28.461 1.00 23.08 350 ARG D O 1
ATOM 10907 N N . ILE D 1 351 ? 27.573 48.881 27.333 1.00 22.25 351 ILE D N 1
ATOM 10908 C CA . ILE D 1 351 ? 26.628 50.005 27.307 1.00 23.75 351 ILE D CA 1
ATOM 10909 C C . ILE D 1 351 ? 25.280 49.554 27.878 1.00 25.62 351 ILE D C 1
ATOM 10910 O O . ILE D 1 351 ? 24.697 48.561 27.411 1.00 25.50 351 ILE D O 1
ATOM 10915 N N . HIS D 1 352 ? 24.798 50.283 28.876 1.00 26.87 352 HIS D N 1
ATOM 10916 C CA . HIS D 1 352 ? 23.546 49.933 29.561 1.00 27.29 352 HIS D CA 1
ATOM 10917 C C . HIS D 1 352 ? 22.406 50.906 29.274 1.00 28.82 352 HIS D C 1
ATOM 10918 O O . HIS D 1 352 ? 22.645 52.090 28.992 1.00 26.86 352 HIS D O 1
ATOM 10925 N N . TYR D 1 353 ? 21.169 50.396 29.343 1.00 26.28 353 TYR D N 1
ATOM 10926 C CA . TYR D 1 353 ? 19.979 51.231 29.150 1.00 25.90 353 TYR D CA 1
ATOM 10927 C C . TYR D 1 353 ? 18.990 50.972 30.264 1.00 26.85 353 TYR D C 1
ATOM 10928 O O . TYR D 1 353 ? 18.887 49.841 30.759 1.00 26.12 353 TYR D O 1
ATOM 10937 N N . ASP D 1 354 ? 18.274 52.024 30.658 1.00 29.58 354 ASP D N 1
ATOM 10938 C CA . ASP D 1 354 ? 17.210 51.916 31.663 1.00 32.87 354 ASP D CA 1
ATOM 10939 C C . ASP D 1 354 ? 16.198 50.823 31.308 1.00 33.03 354 ASP D C 1
ATOM 10940 O O . ASP D 1 354 ? 15.696 50.136 32.189 1.00 32.94 354 ASP D O 1
ATOM 10945 N N . ASP D 1 355 ? 15.928 50.658 30.013 1.00 32.36 355 ASP D N 1
ATOM 10946 C CA . ASP D 1 355 ? 14.964 49.667 29.542 1.00 31.25 355 ASP D CA 1
ATOM 10947 C C . ASP D 1 355 ? 15.615 48.485 28.827 1.00 31.06 355 ASP D C 1
ATOM 10948 O O . ASP D 1 355 ? 14.990 47.864 27.973 1.00 31.65 355 ASP D O 1
ATOM 10953 N N . GLU D 1 356 ? 16.857 48.167 29.196 1.00 29.16 356 GLU D N 1
ATOM 10954 C CA . GLU D 1 356 ? 17.596 47.052 28.587 1.00 30.88 356 GLU D CA 1
ATOM 10955 C C . GLU D 1 356 ? 16.847 45.732 28.741 1.00 31.34 356 GLU D C 1
ATOM 10956 O O . GLU D 1 356 ? 16.859 44.891 27.839 1.00 30.87 356 GLU D O 1
ATOM 10962 N N . ASP D 1 357 ? 16.199 45.545 29.886 1.00 30.45 357 ASP D N 1
ATOM 10963 C CA . ASP D 1 357 ? 15.516 44.278 30.125 1.00 32.67 357 ASP D CA 1
ATOM 10964 C C . ASP D 1 357 ? 14.001 44.386 29.932 1.00 32.73 357 ASP D C 1
ATOM 10965 O O . ASP D 1 357 ? 13.295 43.417 30.133 1.00 34.36 357 ASP D O 1
ATOM 10970 N N . THR D 1 358 ? 13.506 45.561 29.539 1.00 34.00 358 THR D N 1
ATOM 10971 C CA . THR D 1 358 ? 12.065 45.769 29.411 1.00 33.72 358 THR D CA 1
ATOM 10972 C C . THR D 1 358 ? 11.592 46.203 28.023 1.00 33.02 358 THR D C 1
ATOM 10973 O O . THR D 1 358 ? 10.396 46.180 27.741 1.00 33.55 358 THR D O 1
ATOM 10977 N N . LEU D 1 359 ? 12.525 46.593 27.160 1.00 31.56 359 LEU D N 1
ATOM 10978 C CA . LEU D 1 359 ? 12.181 47.117 25.842 1.00 30.66 359 LEU D CA 1
ATOM 10979 C C . LEU D 1 359 ? 11.370 46.091 25.056 1.00 31.80 359 LEU D C 1
ATOM 10980 O O . LEU D 1 359 ? 11.741 44.918 24.992 1.00 30.13 359 LEU D O 1
ATOM 10985 N N . HIS D 1 360 ? 10.261 46.549 24.481 1.00 32.76 360 HIS D N 1
ATOM 10986 C CA . HIS D 1 360 ? 9.426 45.715 23.620 1.00 36.97 360 HIS D CA 1
ATOM 10987 C C . HIS D 1 360 ? 8.656 46.609 22.655 1.00 37.42 360 HIS D C 1
ATOM 10988 O O . HIS D 1 360 ? 7.974 46.126 21.754 1.00 38.59 360 HIS D O 1
#

CATH classification: 3.90.180.10 (+1 more: 3.40.50.720)

Secondary structure (DSSP, 8-state):
-EEEEEEETTEEEEEE-PPPP--TT-EEEEEEEE---HHHHIIIII-TT---SSEE----EEEEEEEE-TT--S--TT-EEEEPS----TTSHHHHTT-GGGTTSTTTT--BTTTB--SSBSSEEESSHHHH-EEPPTTS-HHHHGGGTTHHHHHHHHHHHTT--TT--EEEE--SHHHHHHHHHHHHTT-SSEEEE--SHHHHHHHHHTT--EEE-GGGS-HHHHHHHHTTTS-EEEEEE-SS-TTHHHHHHHHEEEEEEEEE-----S-SEEEEETTTTGGGTB-EEEEEBPPP-HHHHHHHHHHHHHTTS---GGGEEEEEESTTHHHHHHHHHHH--TT-SEEEEE---TTTTT--/-EEEEEEETTEEEEEE-PPPP--TT-EEEEEEEE---HHHHIIIII-TT---SSEE----EEEEEEEE-TT--S--TT-EEEEPS----TTSHHHHTT-GGGTTSTTTT--BTTTB--SSBSSEEESSHHHH-EEPPTTS-HHHHGGGTTHHHHHHHHHHHTT--TT--EEEE--SHHHHHHHHHHHTTT-SSEEEE---HHHHHHHHHTT--EEE-GGGS-HHHHHHHHTTTS-EEEEEE-SS-TTHHHHHHHHEEEEEEEEE-----S-SEEEEETTTTGGGTB-EEEEEBPPP-HHHHHHHHHHHHHTTS---GGGEEEEEESTTHHHHHHHHHHH--TT-SEEEEE---TTTTT--/-EEEEEEETTEEEEEE-PPPP--TT-EEEEEEEE---HHHHIIIII-TT---SSEE----EEEEEEEE-TT--S--TT-EEEE-SB---TTSHHHHTT-GGGTTSTTTTB-BTTTB--SSBSSEEESSHHHH-EEPPTTS-HHHHGGGTTHHHHHHHHHHHTT--TT--EEEE--SHHHHHHHHHHHHTT-SSEEEE---HHHHHHHHHTT--EEE-GGGS-HHHHHHHHTTT--EEEEEE-SS-TTHHHHHHHHEEEEEEEEE-----S-SEEEEETTTTGGGTB-EEEEEBPPP-SHHHHHHHHHHHHTTS--GGGGEEEEEESTTHHHHHHHHHHH--TT-SEEEEE---TTTTT--/-EEEEEEETTEEEEEE-PPPP--TT-EEEEEEEE---HHHHIIIII-TT---SSEE----EEEEEEEE-TT--S--TT-EEEEPSB---TTSHHHHTT-GGGTTSTTTTB-BTTTB--SSBSSEEESSHHHH-EEPPTTS-HHHHGGGTTHHHHHHHHHHHTT--TT--EEEE--SHHHHHHHHHHHHTT-SSEEEE---HHHHHHHHHTT--EEE-GGGS-HHHHHHHHTTTS-EEEEEE-SS-TTHHHHHHHHEEEEEEEEE-----S-SEEEEETTTTGGGTB-EEEEEBPPP-HHHHHHHHHHHHHTTS---GGGEEEEEESGGGHHHHHHHHHH--TT-SEEEEE---TTTTT--

B-factor: mean 28.04, std 9.19, range [10.22, 158.76]

Sequence (1440 aa):
MKGLAMLGIGRIGWIEKKIPECGPLDALVRPLALAPCTSDTHTVWAGAIGDRHHDDMILGHEAVGQIVKVGSLVKRLKVGDKVIVPAITPDWGEEESQRGYPMHSGGMLGGWKFSNFKDGVFSEVFHVNEADANLALLPRDIKPEDAVMLSDMVTTGFHGAELANIKLGDTVCVIGIIGPVGLMSVAGANHLGAGRIFAVGSRKHCCDIALEYGATDIINYKNGDIVEQILKATDGKGVDKVVIAGGDVHTFAQAVKMIKPGSDIGNVNYLGEGDNIPIPRSEWGVGMGHKHIHGGLTPGGRVRMEKLASSLISTGKLDTSKLITHRFEGLEKVEDALMLMKNKPADLIKPVVVRIHYDDEDTLHMKGLAMLGIGRIGWIEKKIPECGPLDALVRPLALAPCTSDTHTVWAGAIGDRHHDMIILGHEAVGQIVKVGSLVKRRLKVGDKVIVPAITPDWGEEESQRGYPMHSGGMLGGWKFSNFKDGVFSEVFHVNEADANLALLPRDIKPEDAVMLSDMVTTGFHGAELANIKLGDTVCVIGIIGPVGLMSVAGANHLGAGRIFAVGSRKHHCCDIALEYGATDIINYKNGDIVEQILKATDGKGVDKVVIAGGDVHTFAQAVKMIKPGSDIGNVNYLGEGDNIPIPRSSEWGVGMGHKHIHGGLTPGGRVRMEKLASSLISTGKLDTSKLITHRFEGLEEKVEDALMMLMKNKPADLIKPVVVRIHYDDEDTLHMKGLAMLGIGRIGWIEKKIPECGPLDALVRPLALAPCTSDTHTVWAGAIGDRHHDMILGHEAVGQIVKVGSLVKRLKVGDKVIVPAITPDWGEEESQRGYPMHSGGMLGGWKFSNFKDGVFSEVFHVNEADANLALLPRDIKPEEDAVMLSDMVTTGFHGAELANIKLGDTVCVIGIIGPVGLMSVAGANHLGAGRIFAVGSRKHHCCDIALEYGATDIINYKNGDIVEQIILKATDGKGVDKVVIAGGDVHTFAQAVKMIKPGSDIGNVNYLGEGDNIPIPRSSSEWGVGMGHKHIHGGLTPGGRVRMEKLASSLISTGKLDTSKLITHRRFEGLEKVEDALMLMKNKPADLIKPVVVRIHYDDEDTLHMKGLAMLGIGRIGWIEKKKIPECGPLDALVRPLALAPCTSDTHTVWAGAIGDRHDMILGHEAVGQIVKVGSLVKRLKVGDKVIVPAITPDWGEEESQRGYPMHSGGMLGGWKFSNFKDGVFSEVFHVNEADANLALLPRDIKPEDAVMLSDMVTTGFHGAELANIKLGDTVCVIGIIGPVGLMSVAGANHLGAGRIFAVGSRKHCCDIALEYGATDIINYKNGDIVEQILKATDGKGVDKVVIAGGDVHTFAQAVKMIKPGSDIGNVNYLGEGDNIPIPRSSEWGVGMGHKHIHGGLTPGGRVRMEKLASSLISTGKLDTSKLITHRFEGLEEKKVEDALMLMKNKPADLIKPVVVRIHYDDEDTLH

InterPro domains:
  IPR002328 Alcohol dehydrogenase, zinc-type, conserved site [PS00059] (64-78)
  IPR011032 GroES-like superfamily [SSF50129] (7-188)
  IPR013149 Alcohol dehydrogenase-like, C-terminal [PF00107] (183-284)
  IPR013154 Alcohol dehydrogenase-like, N-terminal [PF08240] (30-136)
  IPR020843 Enoylreductase domain [SM00829] (29-355)
  IPR036291 NAD(P)-binding domain superfamily [SSF51735] (147-319)

GO terms:
  GO:0050009 isopropanol dehydrogenase (NADP+) activity (F, EXP)

Radius of gyration: 31.84 Å; Cα contacts (8 Å, |Δi|>4): 4224; chains: 4; bounding box: 87×87×70 Å

Organism: Entamoeba histolytica (strain ATCC 30459 / HM-1:IMSS / ABRM) (NCBI:txid294381)

Nearest PDB structures (foldseek):
  2oui-assembly1_A  TM=1.002E+00  e=1.146E-81  Entamoeba histolytica
  1y9a-assembly1_A  TM=1.002E+00  e=7.361E-81  Entamoeba histolytica
  3fpc-assembly1_C  TM=9.994E-01  e=2.578E-68  Thermoanaerobacter brockii
  7utc-assembly1_D  TM=9.978E-01  e=1.472E-61  Thermoanaerobacter pseudethanolicus
  6sch-assembly1_B  TM=9.966E-01  e=6.870E-60  Clostridium beijerinckii

Solvent-accessible surface area: 47226 Å² total; per-residue (Å²): 36,115,0,0,0,0,34,4,91,35,127,28,14,82,36,121,61,143,100,32,129,31,22,33,48,22,0,7,0,23,0,0,0,0,1,1,8,60,20,0,15,43,0,0,71,55,17,12,32,34,80,50,122,69,10,0,0,1,6,0,0,0,0,2,0,43,105,40,8,105,69,20,180,128,13,141,41,14,19,64,0,0,1,0,1,3,0,0,31,12,18,33,43,21,14,27,53,55,46,20,10,0,1,63,24,66,13,7,0,8,20,0,0,10,113,40,46,0,0,0,0,74,22,4,30,0,18,42,0,31,7,0,3,1,100,27,41,253,97,7,133,25,33,17,0,0,0,0,1,12,2,0,0,14,0,0,17,0,0,59,19,0,59,12,111,10,2,2,28,0,0,0,8,14,9,25,12,26,0,0,0,0,0,2,0,0,41,26,22,0,0,0,73,0,0,0,15,15,40,77,154,72,5,11,61,14,0,92,105,17,15,7,49,35,51,12,31,135,140,113,34,87,11,11,88,35,0,47,158,39,6,129,55,129,5,0,11,17,0,0,0,12,14,60,78,10,112,5,0,18,54,0,0,89,0,6,29,17,2,0,10,0,0,0,7,20,10,3,17,131,33,127,61,1,28,3,9,32,67,67,2,2,7,0,10,0,4,10,16,2,19,0,1,9,4,26,6,0,12,12,33,0,68,40,1,3,28,0,25,45,40,71,38,11,64,1,38,64,0,18,38,37,146,46,107,19,26,107,78,1,51,64,0,0,68,32,7,81,104,122,50,79,91,4,0,0,0,2,0,34,13,110,60,163,51,19,125,96,46,191,39,113,0,0,0,0,37,11,84,40,137,26,15,84,33,115,61,140,101,34,127,28,22,31,49,24,0,5,0,26,0,1,0,0,0,0,8,44,17,0,16,53,0,0,67,60,21,13,32,35,100,50,152,49,12,0,0,1,4,0,0,0,0,2,0,45,105,44,8,105,87,20,147,116,12,138,41,15,19,62,0,0,0,0,1,4,0,0,32,12,18,33,38,20,12,27,56,55,46,20,10,0,1,64,24,66,14,8,0,8,20,0,0,10,111,43,45,0,0,0,1,77,20,4,29,0,18,44,0,26,8,0,2,1,98,26,40,251,97,9,136,24,28,16,0,0,0,0,0,12,3,0,0,13,0,0,17,0,0,60,19,0,58,13,109,10,3,3,26,0,0,0,10,16,10,34,10,28,0,0,0,0,0,1,0,0,37,28,22,0,0,0,75,0,0,1,14,18,33,106,129,138,16,2,73,30,0,81,117,18,13,8,48,33,52,12,17,136,148,116,34,82,11,11,106,38,0,47,175,36,20,109,52,131,4,0,10,17,0,0,0,13,12,62,72,9,116,6,1,17,54,0,0,90,1,7,37,17,3,0,8,0,0,0,7,21,12,3,19,126,36,125,59,1,27,3,8,31,66,67,2,2,7,0,10,0,4,10,17,3,20,0,1,8,3,25,5,0,11,11,32,0,67,38,1,3,28,0,25,46,43,69,37,11,67,1,40,61,0,19,40,46,146,46,98,19,24,106,69,0,57,73,0,0,71,38,2,97,107,75,45,82,93,9,6,0,0,2,0,32,12,108,56,163,52,18,124,96,44,189,28,114,0,0,0,0,50,8,88,34,142,36,16,75,32,129,60,189,93,39,155,25,24,33,48,23,0,8,0,25,0,0,0,0,0,1,8,40,20,0,20,41,0,0,71,56,16,10,33,34,77,43,152,63,10,0,0,1,5,0,0,0,0,2,0,44,107,44,8,106,80,22,141,116,15,139,36,14,20,67,0,0,0,0,1,3,0,0,33,12,19,59,29,21,13,26,53,55,44,20,9,0,2,58,25,64,15,9,0,6,19,0,0,11,108,38,48,0,0,0,1,76,19,3,31,0,18,43,0,27,7,0,3,1,96,27,43,252,95,8,140,24,30,20,0,0,0,0,1,12,2,0,0,14,0,0,17,0,0,59,20,0,58,12,109,10,4,4,27,0,0,0,8,16,9,32,14,28,0,0,0,0,0,2,0,0,39,26,23,0,0,0,75,0,0,0,15,18,31,71,168,97,5,13,80,24,0,87,99,17,14,8,49,33,55,12,31,139,139,114,34,89,11,11,107,28,0,46,164,38,21,112,53,128,6,0,10,17,0,0,0,12,14,62,73,11,116,6,1,18,60,0,0,88,1,6,37,17,2,1,8,0,0,0,7,21,10,4,15,129,35,125,60,2,26,3,7,32,67,65,2,3,6,0,11,0,3,9,17,2,19,0,1,9,3,25,4,0,12,12,33,0,66,37,1,2,29,0,24,45,40,69,40,9,66,1,42,64,0,19,52,41,147,44,102,26,32,132,81,0,61,62,0,0,65,34,6,86,104,118,46,76,72,8,6,0,0,1,0,34,14,107,54,167,56,14,126,99,44,191,36,110,0,0,0,0,44,10,86,35,137,27,14,78,39,124,62,194,104,37,167,29,24,30,51,23,0,6,0,24,0,2,0,0,0,1,9,43,20,0,16,46,0,0,69,60,17,12,30,34,95,53,158,43,8,0,0,1,5,0,0,0,0,1,0,43,103,44,9,103,85,21,142,114,14,139,40,14,19,63,0,0,0,0,1,3,0,0,32,13,19,33,42,20,14,26,57,55,46,20,10,0,1,61,23,67,14,7,0,9,20,0,0,10,112,39,45,0,0,0,1,72,20,3,30,0,17,44,0,24,8,0,3,0,96,28,41,252,98,7,137,26,34,18,0,0,0,0,0,12,2,0,0,13,0,0,17,0,0,58,20,0,58,12,113,10,3,3,19,0,0,0,10,16,13,27,9,27,0,0,0,0,0,1,0,0,38,29,21,0,0,0,77,0,0,0,15,21,44,78,159,89,6,16,63,8,0,85,110,16,12,7,48,35,54,12,39,136,146,115,34,79,12,13,108,27,0,57,151,36,8,139,57,107,0,0,10,16,0,0,0,12,13,61,72,10,113,5,1,18,56,0,0,87,0,7,12,16,2,0,10,0,0,0,6,22,10,3,17,135,33,123,62,1,27,3,8,30,63,68,2,2,6,0,10,0,4,9,16,2,20,0,0,8,4,25,5,0,15,13,33,0,67,38,1,2,28,0,24,46,42,70,40,11,67,1,36,69,0,19,38,37,150,46,113,20,22,108,83,0,53,64,0,0,68,41,6,100,108,74,49,90,96,2,2,0,0,1,0,34,11,106,57,164,53,18,125,95,45,192

Foldseek 3Di:
DWAWDQAKAQDIDIDDDDQDDAAQQKWKWFFFKFWADLVLVLCRHLVQQHIDHPAGAGQFGWTFTCGHHNNHDPDDGLFIWGAAQFQFPCPAPCNVVPRRCQGPHRNVRRPDRNPHRHRLDRMDMGGNPNFFIAGDDPPDDRQLLSCLRAQLQLLLQLLVQQVAAAQFAEEEEDQFSNSLSVLLNNVVRHYQAYEYEDALVLSQVSSVVSHHDHYQYCVVDDSLVVLCVVVVNQATATYGYEDDALAVQCSRLSRHQQQGEYRYADDHNDDPDRDHDCVSNVNVPRNHHYHYDDGDGTHVSSVVSVVCVVVVNDGSVSQEQAEEEDSVCNVVSNVCSNVVDSSHRIHMYGYDDPCSPPTD/DWAWWQQKAQDIDIDDDDFDDAAQQKFKWFFFKFWADLVLVLCRHLVQLHIDHGAGAGQQGWTFTCGHHNNADQHDGLFIWGAAQFQFPCPAPCNVVPRRCQRPHRNVRRPDRNPHRHRLGRMDMGGNPNWFIATDDPPDDRQLLSCLRAQLQLLLQLLVQQVAAAAFAEEEEDQFSNSLSVLLNNVVRHYQAYEYEDAQDLRQVSSVVSPHDHYAYCVVHDRLVVLCVVVVNQATATYGYEDDALAVQCSRLSRHQQQTEYRYADDHSDDPDRDHDCVSNVVVPRNHHYHYDHGDGTHVSSVVSVVCVVVVNDGSVSQEQAEAEDSVCNVVQNVCSNVPDSSHRMHMYGYDDPCSPPTD/DWAWFQQWAQDIDIDDDDFDDAAQQKFKWFFFKFWADLVLVLCRHLVQQHIDHGAGAGQQGWTATCGHHNNADPDDGLFIWGAAQFQFPCPAPCNVVPRRCQRPHHNVRRPDRNPHRHRLGRMDMHGSPNWFIATQDPPDDRHLLSCLRAQLQLLLQLLVQQVAAAQFAEEEEDQFSNSLNVLLNSVVRHYQAYEYEDAQPLSQVSSVVSPHDHYQYCVVHDSLVVLCVVVVNQATATYGYADDALAVQCSRLSRHQQQGGYGYAYSHSDDDDRDHDCVSNVVVPRNHHYHYDDGDGTHVSSVVVVVCVVVVNDGSCSQEQAEAEDSVCNVVSNVCSNVVDSRHRMHMYGYDDPCSPPTD/DWAWWQQWAQDIDIDDDDQDDAAQQKWKWFFFKFWADLVLLLCRHLVQLHIDHGAGAGQQGWTFTCDHHNNHDPDDGLFIWGAAQFAFPCPAPCNVVPHRCQGPHRNVRRPDRNPHRHRLGRMGMGGSPNFFIAGDDPPDDRNLLSCLRAQLQLLLQLLVQQVAAAQFAEEEEDQFSNSLNVLLNNVVRHYQAYEYEDALPLSQVSSVVSHHDHYQYCVVHDSLVVLCVVVVNQATQTYGYEDDALAVQCSRLSRHHQQGGYGYADDHSDDPDRDHDCVSNVNVPRNHHYYYDDGDGTHVSSVVSVVCVVVVNDGSPSQEQAEEEASVCNVVNNVCSNVPDSRHRMHMYGYDDPCSPPTD